Protein AF-0000000074125619 (afdb_homodimer)

InterPro domains:
  IPR003347 JmjC domain [PF08007] (121-247)
  IPR003347 JmjC domain [PS51184] (121-263)
  IPR039994 Histone lysine demethylase/ribosomal histidine hydroxylase NO66-like [PTHR13096] (16-453)

pLDDT: mean 88.33, std 11.94, range [38.78, 98.56]

Structure (mmCIF, N/CA/C/O backbone):
data_AF-0000000074125619-model_v1
#
loop_
_entity.id
_entity.type
_entity.pdbx_description
1 polymer 'Bifunctional lysine-specific demethylase and histidyl-hydroxylase'
#
loop_
_atom_site.group_PDB
_atom_site.id
_atom_site.type_symbol
_atom_site.label_atom_id
_atom_site.label_alt_id
_atom_site.label_comp_id
_atom_site.label_asym_id
_atom_site.label_entity_id
_atom_site.label_seq_id
_atom_site.pdbx_PDB_ins_code
_atom_site.Cartn_x
_atom_site.Cartn_y
_atom_site.Cartn_z
_atom_site.occupancy
_atom_site.B_iso_or_equiv
_atom_site.auth_seq_id
_atom_site.auth_comp_id
_atom_site.auth_asym_id
_atom_site.auth_atom_id
_atom_site.pdbx_PDB_model_num
ATOM 1 N N . LYS A 1 1 ? 6.465 41.531 -5.75 1 38.78 1 LYS A N 1
ATOM 2 C CA . LYS A 1 1 ? 7.02 42.25 -4.609 1 38.78 1 LYS A CA 1
ATOM 3 C C . LYS A 1 1 ? 6.109 42.125 -3.389 1 38.78 1 LYS A C 1
ATOM 5 O O . LYS A 1 1 ? 4.895 42.312 -3.494 1 38.78 1 LYS A O 1
ATOM 10 N N . SER A 1 2 ? 6.645 41.562 -2.287 1 47.62 2 SER A N 1
ATOM 11 C CA . SER A 1 2 ? 5.855 41.375 -1.07 1 47.62 2 SER A CA 1
ATOM 12 C C . SER A 1 2 ? 5.23 42.688 -0.621 1 47.62 2 SER A C 1
ATOM 14 O O . SER A 1 2 ? 5.922 43.688 -0.479 1 47.62 2 SER A O 1
ATOM 16 N N . LEU A 1 3 ? 4.086 42.906 -0.831 1 45.97 3 LEU A N 1
ATOM 17 C CA . LEU A 1 3 ? 3.387 44.188 -0.619 1 45.97 3 LEU A CA 1
ATOM 18 C C . LEU A 1 3 ? 3.383 44.562 0.859 1 45.97 3 LEU A C 1
ATOM 20 O O . LEU A 1 3 ? 3.094 45.688 1.211 1 45.97 3 LEU A O 1
ATOM 24 N N . LEU A 1 4 ? 3.523 43.562 1.755 1 52 4 LEU A N 1
ATOM 25 C CA . LEU A 1 4 ? 3.279 43.969 3.141 1 52 4 LEU A CA 1
ATOM 26 C C . LEU A 1 4 ? 4.594 44.156 3.885 1 52 4 LEU A C 1
ATOM 28 O O . LEU A 1 4 ? 5.523 43.375 3.752 1 52 4 LEU A O 1
ATOM 32 N N . LYS A 1 5 ? 4.848 45.375 4.324 1 59.44 5 LYS A N 1
ATOM 33 C CA . LYS A 1 5 ? 6.023 45.875 5.027 1 59.44 5 LYS A CA 1
ATOM 34 C C . LYS A 1 5 ? 6.496 44.875 6.086 1 59.44 5 LYS A C 1
ATOM 36 O O . LYS A 1 5 ? 5.684 44.312 6.82 1 59.44 5 LYS A O 1
ATOM 41 N N . THR A 1 6 ? 7.68 44.469 5.98 1 68.25 6 THR A N 1
ATOM 42 C CA . THR A 1 6 ? 8.328 43.625 6.969 1 68.25 6 THR A CA 1
ATOM 43 C C . THR A 1 6 ? 8.383 44.312 8.328 1 68.25 6 THR A C 1
ATOM 45 O O . THR A 1 6 ? 8.523 45.531 8.406 1 68.25 6 THR A O 1
ATOM 48 N N . ILE A 1 7 ? 8.094 43.625 9.406 1 72.31 7 ILE A N 1
ATOM 49 C CA . ILE A 1 7 ? 8.164 44.156 10.766 1 72.31 7 ILE A CA 1
ATOM 50 C C . ILE A 1 7 ? 9.625 44.375 11.156 1 72.31 7 ILE A C 1
ATOM 52 O O . ILE A 1 7 ? 10.469 43.5 11 1 72.31 7 ILE A O 1
ATOM 56 N N . PRO A 1 8 ? 9.914 45.594 11.594 1 67.38 8 PRO A N 1
ATOM 57 C CA . PRO A 1 8 ? 11.281 45.875 12.031 1 67.38 8 PRO A CA 1
ATOM 58 C C . PRO A 1 8 ? 11.766 44.875 13.102 1 67.38 8 PRO A C 1
ATOM 60 O O . PRO A 1 8 ? 10.984 44.438 13.953 1 67.38 8 PRO A O 1
ATOM 63 N N . MET A 1 9 ? 13.008 44.531 13.102 1 67.94 9 MET A N 1
ATOM 64 C CA . MET A 1 9 ? 13.609 43.5 13.945 1 67.94 9 MET A CA 1
ATOM 65 C C . MET A 1 9 ? 13.422 43.812 15.422 1 67.94 9 MET A C 1
ATOM 67 O O . MET A 1 9 ? 13.266 42.938 16.234 1 67.94 9 MET A O 1
ATOM 71 N N . ASP A 1 10 ? 13.438 45.031 15.734 1 66.5 10 ASP A N 1
ATOM 72 C CA . ASP A 1 10 ? 13.344 45.438 17.141 1 66.5 10 ASP A CA 1
ATOM 73 C C . ASP A 1 10 ? 11.914 45.25 17.656 1 66.5 10 ASP A C 1
ATOM 75 O O . ASP A 1 10 ? 11.688 45.281 18.859 1 66.5 10 ASP A O 1
ATOM 79 N N . GLU A 1 11 ? 11.109 44.938 16.828 1 71.88 11 GLU A N 1
ATOM 80 C CA . GLU A 1 11 ? 9.711 44.781 17.219 1 71.88 11 GLU A CA 1
ATOM 81 C C . GLU A 1 11 ? 9.289 43.312 17.172 1 71.88 11 GLU A C 1
ATOM 83 O O . GLU A 1 11 ? 8.148 43 17.516 1 71.88 11 GLU A O 1
ATOM 88 N N . VAL A 1 12 ? 10.258 42.562 16.781 1 74.69 12 VAL A N 1
ATOM 89 C CA . VAL A 1 12 ? 9.945 41.156 16.656 1 74.69 12 VAL A CA 1
ATOM 90 C C . VAL A 1 12 ? 10.008 40.469 18.031 1 74.69 12 VAL A C 1
ATOM 92 O O . VAL A 1 12 ? 10.977 40.656 18.766 1 74.69 12 VAL A O 1
ATOM 95 N N . ALA A 1 13 ? 8.922 39.812 18.312 1 84.81 13 ALA A N 1
ATOM 96 C CA . ALA A 1 13 ? 8.852 39.125 19.609 1 84.81 13 ALA A CA 1
ATOM 97 C C . ALA A 1 13 ? 9.258 37.688 19.484 1 84.81 13 ALA A C 1
ATOM 99 O O . ALA A 1 13 ? 9.57 37.031 20.484 1 84.81 13 ALA A O 1
ATOM 100 N N . LEU A 1 14 ? 9.266 37.219 18.281 1 89.56 14 LEU A N 1
ATOM 101 C CA . LEU A 1 14 ? 9.695 35.844 18.031 1 89.56 14 LEU A CA 1
ATOM 102 C C . LEU A 1 14 ? 11.133 35.812 17.516 1 89.56 14 LEU A C 1
ATOM 104 O O . LEU A 1 14 ? 11.523 36.656 16.703 1 89.56 14 LEU A O 1
ATOM 108 N N . ASP A 1 15 ? 11.906 34.875 18.031 1 90.88 15 ASP A N 1
ATOM 109 C CA . ASP A 1 15 ? 13.305 34.75 17.625 1 90.88 15 ASP A CA 1
ATOM 110 C C . ASP A 1 15 ? 13.414 33.906 16.344 1 90.88 15 ASP A C 1
ATOM 112 O O . ASP A 1 15 ? 13.359 32.656 16.406 1 90.88 15 ASP A O 1
ATOM 116 N N . LEU A 1 16 ? 13.672 34.531 15.258 1 90.62 16 LEU A N 1
ATOM 117 C CA . LEU A 1 16 ? 13.672 33.844 13.969 1 90.62 16 LEU A CA 1
ATOM 118 C C . LEU A 1 16 ? 15.086 33.406 13.57 1 90.62 16 LEU A C 1
ATOM 120 O O . LEU A 1 16 ? 15.344 33.125 12.406 1 90.62 16 LEU A O 1
ATOM 124 N N . SER A 1 17 ? 16.031 33.375 14.5 1 90.62 17 SER A N 1
ATOM 125 C CA . SER A 1 17 ? 17.422 33.062 14.203 1 90.62 17 SER A CA 1
ATOM 126 C C . SER A 1 17 ? 17.578 31.594 13.82 1 90.62 17 SER A C 1
ATOM 128 O O . SER A 1 17 ? 18.438 31.25 13.008 1 90.62 17 SER A O 1
ATOM 130 N N . SER A 1 18 ? 16.781 30.719 14.43 1 92.44 18 SER A N 1
ATOM 131 C CA . SER A 1 18 ? 16.781 29.297 14.117 1 92.44 18 SER A CA 1
ATOM 132 C C . SER A 1 18 ? 15.406 28.688 14.359 1 92.44 18 SER A C 1
ATOM 134 O O . SER A 1 18 ? 14.57 29.266 15.055 1 92.44 18 SER A O 1
ATOM 136 N N . PRO A 1 19 ? 15.188 27.578 13.781 1 94.62 19 PRO A N 1
ATOM 137 C CA . PRO A 1 19 ? 13.914 26.906 14.039 1 94.62 19 PRO A CA 1
ATOM 138 C C . PRO A 1 19 ? 13.672 26.656 15.531 1 94.62 19 PRO A C 1
ATOM 140 O O . PRO A 1 19 ? 12.578 26.906 16.031 1 94.62 19 PRO A O 1
ATOM 143 N N . ASP A 1 20 ? 14.703 26.25 16.25 1 95.12 20 ASP A N 1
ATOM 144 C CA . ASP A 1 20 ? 14.57 25.969 17.688 1 95.12 20 ASP A CA 1
ATOM 145 C C . ASP A 1 20 ? 14.305 27.25 18.469 1 95.12 20 ASP A C 1
ATOM 147 O O . ASP A 1 20 ? 13.484 27.266 19.391 1 95.12 20 ASP A O 1
ATOM 151 N N . SER A 1 21 ? 15.016 28.281 18.078 1 94.69 21 SER A N 1
ATOM 152 C CA . SER A 1 21 ? 14.836 29.562 18.766 1 94.69 21 SER A CA 1
ATOM 153 C C . SER A 1 21 ? 13.438 3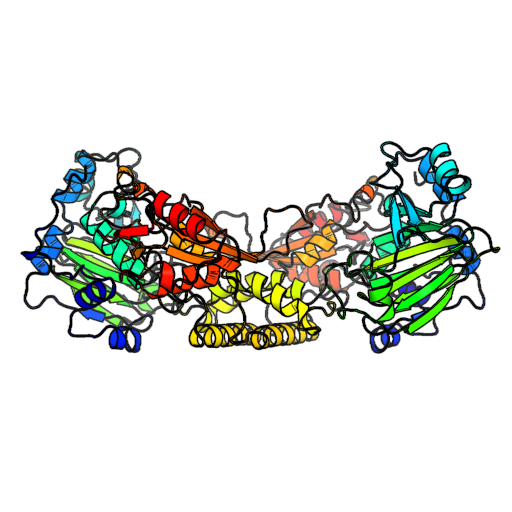0.125 18.547 1 94.69 21 SER A C 1
ATOM 155 O O . SER A 1 21 ? 12.852 30.719 19.453 1 94.69 21 SER A O 1
ATOM 157 N N . LEU A 1 22 ? 12.984 29.953 17.375 1 95.31 22 LEU A N 1
ATOM 158 C CA . LEU A 1 22 ? 11.633 30.422 17.094 1 95.31 22 LEU A CA 1
ATOM 159 C C . LEU A 1 22 ? 10.609 29.688 17.969 1 95.31 22 LEU A C 1
ATOM 161 O O . LEU A 1 22 ? 9.781 30.312 18.625 1 95.31 22 LEU A O 1
ATOM 165 N N . PHE A 1 23 ? 10.711 28.375 18 1 96.81 23 PHE A N 1
ATOM 166 C CA . PHE A 1 23 ? 9.742 27.609 18.766 1 96.81 23 PHE A CA 1
ATOM 167 C C . PHE A 1 23 ? 9.859 27.922 20.25 1 96.81 23 PHE A C 1
ATOM 169 O O . PHE A 1 23 ? 8.852 28.094 20.938 1 96.81 23 PHE A O 1
ATOM 176 N N . GLN A 1 24 ? 11.102 28.031 20.703 1 94.94 24 GLN A N 1
ATOM 177 C CA . GLN A 1 24 ? 11.328 28.375 22.094 1 94.94 24 GLN A CA 1
ATOM 178 C C . GLN A 1 24 ? 10.688 29.719 22.438 1 94.94 24 GLN A C 1
ATOM 180 O O . GLN A 1 24 ? 10.086 29.875 23.5 1 94.94 24 GLN A O 1
ATOM 185 N N . SER A 1 25 ? 10.836 30.672 21.516 1 92.56 25 SER A N 1
ATOM 186 C CA . SER A 1 25 ? 10.25 32 21.766 1 92.56 25 SER A CA 1
ATOM 187 C C . SER A 1 25 ? 8.727 31.938 21.734 1 92.56 25 SER A C 1
ATOM 189 O O . SER A 1 25 ? 8.055 32.719 22.406 1 92.56 25 SER A O 1
ATOM 191 N N . LEU A 1 26 ? 8.18 31.047 20.938 1 93.56 26 LEU A N 1
ATOM 192 C CA . LEU A 1 26 ? 6.73 30.875 20.844 1 93.56 26 LEU A CA 1
ATOM 193 C C . LEU A 1 26 ? 6.148 30.359 22.156 1 93.56 26 LEU A C 1
ATOM 195 O O . LEU A 1 26 ? 5.113 30.859 22.609 1 93.56 26 LEU A O 1
ATOM 199 N N . ILE A 1 27 ? 6.855 29.391 22.781 1 92.06 27 ILE A N 1
ATOM 200 C CA . ILE A 1 27 ? 6.324 28.812 24.016 1 92.06 27 ILE A CA 1
ATOM 201 C C . ILE A 1 27 ? 6.945 29.5 25.219 1 92.06 27 ILE A C 1
ATOM 203 O O . ILE A 1 27 ? 6.781 29.047 26.359 1 92.06 27 ILE A O 1
ATOM 207 N N . GLN A 1 28 ? 7.477 30.562 24.953 1 80.56 28 GLN A N 1
ATOM 208 C CA . GLN A 1 28 ? 8.102 31.438 25.953 1 80.56 28 GLN A CA 1
ATOM 209 C C . GLN A 1 28 ? 9.094 30.656 26.812 1 80.56 28 GLN A C 1
ATOM 211 O O . GLN A 1 28 ? 9.031 29.438 26.891 1 80.56 28 GLN A O 1
ATOM 216 N N . HIS A 1 29 ? 9.781 31.438 27.422 1 66.38 29 HIS A N 1
ATOM 217 C CA . HIS A 1 29 ? 10.953 30.906 28.109 1 66.38 29 HIS A CA 1
ATOM 218 C C . HIS A 1 29 ? 10.57 30.203 29.406 1 66.38 29 HIS A C 1
ATOM 220 O O . HIS A 1 29 ? 11.398 29.531 30.016 1 66.38 29 HIS A O 1
ATOM 226 N N . SER A 1 30 ? 9.328 30.219 29.672 1 69.69 30 SER A N 1
ATOM 227 C CA . SER A 1 30 ? 8.945 29.578 30.922 1 69.69 30 SER A CA 1
ATOM 228 C C . SER A 1 30 ? 8.867 28.062 30.75 1 69.69 30 SER A C 1
ATOM 230 O O . SER A 1 30 ? 8.891 27.328 31.734 1 69.69 30 SER A O 1
ATOM 232 N N . CYS A 1 31 ? 8.805 27.594 29.641 1 85.94 31 CYS A N 1
ATOM 233 C CA . CYS A 1 31 ? 8.805 26.156 29.344 1 85.94 31 CYS A CA 1
ATOM 234 C C . CYS A 1 31 ? 9.844 25.828 28.281 1 85.94 31 CYS A C 1
ATOM 236 O O . CYS A 1 31 ? 9.781 26.344 27.172 1 85.94 31 CYS A O 1
ATOM 238 N N . SER A 1 32 ? 10.797 25.078 28.625 1 92.44 32 SER A N 1
ATOM 239 C CA . SER A 1 32 ? 11.773 24.672 27.625 1 92.44 32 SER A CA 1
ATOM 240 C C . SER A 1 32 ? 11.148 23.734 26.594 1 92.44 32 SER A C 1
ATOM 242 O O . SER A 1 32 ? 10.086 23.156 26.844 1 92.44 32 SER A O 1
ATOM 244 N N . ILE A 1 33 ? 11.773 23.625 25.484 1 95.56 33 ILE A N 1
ATOM 245 C CA . ILE A 1 33 ? 11.312 22.719 24.438 1 95.56 33 ILE A CA 1
ATOM 246 C C . ILE A 1 33 ? 11.219 21.297 24.969 1 95.56 33 ILE A C 1
ATOM 248 O O . ILE A 1 33 ? 10.234 20.594 24.734 1 95.56 33 ILE A O 1
ATOM 252 N N . GLU A 1 34 ? 12.211 20.859 25.703 1 94.31 34 GLU A N 1
ATOM 253 C CA . GLU A 1 34 ? 12.234 19.531 26.281 1 94.31 34 GLU A CA 1
ATOM 254 C C . GLU A 1 34 ? 11.047 19.312 27.203 1 94.31 34 GLU A C 1
ATOM 256 O O . GLU A 1 34 ? 10.391 18.266 27.156 1 94.31 34 GLU A O 1
ATOM 261 N N . ARG A 1 35 ? 10.805 20.234 28.016 1 94.62 35 ARG A N 1
ATOM 262 C CA . ARG A 1 35 ? 9.688 20.156 28.953 1 94.62 35 ARG A CA 1
ATOM 263 C C . ARG A 1 35 ? 8.359 20.141 28.203 1 94.62 35 ARG A C 1
ATOM 265 O O . ARG A 1 35 ? 7.43 19.422 28.594 1 94.62 35 ARG A O 1
ATOM 272 N N . PHE A 1 36 ? 8.312 20.984 27.25 1 96.88 36 PHE A N 1
ATOM 273 C CA . PHE A 1 36 ? 7.094 21.031 26.438 1 96.88 36 PHE A CA 1
ATOM 274 C C . PHE A 1 36 ? 6.766 19.656 25.875 1 96.88 36 PHE A C 1
ATOM 276 O O . PHE A 1 36 ? 5.629 19.188 25.984 1 96.88 36 PHE A O 1
ATOM 283 N N . TYR A 1 37 ? 7.715 18.938 25.312 1 95.69 37 TYR A N 1
ATOM 284 C CA . TYR A 1 37 ? 7.492 17.625 24.703 1 95.69 37 TYR A CA 1
ATOM 285 C C . TYR A 1 37 ? 7.262 16.562 25.766 1 95.69 37 TYR A C 1
ATOM 287 O O . TYR A 1 37 ? 6.574 15.57 25.516 1 95.69 37 TYR A O 1
ATOM 295 N N . GLU A 1 38 ? 7.773 16.766 26.891 1 94.56 38 GLU A N 1
ATOM 296 C CA . GLU A 1 38 ? 7.617 15.789 27.969 1 94.56 38 GLU A CA 1
ATOM 297 C C . GLU A 1 38 ? 6.234 15.891 28.609 1 94.56 38 GLU A C 1
ATOM 299 O O . GLU A 1 38 ? 5.613 14.875 28.922 1 94.56 38 GLU A O 1
ATOM 304 N N . TYR A 1 39 ? 5.68 17.188 28.656 1 95.19 39 TYR A N 1
ATOM 305 C CA . TYR A 1 39 ? 4.523 17.344 29.531 1 95.19 39 TYR A CA 1
ATOM 306 C C . TYR A 1 39 ? 3.305 17.797 28.734 1 95.19 39 TYR A C 1
ATOM 308 O O . TYR A 1 39 ? 2.174 17.703 29.219 1 95.19 39 TYR A O 1
ATOM 316 N N . TYR A 1 40 ? 3.496 18.328 27.547 1 96.69 40 TYR A N 1
ATOM 317 C CA . TYR A 1 40 ? 2.355 18.969 26.891 1 96.69 40 TYR A CA 1
ATOM 318 C C . TYR A 1 40 ? 2.098 18.375 25.516 1 96.69 40 TYR A C 1
ATOM 320 O O . TYR A 1 40 ? 0.958 18.031 25.188 1 96.69 40 TYR A O 1
ATOM 328 N N . TRP A 1 41 ? 3.137 18.172 24.734 1 97.62 41 TRP A N 1
ATOM 329 C CA . TRP A 1 41 ? 2.984 17.719 23.359 1 97.62 41 TRP A CA 1
ATOM 330 C C . TRP A 1 41 ? 2.154 16.438 23.297 1 97.62 41 TRP A C 1
ATOM 332 O O . TRP A 1 41 ? 2.553 15.398 23.844 1 97.62 41 TRP A O 1
ATOM 342 N N . GLU A 1 42 ? 0.969 16.469 22.703 1 97.56 42 GLU A N 1
ATOM 343 C CA . GLU A 1 42 ? 0.031 15.383 22.469 1 97.56 42 GLU A CA 1
ATOM 344 C C . GLU A 1 42 ? -0.551 14.867 23.781 1 97.56 42 GLU A C 1
ATOM 346 O O . GLU A 1 42 ? -1.038 13.734 23.844 1 97.56 42 GLU A O 1
ATOM 351 N N . GLN A 1 43 ? -0.453 15.609 24.859 1 96.31 43 GLN A N 1
ATOM 352 C CA . GLN A 1 43 ? -0.911 15.133 26.156 1 96.31 43 GLN A CA 1
ATOM 353 C C . GLN A 1 43 ? -1.915 16.109 26.781 1 96.31 43 GLN A C 1
ATOM 355 O O . GLN A 1 43 ? -3.035 15.711 27.109 1 96.31 43 GLN A O 1
ATOM 360 N N . ARG A 1 44 ? -1.498 17.344 26.859 1 96.62 44 ARG A N 1
ATOM 361 C CA . ARG A 1 44 ? -2.391 18.328 27.484 1 96.62 44 ARG A CA 1
ATOM 362 C C . ARG A 1 44 ? -2.15 19.719 26.906 1 96.62 44 ARG A C 1
ATOM 364 O O . ARG A 1 44 ? -1.128 19.969 26.266 1 96.62 44 ARG A O 1
ATOM 371 N N . HIS A 1 45 ? -3.143 20.609 27.156 1 97.62 45 HIS A N 1
ATOM 372 C CA . HIS A 1 45 ? -3.059 21.969 26.641 1 97.62 45 HIS A CA 1
ATOM 373 C C . HIS A 1 45 ? -2.104 22.828 27.469 1 97.62 45 HIS A C 1
ATOM 375 O O . HIS A 1 45 ? -1.801 22.484 28.609 1 97.62 45 HIS A O 1
ATOM 381 N N . LEU A 1 46 ? -1.56 23.844 26.875 1 96.94 46 LEU A N 1
ATOM 382 C CA . LEU A 1 46 ? -0.687 24.828 27.516 1 96.94 46 LEU A CA 1
ATOM 383 C C . LEU A 1 46 ? -1.114 26.234 27.141 1 96.94 46 LEU A C 1
ATOM 385 O O . LEU A 1 46 ? -1.154 26.594 25.969 1 96.94 46 LEU A O 1
ATOM 389 N N . TYR A 1 47 ? -1.529 27.016 28.125 1 96.56 47 TYR A N 1
ATOM 390 C CA . TYR A 1 47 ? -1.862 28.438 27.953 1 96.56 47 TYR A CA 1
ATOM 391 C C . TYR A 1 47 ? -0.717 29.328 28.422 1 96.56 47 TYR A C 1
ATOM 393 O O . TYR A 1 47 ? -0.23 29.188 29.547 1 96.56 47 TYR A O 1
ATOM 401 N N . ILE A 1 48 ? -0.26 30.219 27.531 1 94.44 48 ILE A N 1
ATOM 402 C CA . ILE A 1 48 ? 0.838 31.125 27.828 1 94.44 48 ILE A CA 1
ATOM 403 C C . ILE A 1 48 ? 0.351 32.562 27.703 1 94.44 48 ILE A C 1
ATOM 405 O O . ILE A 1 48 ? 0.319 33.125 26.609 1 94.44 48 ILE A O 1
ATOM 409 N N . PRO A 1 49 ? 0.078 33.219 28.766 1 92.62 49 PRO A N 1
ATOM 410 C CA . PRO A 1 49 ? -0.36 34.625 28.703 1 92.62 49 PRO A CA 1
ATOM 411 C C . PRO A 1 49 ? 0.779 35.594 28.391 1 92.62 49 PRO A C 1
ATOM 413 O O . PRO A 1 49 ? 1.942 35.281 28.688 1 92.62 49 PRO A O 1
ATOM 416 N N . CYS A 1 50 ? 0.379 36.656 27.734 1 88.88 50 CYS A N 1
ATOM 417 C CA . CYS A 1 50 ? 1.33 37.719 27.516 1 88.88 50 CYS A CA 1
ATOM 418 C C . CYS A 1 50 ? 1.356 38.688 28.703 1 88.88 50 CYS A C 1
ATOM 420 O O . CYS A 1 50 ? 0.425 39.469 28.891 1 88.88 50 CYS A O 1
ATOM 422 N N . LEU A 1 51 ? 2.197 38.594 29.641 1 74.19 51 LEU A N 1
ATOM 423 C CA . LEU A 1 51 ? 2.211 39.438 30.844 1 74.19 51 LEU A CA 1
ATOM 424 C C . LEU A 1 51 ? 2.979 40.75 30.594 1 74.19 51 LEU A C 1
ATOM 426 O O . LEU A 1 51 ? 2.539 41.812 31 1 74.19 51 LEU A O 1
ATOM 430 N N . LYS A 1 52 ? 4.184 40.719 30.062 1 68.19 52 LYS A N 1
ATOM 431 C CA . LYS A 1 52 ? 5.016 41.875 29.766 1 68.19 52 LYS A CA 1
ATOM 432 C C . LYS A 1 52 ? 5.727 41.719 28.422 1 68.19 52 LYS A C 1
ATOM 434 O O . LYS A 1 52 ? 5.828 40.594 27.906 1 68.19 52 LYS A O 1
ATOM 439 N N . GLY A 1 53 ? 5.793 42.875 27.734 1 72.38 53 GLY A N 1
ATOM 440 C CA . GLY A 1 53 ? 6.672 42.781 26.578 1 72.38 53 GLY A CA 1
ATOM 441 C C . GLY A 1 53 ? 6.012 43.25 25.297 1 72.38 53 GLY A C 1
ATOM 442 O O . GLY A 1 53 ? 5.004 43.969 25.328 1 72.38 53 GLY A O 1
ATOM 443 N N . THR A 1 54 ? 6.66 42.906 24.172 1 83.25 54 THR A N 1
ATOM 444 C CA . THR A 1 54 ? 6.32 43.438 22.844 1 83.25 54 THR A CA 1
ATOM 445 C C . THR A 1 54 ? 5.477 42.438 22.062 1 83.25 54 THR A C 1
ATOM 447 O O . THR A 1 54 ? 5.129 42.688 20.906 1 83.25 54 THR A O 1
ATOM 450 N N . ARG A 1 55 ? 5.051 41.375 22.766 1 89.44 55 ARG A N 1
ATOM 451 C CA . ARG A 1 55 ? 4.375 40.312 22.016 1 89.44 55 ARG A CA 1
ATOM 452 C C . ARG A 1 55 ? 3 40.781 21.547 1 89.44 55 ARG A C 1
ATOM 454 O O . ARG A 1 55 ? 2.584 40.438 20.422 1 89.44 55 ARG A O 1
ATOM 461 N N . SER A 1 56 ? 2.342 41.469 22.406 1 91.12 56 SER A N 1
ATOM 462 C CA . SER A 1 56 ? 1.019 41.938 22.031 1 91.12 56 SER A CA 1
ATOM 463 C C . SER A 1 56 ? 1.087 42.844 20.797 1 91.12 56 SER A C 1
ATOM 465 O O . SER A 1 56 ? 0.341 42.625 19.828 1 91.12 56 SER A O 1
ATOM 467 N N . SER A 1 57 ? 2.035 43.781 20.828 1 91.56 57 SER A N 1
ATOM 468 C CA . SER A 1 57 ? 2.193 44.656 19.688 1 91.56 57 SER A CA 1
ATOM 469 C C . SER A 1 57 ? 2.674 43.906 18.453 1 91.56 57 SER A C 1
ATOM 471 O O . SER A 1 57 ? 2.23 44.188 17.344 1 91.56 57 SER A O 1
ATOM 473 N N . TYR A 1 58 ? 3.561 43.031 18.672 1 92.88 58 TYR A N 1
ATOM 474 C CA . TYR A 1 58 ? 4.078 42.25 17.562 1 92.88 58 TYR A CA 1
ATOM 475 C C . TYR A 1 58 ? 2.973 41.406 16.922 1 92.88 58 TYR A C 1
ATOM 477 O O . TYR A 1 58 ? 2.84 41.375 15.695 1 92.88 58 TYR A O 1
ATOM 485 N N . PHE A 1 59 ? 2.176 40.75 17.734 1 94.88 59 PHE A N 1
ATOM 486 C CA . PHE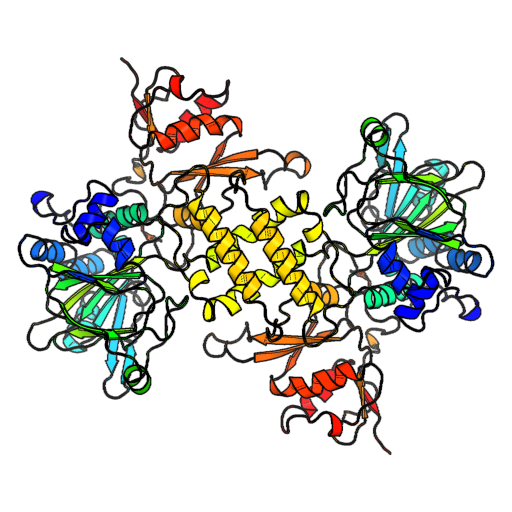 A 1 59 ? 1.107 39.906 17.234 1 94.88 59 PHE A CA 1
ATOM 487 C C . PHE A 1 59 ? 0.093 40.719 16.438 1 94.88 59 PHE A C 1
ATOM 489 O O . PHE A 1 59 ? -0.415 40.281 15.414 1 94.88 59 PHE A O 1
ATOM 496 N N . ASN A 1 60 ? -0.169 41.875 16.891 1 92.25 60 ASN A N 1
ATOM 497 C CA . ASN A 1 60 ? -1.069 42.75 16.156 1 92.25 60 ASN A CA 1
ATOM 498 C C . ASN A 1 60 ? -0.521 43.094 14.773 1 92.25 60 ASN A C 1
ATOM 500 O O . ASN A 1 60 ? -1.284 43.219 13.82 1 92.25 60 ASN A O 1
ATOM 504 N N . LYS A 1 61 ? 0.776 43.219 14.727 1 91.56 61 LYS A N 1
ATOM 505 C CA . LYS A 1 61 ? 1.427 43.562 13.469 1 91.56 61 LYS A CA 1
ATOM 506 C C . LYS A 1 61 ? 1.555 42.344 12.562 1 91.56 61 LYS A C 1
ATOM 508 O O . LYS A 1 61 ? 1.772 42.469 11.359 1 91.56 61 LYS A O 1
ATOM 513 N N . LEU A 1 62 ? 1.489 41.219 13.18 1 93.75 62 LEU A N 1
ATOM 514 C CA . LEU A 1 62 ? 1.595 40 12.414 1 93.75 62 LEU A CA 1
ATOM 515 C C . LEU A 1 62 ? 0.431 39.844 11.438 1 93.75 62 LEU A C 1
ATOM 517 O O . LEU A 1 62 ? 0.631 39.5 10.273 1 93.75 62 LEU A O 1
ATOM 521 N N . PHE A 1 63 ? -0.783 40.125 11.898 1 94.75 63 PHE A N 1
ATOM 522 C CA . PHE A 1 63 ? -1.955 40.125 11.031 1 94.75 63 PHE A CA 1
ATOM 523 C C . PHE A 1 63 ? -3.117 40.844 11.695 1 94.75 63 PHE A C 1
ATOM 525 O O . PHE A 1 63 ? -3.355 40.688 12.891 1 94.75 63 PHE A O 1
ATOM 532 N N . ASN A 1 64 ? -3.752 41.625 10.969 1 94.12 64 ASN A N 1
ATOM 533 C CA . ASN A 1 64 ? -4.91 42.375 11.43 1 94.12 64 ASN A CA 1
ATOM 534 C C . ASN A 1 64 ? -5.852 42.75 10.281 1 94.12 64 ASN A C 1
ATOM 536 O O . ASN A 1 64 ? -5.645 42.281 9.148 1 94.12 64 ASN A O 1
ATOM 540 N N . HIS A 1 65 ? -6.883 43.5 10.578 1 91.56 65 HIS A N 1
ATOM 541 C CA . HIS A 1 65 ? -7.914 43.812 9.594 1 91.56 65 HIS A CA 1
ATOM 542 C C . HIS A 1 65 ? -7.34 44.594 8.43 1 91.56 65 HIS A C 1
ATOM 544 O O . HIS A 1 65 ? -7.754 44.406 7.281 1 91.56 65 HIS A O 1
ATOM 550 N N . GLU A 1 66 ? -6.449 45.469 8.727 1 91.94 66 GLU A N 1
ATOM 551 C CA . GLU A 1 66 ? -5.844 46.281 7.684 1 91.94 66 GLU A CA 1
ATOM 552 C C . GLU A 1 66 ? -5.039 45.438 6.707 1 91.94 66 GLU A C 1
ATOM 554 O O . GLU A 1 66 ? -5.062 45.656 5.496 1 91.94 66 GLU A O 1
ATOM 559 N N . ILE A 1 67 ? -4.348 44.531 7.246 1 93.69 67 ILE A N 1
ATOM 560 C CA . ILE A 1 67 ? -3.557 43.625 6.418 1 93.69 67 ILE A CA 1
ATOM 561 C C . ILE A 1 67 ? -4.477 42.812 5.52 1 93.69 67 ILE A C 1
ATOM 563 O O . ILE A 1 67 ? -4.203 42.625 4.332 1 93.69 67 ILE A O 1
ATOM 567 N N . LEU A 1 68 ? -5.586 42.281 6.07 1 94.25 68 LEU A N 1
ATOM 568 C CA . LEU A 1 68 ? -6.531 41.531 5.25 1 94.25 68 LEU A CA 1
ATOM 569 C C . LEU A 1 68 ? -7.043 42.406 4.094 1 94.25 68 LEU A C 1
ATOM 571 O O . LEU A 1 68 ? -7.113 41.938 2.955 1 94.25 68 LEU A O 1
ATOM 575 N N . LYS A 1 69 ? -7.406 43.562 4.438 1 91.94 69 LYS A N 1
ATOM 576 C CA . LYS A 1 69 ? -7.898 44.469 3.408 1 91.94 69 LYS A CA 1
ATOM 577 C C . LYS A 1 69 ? -6.871 44.656 2.297 1 91.94 69 LYS A C 1
ATOM 579 O O . LYS A 1 69 ? -7.215 44.625 1.114 1 91.94 69 LYS A O 1
ATOM 584 N N . GLU A 1 70 ? -5.676 44.875 2.701 1 93 70 GLU A N 1
ATOM 585 C CA . GLU A 1 70 ? -4.602 45.062 1.731 1 93 70 GLU A CA 1
ATOM 586 C C . GLU A 1 70 ? -4.434 43.844 0.85 1 93 70 GLU A C 1
ATOM 588 O O . GLU A 1 70 ? -4.23 43.969 -0.361 1 93 70 GLU A O 1
ATOM 593 N N . VAL A 1 71 ? -4.477 42.656 1.459 1 94 71 VAL A N 1
ATOM 594 C CA . VAL A 1 71 ? -4.312 41.406 0.72 1 94 71 VAL A CA 1
ATOM 595 C C . VAL A 1 71 ? -5.465 41.25 -0.271 1 94 71 VAL A C 1
ATOM 597 O O . VAL A 1 71 ? -5.246 40.875 -1.426 1 94 71 VAL A O 1
ATOM 600 N N . VAL A 1 72 ? -6.648 41.531 0.158 1 94 72 VAL A N 1
ATOM 601 C CA . VAL A 1 72 ? -7.828 41.375 -0.687 1 94 72 VAL A CA 1
ATOM 602 C C . VAL A 1 72 ? -7.719 42.312 -1.892 1 94 72 VAL A C 1
ATOM 604 O O . VAL A 1 72 ? -8.078 41.938 -3.01 1 94 72 VAL A O 1
ATOM 607 N N . LEU A 1 73 ? -7.207 43.469 -1.675 1 92.44 73 LEU A N 1
ATOM 608 C CA . LEU A 1 73 ? -7.113 44.469 -2.727 1 92.44 73 LEU A CA 1
ATOM 609 C C . LEU A 1 73 ? -5.977 44.156 -3.689 1 92.44 73 LEU A C 1
ATOM 611 O O . LEU A 1 73 ? -6.051 44.469 -4.875 1 92.44 73 LEU A O 1
ATOM 615 N N . SER A 1 74 ? -4.957 43.531 -3.189 1 92.38 74 SER A N 1
ATOM 616 C CA . SER A 1 74 ? -3.746 43.375 -3.98 1 92.38 74 SER A CA 1
ATOM 617 C C . SER A 1 74 ? -3.715 42 -4.652 1 92.38 74 SER A C 1
ATOM 619 O O . SER A 1 74 ? -3.002 41.812 -5.637 1 92.38 74 SER A O 1
ATOM 621 N N . LYS A 1 75 ? -4.441 41.094 -4.066 1 91.56 75 LYS A N 1
ATOM 622 C CA . LYS A 1 75 ? -4.391 39.719 -4.57 1 91.56 75 LYS A CA 1
ATOM 623 C C . LYS A 1 75 ? -5.762 39.281 -5.055 1 91.56 75 LYS A C 1
ATOM 625 O O . LYS A 1 75 ? -6.789 39.781 -4.613 1 91.56 75 LYS A O 1
ATOM 630 N N . LYS A 1 76 ? -5.809 38.375 -5.934 1 90.56 76 LYS A N 1
ATOM 631 C CA . LYS A 1 76 ? -7.055 37.844 -6.457 1 90.56 76 LYS A CA 1
ATOM 632 C C . LYS A 1 76 ? -7.512 36.625 -5.629 1 90.56 76 LYS A C 1
ATOM 634 O O . LYS A 1 76 ? -7.371 35.5 -6.055 1 90.56 76 LYS A O 1
ATOM 639 N N . LEU A 1 77 ? -8.156 36.938 -4.539 1 95.75 77 LEU A N 1
ATOM 640 C CA . LEU A 1 77 ? -8.641 35.875 -3.652 1 95.75 77 LEU A CA 1
ATOM 641 C C . LEU A 1 77 ? -10.008 35.406 -4.098 1 95.75 77 LEU A C 1
ATOM 643 O O . LEU A 1 77 ? -10.734 36.094 -4.809 1 95.75 77 LEU A O 1
ATOM 647 N N . LYS A 1 78 ? -10.312 34.219 -3.766 1 96.38 78 LYS A N 1
ATOM 648 C CA . LYS A 1 78 ? -11.609 33.656 -4.062 1 96.38 78 LYS A CA 1
ATOM 649 C C . LYS A 1 78 ? -12.266 33.094 -2.795 1 96.38 78 LYS A C 1
ATOM 651 O O . LYS A 1 78 ? -11.594 32.562 -1.919 1 96.38 78 LYS A O 1
ATOM 656 N N . TYR A 1 79 ? -13.578 33.219 -2.742 1 95.56 79 TYR A N 1
ATOM 657 C CA . TYR A 1 79 ? -14.312 32.562 -1.658 1 95.56 79 TYR A CA 1
ATOM 658 C C . TYR A 1 79 ? -14.242 31.047 -1.771 1 95.56 79 TYR A C 1
ATOM 660 O O . TYR A 1 79 ? -14.062 30.5 -2.865 1 95.56 79 TYR A O 1
ATOM 668 N N . ASP A 1 80 ? -14.336 30.344 -0.722 1 91.62 80 ASP A N 1
ATOM 669 C CA . ASP A 1 80 ? -14.305 28.891 -0.597 1 91.62 80 ASP A CA 1
ATOM 670 C C . ASP A 1 80 ? -12.875 28.359 -0.71 1 91.62 80 ASP A C 1
ATOM 672 O O . ASP A 1 80 ? -12.523 27.359 -0.076 1 91.62 80 ASP A O 1
ATOM 676 N N . LYS A 1 81 ? -12.141 29.094 -1.483 1 94.19 81 LYS A N 1
ATOM 677 C CA . LYS A 1 81 ? -10.75 28.688 -1.651 1 94.19 81 LYS A CA 1
ATOM 678 C C . LYS A 1 81 ? -9.844 29.391 -0.65 1 94.19 81 LYS A C 1
ATOM 680 O O . LYS A 1 81 ? -9.039 28.75 0.033 1 94.19 81 LYS A O 1
ATOM 685 N N . ASP A 1 82 ? -10.031 30.703 -0.569 1 96.31 82 ASP A N 1
ATOM 686 C CA . ASP A 1 82 ? -9.117 31.5 0.232 1 96.31 82 ASP A CA 1
ATOM 687 C C . ASP A 1 82 ? -9.812 32.062 1.476 1 96.31 82 ASP A C 1
ATOM 689 O O . ASP A 1 82 ? -9.195 32.188 2.533 1 96.31 82 ASP A O 1
ATOM 693 N N . ILE A 1 83 ? -11.07 32.406 1.338 1 96.56 83 ILE A N 1
ATOM 694 C CA . ILE A 1 83 ? -11.812 32.969 2.461 1 96.56 83 ILE A CA 1
ATOM 695 C C . ILE A 1 83 ? -13.172 32.312 2.57 1 96.56 83 ILE A C 1
ATOM 697 O O . ILE A 1 83 ? -13.836 32.062 1.559 1 96.56 83 ILE A O 1
ATOM 701 N N . CYS A 1 84 ? -13.516 32.031 3.758 1 96.12 84 CYS A N 1
ATOM 702 C CA . CYS A 1 84 ? -14.867 31.562 4.086 1 96.12 84 CYS A CA 1
ATOM 703 C C . CYS A 1 84 ? -15.484 32.438 5.176 1 96.12 84 CYS A C 1
ATOM 705 O O . CYS A 1 84 ? -14.773 33.031 5.965 1 96.12 84 CYS A O 1
ATOM 707 N N . ALA A 1 85 ? -16.781 32.531 5.148 1 96.25 85 ALA A N 1
ATOM 708 C CA . ALA A 1 85 ? -17.531 33.25 6.18 1 96.25 85 ALA A CA 1
ATOM 709 C C . ALA A 1 85 ? -18.578 32.344 6.824 1 96.25 85 ALA A C 1
ATOM 711 O O . ALA A 1 85 ? -19.312 31.656 6.129 1 96.25 85 ALA A O 1
ATOM 712 N N . CYS A 1 86 ? -18.516 32.344 8.094 1 95.12 86 CYS A N 1
ATOM 713 C CA . CYS A 1 86 ? -19.453 31.453 8.789 1 95.12 86 CYS A CA 1
ATOM 714 C C . CYS A 1 86 ? -19.859 32.031 10.133 1 95.12 86 CYS A C 1
ATOM 716 O O . CYS A 1 86 ? -19.25 33 10.609 1 95.12 86 CYS A O 1
ATOM 718 N N . ARG A 1 87 ? -20.969 31.547 10.688 1 93.62 87 ARG A N 1
ATOM 719 C CA . ARG A 1 87 ? -21.422 31.891 12.023 1 93.62 87 ARG A CA 1
ATOM 720 C C . ARG A 1 87 ? -22.125 30.719 12.688 1 93.62 87 ARG A C 1
ATOM 722 O O . ARG A 1 87 ? -22.672 29.844 12 1 93.62 87 ARG A O 1
ATOM 729 N N . PHE A 1 88 ? -22 30.734 13.961 1 91.44 88 PHE A N 1
ATOM 730 C CA . PHE A 1 88 ? -22.734 29.734 14.734 1 91.44 88 PHE A CA 1
ATOM 731 C C . PHE A 1 88 ? -24.172 30.172 14.953 1 91.44 88 PHE A C 1
ATOM 733 O O . PHE A 1 88 ? -24.438 31.266 15.445 1 91.44 88 PHE A O 1
ATOM 740 N N . ASP A 1 89 ? -25.078 29.312 14.516 1 87.62 89 ASP A N 1
ATOM 741 C CA . ASP A 1 89 ? -26.5 29.562 14.742 1 87.62 89 ASP A CA 1
ATOM 742 C C . ASP A 1 89 ? -26.953 29.016 16.094 1 87.62 89 ASP A C 1
ATOM 744 O O . ASP A 1 89 ? -27.062 27.797 16.266 1 87.62 89 ASP A O 1
ATOM 748 N N . ASP A 1 90 ? -27.312 29.844 16.938 1 82.94 90 ASP A N 1
ATOM 749 C CA . ASP A 1 90 ? -27.672 29.438 18.297 1 82.94 90 ASP A CA 1
ATOM 750 C C . ASP A 1 90 ? -28.969 28.625 18.328 1 82.94 90 ASP A C 1
ATOM 752 O O . ASP A 1 90 ? -29.172 27.812 19.219 1 82.94 90 ASP A O 1
ATOM 756 N N . GLU A 1 91 ? -29.766 28.844 17.406 1 83.25 91 GLU A N 1
ATOM 757 C CA . GLU A 1 91 ? -31.031 28.125 17.328 1 83.25 91 GLU A CA 1
ATOM 758 C C . GLU A 1 91 ? -30.828 26.719 16.75 1 83.25 91 GLU A C 1
ATOM 760 O O . GLU A 1 91 ? -31.312 25.734 17.312 1 83.25 91 GLU A O 1
ATOM 765 N N . LYS A 1 92 ? -30.078 26.656 15.75 1 81.62 92 LYS A N 1
ATOM 766 C CA . LYS A 1 92 ? -29.859 25.375 15.07 1 81.62 92 LYS A CA 1
ATOM 767 C C . LYS A 1 92 ? -28.688 24.625 15.695 1 81.62 92 LYS A C 1
ATOM 769 O O . LYS A 1 92 ? -28.516 23.438 15.445 1 81.62 92 LYS A O 1
ATOM 774 N N . LYS A 1 93 ? -28.016 25.391 16.438 1 81.38 93 LYS A N 1
ATOM 775 C CA . LYS A 1 93 ? -26.859 24.844 17.141 1 81.38 93 LYS A CA 1
ATOM 776 C C . LYS A 1 93 ? -25.844 24.234 16.172 1 81.38 93 LYS A C 1
ATOM 778 O O . LYS A 1 93 ? -25.344 23.141 16.391 1 81.38 93 LYS A O 1
ATOM 783 N N . CYS A 1 94 ? -25.703 24.906 15.07 1 84.31 94 CYS A N 1
ATOM 784 C CA . CYS A 1 94 ? -24.734 24.453 14.062 1 84.31 94 CYS A CA 1
ATOM 785 C C . CYS A 1 94 ? -24.125 25.641 13.336 1 84.31 94 CYS A C 1
ATOM 787 O O . CYS A 1 94 ? -24.578 26.781 13.492 1 84.31 94 CYS A O 1
ATOM 789 N N . ARG A 1 95 ? -23.109 25.344 12.617 1 87.38 95 ARG A N 1
ATOM 790 C CA . ARG A 1 95 ? -22.438 26.344 11.797 1 87.38 95 ARG A CA 1
ATOM 791 C C . ARG A 1 95 ? -23.234 26.641 10.531 1 87.38 95 ARG A C 1
ATOM 793 O O . ARG A 1 95 ? -23.797 25.734 9.914 1 87.38 95 ARG A O 1
ATOM 800 N N . VAL A 1 96 ? -23.344 27.891 10.211 1 90.38 96 VAL A N 1
ATOM 801 C CA . VAL A 1 96 ? -23.953 28.328 8.953 1 90.38 96 VAL A CA 1
ATOM 802 C C . VAL A 1 96 ? -22.906 29.062 8.117 1 90.38 96 VAL A C 1
ATOM 804 O O . VAL A 1 96 ? -22.234 29.984 8.609 1 90.38 96 VAL A O 1
ATOM 807 N N . ASN A 1 97 ? -22.797 28.672 6.914 1 91.94 97 ASN A N 1
ATOM 808 C CA . ASN A 1 97 ? -21.844 29.297 6.004 1 91.94 97 ASN A CA 1
ATOM 809 C C . ASN A 1 97 ? -22.516 30.297 5.078 1 91.94 97 ASN A C 1
ATOM 811 O O . ASN A 1 97 ? -23.672 30.109 4.68 1 91.94 97 ASN A O 1
ATOM 815 N N . ALA A 1 98 ? -21.781 31.312 4.828 1 92.25 98 ALA A N 1
ATOM 816 C CA . ALA A 1 98 ? -22.266 32.281 3.84 1 92.25 98 ALA A CA 1
ATOM 817 C C . ALA A 1 98 ? -22.297 31.641 2.445 1 92.25 98 ALA A C 1
ATOM 819 O O . ALA A 1 98 ? -21.391 30.891 2.082 1 92.25 98 ALA A O 1
ATOM 820 N N . GLU A 1 99 ? -23.312 31.969 1.673 1 91.31 99 GLU A N 1
ATOM 821 C CA . GLU A 1 99 ? -23.406 31.5 0.292 1 91.31 99 GLU A CA 1
ATOM 822 C C . GLU A 1 99 ? -22.75 32.5 -0.668 1 91.31 99 GLU A C 1
ATOM 824 O O . GLU A 1 99 ? -23.438 33.156 -1.446 1 91.31 99 GLU A O 1
ATOM 829 N N . VAL A 1 100 ? -21.531 32.594 -0.583 1 90.38 100 VAL A N 1
ATOM 830 C CA . VAL A 1 100 ? -20.766 33.5 -1.439 1 90.38 100 VAL A CA 1
ATOM 831 C C . VAL A 1 100 ? -19.781 32.688 -2.291 1 90.38 100 VAL A C 1
ATOM 833 O O . VAL A 1 100 ? -19.234 31.688 -1.835 1 90.38 100 VAL A O 1
ATOM 836 N N . HIS A 1 101 ? -19.641 33.156 -3.566 1 91.5 101 HIS A N 1
ATOM 837 C CA . HIS A 1 101 ? -18.734 32.5 -4.508 1 91.5 101 HIS A CA 1
ATOM 838 C C . HIS A 1 101 ? -17.984 33.5 -5.359 1 91.5 101 HIS A C 1
ATOM 840 O O . HIS A 1 101 ? -18.375 34.688 -5.426 1 91.5 101 HIS A O 1
ATOM 846 N N . GLY A 1 102 ? -16.938 33.094 -5.949 1 92.81 102 GLY A N 1
ATOM 847 C CA . GLY A 1 102 ? -16.219 33.938 -6.883 1 92.81 102 GLY A CA 1
ATOM 848 C C . GLY A 1 102 ? -15.172 34.812 -6.207 1 92.81 102 GLY A C 1
ATOM 849 O O . GLY A 1 102 ? -14.656 34.469 -5.145 1 92.81 102 GLY A O 1
ATOM 850 N N . PRO A 1 103 ? -14.828 35.906 -6.836 1 95.5 103 PRO A N 1
ATOM 851 C CA . PRO A 1 103 ? -13.766 36.781 -6.324 1 95.5 103 PRO A CA 1
ATOM 852 C C . PRO A 1 103 ? -14.148 37.5 -5.035 1 95.5 103 PRO A C 1
ATOM 854 O O . PRO A 1 103 ? -15.297 37.906 -4.875 1 95.5 103 PRO A O 1
ATOM 857 N N . VAL A 1 104 ? -13.203 37.656 -4.219 1 96.31 104 VAL A N 1
ATOM 858 C CA . VAL A 1 104 ? -13.398 38.344 -2.955 1 96.31 104 VAL A CA 1
ATOM 859 C C . VAL A 1 104 ? -13.234 39.875 -3.168 1 96.31 104 VAL A C 1
ATOM 861 O O . VAL A 1 104 ? -12.266 40.312 -3.791 1 96.31 104 VAL A O 1
ATOM 864 N N . THR A 1 105 ? -14.172 40.594 -2.689 1 94.75 105 THR A N 1
ATOM 865 C CA . THR A 1 105 ? -14.078 42.031 -2.736 1 94.75 105 THR A CA 1
ATOM 866 C C . THR A 1 105 ? -14.086 42.625 -1.329 1 94.75 105 THR A C 1
ATOM 868 O O . THR A 1 105 ? -14.672 42.031 -0.411 1 94.75 105 THR A O 1
ATOM 871 N N . ALA A 1 106 ? -13.43 43.781 -1.201 1 92.81 106 ALA A N 1
ATOM 872 C CA . ALA A 1 106 ? -13.359 44.438 0.099 1 92.81 106 ALA A CA 1
ATOM 873 C C . ALA A 1 106 ? -14.75 44.781 0.61 1 92.81 106 ALA A C 1
ATOM 875 O O . ALA A 1 106 ? -15.016 44.719 1.812 1 92.81 106 ALA A O 1
ATOM 876 N N . GLU A 1 107 ? -15.578 45.188 -0.251 1 94.38 107 GLU A N 1
ATOM 877 C CA . GLU A 1 107 ? -16.938 45.594 0.109 1 94.38 107 GLU A CA 1
ATOM 878 C C . GLU A 1 107 ? -17.719 44.406 0.68 1 94.38 107 GLU A C 1
ATOM 880 O O . GLU A 1 107 ? -18.406 44.531 1.69 1 94.38 107 GLU A O 1
ATOM 885 N N . LYS A 1 108 ? -17.641 43.375 -0.004 1 95.25 108 LYS A N 1
ATOM 886 C CA . LYS A 1 108 ? -18.391 42.188 0.441 1 95.25 108 LYS A CA 1
ATOM 887 C C . LYS A 1 108 ? -17.844 41.688 1.771 1 95.25 108 LYS A C 1
ATOM 889 O O . LYS A 1 108 ? -18.609 41.25 2.629 1 95.25 108 LYS A O 1
ATOM 894 N N . VAL A 1 109 ? -16.531 41.656 1.894 1 95.44 109 VAL A N 1
ATOM 895 C CA . VAL A 1 109 ? -15.906 41.25 3.15 1 95.44 109 VAL A CA 1
ATOM 896 C C . VAL A 1 109 ? -16.422 42.125 4.285 1 95.44 109 VAL A C 1
ATOM 898 O O . VAL A 1 109 ? -16.766 41.625 5.359 1 95.44 109 VAL A O 1
ATOM 901 N N . HIS A 1 110 ? -16.469 43.406 4.012 1 94.19 110 HIS A N 1
ATOM 902 C CA . HIS A 1 110 ? -16.969 44.344 5 1 94.19 110 HIS A CA 1
ATOM 903 C C . HIS A 1 110 ? -18.406 44.062 5.379 1 94.19 110 HIS A C 1
ATOM 905 O O . HIS A 1 110 ? -18.766 44.062 6.562 1 94.19 110 HIS A O 1
ATOM 911 N N . SER A 1 111 ? -19.203 43.812 4.449 1 96 111 SER A N 1
ATOM 912 C CA . SER A 1 111 ? -20.625 43.562 4.672 1 96 111 SER A CA 1
ATOM 913 C C . SER A 1 111 ? -20.812 42.281 5.473 1 96 111 SER A C 1
ATOM 915 O O . SER A 1 111 ? -21.609 42.219 6.418 1 96 111 SER A O 1
ATOM 917 N N . LEU A 1 112 ? -20.141 41.25 5.113 1 95.69 112 LEU A N 1
ATOM 918 C CA . LEU A 1 112 ? -20.25 39.969 5.809 1 95.69 112 LEU A CA 1
ATOM 919 C C . LEU A 1 112 ? -19.859 40.125 7.277 1 95.69 112 LEU A C 1
ATOM 921 O O . LEU A 1 112 ? -20.531 39.562 8.156 1 95.69 112 LEU A O 1
ATOM 925 N N . PHE A 1 113 ? -18.844 40.875 7.469 1 96.12 113 PHE A N 1
ATOM 926 C CA . PHE A 1 113 ? -18.297 41 8.812 1 96.12 113 PHE A CA 1
ATOM 927 C C . PHE A 1 113 ? -19.141 41.938 9.656 1 96.12 113 PHE A C 1
ATOM 929 O O . PHE A 1 113 ? -19.5 41.625 10.789 1 96.12 113 PHE A O 1
ATOM 936 N N . HIS A 1 114 ? -19.5 43.094 9.164 1 94 114 HIS A N 1
ATOM 937 C CA . HIS A 1 114 ? -20.125 44.125 9.969 1 94 114 HIS A CA 1
ATOM 938 C C . HIS A 1 114 ? -21.641 44.031 9.922 1 94 114 HIS A C 1
ATOM 940 O O . HIS A 1 114 ? -22.312 44.281 10.93 1 94 114 HIS A O 1
ATOM 946 N N . ASP A 1 115 ? -22.141 43.719 8.789 1 94.62 115 ASP A N 1
ATOM 947 C CA . ASP A 1 115 ? -23.594 43.656 8.648 1 94.62 115 ASP A CA 1
ATOM 948 C C . ASP A 1 115 ? -24.141 42.281 9.039 1 94.62 115 ASP A C 1
ATOM 950 O O . ASP A 1 115 ? -25.094 42.188 9.805 1 94.62 115 ASP A O 1
ATOM 954 N N . ASP A 1 116 ? -23.562 41.281 8.562 1 93.69 116 ASP A N 1
ATOM 955 C CA . ASP A 1 116 ? -24.062 39.938 8.781 1 93.69 116 ASP A CA 1
ATOM 956 C C . ASP A 1 116 ? -23.453 39.312 10.031 1 93.69 116 ASP A C 1
ATOM 958 O O . ASP A 1 116 ? -23.875 38.219 10.461 1 93.69 116 ASP A O 1
ATOM 962 N N . LYS A 1 117 ? -22.438 39.875 10.633 1 93.62 117 LYS A N 1
ATOM 963 C CA . LYS A 1 117 ? -21.766 39.469 11.859 1 93.62 117 LYS A CA 1
ATOM 964 C C . LYS A 1 117 ? -21.203 38.031 11.719 1 93.62 117 LYS A C 1
ATOM 966 O O . LYS A 1 117 ? -21.391 37.219 12.602 1 93.62 117 LYS A O 1
ATOM 971 N N . MET A 1 118 ? -20.594 37.812 10.594 1 96 118 MET A N 1
ATOM 972 C CA . MET A 1 118 ? -20 36.5 10.32 1 96 118 MET A CA 1
ATOM 973 C C . MET A 1 118 ? -18.5 36.5 10.625 1 96 118 MET A C 1
ATOM 975 O O . MET A 1 118 ? -17.828 37.531 10.453 1 96 118 MET A O 1
ATOM 979 N N . THR A 1 119 ? -18.078 35.375 11.086 1 97.06 119 THR A N 1
ATOM 980 C CA . THR A 1 119 ? -16.641 35.188 11.242 1 97.06 119 THR A CA 1
ATOM 981 C C . THR A 1 119 ? -15.977 34.938 9.891 1 97.06 119 THR A C 1
ATOM 983 O O . THR A 1 119 ? -16.453 34.094 9.117 1 97.06 119 THR A O 1
ATOM 986 N N . LEU A 1 120 ? -14.945 35.656 9.633 1 97.12 120 LEU A N 1
ATOM 987 C CA . LEU A 1 120 ? -14.164 35.438 8.422 1 97.12 120 LEU A CA 1
ATOM 988 C C . LEU A 1 120 ? -12.992 34.5 8.695 1 97.12 120 LEU A C 1
ATOM 990 O O . LEU A 1 120 ? -12.234 34.719 9.641 1 97.12 120 LEU A O 1
ATOM 994 N N . GLN A 1 121 ? -12.93 33.5 7.914 1 96.94 121 GLN A N 1
ATOM 995 C CA . GLN A 1 121 ? -11.797 32.562 7.945 1 96.94 121 GLN A CA 1
ATOM 996 C C . GLN A 1 121 ? -10.898 32.75 6.727 1 96.94 121 GLN A C 1
ATOM 998 O O . GLN A 1 121 ? -11.32 32.5 5.594 1 96.94 121 GLN A O 1
ATOM 1003 N N . PHE A 1 122 ? -9.719 33.25 6.965 1 97.56 122 PHE A N 1
ATOM 1004 C CA . PHE A 1 122 ? -8.734 33.406 5.898 1 97.56 122 PHE A CA 1
ATOM 1005 C C . PHE A 1 122 ? -7.785 32.188 5.875 1 97.56 122 PHE A C 1
ATOM 1007 O O . PHE A 1 122 ? -6.93 32.062 6.754 1 97.56 122 PHE A O 1
ATOM 1014 N N . HIS A 1 123 ? -7.895 31.406 4.797 1 96.88 123 HIS A N 1
ATOM 1015 C CA . HIS A 1 123 ? -7.164 30.156 4.711 1 96.88 123 HIS A CA 1
ATOM 1016 C C . HIS A 1 123 ? -5.746 30.375 4.203 1 96.88 123 HIS A C 1
ATOM 1018 O O . HIS A 1 123 ? -5.535 31.094 3.223 1 96.88 123 HIS A O 1
ATOM 1024 N N . GLN A 1 124 ? -4.793 29.797 4.859 1 97.06 124 GLN A N 1
ATOM 1025 C CA . GLN A 1 124 ? -3.395 29.719 4.457 1 97.06 124 GLN A CA 1
ATOM 1026 C C . GLN A 1 124 ? -2.85 31.094 4.109 1 97.06 124 GLN A C 1
ATOM 1028 O O . GLN A 1 124 ? -2.303 31.297 3.023 1 97.06 124 GLN A O 1
ATOM 1033 N N . PRO A 1 125 ? -2.855 31.969 5.008 1 96.75 125 PRO A N 1
ATOM 1034 C CA . PRO A 1 125 ? -2.396 33.344 4.75 1 96.75 125 PRO A CA 1
ATOM 1035 C C . PRO A 1 125 ? -0.923 33.406 4.359 1 96.75 125 PRO A C 1
ATOM 1037 O O . PRO A 1 125 ? -0.482 34.375 3.756 1 96.75 125 PRO A O 1
ATOM 1040 N N . GLN A 1 126 ? -0.137 32.375 4.68 1 95.5 126 GLN A N 1
ATOM 1041 C CA . GLN A 1 126 ? 1.288 32.375 4.367 1 95.5 126 GLN A CA 1
ATOM 1042 C C . GLN A 1 126 ? 1.521 32.438 2.857 1 95.5 126 GLN A C 1
ATOM 1044 O O . GLN A 1 126 ? 2.619 32.75 2.404 1 95.5 126 GLN A O 1
ATOM 1049 N N . ARG A 1 127 ? 0.499 32.062 2.094 1 95.25 127 ARG A N 1
ATOM 1050 C CA . ARG A 1 127 ? 0.61 32.125 0.641 1 95.25 127 ARG A CA 1
ATOM 1051 C C . ARG A 1 127 ? 0.748 33.562 0.176 1 95.25 127 ARG A C 1
ATOM 1053 O O . ARG A 1 127 ? 1.27 33.844 -0.91 1 95.25 127 ARG A O 1
ATOM 1060 N N . PHE A 1 128 ? 0.308 34.531 1.057 1 93.81 128 PHE A N 1
ATOM 1061 C CA . PHE A 1 128 ? 0.184 35.906 0.594 1 93.81 128 PHE A CA 1
ATOM 1062 C C . PHE A 1 128 ? 0.906 36.875 1.537 1 93.81 128 PHE A C 1
ATOM 1064 O O . PHE A 1 128 ? 1.071 38.062 1.227 1 93.81 128 PHE A O 1
ATOM 1071 N N . HIS A 1 129 ? 1.261 36.375 2.676 1 93.56 129 HIS A N 1
ATOM 1072 C CA . HIS A 1 129 ? 1.803 37.219 3.725 1 93.56 129 HIS A CA 1
ATOM 1073 C C . HIS A 1 129 ? 3.195 36.781 4.145 1 93.56 129 HIS A C 1
ATOM 1075 O O . HIS A 1 129 ? 3.35 35.688 4.715 1 93.56 129 HIS A O 1
ATOM 1081 N N . ASP A 1 130 ? 4.207 37.594 4.074 1 91.69 130 ASP A N 1
ATOM 1082 C CA . ASP A 1 130 ? 5.617 37.25 4.207 1 91.69 130 ASP A CA 1
ATOM 1083 C C . ASP A 1 130 ? 5.949 36.844 5.648 1 91.69 130 ASP A C 1
ATOM 1085 O O . ASP A 1 130 ? 6.695 35.906 5.883 1 91.69 130 ASP A O 1
ATOM 1089 N N . GLU A 1 131 ? 5.434 37.594 6.594 1 92.44 131 GLU A N 1
ATOM 1090 C CA . GLU A 1 131 ? 5.785 37.312 7.98 1 92.44 131 GLU A CA 1
ATOM 1091 C C . GLU A 1 131 ? 5.316 35.906 8.391 1 92.44 131 GLU A C 1
ATOM 1093 O O . GLU A 1 131 ? 6.016 35.219 9.125 1 92.44 131 GLU A O 1
ATOM 1098 N N . LEU A 1 132 ? 4.188 35.562 7.902 1 95.12 132 LEU A N 1
ATOM 1099 C CA . LEU A 1 132 ? 3.678 34.25 8.227 1 95.12 132 LEU A CA 1
ATOM 1100 C C . LEU A 1 132 ? 4.43 33.156 7.449 1 95.12 132 LEU A C 1
ATOM 1102 O O . LEU A 1 132 ? 4.621 32.062 7.949 1 95.12 132 LEU A O 1
ATOM 1106 N N . TRP A 1 133 ? 4.863 33.469 6.238 1 95.12 133 TRP A N 1
ATOM 1107 C CA . TRP A 1 133 ? 5.762 32.594 5.496 1 95.12 133 TRP A CA 1
ATOM 1108 C C . TRP A 1 133 ? 7.031 32.312 6.297 1 95.12 133 TRP A C 1
ATOM 1110 O O . TRP A 1 133 ? 7.398 31.156 6.5 1 95.12 133 TRP A O 1
ATOM 1120 N N . LYS A 1 134 ? 7.641 33.344 6.828 1 93.94 134 LYS A N 1
ATOM 1121 C CA . LYS A 1 134 ? 8.867 33.219 7.609 1 93.94 134 LYS A CA 1
ATOM 1122 C C . LYS A 1 134 ? 8.664 32.312 8.82 1 93.94 134 LYS A C 1
ATOM 1124 O O . LYS A 1 134 ? 9.469 31.406 9.062 1 93.94 134 LYS A O 1
ATOM 1129 N N . ILE A 1 135 ? 7.66 32.562 9.477 1 95.88 135 ILE A N 1
ATOM 1130 C CA . ILE A 1 135 ? 7.387 31.859 10.719 1 95.88 135 ILE A CA 1
ATOM 1131 C C . ILE A 1 135 ? 7.094 30.391 10.414 1 95.88 135 ILE A C 1
ATOM 1133 O O . ILE A 1 135 ? 7.672 29.484 11.031 1 95.88 135 ILE A O 1
ATOM 1137 N N . GLN A 1 136 ? 6.242 30.141 9.453 1 97.44 136 GLN A N 1
ATOM 1138 C CA . GLN A 1 136 ? 5.809 28.781 9.172 1 97.44 136 GLN A CA 1
ATOM 1139 C C . GLN A 1 136 ? 6.941 27.953 8.555 1 97.44 136 GLN A C 1
ATOM 1141 O O . GLN A 1 136 ? 7.055 26.766 8.805 1 97.44 136 GLN A O 1
ATOM 1146 N N . GLU A 1 137 ? 7.711 28.578 7.672 1 97.12 137 GLU A N 1
ATOM 1147 C CA . GLU A 1 137 ? 8.867 27.891 7.113 1 97.12 137 GLU A CA 1
ATOM 1148 C C . GLU A 1 137 ? 9.797 27.391 8.219 1 97.12 137 GLU A C 1
ATOM 1150 O O . GLU A 1 137 ? 10.266 26.25 8.172 1 97.12 137 GLU A O 1
ATOM 1155 N N . LYS A 1 138 ? 10.047 28.188 9.195 1 96.44 138 LYS A N 1
ATOM 1156 C CA . LYS A 1 138 ? 10.922 27.812 10.297 1 96.44 138 LYS A CA 1
ATOM 1157 C C . LYS A 1 138 ? 10.273 26.75 11.188 1 96.44 138 LYS A C 1
ATOM 1159 O O . LYS A 1 138 ? 10.945 25.859 11.68 1 96.44 138 LYS A O 1
ATOM 1164 N N . LEU A 1 139 ? 9.031 26.906 11.383 1 98.06 139 LEU A N 1
ATOM 1165 C CA . LEU A 1 139 ? 8.336 25.906 12.188 1 98.06 139 LEU A CA 1
ATOM 1166 C C . LEU A 1 139 ? 8.336 24.547 11.477 1 98.06 139 LEU A C 1
ATOM 1168 O O . LEU A 1 139 ? 8.438 23.5 12.125 1 98.06 139 LEU A O 1
ATOM 1172 N N . GLU A 1 140 ? 8.148 24.578 10.148 1 97.75 140 GLU A N 1
ATOM 1173 C CA . GLU A 1 140 ? 8.266 23.328 9.391 1 97.75 140 GLU A CA 1
ATOM 1174 C C . GLU A 1 140 ? 9.648 22.703 9.578 1 97.75 140 GLU A C 1
ATOM 1176 O O . GLU A 1 140 ? 9.773 21.469 9.672 1 97.75 140 GLU A O 1
ATOM 1181 N N . SER A 1 141 ? 10.633 23.578 9.602 1 96.31 141 SER A N 1
ATOM 1182 C CA . SER A 1 141 ? 11.984 23.094 9.836 1 96.31 141 SER A CA 1
ATOM 1183 C C . SER A 1 141 ? 12.141 22.547 11.25 1 96.31 141 SER A C 1
ATOM 1185 O O . SER A 1 141 ? 12.898 21.609 11.477 1 96.31 141 SER A O 1
ATOM 1187 N N . PHE A 1 142 ? 11.461 23.125 12.148 1 96.94 142 PHE A N 1
ATOM 1188 C CA . PHE A 1 142 ? 11.523 22.672 13.531 1 96.94 142 PHE A CA 1
ATOM 1189 C C . PHE A 1 142 ? 10.836 21.312 13.688 1 96.94 142 PHE A C 1
ATOM 1191 O O . PHE A 1 142 ? 11.414 20.375 14.234 1 96.94 142 PHE A O 1
ATOM 1198 N N . PHE A 1 143 ? 9.633 21.156 13.195 1 97.06 143 PHE A N 1
ATOM 1199 C CA . PHE A 1 143 ? 8.828 19.953 13.391 1 97.06 143 PHE A CA 1
ATOM 1200 C C . PHE A 1 143 ? 9.242 18.859 12.414 1 97.06 143 PHE A C 1
ATOM 1202 O O . PHE A 1 143 ? 9.102 17.672 12.711 1 97.06 143 PHE A O 1
ATOM 1209 N N . GLY A 1 144 ? 9.719 19.297 11.258 1 94.69 144 GLY A N 1
ATOM 1210 C CA . GLY A 1 144 ? 9.984 18.328 10.203 1 94.69 144 GLY A CA 1
ATOM 1211 C C . GLY A 1 144 ? 8.727 17.859 9.492 1 94.69 144 GLY A C 1
ATOM 1212 O O . GLY A 1 144 ? 8.672 16.719 9.008 1 94.69 144 GLY A O 1
ATOM 1213 N N . SER A 1 145 ? 7.73 18.594 9.516 1 95.62 145 SER A N 1
ATOM 1214 C CA . SER A 1 145 ? 6.445 18.328 8.883 1 95.62 145 SER A CA 1
ATOM 1215 C C . SER A 1 145 ? 5.762 19.625 8.445 1 95.62 145 SER A C 1
ATOM 1217 O O . SER A 1 145 ? 6.203 20.703 8.812 1 95.62 145 SER A O 1
ATOM 1219 N N . GLN A 1 146 ? 4.766 19.438 7.668 1 96.19 146 GLN A N 1
ATOM 1220 C CA . GLN A 1 146 ? 4.059 20.609 7.168 1 96.19 146 GLN A CA 1
ATOM 1221 C C . GLN A 1 146 ? 3.375 21.359 8.305 1 96.19 146 GLN A C 1
ATOM 1223 O O . GLN A 1 146 ? 2.869 20.75 9.25 1 96.19 146 GLN A O 1
ATOM 1228 N N . VAL A 1 147 ? 3.408 22.625 8.164 1 98.06 147 VAL A N 1
ATOM 1229 C CA . VAL A 1 147 ? 2.756 23.516 9.109 1 98.06 147 VAL A CA 1
ATOM 1230 C C . VAL A 1 147 ? 1.776 24.438 8.375 1 98.06 147 VAL A C 1
ATOM 1232 O O . VAL A 1 147 ? 2.16 25.141 7.445 1 98.06 147 VAL A O 1
ATOM 1235 N N . GLY A 1 148 ? 0.516 24.375 8.797 1 96.75 148 GLY A N 1
ATOM 1236 C CA . GLY A 1 148 ? -0.518 25.219 8.227 1 96.75 148 GLY A CA 1
ATOM 1237 C C . GLY A 1 148 ? -0.972 26.328 9.156 1 96.75 148 GLY A C 1
ATOM 1238 O O . GLY A 1 148 ? -0.582 26.359 10.328 1 96.75 148 GLY A O 1
ATOM 1239 N N . SER A 1 149 ? -1.725 27.266 8.547 1 97.69 149 SER A N 1
ATOM 1240 C CA . SER A 1 149 ? -2.268 28.328 9.375 1 97.69 149 SER A CA 1
ATOM 1241 C C . SER A 1 149 ? -3.582 28.859 8.805 1 97.69 149 SER A C 1
ATOM 1243 O O . SER A 1 149 ? -3.859 28.688 7.613 1 97.69 149 SER A O 1
ATOM 1245 N N . ASN A 1 150 ? -4.379 29.359 9.641 1 97.94 150 ASN A N 1
ATOM 1246 C CA . ASN A 1 150 ? -5.621 30.062 9.328 1 97.94 150 ASN A CA 1
ATOM 1247 C C . ASN A 1 150 ? -5.824 31.266 10.234 1 97.94 150 ASN A C 1
ATOM 1249 O O . ASN A 1 150 ? -5.461 31.234 11.414 1 97.94 150 ASN A O 1
ATOM 1253 N N . VAL A 1 151 ? -6.387 32.25 9.656 1 98.19 151 VAL A N 1
ATOM 1254 C CA . VAL A 1 151 ? -6.762 33.438 10.453 1 98.19 151 VAL A CA 1
ATOM 1255 C C . VAL A 1 151 ? -8.281 33.469 10.609 1 98.19 151 VAL A C 1
ATOM 1257 O O . VAL A 1 151 ? -9.016 33.281 9.641 1 98.19 151 VAL A O 1
ATOM 1260 N N . TYR A 1 152 ? -8.703 33.688 11.812 1 98.12 152 TYR A N 1
ATOM 1261 C CA . TYR A 1 152 ? -10.117 33.875 12.117 1 98.12 152 TYR A CA 1
ATOM 1262 C C . TYR A 1 152 ? -10.398 35.281 12.648 1 98.12 152 TYR A C 1
ATOM 1264 O O . TYR A 1 152 ? -9.828 35.688 13.664 1 98.12 152 TYR A O 1
ATOM 1272 N N . MET A 1 153 ? -11.203 35.969 11.969 1 97.56 153 MET A N 1
ATOM 1273 C CA . MET A 1 153 ? -11.68 37.281 12.406 1 97.56 153 MET A CA 1
ATOM 1274 C C . MET A 1 153 ? -13.156 37.219 12.797 1 97.56 153 MET A C 1
ATOM 1276 O O . MET A 1 153 ? -14.016 36.969 11.945 1 97.56 153 MET A O 1
ATOM 1280 N N . THR A 1 154 ? -13.406 37.5 14.016 1 97.88 154 THR A N 1
ATOM 1281 C CA . THR A 1 154 ? -14.742 37.281 14.562 1 97.88 154 THR A CA 1
ATOM 1282 C C . THR A 1 154 ? -15.305 38.594 15.125 1 97.88 154 THR A C 1
ATOM 1284 O O . THR A 1 154 ? -14.664 39.25 15.953 1 97.88 154 THR A O 1
ATOM 1287 N N . PRO A 1 155 ? -16.547 38.969 14.695 1 96.81 155 PRO A N 1
ATOM 1288 C CA . PRO A 1 155 ? -17.172 40.188 15.25 1 96.81 155 PRO A CA 1
ATOM 1289 C C . PRO A 1 155 ? -17.391 40.094 16.75 1 96.81 155 PRO A C 1
ATOM 1291 O O . PRO A 1 155 ? -17.328 39 17.328 1 96.81 155 PRO A O 1
ATOM 1294 N N . ASP A 1 156 ? -17.656 41.281 17.297 1 95.81 156 ASP A N 1
ATOM 1295 C CA . ASP A 1 156 ? -17.859 41.375 18.734 1 95.81 156 ASP A CA 1
ATOM 1296 C C . ASP A 1 156 ? -19.016 40.5 19.203 1 95.81 156 ASP A C 1
ATOM 1298 O O . ASP A 1 156 ? -20.094 40.531 18.625 1 95.81 156 ASP A O 1
ATOM 1302 N N . GLY A 1 157 ? -18.688 39.688 20.188 1 93.25 157 GLY A N 1
ATOM 1303 C CA . GLY A 1 157 ? -19.703 38.875 20.844 1 93.25 157 GLY A CA 1
ATOM 1304 C C . GLY A 1 157 ? -20.219 37.75 19.969 1 93.25 157 GLY A C 1
ATOM 1305 O O . GLY A 1 157 ? -21.297 37.188 20.219 1 93.25 157 GLY A O 1
ATOM 1306 N N . SER A 1 158 ? -19.516 37.406 18.969 1 92 158 SER A N 1
ATOM 1307 C CA . SER A 1 158 ? -19.984 36.406 18.016 1 92 158 SER A CA 1
ATOM 1308 C C . SER A 1 158 ? -19.156 35.125 18.109 1 92 158 SER A C 1
ATOM 1310 O O . SER A 1 158 ? -18.062 35.125 18.688 1 92 158 SER A O 1
ATOM 1312 N N . GLN A 1 159 ? -19.781 34.094 17.656 1 90.62 159 GLN A N 1
ATOM 1313 C CA . GLN A 1 159 ? -19.125 32.812 17.531 1 90.62 159 GLN A CA 1
ATOM 1314 C C . GLN A 1 159 ? -19.156 32.312 16.078 1 90.62 159 GLN A C 1
ATOM 1316 O O . GLN A 1 159 ? -20.188 32.438 15.406 1 90.62 159 GLN A O 1
ATOM 1321 N N . GLY A 1 160 ? -18.016 31.75 15.672 1 87.19 160 GLY A N 1
ATOM 1322 C CA . GLY A 1 160 ? -17.938 31.297 14.289 1 87.19 160 GLY A CA 1
ATOM 1323 C C . GLY A 1 160 ? -18.234 29.828 14.117 1 87.19 160 GLY A C 1
ATOM 1324 O O . GLY A 1 160 ? -19.203 29.469 13.445 1 87.19 160 GLY A O 1
ATOM 1325 N N . LEU A 1 161 ? -17.469 29 14.75 1 91 161 LEU A N 1
ATOM 1326 C CA . LEU A 1 161 ? -17.547 27.562 14.539 1 91 161 LEU A CA 1
ATOM 1327 C C . LEU A 1 161 ? -18.234 26.875 15.711 1 91 161 LEU A C 1
ATOM 1329 O O . LEU A 1 161 ? -18.188 27.375 16.844 1 91 161 LEU A O 1
ATOM 1333 N N . ALA A 1 162 ? -18.859 25.766 15.445 1 92.19 162 ALA A N 1
ATOM 1334 C CA . ALA A 1 162 ? -19.406 24.875 16.469 1 92.19 162 ALA A CA 1
ATOM 1335 C C . ALA A 1 162 ? -18.297 24.062 17.141 1 92.19 162 ALA A C 1
ATOM 1337 O O . ALA A 1 162 ? -17.172 24 16.625 1 92.19 162 ALA A O 1
ATOM 1338 N N . PRO A 1 163 ? -18.609 23.547 18.344 1 94.88 163 PRO A N 1
ATOM 1339 C CA . PRO A 1 163 ? -17.609 22.688 18.969 1 94.88 163 PRO A CA 1
ATOM 1340 C C . PRO A 1 163 ? -17.141 21.547 18.062 1 94.88 163 PRO A C 1
ATOM 1342 O O . PRO A 1 163 ? -17.969 20.938 17.344 1 94.88 163 PRO A O 1
ATOM 1345 N N . HIS A 1 164 ? -15.867 21.234 18 1 96.81 164 HIS A N 1
ATOM 1346 C CA . HIS A 1 164 ? -15.273 20.203 17.156 1 96.81 164 HIS A CA 1
ATOM 1347 C C . HIS A 1 164 ? -13.852 19.875 17.594 1 96.81 164 HIS A C 1
ATOM 1349 O O . HIS A 1 164 ? -13.328 20.5 18.516 1 96.81 164 HIS A O 1
ATOM 1355 N N . HIS A 1 165 ? -13.297 18.844 17.141 1 97.31 165 HIS A N 1
ATOM 1356 C CA . HIS A 1 165 ? -11.867 18.609 17.281 1 97.31 165 HIS A CA 1
ATOM 1357 C C . HIS A 1 165 ? -11.18 18.516 15.914 1 97.31 165 HIS A C 1
ATOM 1359 O O . HIS A 1 165 ? -11.836 18.234 14.906 1 97.31 165 HIS A O 1
ATOM 1365 N N . ASP A 1 166 ? -9.969 18.797 15.852 1 96.88 166 ASP A N 1
ATOM 1366 C CA . ASP A 1 166 ? -9.164 18.719 14.641 1 96.88 166 ASP A CA 1
ATOM 1367 C C . ASP A 1 166 ? -8.219 17.516 14.68 1 96.88 166 ASP A C 1
ATOM 1369 O O . ASP A 1 166 ? -7.969 16.953 15.75 1 96.88 166 ASP A O 1
ATOM 1373 N N . ASN A 1 167 ? -7.742 17.125 13.547 1 96.62 167 ASN A N 1
ATOM 1374 C CA . ASN A 1 167 ? -6.797 16.031 13.438 1 96.62 167 ASN A CA 1
ATOM 1375 C C . ASN A 1 167 ? -5.352 16.531 13.398 1 96.62 167 ASN A C 1
ATOM 1377 O O . ASN A 1 167 ? -4.488 15.883 12.797 1 96.62 167 ASN A O 1
ATOM 1381 N N . VAL A 1 168 ? -5.105 17.656 13.914 1 98 168 VAL A N 1
ATOM 1382 C CA . VAL A 1 168 ? -3.789 18.297 13.953 1 98 168 VAL A CA 1
ATOM 1383 C C . VAL A 1 168 ? -3.506 18.812 15.352 1 98 168 VAL A C 1
ATOM 1385 O O . VAL A 1 168 ? -4.426 18.984 16.156 1 98 168 VAL A O 1
ATOM 1388 N N . GLU A 1 169 ? -2.15 19.016 15.625 1 98.5 169 GLU A N 1
ATOM 1389 C CA . GLU A 1 169 ? -1.746 19.828 16.766 1 98.5 169 GLU A CA 1
ATOM 1390 C C . GLU A 1 169 ? -1.972 21.312 16.516 1 98.5 169 GLU A C 1
ATOM 1392 O O . GLU A 1 169 ? -1.682 21.797 15.414 1 98.5 169 GLU A O 1
ATOM 1397 N N . VAL A 1 170 ? -2.434 22 17.562 1 98.56 170 VAL A N 1
ATOM 1398 C CA . VAL A 1 170 ? -2.875 23.359 17.266 1 98.56 170 VAL A CA 1
ATOM 1399 C C . VAL A 1 170 ? -2.203 24.344 18.219 1 98.56 170 VAL A C 1
ATOM 1401 O O . VAL A 1 170 ? -2.145 24.094 19.422 1 98.56 170 VAL A O 1
ATOM 1404 N N . PHE A 1 171 ? -1.681 25.438 17.719 1 98.5 171 PHE A N 1
ATOM 1405 C CA . PHE A 1 171 ? -1.251 26.625 18.438 1 98.5 171 PHE A CA 1
ATOM 1406 C C . PHE A 1 171 ? -2.115 27.828 18.062 1 98.5 171 PHE A C 1
ATOM 1408 O O . PHE A 1 171 ? -2.23 28.172 16.891 1 98.5 171 PHE A O 1
ATOM 1415 N N . ILE A 1 172 ? -2.701 28.438 19.047 1 98.5 172 ILE A N 1
ATOM 1416 C CA . ILE A 1 172 ? -3.498 29.641 18.844 1 98.5 172 ILE A CA 1
ATOM 1417 C C . ILE A 1 172 ? -2.711 30.875 19.297 1 98.5 172 ILE A C 1
ATOM 1419 O O . ILE A 1 172 ? -2.184 30.906 20.406 1 98.5 172 ILE A O 1
ATOM 1423 N N . LEU A 1 173 ? -2.586 31.844 18.422 1 97.88 173 LEU A N 1
ATOM 1424 C CA . LEU A 1 173 ? -2.045 33.156 18.75 1 97.88 173 LEU A CA 1
ATOM 1425 C C . LEU A 1 173 ? -3.137 34.219 18.719 1 97.88 173 LEU A C 1
ATOM 1427 O O . LEU A 1 173 ? -3.738 34.469 17.672 1 97.88 173 LEU A O 1
ATOM 1431 N N . GLN A 1 174 ? -3.422 34.812 19.859 1 97.69 174 GLN A N 1
ATOM 1432 C CA . GLN A 1 174 ? -4.406 35.906 19.875 1 97.69 174 GLN A CA 1
ATOM 1433 C C . GLN A 1 174 ? -3.807 37.188 19.375 1 97.69 174 GLN A C 1
ATOM 1435 O O . GLN A 1 174 ? -2.869 37.719 19.969 1 97.69 174 GLN A O 1
ATOM 1440 N N . LEU A 1 175 ? -4.375 37.719 18.328 1 97.25 175 LEU A N 1
ATOM 1441 C CA . LEU A 1 175 ? -3.771 38.875 17.656 1 97.25 175 LEU A CA 1
ATOM 1442 C C . LEU A 1 175 ? -4.492 40.156 18.016 1 97.25 175 LEU A C 1
ATOM 1444 O O . LEU A 1 175 ? -3.852 41.188 18.297 1 97.25 175 LEU A O 1
ATOM 1448 N N . GLU A 1 176 ? -5.805 40.156 17.906 1 95.88 176 GLU A N 1
ATOM 1449 C CA . GLU A 1 176 ? -6.645 41.312 18.25 1 95.88 176 GLU A CA 1
ATOM 1450 C C . GLU A 1 176 ? -7.832 40.875 19.109 1 95.88 176 GLU A C 1
ATOM 1452 O O . GLU A 1 176 ? -8.367 39.781 18.953 1 95.88 176 GLU A O 1
ATOM 1457 N N . GLY A 1 177 ? -8.188 41.844 20.031 1 95.5 177 GLY A N 1
ATOM 1458 C CA . GLY A 1 177 ? -9.391 41.594 20.812 1 95.5 177 GLY A CA 1
ATOM 1459 C C . GLY A 1 177 ? -9.289 40.406 21.734 1 95.5 177 GLY A C 1
ATOM 1460 O O . GLY A 1 177 ? -8.211 39.812 21.875 1 95.5 177 GLY A O 1
ATOM 1461 N N . GLU A 1 178 ? -10.422 40.156 22.406 1 96.81 178 GLU A N 1
ATOM 1462 C CA . GLU A 1 178 ? -10.469 39.062 23.375 1 96.81 178 GLU A CA 1
ATOM 1463 C C . GLU A 1 178 ? -11.383 37.938 22.906 1 96.81 178 GLU A C 1
ATOM 1465 O O . GLU A 1 178 ? -12.445 38.188 22.328 1 96.81 178 GLU A O 1
ATOM 1470 N N . LYS A 1 179 ? -10.938 36.656 23.141 1 97.38 179 LYS A N 1
ATOM 1471 C CA . LYS A 1 179 ? -11.711 35.5 22.766 1 97.38 179 LYS A CA 1
ATOM 1472 C C . LYS A 1 179 ? -11.734 34.469 23.906 1 97.38 179 LYS A C 1
ATOM 1474 O O . LYS A 1 179 ? -10.703 34.188 24.516 1 97.38 179 LYS A O 1
ATOM 1479 N N . GLU A 1 180 ? -12.906 34 24.156 1 97.94 180 GLU A N 1
ATOM 1480 C CA . GLU A 1 180 ? -13.055 32.938 25.141 1 97.94 180 GLU A CA 1
ATOM 1481 C C . GLU A 1 180 ? -12.961 31.547 24.484 1 97.94 180 GLU A C 1
ATOM 1483 O O . GLU A 1 180 ? -13.672 31.266 23.516 1 97.94 180 GLU A O 1
ATOM 1488 N N . TRP A 1 181 ? -12.062 30.719 25.016 1 98.31 181 TRP A N 1
ATOM 1489 C CA . TRP A 1 181 ? -11.883 29.344 24.531 1 98.31 181 TRP A CA 1
ATOM 1490 C C . TRP A 1 181 ? -12.352 28.344 25.594 1 98.31 181 TRP A C 1
ATOM 1492 O O . TRP A 1 181 ? -12 28.469 26.766 1 98.31 181 TRP A O 1
ATOM 1502 N N . LYS A 1 182 ? -13.156 27.422 25.172 1 97.94 182 LYS A N 1
ATOM 1503 C CA . LYS A 1 182 ? -13.5 26.266 26 1 97.94 182 LYS A CA 1
ATOM 1504 C C . LYS A 1 182 ? -12.891 24.984 25.422 1 97.94 182 LYS A C 1
ATOM 1506 O O . LYS A 1 182 ? -13.094 24.672 24.25 1 97.94 182 LYS A O 1
ATOM 1511 N N . LEU A 1 183 ? -12.133 24.312 26.25 1 98.56 183 LEU A N 1
ATOM 1512 C CA . LEU A 1 183 ? -11.5 23.047 25.875 1 98.56 183 LEU A CA 1
ATOM 1513 C C . LEU A 1 183 ? -12.141 21.875 26.609 1 98.56 183 LEU A C 1
ATOM 1515 O O . LEU A 1 183 ? -12.422 21.969 27.797 1 98.56 183 LEU A O 1
ATOM 1519 N N . TYR A 1 184 ? -12.438 20.875 25.844 1 98.25 184 TYR A N 1
ATOM 1520 C CA . TYR A 1 184 ? -13.023 19.656 26.391 1 98.25 184 TYR A CA 1
ATOM 1521 C C . TYR A 1 184 ? -12.141 18.453 26.125 1 98.25 184 TYR A C 1
ATOM 1523 O O . TYR A 1 184 ? -11.258 18.5 25.25 1 98.25 184 TYR A O 1
ATOM 1531 N N . SER A 1 185 ? -12.398 17.375 26.875 1 97.44 185 SER A N 1
ATOM 1532 C CA . SER A 1 185 ? -11.688 16.109 26.656 1 97.44 185 SER A CA 1
ATOM 1533 C C . SER A 1 185 ? -11.961 15.562 25.266 1 97.44 185 SER A C 1
ATOM 1535 O O . SER A 1 185 ? -13.023 15.828 24.688 1 97.44 185 SER A O 1
ATOM 1537 N N . PRO A 1 186 ? -10.961 14.852 24.703 1 96.12 186 PRO A N 1
ATOM 1538 C CA . PRO A 1 186 ? -11.203 14.219 23.406 1 96.12 186 PRO A CA 1
ATOM 1539 C C . PRO A 1 186 ? -12.211 13.07 23.484 1 96.12 186 PRO A C 1
ATOM 1541 O O . PRO A 1 186 ? -12.32 12.422 24.531 1 96.12 186 PRO A O 1
ATOM 1544 N N . VAL A 1 187 ? -12.961 12.891 22.422 1 93.25 187 VAL A N 1
ATOM 1545 C CA . VAL A 1 187 ? -13.758 11.672 22.281 1 93.25 187 VAL A CA 1
ATOM 1546 C C . VAL A 1 187 ? -12.844 10.477 22.031 1 93.25 187 VAL A C 1
ATOM 1548 O O . VAL A 1 187 ? -13.023 9.414 22.625 1 93.25 187 VAL A O 1
ATOM 1551 N N . VAL A 1 188 ? -11.938 10.648 21.188 1 91.69 188 VAL A N 1
ATOM 1552 C CA . VAL A 1 188 ? -10.859 9.711 20.891 1 91.69 188 VAL A CA 1
ATOM 1553 C C . VAL A 1 188 ? -9.508 10.422 21 1 91.69 188 VAL A C 1
ATOM 1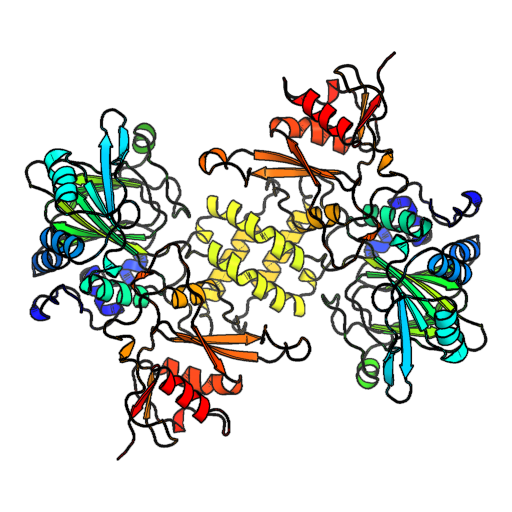555 O O . VAL A 1 188 ? -9.312 11.484 20.406 1 91.69 188 VAL A O 1
ATOM 1558 N N . ASN A 1 189 ? -8.664 9.828 21.734 1 94.06 189 ASN A N 1
ATOM 1559 C CA . ASN A 1 189 ? -7.352 10.453 21.875 1 94.06 189 ASN A CA 1
ATOM 1560 C C . ASN A 1 189 ? -6.574 10.438 20.562 1 94.06 189 ASN A C 1
ATOM 1562 O O . ASN A 1 189 ? -6.453 9.398 19.922 1 94.06 189 ASN A O 1
ATOM 1566 N N . LEU A 1 190 ? -6.09 11.578 20.156 1 96.44 190 LEU A N 1
ATOM 1567 C CA . LEU A 1 190 ? -5.234 11.766 18.984 1 96.44 190 LEU A CA 1
ATOM 1568 C C . LEU A 1 190 ? -5.887 11.188 17.734 1 96.44 190 LEU A C 1
ATOM 1570 O O . LEU A 1 190 ? -5.266 10.406 17.016 1 96.44 190 LEU A O 1
ATOM 1574 N N . PRO A 1 191 ? -7.051 11.68 17.484 1 94.38 191 PRO A N 1
ATOM 1575 C CA . PRO A 1 191 ? -7.766 11.133 16.328 1 94.38 191 PRO A CA 1
ATOM 1576 C C . PRO A 1 191 ? -7.051 11.422 15.016 1 94.38 191 PRO A C 1
ATOM 1578 O O . PRO A 1 191 ? -6.328 12.414 14.898 1 94.38 191 PRO A O 1
ATOM 1581 N N . ARG A 1 192 ? -7.285 10.586 14.016 1 91.69 192 ARG A N 1
ATOM 1582 C CA . ARG A 1 192 ? -6.664 10.719 12.703 1 91.69 192 ARG A CA 1
ATOM 1583 C C . ARG A 1 192 ? -7.484 11.641 11.797 1 91.69 192 ARG A C 1
ATOM 1585 O O . ARG A 1 192 ? -6.992 12.109 10.773 1 91.69 192 ARG A O 1
ATOM 1592 N N . ASN A 1 193 ? -8.719 11.805 12.172 1 91.44 193 ASN A N 1
ATOM 1593 C CA . ASN A 1 193 ? -9.602 12.648 11.383 1 91.44 193 ASN A CA 1
ATOM 1594 C C . ASN A 1 193 ? -10.234 13.75 12.227 1 91.44 193 ASN A C 1
ATOM 1596 O O . ASN A 1 193 ? -10.445 13.578 13.43 1 91.44 193 ASN A O 1
ATOM 1600 N N . SER A 1 194 ? -10.461 14.836 11.578 1 94.25 194 SER A N 1
ATOM 1601 C CA . SER A 1 194 ? -11.242 15.875 12.234 1 94.25 194 SER A CA 1
ATOM 1602 C C . SER A 1 194 ? -12.695 15.453 12.422 1 94.25 194 SER A C 1
ATOM 1604 O O . SER A 1 194 ? -13.18 14.57 11.711 1 94.25 194 SER A O 1
ATOM 1606 N N . SER A 1 195 ? -13.305 16.078 13.336 1 92 195 SER A N 1
ATOM 1607 C CA . SER A 1 195 ? -14.695 15.727 13.609 1 92 195 SER A CA 1
ATOM 1608 C C . SER A 1 195 ? -15.656 16.609 12.828 1 92 195 SER A C 1
ATOM 1610 O O . SER A 1 195 ? -15.289 17.703 12.391 1 92 195 SER A O 1
ATOM 1612 N N . SER A 1 196 ? -16.828 16.062 12.711 1 88.81 196 SER A N 1
ATOM 1613 C CA . SER A 1 196 ? -17.938 16.969 12.43 1 88.81 196 SER A CA 1
ATOM 1614 C C . SER A 1 196 ? -18.297 17.797 13.664 1 88.81 196 SER A C 1
ATOM 1616 O O . SER A 1 196 ? -17.672 17.656 14.719 1 88.81 196 SER A O 1
ATOM 1618 N N . ASP A 1 197 ? -19.219 18.75 13.453 1 91.12 197 ASP A N 1
ATOM 1619 C CA . ASP A 1 197 ? -19.672 19.578 14.562 1 91.12 197 ASP A CA 1
ATOM 1620 C C . ASP A 1 197 ? -20.375 18.734 15.625 1 91.12 197 ASP A C 1
ATOM 1622 O O . ASP A 1 197 ? -21.188 17.875 15.297 1 91.12 197 ASP A O 1
ATOM 1626 N N . PHE A 1 198 ? -19.984 18.953 16.812 1 91.75 198 PHE A N 1
ATOM 1627 C CA . PHE A 1 198 ? -20.641 18.25 17.906 1 91.75 198 PHE A CA 1
ATOM 1628 C C . PHE A 1 198 ? -21.906 19 18.344 1 91.75 198 PHE A C 1
ATOM 1630 O O . PHE A 1 198 ? -21.922 20.234 18.375 1 91.75 198 PHE A O 1
ATOM 1637 N N . ASP A 1 199 ? -22.844 18.219 18.719 1 87.69 199 ASP A N 1
ATOM 1638 C CA . ASP A 1 199 ? -24.031 18.844 19.297 1 87.69 199 ASP A CA 1
ATOM 1639 C C . ASP A 1 199 ? -23.891 19.047 20.797 1 87.69 199 ASP A C 1
ATOM 1641 O O . ASP A 1 199 ? -22.891 18.625 21.391 1 87.69 199 ASP A O 1
ATOM 1645 N N . ASP A 1 200 ? -24.859 19.688 21.328 1 86.94 200 ASP A N 1
ATOM 1646 C CA . ASP A 1 200 ? -24.828 20.031 22.75 1 86.94 200 ASP A CA 1
ATOM 1647 C C . ASP A 1 200 ? -24.781 18.781 23.625 1 86.94 200 ASP A C 1
ATOM 1649 O O . ASP A 1 200 ? -24.109 18.766 24.656 1 86.94 200 ASP A O 1
ATOM 1653 N N . SER A 1 201 ? -25.484 17.844 23.172 1 88.31 201 SER A N 1
ATOM 1654 C CA . SER A 1 201 ? -25.547 16.609 23.969 1 88.31 201 SER A CA 1
ATOM 1655 C C . SER A 1 201 ? -24.188 15.938 24.047 1 88.31 201 SER A C 1
ATOM 1657 O O . SER A 1 201 ? -23.797 15.445 25.109 1 88.31 201 SER A O 1
ATOM 1659 N N . THR A 1 202 ? -23.516 15.914 22.953 1 89.81 202 THR A N 1
ATOM 1660 C CA . THR A 1 202 ? -22.188 15.312 22.922 1 89.81 202 THR A CA 1
ATOM 1661 C C . THR A 1 202 ? -21.203 16.094 23.797 1 89.81 202 THR A C 1
ATOM 1663 O O . THR A 1 202 ? -20.453 15.516 24.578 1 89.81 202 THR A O 1
ATOM 1666 N N . VAL A 1 203 ? -21.281 17.359 23.719 1 92.56 203 VAL A N 1
ATOM 1667 C CA . VAL A 1 203 ? -20.359 18.219 24.453 1 92.56 203 VAL A CA 1
ATOM 1668 C C . VAL A 1 203 ? -20.609 18.094 25.953 1 92.56 203 VAL A C 1
ATOM 1670 O O . VAL A 1 203 ? -19.672 18.078 26.75 1 92.56 203 VAL A O 1
ATOM 1673 N N . LYS A 1 204 ? -21.875 17.922 26.312 1 92.12 204 LYS A N 1
ATOM 1674 C CA . LYS A 1 204 ? -22.234 17.797 27.719 1 92.12 204 LYS A CA 1
ATOM 1675 C C . LYS A 1 204 ? -21.656 16.516 28.312 1 92.12 204 LYS A C 1
ATOM 1677 O O . LYS A 1 204 ? -21.406 16.438 29.516 1 92.12 204 LYS A O 1
ATOM 1682 N N . GLY A 1 205 ? -21.453 15.586 27.469 1 94.5 205 GLY A N 1
ATOM 1683 C CA . GLY A 1 205 ? -20.922 14.312 27.922 1 94.5 205 GLY A CA 1
ATOM 1684 C C . GLY A 1 205 ? -19.406 14.328 28.062 1 94.5 205 GLY A C 1
ATOM 1685 O O . GLY A 1 205 ? -18.828 13.398 28.625 1 94.5 205 GLY A O 1
ATOM 1686 N N . LEU A 1 206 ? -18.766 15.398 27.656 1 96.75 206 LEU A N 1
ATOM 1687 C CA . LEU A 1 206 ? -17.312 15.5 27.719 1 96.75 206 LEU A CA 1
ATOM 1688 C C . LEU A 1 206 ? -16.875 16.25 28.984 1 96.75 206 LEU A C 1
ATOM 1690 O O . LEU A 1 206 ? -17.703 16.922 29.625 1 96.75 206 LEU A O 1
ATOM 1694 N N . THR A 1 207 ? -15.672 16.078 29.344 1 97.31 207 THR A N 1
ATOM 1695 C CA . THR A 1 207 ? -15.109 16.797 30.484 1 97.31 207 THR A CA 1
ATOM 1696 C C . THR A 1 207 ? -14.586 18.172 30.062 1 97.31 207 THR A C 1
ATOM 1698 O O . THR A 1 207 ? -13.789 18.266 29.125 1 97.31 207 THR A O 1
ATOM 1701 N N . LEU A 1 208 ? -15.07 19.219 30.672 1 97.94 208 LEU A N 1
ATOM 1702 C CA . LEU A 1 208 ? -14.508 20.547 30.453 1 97.94 208 LEU A CA 1
ATOM 1703 C C . LEU A 1 208 ? -13.117 20.656 31.062 1 97.94 208 LEU A C 1
ATOM 1705 O O . LEU A 1 208 ? -12.961 20.562 32.281 1 97.94 208 LEU A O 1
ATOM 1709 N N . LEU A 1 209 ? -12.18 20.828 30.281 1 98.19 209 LEU A N 1
ATOM 1710 C CA . LEU A 1 209 ? -10.797 20.859 30.734 1 98.19 209 LEU A CA 1
ATOM 1711 C C . LEU A 1 209 ? -10.406 22.25 31.219 1 98.19 209 LEU A C 1
ATOM 1713 O O . LEU A 1 209 ? -9.68 22.391 32.219 1 98.19 209 LEU A O 1
ATOM 1717 N N . ASP A 1 210 ? -10.812 23.266 30.5 1 98.25 210 ASP A N 1
ATOM 1718 C CA . ASP A 1 210 ? -10.398 24.625 30.812 1 98.25 210 ASP A CA 1
ATOM 1719 C C . ASP A 1 210 ? -11.281 25.641 30.094 1 98.25 210 ASP A C 1
ATOM 1721 O O . ASP A 1 210 ? -11.875 25.344 29.062 1 98.25 210 ASP A O 1
ATOM 1725 N N . THR A 1 211 ? -11.469 26.766 30.609 1 98.19 211 THR A N 1
ATOM 1726 C CA . THR A 1 211 ? -12.008 27.984 30 1 98.19 211 THR A CA 1
ATOM 1727 C C . THR A 1 211 ? -11.008 29.125 30.078 1 98.19 211 THR A C 1
ATOM 1729 O O . THR A 1 211 ? -10.602 29.531 31.156 1 98.19 211 THR A O 1
ATOM 1732 N N . ILE A 1 212 ? -10.648 29.625 28.922 1 98.06 212 ILE A N 1
ATOM 1733 C CA . ILE A 1 212 ? -9.555 30.578 28.859 1 98.06 212 ILE A CA 1
ATOM 1734 C C . ILE A 1 212 ? -9.992 31.812 28.078 1 98.06 212 ILE A C 1
ATOM 1736 O O . ILE A 1 212 ? -10.531 31.703 26.984 1 98.06 212 ILE A O 1
ATOM 1740 N N . ILE A 1 213 ? -9.836 32.969 28.625 1 97.75 213 ILE A N 1
ATOM 1741 C CA . ILE A 1 213 ? -9.992 34.219 27.891 1 97.75 213 ILE A CA 1
ATOM 1742 C C . ILE A 1 213 ? -8.633 34.688 27.375 1 97.75 213 ILE A C 1
ATOM 1744 O O . ILE A 1 213 ? -7.77 35.062 28.172 1 97.75 213 ILE A O 1
ATOM 1748 N N . MET A 1 214 ? -8.484 34.656 26.125 1 97.5 214 MET A N 1
ATOM 1749 C CA . MET A 1 214 ? -7.203 35.031 25.547 1 97.5 214 MET A CA 1
ATOM 1750 C C . MET A 1 214 ? -7.207 36.5 25.125 1 97.5 214 MET A C 1
ATOM 1752 O O . MET A 1 214 ? -8.203 37 24.609 1 97.5 214 MET A O 1
ATOM 1756 N N . LYS A 1 215 ? -6.074 37.125 25.359 1 95.75 215 LYS A N 1
ATOM 1757 C CA . LYS A 1 215 ? -5.828 38.531 24.969 1 95.75 215 LYS A CA 1
ATOM 1758 C C . LYS A 1 215 ? -4.656 38.625 24 1 95.75 215 LYS A C 1
ATOM 1760 O O . LYS A 1 215 ? -3.863 37.688 23.875 1 95.75 215 LYS A O 1
ATOM 1765 N N . PRO A 1 216 ? -4.57 39.781 23.297 1 95.56 216 PRO A N 1
ATOM 1766 C CA . PRO A 1 216 ? -3.49 39.875 22.312 1 95.56 216 PRO A CA 1
ATOM 1767 C C . PRO A 1 216 ? -2.119 39.562 22.906 1 95.56 216 PRO A C 1
ATOM 1769 O O . PRO A 1 216 ? -1.773 40.094 23.984 1 95.56 216 PRO A O 1
ATOM 1772 N N . GLY A 1 217 ? -1.439 38.719 22.203 1 94.75 217 GLY A N 1
ATOM 1773 C CA . GLY A 1 217 ? -0.126 38.312 22.672 1 94.75 217 GLY A CA 1
ATOM 1774 C C . GLY A 1 217 ? -0.129 36.938 23.312 1 94.75 217 GLY A C 1
ATOM 1775 O O . GLY A 1 217 ? 0.924 36.312 23.453 1 94.75 217 GLY A O 1
ATOM 1776 N N . ASP A 1 218 ? -1.271 36.469 23.734 1 95.5 218 ASP A N 1
ATOM 1777 C CA . ASP A 1 218 ? -1.376 35.156 24.375 1 95.5 218 ASP A CA 1
ATOM 1778 C C . ASP A 1 218 ? -1.19 34.031 23.359 1 95.5 218 ASP A C 1
ATOM 1780 O O . ASP A 1 218 ? -1.473 34.219 22.172 1 95.5 218 ASP A O 1
ATOM 1784 N N . VAL A 1 219 ? -0.654 32.875 23.844 1 96.56 219 VAL A N 1
ATOM 1785 C CA . VAL A 1 219 ? -0.507 31.672 23.031 1 96.56 219 VAL A CA 1
ATOM 1786 C C . VAL A 1 219 ? -1.168 30.5 23.75 1 96.56 219 VAL A C 1
ATOM 1788 O O . VAL A 1 219 ? -1.062 30.375 24.969 1 96.56 219 VAL A O 1
ATOM 1791 N N . LEU A 1 220 ? -1.906 29.688 23 1 97.94 220 LEU A N 1
ATOM 1792 C CA . LEU A 1 220 ? -2.561 28.484 23.516 1 97.94 220 LEU A CA 1
ATOM 1793 C C . LEU A 1 220 ? -2.24 27.266 22.656 1 97.94 220 LEU A C 1
ATOM 1795 O O . LEU A 1 220 ? -2.443 27.297 21.438 1 97.94 220 LEU A O 1
ATOM 1799 N N . TYR A 1 221 ? -1.637 26.25 23.281 1 98.06 221 TYR A N 1
ATOM 1800 C CA . TYR A 1 221 ? -1.451 24.969 22.625 1 98.06 221 TYR A CA 1
ATOM 1801 C C . TYR A 1 221 ? -2.453 23.938 23.156 1 98.06 221 TYR A C 1
ATOM 1803 O O . TYR A 1 221 ? -2.693 23.859 24.359 1 98.06 221 TYR A O 1
ATOM 1811 N N . PHE A 1 222 ? -3.055 23.203 22.266 1 98.5 222 PHE A N 1
ATOM 1812 C CA . PHE A 1 222 ? -3.779 22.016 22.703 1 98.5 222 PHE A CA 1
ATOM 1813 C C . PHE A 1 222 ? -3.602 20.875 21.703 1 98.5 222 PHE A C 1
ATOM 1815 O O . PHE A 1 222 ? -3.49 21.109 20.5 1 98.5 222 PHE A O 1
ATOM 1822 N N . PRO A 1 223 ? -3.562 19.656 22.188 1 98.12 223 PRO A N 1
ATOM 1823 C CA . PRO A 1 223 ? -3.246 18.484 21.359 1 98.12 223 PRO A CA 1
ATOM 1824 C C . PRO A 1 223 ? -4.367 18.141 20.375 1 98.12 223 PRO A C 1
ATOM 1826 O O . PRO A 1 223 ? -5.523 18.516 20.594 1 98.12 223 PRO A O 1
ATOM 1829 N N . ARG A 1 224 ? -3.941 17.438 19.359 1 97.75 224 ARG A N 1
ATOM 1830 C CA . ARG A 1 224 ? -4.863 16.812 18.422 1 97.75 224 ARG A CA 1
ATOM 1831 C C . ARG A 1 224 ? -5.961 16.047 19.141 1 97.75 224 ARG A C 1
ATOM 1833 O O . ARG A 1 224 ? -5.691 15.32 20.094 1 97.75 224 ARG A O 1
ATOM 1840 N N . GLY A 1 225 ? -7.23 16.312 18.734 1 96.88 225 GLY A N 1
ATOM 1841 C CA . GLY A 1 225 ? -8.359 15.602 19.312 1 96.88 225 GLY A CA 1
ATOM 1842 C C . GLY A 1 225 ? -9.07 16.406 20.391 1 96.88 225 GLY A C 1
ATOM 1843 O O . GLY A 1 225 ? -10.195 16.062 20.781 1 96.88 225 GLY A O 1
ATOM 1844 N N . THR A 1 226 ? -8.43 17.438 20.953 1 98.31 226 THR A N 1
ATOM 1845 C CA . THR A 1 226 ? -9.086 18.281 21.938 1 98.31 226 THR A CA 1
ATOM 1846 C C . THR A 1 226 ? -10.336 18.922 21.359 1 98.31 226 THR A C 1
ATOM 1848 O O . THR A 1 226 ? -10.258 19.641 20.344 1 98.31 226 THR A O 1
ATOM 1851 N N . VAL A 1 227 ? -11.422 18.641 21.969 1 98.19 227 VAL A N 1
ATOM 1852 C CA . VAL A 1 227 ? -12.641 19.328 21.547 1 98.19 227 VAL A CA 1
ATOM 1853 C C . VAL A 1 227 ? -12.617 20.781 22.016 1 98.19 227 VAL A C 1
ATOM 1855 O O . VAL A 1 227 ? -12.25 21.047 23.172 1 98.19 227 VAL A O 1
ATOM 1858 N N . HIS A 1 228 ? -12.977 21.641 21.125 1 98.25 228 HIS A N 1
ATOM 1859 C CA . HIS A 1 228 ? -12.875 23.047 21.5 1 98.25 228 HIS A CA 1
ATOM 1860 C C . HIS A 1 228 ? -13.938 23.891 20.812 1 98.25 228 HIS A C 1
ATOM 1862 O O . HIS A 1 228 ? -14.5 23.484 19.797 1 98.25 228 HIS A O 1
ATOM 1868 N N . GLN A 1 229 ? -14.234 24.953 21.391 1 95.69 229 GLN A N 1
ATOM 1869 C CA . GLN A 1 229 ? -15.062 26.031 20.844 1 95.69 229 GLN A CA 1
ATOM 1870 C C . GLN A 1 229 ? -14.602 27.391 21.344 1 95.69 229 GLN A C 1
ATOM 1872 O O . GLN A 1 229 ? -13.93 27.484 22.375 1 95.69 229 GLN A O 1
ATOM 1877 N N . ASP A 1 230 ? -14.914 28.406 20.594 1 95.94 230 ASP A N 1
ATOM 1878 C CA . ASP A 1 230 ? -14.477 29.75 20.953 1 95.94 230 ASP A CA 1
ATOM 1879 C C . ASP A 1 230 ? -15.555 30.781 20.641 1 95.94 230 ASP A C 1
ATOM 1881 O O . ASP A 1 230 ? -16.391 30.562 19.766 1 95.94 230 ASP A O 1
ATOM 1885 N N . LYS A 1 231 ? -15.531 31.828 21.359 1 95.19 231 LYS A N 1
ATOM 1886 C CA . LYS A 1 231 ? -16.453 32.938 21.203 1 95.19 231 LYS A CA 1
ATOM 1887 C C . LYS A 1 231 ? -15.758 34.281 21.547 1 95.19 231 LYS A C 1
ATOM 1889 O O . LYS A 1 231 ? -15.031 34.344 22.531 1 95.19 231 LYS A O 1
ATOM 1894 N N . SER A 1 232 ? -15.992 35.219 20.609 1 96.25 232 SER A N 1
ATOM 1895 C CA . SER A 1 232 ? -15.477 36.531 20.938 1 96.25 232 SER A CA 1
ATOM 1896 C C . SER A 1 232 ? -16.188 37.125 22.141 1 96.25 232 SER A C 1
ATOM 1898 O O . SER A 1 232 ? -17.406 37 22.281 1 96.25 232 SER A O 1
ATOM 1900 N N . THR A 1 233 ? -15.43 37.781 22.969 1 94.19 233 THR A N 1
ATOM 1901 C CA . THR A 1 233 ? -15.992 38.344 24.188 1 94.19 233 THR A CA 1
ATOM 1902 C C . THR A 1 233 ? -16.828 39.562 23.875 1 94.19 233 THR A C 1
ATOM 1904 O O . THR A 1 233 ? -16.359 40.5 23.234 1 94.19 233 THR A O 1
ATOM 1907 N N . SER A 1 234 ? -17.984 39.625 24.469 1 93.38 234 SER A N 1
ATOM 1908 C CA . SER A 1 234 ? -18.906 40.719 24.188 1 93.38 234 SER A CA 1
ATOM 1909 C C . SER A 1 234 ? -18.406 42.031 24.781 1 93.38 234 SER A C 1
ATOM 1911 O O . SER A 1 234 ? -17.953 42.062 25.938 1 93.38 234 SER A O 1
ATOM 1913 N N . GLY A 1 235 ? -18.5 43.062 23.984 1 92.56 235 GLY A N 1
ATOM 1914 C CA . GLY A 1 235 ? -18.203 44.375 24.484 1 92.56 235 GLY A CA 1
ATOM 1915 C C . GLY A 1 235 ? -16.75 44.75 24.359 1 92.56 235 GLY A C 1
ATOM 1916 O O . GLY A 1 235 ? -16.328 45.844 24.797 1 92.56 235 GLY A O 1
ATOM 1917 N N . THR A 1 236 ? -15.969 43.969 23.766 1 91.38 236 THR A N 1
ATOM 1918 C CA . THR A 1 236 ? -14.539 44.219 23.688 1 91.38 236 THR A CA 1
ATOM 1919 C C . THR A 1 236 ? -14.094 44.438 22.25 1 91.38 236 THR A C 1
ATOM 1921 O O . THR A 1 236 ? -12.898 44.562 21.969 1 91.38 236 THR A O 1
ATOM 1924 N N . GLY A 1 237 ? -15.094 44.5 21.375 1 93.5 237 GLY A N 1
ATOM 1925 C CA . GLY A 1 237 ? -14.75 44.656 19.969 1 93.5 237 GLY A CA 1
ATOM 1926 C C . GLY A 1 237 ? -14.531 43.344 19.266 1 93.5 237 GLY A C 1
ATOM 1927 O O . GLY A 1 237 ? -14.805 42.281 19.828 1 93.5 237 GLY A O 1
ATOM 1928 N N . HIS A 1 238 ? -14.07 43.438 18.016 1 95.75 238 HIS A N 1
ATOM 1929 C CA . HIS A 1 238 ? -13.836 42.219 17.25 1 95.75 238 HIS A CA 1
ATOM 1930 C C . HIS A 1 238 ? -12.594 41.469 17.75 1 95.75 238 HIS A C 1
ATOM 1932 O O . HIS A 1 238 ? -11.75 42.062 18.438 1 95.75 238 HIS A O 1
ATOM 1938 N N . SER A 1 239 ? -12.547 40.25 17.453 1 97.12 239 SER A N 1
ATOM 1939 C CA . SER A 1 239 ? -11.406 39.406 17.828 1 97.12 239 SER A CA 1
ATOM 1940 C C . SER A 1 239 ? -10.758 38.781 16.594 1 97.12 239 SER A C 1
ATOM 1942 O O . SER A 1 239 ? -11.453 38.375 15.672 1 97.12 239 SER A O 1
ATOM 1944 N N . THR A 1 240 ? -9.43 38.812 16.531 1 97.81 240 THR A N 1
ATOM 1945 C CA . THR A 1 240 ? -8.648 38.125 15.5 1 97.81 240 THR A CA 1
ATOM 1946 C C . THR A 1 240 ? -7.648 37.156 16.125 1 97.81 240 THR A C 1
ATOM 1948 O O . THR A 1 240 ? -6.938 37.531 17.062 1 97.81 240 THR A O 1
ATOM 1951 N N . HIS A 1 241 ? -7.645 35.938 15.688 1 98.25 241 HIS A N 1
ATOM 1952 C CA . HIS A 1 241 ? -6.598 35.031 16.125 1 98.25 241 HIS A CA 1
ATOM 1953 C C . HIS A 1 241 ? -6.039 34.219 14.945 1 98.25 241 HIS A C 1
ATOM 1955 O O . HIS A 1 241 ? -6.691 34.125 13.898 1 98.25 241 HIS A O 1
ATOM 1961 N N . LEU A 1 242 ? -4.793 33.781 15.117 1 98.44 242 LEU A N 1
ATOM 1962 C CA . LEU A 1 242 ? -4.074 32.938 14.18 1 98.44 242 LEU A CA 1
ATOM 1963 C C . LEU A 1 242 ? -3.965 31.5 14.711 1 98.44 242 LEU A C 1
ATOM 1965 O O . LEU A 1 242 ? -3.58 31.297 15.859 1 98.44 242 LEU A O 1
ATOM 1969 N N . THR A 1 243 ? -4.395 30.531 13.906 1 98.56 243 THR A N 1
ATOM 1970 C CA . THR A 1 243 ? -4.145 29.125 14.219 1 98.56 243 THR A CA 1
ATOM 1971 C C . THR A 1 243 ? -2.947 28.609 13.43 1 98.56 243 THR A C 1
ATOM 1973 O O . THR A 1 243 ? -2.875 28.781 12.211 1 98.56 243 THR A O 1
ATOM 1976 N N . ILE A 1 244 ? -2.025 28.062 14.094 1 98.5 244 ILE A N 1
ATOM 1977 C CA . ILE A 1 244 ? -0.916 27.312 13.508 1 98.5 244 ILE A CA 1
ATOM 1978 C C . ILE A 1 244 ? -1.06 25.828 13.844 1 98.5 244 ILE A C 1
ATOM 1980 O O . ILE A 1 244 ? -1.26 25.469 15 1 98.5 244 ILE A O 1
ATOM 1984 N N . SER A 1 245 ? -1.044 25.031 12.852 1 98.31 245 SER A N 1
ATOM 1985 C CA . SER A 1 245 ? -1.288 23.609 13.086 1 98.31 245 SER A CA 1
ATOM 1986 C C . SER A 1 245 ? -0.246 22.75 12.383 1 98.31 245 SER A C 1
ATOM 1988 O O . SER A 1 245 ? 0.384 23.188 11.414 1 98.31 245 SER A O 1
ATOM 1990 N N . THR A 1 246 ? 0.026 21.547 12.883 1 98.06 246 THR A N 1
ATOM 1991 C CA . THR A 1 246 ? 0.989 20.609 12.312 1 98.06 246 THR A CA 1
ATOM 1992 C C . THR A 1 246 ? 0.62 19.172 12.664 1 98.06 246 THR A C 1
ATOM 1994 O O . THR A 1 246 ? -0.337 18.938 13.406 1 98.06 246 THR A O 1
ATOM 1997 N N . TYR A 1 247 ? 1.252 18.219 12 1 97.06 247 TYR A N 1
ATOM 1998 C CA . TYR A 1 247 ? 1.209 16.797 12.305 1 97.06 247 TYR A CA 1
ATOM 1999 C C . TYR A 1 247 ? -0.066 16.156 11.766 1 97.06 247 TYR A C 1
ATOM 2001 O O . TYR A 1 247 ? -0.619 15.242 12.383 1 97.06 247 TYR A O 1
ATOM 2009 N N . GLU A 1 248 ? -0.562 16.75 10.703 1 94.75 248 GLU A N 1
ATOM 2010 C CA . GLU A 1 248 ? -1.596 16.016 9.977 1 94.75 248 GLU A CA 1
ATOM 2011 C C . GLU A 1 248 ? -1.032 14.75 9.336 1 94.75 248 GLU A C 1
ATOM 2013 O O . GLU A 1 248 ? -0.037 14.805 8.609 1 94.75 248 GLU A O 1
ATOM 2018 N N . THR A 1 249 ? -1.614 13.617 9.578 1 91.12 249 THR A N 1
ATOM 2019 C CA . THR A 1 249 ? -1.188 12.344 9.008 1 91.12 249 THR A CA 1
ATOM 2020 C C . THR A 1 249 ? 0.298 12.109 9.258 1 91.12 249 THR A C 1
ATOM 2022 O O . THR A 1 249 ? 1.051 11.797 8.336 1 91.12 249 THR A O 1
ATOM 2025 N N . GLN A 1 250 ? 0.761 12.328 10.461 1 93.88 250 GLN A N 1
ATOM 2026 C CA . GLN A 1 250 ? 2.15 12.203 10.891 1 93.88 250 GLN A CA 1
ATOM 2027 C C . GLN A 1 250 ? 2.277 11.266 12.078 1 93.88 250 GLN A C 1
ATOM 2029 O O . GLN A 1 250 ? 2.979 11.57 13.047 1 93.88 250 GLN A O 1
ATOM 2034 N N . CYS A 1 251 ? 1.584 10.172 12.07 1 93.81 251 CYS A N 1
ATOM 2035 C CA . CYS A 1 251 ? 1.617 9.242 13.195 1 93.81 251 CYS A CA 1
ATOM 2036 C C . CYS A 1 251 ? 2.242 7.91 12.781 1 93.81 251 CYS A C 1
ATOM 2038 O O . CYS A 1 251 ? 2.533 7.695 11.602 1 93.81 251 CYS A O 1
ATOM 2040 N N . TRP A 1 252 ? 2.439 7.062 13.711 1 92.44 252 TRP A N 1
ATOM 2041 C CA . TRP A 1 252 ? 3.102 5.785 13.477 1 92.44 252 TRP A CA 1
ATOM 2042 C C . TRP A 1 252 ? 2.273 4.91 12.539 1 92.44 252 TRP A C 1
ATOM 2044 O O . TRP A 1 252 ? 2.826 4.172 11.719 1 92.44 252 TRP A O 1
ATOM 2054 N N . GLY A 1 253 ? 0.97 4.949 12.695 1 91.5 253 GLY A N 1
ATOM 2055 C CA . GLY A 1 253 ? 0.131 4.227 11.758 1 91.5 253 GLY A CA 1
ATOM 2056 C C . GLY A 1 253 ? 0.382 4.613 10.312 1 91.5 253 GLY A C 1
ATOM 2057 O O . GLY A 1 253 ? 0.484 3.748 9.438 1 91.5 253 GLY A O 1
ATOM 2058 N N . ASP A 1 254 ? 0.481 5.887 10.07 1 91.69 254 ASP A N 1
ATOM 2059 C CA . ASP A 1 254 ? 0.786 6.387 8.734 1 91.69 254 ASP A CA 1
ATOM 2060 C C . ASP A 1 254 ? 2.166 5.922 8.281 1 91.69 254 ASP A C 1
ATOM 2062 O O . ASP A 1 254 ? 2.35 5.566 7.113 1 91.69 254 ASP A O 1
ATOM 2066 N N . TYR A 1 255 ? 3.084 5.969 9.133 1 91.25 255 TYR A N 1
ATOM 2067 C CA . TYR A 1 255 ? 4.457 5.59 8.812 1 91.25 255 TYR A CA 1
ATOM 2068 C C . TYR A 1 255 ? 4.543 4.113 8.453 1 91.25 255 TYR A C 1
ATOM 2070 O O . TYR A 1 255 ? 5.25 3.736 7.512 1 91.25 255 TYR A O 1
ATOM 2078 N N . ILE A 1 256 ? 3.859 3.336 9.172 1 90 256 ILE A N 1
ATOM 2079 C CA . ILE A 1 256 ? 3.834 1.901 8.906 1 90 256 ILE A CA 1
ATOM 2080 C C . ILE A 1 256 ? 3.314 1.646 7.492 1 90 256 ILE A C 1
ATOM 2082 O O . ILE A 1 256 ? 3.9 0.864 6.742 1 90 256 ILE A O 1
ATOM 2086 N N . LEU A 1 257 ? 2.258 2.281 7.191 1 89.75 257 LEU A N 1
ATOM 2087 C CA . LEU A 1 257 ? 1.67 2.107 5.871 1 89.75 257 LEU A CA 1
ATOM 2088 C C . LEU A 1 257 ? 2.674 2.463 4.777 1 89.75 257 LEU A C 1
ATOM 2090 O O . LEU A 1 257 ? 2.717 1.81 3.732 1 89.75 257 LEU A O 1
ATOM 2094 N N . ASP A 1 258 ? 3.447 3.391 5.043 1 87.38 258 ASP A N 1
ATOM 2095 C CA . ASP A 1 258 ? 4.422 3.869 4.066 1 87.38 258 ASP A CA 1
ATOM 2096 C C . ASP A 1 258 ? 5.652 2.969 4.035 1 87.38 258 ASP A C 1
ATOM 2098 O O . ASP A 1 258 ? 6.246 2.754 2.975 1 87.38 258 ASP A O 1
ATOM 2102 N N . PHE A 1 259 ? 6.07 2.432 5.129 1 85.88 259 PHE A N 1
ATOM 2103 C CA . PHE A 1 259 ? 7.363 1.782 5.301 1 85.88 259 PHE A CA 1
ATOM 2104 C C . PHE A 1 259 ? 7.254 0.282 5.051 1 85.88 259 PHE A C 1
ATOM 2106 O O . PHE A 1 259 ? 8.234 -0.363 4.676 1 85.88 259 PHE A O 1
ATOM 2113 N N . ILE A 1 260 ? 6.176 -0.288 5.195 1 87.38 260 ILE A N 1
ATOM 2114 C CA . ILE A 1 260 ? 6 -1.735 5.254 1 87.38 260 ILE A CA 1
ATOM 2115 C C . ILE A 1 260 ? 6.379 -2.357 3.914 1 87.38 260 ILE A C 1
ATOM 2117 O O . ILE A 1 260 ? 7.027 -3.406 3.869 1 87.38 260 ILE A O 1
ATOM 2121 N N . PRO A 1 261 ? 5.93 -1.745 2.822 1 84.94 261 PRO A N 1
ATOM 2122 C CA . PRO A 1 261 ? 6.34 -2.35 1.553 1 84.94 261 PRO A CA 1
ATOM 2123 C C . PRO A 1 261 ? 7.855 -2.5 1.435 1 84.94 261 PRO A C 1
ATOM 2125 O O . PRO A 1 261 ? 8.344 -3.545 1 1 84.94 261 PRO A O 1
ATOM 2128 N N . TYR A 1 262 ? 8.555 -1.553 1.844 1 81.81 262 TYR A N 1
ATOM 2129 C CA . TYR A 1 262 ? 10.008 -1.602 1.797 1 81.81 262 TYR A CA 1
ATOM 2130 C C . TYR A 1 262 ? 10.555 -2.633 2.779 1 81.81 262 TYR A C 1
ATOM 2132 O O . TYR A 1 262 ? 11.445 -3.414 2.438 1 81.81 262 TYR A O 1
ATOM 2140 N N . LEU A 1 263 ? 10.023 -2.588 3.943 1 84.94 263 LEU A N 1
ATOM 2141 C CA . LEU A 1 263 ? 10.477 -3.51 4.98 1 84.94 263 LEU A CA 1
ATOM 2142 C C . LEU A 1 263 ? 10.227 -4.957 4.57 1 84.94 263 LEU A C 1
ATOM 2144 O O . LEU A 1 263 ? 11.086 -5.82 4.777 1 84.94 263 LEU A O 1
ATOM 2148 N N . THR A 1 264 ? 9.062 -5.207 4.047 1 87.5 264 THR A N 1
ATOM 2149 C CA . THR A 1 264 ? 8.703 -6.562 3.637 1 87.5 264 THR A CA 1
ATOM 2150 C C . THR A 1 264 ? 9.641 -7.059 2.535 1 87.5 264 THR A C 1
ATOM 2152 O O . THR A 1 264 ? 10.07 -8.211 2.555 1 87.5 264 THR A O 1
ATOM 2155 N N . ASP A 1 265 ? 9.914 -6.238 1.598 1 82.44 265 ASP A N 1
ATOM 2156 C CA . ASP A 1 265 ? 10.828 -6.598 0.514 1 82.44 265 ASP A CA 1
ATOM 2157 C C . ASP A 1 265 ? 12.219 -6.918 1.05 1 82.44 265 ASP A C 1
ATOM 2159 O O . ASP A 1 265 ? 12.82 -7.93 0.68 1 82.44 265 ASP A O 1
ATOM 2163 N N . ALA A 1 266 ? 12.68 -6.086 1.911 1 80.25 266 ALA A N 1
ATOM 2164 C CA . ALA A 1 266 ? 14.008 -6.281 2.498 1 80.25 266 ALA A CA 1
ATOM 2165 C C . ALA A 1 266 ? 14.039 -7.535 3.365 1 80.25 266 ALA A C 1
ATOM 2167 O O . ALA A 1 266 ? 15.031 -8.273 3.363 1 80.25 266 ALA A O 1
ATOM 2168 N N . ALA A 1 267 ? 12.977 -7.785 4.098 1 83.75 267 ALA A N 1
ATOM 2169 C CA . ALA A 1 267 ? 12.914 -8.914 5.027 1 83.75 267 ALA A CA 1
ATOM 2170 C C . ALA A 1 267 ? 12.695 -10.227 4.285 1 83.75 267 ALA A C 1
ATOM 2172 O O . ALA A 1 267 ? 13.148 -11.281 4.734 1 83.75 267 ALA A O 1
ATOM 2173 N N . ALA A 1 268 ? 11.898 -10.164 3.217 1 77.5 268 ALA A N 1
ATOM 2174 C CA . ALA A 1 268 ? 11.531 -11.375 2.488 1 77.5 268 ALA A CA 1
ATOM 2175 C C . ALA A 1 268 ? 12.773 -12.109 1.99 1 77.5 268 ALA A C 1
ATOM 2177 O O . ALA A 1 268 ? 12.789 -13.344 1.909 1 77.5 268 ALA A O 1
ATOM 2178 N N . ASP A 1 269 ? 13.828 -11.422 1.744 1 76.06 269 ASP A N 1
ATOM 2179 C CA . ASP A 1 269 ? 15.07 -12.047 1.282 1 76.06 269 ASP A CA 1
ATOM 2180 C C . ASP A 1 269 ? 15.758 -12.797 2.416 1 76.06 269 ASP A C 1
ATOM 2182 O O . ASP A 1 269 ? 16.453 -13.789 2.178 1 76.06 269 ASP A O 1
ATOM 2186 N N . LYS A 1 270 ? 15.461 -12.344 3.645 1 82.06 270 LYS A N 1
ATOM 2187 C CA . LYS A 1 270 ? 16.219 -12.859 4.781 1 82.06 270 LYS A CA 1
ATOM 2188 C C . LYS A 1 270 ? 15.375 -13.797 5.633 1 82.06 270 LYS A C 1
ATOM 2190 O O . LYS A 1 270 ? 15.898 -14.672 6.316 1 82.06 270 LYS A O 1
ATOM 2195 N N . VAL A 1 271 ? 14.125 -13.617 5.59 1 88.19 271 VAL A N 1
ATOM 2196 C CA . VAL A 1 271 ? 13.242 -14.328 6.512 1 88.19 271 VAL A CA 1
ATOM 2197 C C . VAL A 1 271 ? 12.344 -15.289 5.73 1 88.19 271 VAL A C 1
ATOM 2199 O O . VAL A 1 271 ? 11.391 -14.867 5.07 1 88.19 271 VAL A O 1
ATOM 2202 N N . VAL A 1 272 ? 12.555 -16.547 5.91 1 90.88 272 VAL A N 1
ATOM 2203 C CA . VAL A 1 272 ? 11.852 -17.562 5.129 1 90.88 272 VAL A CA 1
ATOM 2204 C C . VAL A 1 272 ? 10.383 -17.609 5.555 1 90.88 272 VAL A C 1
ATOM 2206 O O . VAL A 1 272 ? 9.508 -17.906 4.742 1 90.88 272 VAL A O 1
ATOM 2209 N N . SER A 1 273 ? 10.117 -17.297 6.812 1 89.88 273 SER A N 1
ATOM 2210 C CA . SER A 1 273 ? 8.742 -17.359 7.305 1 89.88 273 SER A CA 1
ATOM 2211 C C . SER A 1 273 ? 7.832 -16.422 6.527 1 89.88 273 SER A C 1
ATOM 2213 O O . SER A 1 273 ? 6.629 -16.672 6.402 1 89.88 273 SER A O 1
ATOM 2215 N N . LEU A 1 274 ? 8.375 -15.336 5.992 1 92.44 274 LEU A N 1
ATOM 2216 C CA . LEU A 1 274 ? 7.598 -14.383 5.207 1 92.44 274 LEU A CA 1
ATOM 2217 C C . LEU A 1 274 ? 7.371 -14.898 3.791 1 92.44 274 LEU A C 1
ATOM 2219 O O . LEU A 1 274 ? 6.477 -14.422 3.088 1 92.44 274 LEU A O 1
ATOM 2223 N N . ARG A 1 275 ? 8.164 -15.883 3.352 1 94.62 275 ARG A N 1
ATOM 2224 C CA . ARG A 1 275 ? 8.062 -16.422 1.998 1 94.62 275 ARG A CA 1
ATOM 2225 C C . ARG A 1 275 ? 7.246 -17.703 1.978 1 94.62 275 ARG A C 1
ATOM 2227 O O . ARG A 1 275 ? 6.941 -18.234 0.907 1 94.62 275 ARG A O 1
ATOM 2234 N N . ARG A 1 276 ? 6.879 -18.156 3.135 1 94.56 276 ARG A N 1
ATOM 2235 C CA . ARG A 1 276 ? 6.035 -19.344 3.203 1 94.56 276 ARG A CA 1
ATOM 2236 C C . ARG A 1 276 ? 4.66 -19.078 2.6 1 94.56 276 ARG A C 1
ATOM 2238 O O . ARG A 1 276 ? 4.117 -17.984 2.75 1 94.56 276 ARG A O 1
ATOM 2245 N N . GLY A 1 277 ? 4.145 -20.062 1.942 1 95.25 277 GLY A N 1
ATOM 2246 C CA . GLY A 1 277 ? 2.857 -19.938 1.28 1 95.25 277 GLY A CA 1
ATOM 2247 C C . GLY A 1 277 ? 1.695 -19.828 2.25 1 95.25 277 GLY A C 1
ATOM 2248 O O . GLY A 1 277 ? 1.757 -20.359 3.361 1 95.25 277 GLY A O 1
ATOM 2249 N N . LEU A 1 278 ? 0.662 -19.188 1.848 1 93.38 278 LEU A N 1
ATOM 2250 C CA . LEU A 1 278 ? -0.567 -19.078 2.625 1 93.38 278 LEU A CA 1
ATOM 2251 C C . LEU A 1 278 ? -1.297 -20.406 2.695 1 93.38 278 LEU A C 1
ATOM 2253 O O . LEU A 1 278 ? -1.109 -21.266 1.831 1 93.38 278 LEU A O 1
ATOM 2257 N N . PRO A 1 279 ? -2.09 -20.578 3.715 1 91.69 279 PRO A N 1
ATOM 2258 C CA . PRO A 1 279 ? -2.9 -21.797 3.75 1 91.69 279 PRO A CA 1
ATOM 2259 C C . PRO A 1 279 ? -3.881 -21.891 2.584 1 91.69 279 PRO A C 1
ATOM 2261 O O . PRO A 1 279 ? -4.391 -20.875 2.119 1 91.69 279 PRO A O 1
ATOM 2264 N N . ARG A 1 280 ? -4.121 -23.094 2.162 1 91.75 280 ARG A N 1
ATOM 2265 C CA . ARG A 1 280 ? -5.055 -23.297 1.062 1 91.75 280 ARG A CA 1
ATOM 2266 C C . ARG A 1 280 ? -6.449 -22.812 1.432 1 91.75 280 ARG A C 1
ATOM 2268 O O . ARG A 1 280 ? -6.91 -23.016 2.557 1 91.75 280 ARG A O 1
ATOM 2275 N N . LYS A 1 281 ? -7.113 -22.109 0.6 1 88.56 281 LYS A N 1
ATOM 2276 C CA . LYS A 1 281 ? -8.5 -21.672 0.703 1 88.56 281 LYS A CA 1
ATOM 2277 C C . LYS A 1 281 ? -8.758 -20.953 2.025 1 88.56 281 LYS A C 1
ATOM 2279 O O . LYS A 1 281 ? -9.773 -21.172 2.678 1 88.56 281 LYS A O 1
ATOM 2284 N N . TYR A 1 282 ? -7.812 -20.219 2.504 1 85.06 282 TYR A N 1
ATOM 2285 C CA . TYR A 1 282 ? -7.949 -19.531 3.777 1 85.06 282 TYR A CA 1
ATOM 2286 C C . TYR A 1 282 ? -9.156 -18.594 3.764 1 85.06 282 TYR A C 1
ATOM 2288 O O . TYR A 1 282 ? -9.688 -18.234 4.82 1 85.06 282 TYR A O 1
ATOM 2296 N N . TYR A 1 283 ? -9.742 -18.312 2.566 1 80.75 283 TYR A N 1
ATOM 2297 C CA . TYR A 1 283 ? -10.812 -17.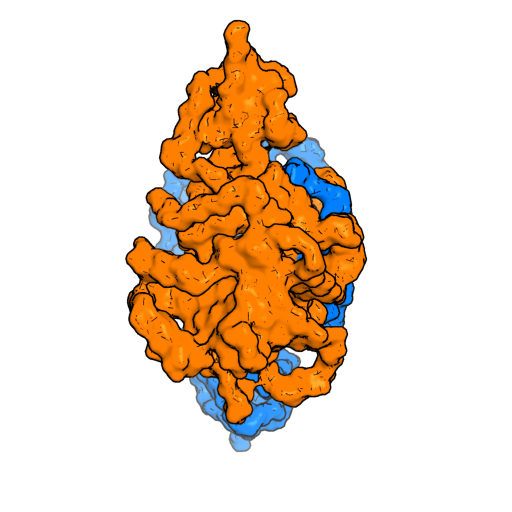344 2.396 1 80.75 283 TYR A CA 1
ATOM 2298 C C . TYR A 1 283 ? -12.18 -18.016 2.443 1 80.75 283 TYR A C 1
ATOM 2300 O O . TYR A 1 283 ? -13.211 -17.344 2.404 1 80.75 283 TYR A O 1
ATOM 2308 N N . ASN A 1 284 ? -12.172 -19.312 2.324 1 75.81 284 ASN A N 1
ATOM 2309 C CA . ASN A 1 284 ? -13.414 -20.047 2.154 1 75.81 284 ASN A CA 1
ATOM 2310 C C . ASN A 1 284 ? -14.359 -19.844 3.338 1 75.81 284 ASN A C 1
ATOM 2312 O O . ASN A 1 284 ? -15.562 -20.078 3.227 1 75.81 284 ASN A O 1
ATOM 2316 N N . GLN A 1 285 ? -13.797 -19.391 4.477 1 68.56 285 GLN A N 1
ATOM 2317 C CA . GLN A 1 285 ? -14.664 -19.094 5.613 1 68.56 285 GLN A CA 1
ATOM 2318 C C . GLN A 1 285 ? -14.984 -17.609 5.695 1 68.56 285 GLN A C 1
ATOM 2320 O O . GLN A 1 285 ? -14.227 -16.781 5.18 1 68.56 285 GLN A O 1
ATOM 2325 N N . VAL A 1 286 ? -16.25 -17.344 6.129 1 64.44 286 VAL A N 1
ATOM 2326 C CA . VAL A 1 286 ? -16.688 -15.953 6.254 1 64.44 286 VAL A CA 1
ATOM 2327 C C . VAL A 1 286 ? -15.742 -15.188 7.168 1 64.44 286 VAL A C 1
ATOM 2329 O O . VAL A 1 286 ? -15.469 -14 6.941 1 64.44 286 VAL A O 1
ATOM 2332 N N . GLU A 1 287 ? -15.156 -15.906 8.086 1 69.06 287 GLU A N 1
ATOM 2333 C CA . GLU A 1 287 ? -14.148 -15.344 8.977 1 69.06 287 GLU A CA 1
ATOM 2334 C C . GLU A 1 287 ? -12.797 -16.047 8.797 1 69.06 287 GLU A C 1
ATOM 2336 O O . GLU A 1 287 ? -12.75 -17.234 8.492 1 69.06 287 GLU A O 1
ATOM 2341 N N . LEU A 1 288 ? -11.789 -15.266 8.969 1 75.75 288 LEU A N 1
ATOM 2342 C CA . LEU A 1 288 ? -10.469 -15.875 8.883 1 75.75 288 LEU A CA 1
ATOM 2343 C C . LEU A 1 288 ? -10.289 -16.938 9.969 1 75.75 288 LEU A C 1
ATOM 2345 O O . LEU A 1 288 ? -10.641 -16.703 11.125 1 75.75 288 LEU A O 1
ATOM 2349 N N . PRO A 1 289 ? -9.812 -18 9.523 1 80.44 289 PRO A N 1
ATOM 2350 C CA . PRO A 1 289 ? -9.523 -19.031 10.523 1 80.44 289 PRO A CA 1
ATOM 2351 C C . PRO A 1 289 ? -8.5 -18.578 11.555 1 80.44 289 PRO A C 1
ATOM 2353 O O . PRO A 1 289 ? -7.625 -17.766 11.25 1 80.44 289 PRO A O 1
ATOM 2356 N N . THR A 1 290 ? -8.594 -19.047 12.734 1 83.38 290 THR A N 1
ATOM 2357 C CA . THR A 1 290 ? -7.695 -18.719 13.836 1 83.38 290 THR A CA 1
ATOM 2358 C C . THR A 1 290 ? -6.242 -19 13.461 1 83.38 290 THR A C 1
ATOM 2360 O O . THR A 1 290 ? -5.348 -18.234 13.82 1 83.38 290 THR A O 1
ATOM 2363 N N . THR A 1 291 ? -6.086 -20.062 12.727 1 85 291 THR A N 1
ATOM 2364 C CA . THR A 1 291 ? -4.738 -20.438 12.32 1 85 291 THR A CA 1
ATOM 2365 C C . THR A 1 291 ? -4.133 -19.375 11.414 1 85 291 THR A C 1
ATOM 2367 O O . THR A 1 291 ? -2.938 -19.078 11.508 1 85 291 THR A O 1
ATOM 2370 N N . VAL A 1 292 ? -4.957 -18.812 10.602 1 86.31 292 VAL A N 1
ATOM 2371 C CA . VAL A 1 292 ? -4.488 -17.781 9.688 1 86.31 292 VAL A CA 1
ATOM 2372 C C . VAL A 1 292 ? -4.133 -16.516 10.477 1 86.31 292 VAL A C 1
ATOM 2374 O O . VAL A 1 292 ? -3.096 -15.898 10.234 1 86.31 292 VAL A O 1
ATOM 2377 N N . ILE A 1 293 ? -4.945 -16.203 11.438 1 86.19 293 ILE A N 1
ATOM 2378 C CA . ILE A 1 293 ? -4.707 -15.031 12.273 1 86.19 293 ILE A CA 1
ATOM 2379 C C . ILE A 1 293 ? -3.406 -15.211 13.055 1 86.19 293 ILE A C 1
ATOM 2381 O O . ILE A 1 293 ? -2.592 -14.289 13.133 1 86.19 293 ILE A O 1
ATOM 2385 N N . GLN A 1 294 ? -3.258 -16.391 13.57 1 89.62 294 GLN A N 1
ATOM 2386 C CA . GLN A 1 294 ? -2.051 -16.688 14.344 1 89.62 294 GLN A CA 1
ATOM 2387 C C . GLN A 1 294 ? -0.807 -16.609 13.461 1 89.62 294 GLN A C 1
ATOM 2389 O O . GLN A 1 294 ? 0.221 -16.062 13.875 1 89.62 294 GLN A O 1
ATOM 2394 N N . ASN A 1 295 ? -0.917 -17.125 12.32 1 90.56 295 ASN A N 1
ATOM 2395 C CA . ASN A 1 295 ? 0.214 -17.078 11.398 1 90.56 295 ASN A CA 1
ATOM 2396 C C . ASN A 1 295 ? 0.516 -15.648 10.961 1 90.56 295 ASN A C 1
ATOM 2398 O O . ASN A 1 295 ? 1.68 -15.273 10.805 1 90.56 295 ASN A O 1
ATOM 2402 N N . LEU A 1 296 ? -0.547 -14.93 10.758 1 89.38 296 LEU A N 1
ATOM 2403 C CA . LEU A 1 296 ? -0.373 -13.523 10.398 1 89.38 296 LEU A CA 1
ATOM 2404 C C . LEU A 1 296 ? 0.318 -12.758 11.516 1 89.38 296 LEU A C 1
ATOM 2406 O O . LEU A 1 296 ? 1.213 -11.945 11.266 1 89.38 296 LEU A O 1
ATOM 2410 N N . LYS A 1 297 ? -0.091 -12.992 12.727 1 91.06 297 LYS A N 1
ATOM 2411 C CA . LYS A 1 297 ? 0.55 -12.383 13.883 1 91.06 297 LYS A CA 1
ATOM 2412 C C . LYS A 1 297 ? 2.037 -12.719 13.93 1 91.06 297 LYS A C 1
ATOM 2414 O O . LYS A 1 297 ? 2.875 -11.836 14.117 1 91.06 297 LYS A O 1
ATOM 2419 N N . LYS A 1 298 ? 2.309 -13.961 13.727 1 91.75 298 LYS A N 1
ATOM 2420 C CA . LYS A 1 298 ? 3.699 -14.406 13.734 1 91.75 298 LYS A CA 1
ATOM 2421 C C . LYS A 1 298 ? 4.5 -13.727 12.625 1 91.75 298 LYS A C 1
ATOM 2423 O O . LYS A 1 298 ? 5.652 -13.344 12.828 1 91.75 298 LYS A O 1
ATOM 2428 N N . ALA A 1 299 ? 3.924 -13.664 11.492 1 91.5 299 ALA A N 1
ATOM 2429 C CA . ALA A 1 299 ? 4.586 -13.023 10.359 1 91.5 299 ALA A CA 1
ATOM 2430 C C . ALA A 1 299 ? 4.879 -11.555 10.664 1 91.5 299 ALA A C 1
ATOM 2432 O O . ALA A 1 299 ? 5.969 -11.055 10.359 1 91.5 299 ALA A O 1
ATOM 2433 N N . LEU A 1 300 ? 3.961 -10.844 11.273 1 91.06 300 LEU A N 1
ATOM 2434 C CA . LEU A 1 300 ? 4.137 -9.438 11.617 1 91.06 300 LEU A CA 1
ATOM 2435 C C . LEU A 1 300 ? 5.23 -9.266 12.672 1 91.06 300 LEU A C 1
ATOM 2437 O O . LEU A 1 300 ? 6.035 -8.336 12.594 1 91.06 300 LEU A O 1
ATOM 2441 N N . ILE A 1 301 ? 5.215 -10.172 13.602 1 92.12 301 ILE A N 1
ATOM 2442 C CA . ILE A 1 301 ? 6.242 -10.133 14.633 1 92.12 301 ILE A CA 1
ATOM 2443 C C . ILE A 1 301 ? 7.613 -10.398 14.008 1 92.12 301 ILE A C 1
ATOM 2445 O O . ILE A 1 301 ? 8.594 -9.734 14.352 1 92.12 301 ILE A O 1
ATOM 2449 N N . SER A 1 302 ? 7.645 -11.359 13.078 1 90.25 302 SER A N 1
ATOM 2450 C CA . SER A 1 302 ? 8.891 -11.633 12.375 1 90.25 302 SER A CA 1
ATOM 2451 C C . SER A 1 302 ? 9.367 -10.406 11.602 1 90.25 302 SER A C 1
ATOM 2453 O O . SER A 1 302 ? 10.57 -10.141 11.539 1 90.25 302 SER A O 1
ATOM 2455 N N . LEU A 1 303 ? 8.469 -9.773 11.047 1 89.81 303 LEU A N 1
ATOM 2456 C CA . LEU A 1 303 ? 8.797 -8.547 10.328 1 89.81 303 LEU A CA 1
ATOM 2457 C C . LEU A 1 303 ? 9.359 -7.492 11.281 1 89.81 303 LEU A C 1
ATOM 2459 O O . LEU A 1 303 ? 10.375 -6.859 10.977 1 89.81 303 LEU A O 1
ATOM 2463 N N . ALA A 1 304 ? 8.711 -7.309 12.43 1 90.25 304 ALA A N 1
ATOM 2464 C CA . ALA A 1 304 ? 9.195 -6.363 13.43 1 90.25 304 ALA A CA 1
ATOM 2465 C C . ALA A 1 304 ? 10.609 -6.719 13.883 1 90.25 304 ALA A C 1
ATOM 2467 O O . ALA A 1 304 ? 11.469 -5.84 14.016 1 90.25 304 ALA A O 1
ATOM 2468 N N . GLU A 1 305 ? 10.828 -7.973 14.023 1 88.81 305 GLU A N 1
ATOM 2469 C CA . GLU A 1 305 ? 12.117 -8.445 14.523 1 88.81 305 GLU A CA 1
ATOM 2470 C C . GLU A 1 305 ? 13.203 -8.297 13.461 1 88.81 305 GLU A C 1
ATOM 2472 O O . GLU A 1 305 ? 14.398 -8.289 13.789 1 88.81 305 GLU A O 1
ATOM 2477 N N . SER A 1 306 ? 12.805 -8.281 12.25 1 87.19 306 SER A N 1
ATOM 2478 C CA . SER A 1 306 ? 13.781 -8.125 11.172 1 87.19 306 SER A CA 1
ATOM 2479 C C . SER A 1 306 ? 14.359 -6.715 11.148 1 87.19 306 SER A C 1
ATOM 2481 O O . SER A 1 306 ? 15.383 -6.469 10.508 1 87.19 306 SER A O 1
ATOM 2483 N N . LEU A 1 307 ? 13.68 -5.766 11.836 1 84.38 307 LEU A N 1
ATOM 2484 C CA . LEU A 1 307 ? 14.188 -4.398 11.93 1 84.38 307 LEU A CA 1
ATOM 2485 C C . LEU A 1 307 ? 15.469 -4.348 12.758 1 84.38 307 LEU A C 1
ATOM 2487 O O . LEU A 1 307 ? 15.5 -4.828 13.891 1 84.38 307 LEU A O 1
ATOM 2491 N N . THR A 1 308 ? 16.562 -4.148 12.062 1 75.5 308 THR A N 1
ATOM 2492 C CA . THR A 1 308 ? 17.844 -3.992 12.75 1 75.5 308 THR A CA 1
ATOM 2493 C C . THR A 1 308 ? 18.391 -2.578 12.562 1 75.5 308 THR A C 1
ATOM 2495 O O . THR A 1 308 ? 17.891 -1.817 11.734 1 75.5 308 THR A O 1
ATOM 2498 N N . GLU A 1 309 ? 19.312 -2.252 13.414 1 64.38 309 GLU A N 1
ATOM 2499 C CA . GLU A 1 309 ? 19.938 -0.935 13.359 1 64.38 309 GLU A CA 1
ATOM 2500 C C . GLU A 1 309 ? 20.609 -0.705 12.008 1 64.38 309 GLU A C 1
ATOM 2502 O O . GLU A 1 309 ? 20.797 0.44 11.586 1 64.38 309 GLU A O 1
ATOM 2507 N N . SER A 1 310 ? 20.938 -1.819 11.344 1 59.66 310 SER A N 1
ATOM 2508 C CA . SER A 1 310 ? 21.625 -1.676 10.07 1 59.66 310 SER A CA 1
ATOM 2509 C C . SER A 1 310 ? 20.641 -1.621 8.906 1 59.66 310 SER A C 1
ATOM 2511 O O . SER A 1 310 ? 21.047 -1.608 7.746 1 59.66 310 SER A O 1
ATOM 2513 N N . THR A 1 311 ? 19.484 -1.686 9.312 1 58.16 311 THR A N 1
ATOM 2514 C CA . THR A 1 311 ? 18.516 -1.665 8.234 1 58.16 311 THR A CA 1
ATOM 2515 C C . THR A 1 311 ? 18.547 -0.329 7.496 1 58.16 311 THR A C 1
ATOM 2517 O O . THR A 1 311 ? 18.375 0.728 8.102 1 58.16 311 THR A O 1
ATOM 2520 N N . ASP A 1 312 ? 19.391 -0.356 6.379 1 55.12 312 ASP A N 1
ATOM 2521 C CA . ASP A 1 312 ? 19.344 0.791 5.477 1 55.12 312 ASP A CA 1
ATOM 2522 C C . ASP A 1 312 ? 17.906 1.115 5.082 1 55.12 312 ASP A C 1
ATOM 2524 O O . ASP A 1 312 ? 17.25 0.328 4.391 1 55.12 312 ASP A O 1
ATOM 2528 N N . VAL A 1 313 ? 17.172 1.529 6.02 1 53.06 313 VAL A N 1
ATOM 2529 C CA . VAL A 1 313 ? 15.852 1.929 5.531 1 53.06 313 VAL A CA 1
ATOM 2530 C C . VAL A 1 313 ? 16.016 2.938 4.395 1 53.06 313 VAL A C 1
ATOM 2532 O O . VAL A 1 313 ? 16.469 4.062 4.613 1 53.06 313 VAL A O 1
ATOM 2535 N N . GLU A 1 314 ? 16.359 2.436 3.23 1 54.03 314 GLU A N 1
ATOM 2536 C CA . GLU A 1 314 ? 16.312 3.283 2.043 1 54.03 314 GLU A CA 1
ATOM 2537 C C . GLU A 1 314 ? 15.102 4.203 2.057 1 54.03 314 GLU A C 1
ATOM 2539 O O . GLU A 1 314 ? 13.984 3.764 2.352 1 54.03 314 GLU A O 1
ATOM 2544 N N . MET A 1 315 ? 15.32 5.391 2.607 1 55.25 315 MET A N 1
ATOM 2545 C CA . MET A 1 315 ? 14.266 6.383 2.777 1 55.25 315 MET A CA 1
ATOM 2546 C C . MET A 1 315 ? 13.367 6.441 1.545 1 55.25 315 MET A C 1
ATOM 2548 O O . MET A 1 315 ? 13.695 7.105 0.562 1 55.25 315 MET A O 1
ATOM 2552 N N . SER A 1 316 ? 12.852 5.34 0.986 1 56.59 316 SER A N 1
ATOM 2553 C CA . SER A 1 316 ? 11.664 5.449 0.14 1 56.59 316 SER A CA 1
ATOM 2554 C C . SER A 1 316 ? 10.492 6.035 0.912 1 56.59 316 SER A C 1
ATOM 2556 O O . SER A 1 316 ? 9.336 5.891 0.497 1 56.59 316 SER A O 1
ATOM 2558 N N . ASP A 1 317 ? 10.836 6.852 1.803 1 62.34 317 ASP A N 1
ATOM 2559 C CA . ASP A 1 317 ? 9.844 7.438 2.695 1 62.34 317 ASP A CA 1
ATOM 2560 C C . ASP A 1 317 ? 9.016 8.5 1.974 1 62.34 317 ASP A C 1
ATOM 2562 O O . ASP A 1 317 ? 9.477 9.625 1.771 1 62.34 317 ASP A O 1
ATOM 2566 N N . SER A 1 318 ? 7.895 8 1.502 1 77.38 318 SER A N 1
ATOM 2567 C CA . SER A 1 318 ? 6.988 8.883 0.781 1 77.38 318 SER A CA 1
ATOM 2568 C C . SER A 1 318 ? 6.523 10.039 1.664 1 77.38 318 SER A C 1
ATOM 2570 O O . SER A 1 318 ? 6.254 11.141 1.171 1 77.38 318 SER A O 1
ATOM 2572 N N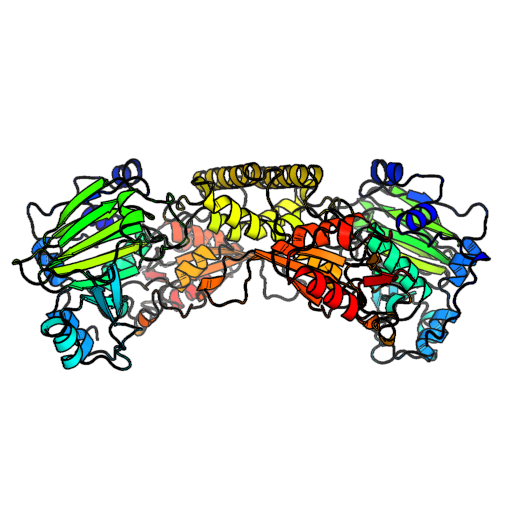 . ILE A 1 319 ? 6.559 9.852 2.951 1 86.12 319 ILE A N 1
ATOM 2573 C CA . ILE A 1 319 ? 6.086 10.891 3.857 1 86.12 319 ILE A CA 1
ATOM 2574 C C . ILE A 1 319 ? 7.059 12.07 3.848 1 86.12 319 ILE A C 1
ATOM 2576 O O . ILE A 1 319 ? 6.648 13.219 3.678 1 86.12 319 ILE A O 1
ATOM 2580 N N . VAL A 1 320 ? 8.289 11.758 3.939 1 88.81 320 VAL A N 1
ATOM 2581 C CA . VAL A 1 320 ? 9.297 12.812 3.992 1 88.81 320 VAL A CA 1
ATOM 2582 C C . VAL A 1 320 ? 9.453 13.453 2.615 1 88.81 320 VAL A C 1
ATOM 2584 O O . VAL A 1 320 ? 9.578 14.672 2.502 1 88.81 320 VAL A O 1
ATOM 2587 N N . CYS A 1 321 ? 9.445 12.648 1.593 1 88.88 321 CYS A N 1
ATOM 2588 C CA . CYS A 1 321 ? 9.555 13.18 0.24 1 88.88 321 CYS A CA 1
ATOM 2589 C C . CYS A 1 321 ? 8.398 14.125 -0.066 1 88.88 321 CYS A C 1
ATOM 2591 O O . CYS A 1 321 ? 8.594 15.18 -0.671 1 88.88 321 CYS A O 1
ATOM 2593 N N . ASN A 1 322 ? 7.258 13.719 0.352 1 90.38 322 ASN A N 1
ATOM 2594 C CA . ASN A 1 322 ? 6.094 14.57 0.154 1 90.38 322 ASN A CA 1
ATOM 2595 C C . ASN A 1 322 ? 6.211 15.875 0.94 1 90.38 322 ASN A C 1
ATOM 2597 O O . ASN A 1 322 ? 5.793 16.938 0.464 1 90.38 322 ASN A O 1
ATOM 2601 N N . PHE A 1 323 ? 6.707 15.719 2.102 1 94.38 323 PHE A N 1
ATOM 2602 C CA . PHE A 1 323 ? 6.945 16.922 2.887 1 94.38 323 PHE A CA 1
ATOM 2603 C C . PHE A 1 323 ? 7.879 17.875 2.148 1 94.38 323 PHE A C 1
ATOM 2605 O O . PHE A 1 323 ? 7.566 19.047 1.981 1 94.38 323 PHE A O 1
ATOM 2612 N N . PHE A 1 324 ? 8.945 17.375 1.632 1 94.06 324 PHE A N 1
ATOM 2613 C CA . PHE A 1 324 ? 9.93 18.219 0.958 1 94.06 324 PHE A CA 1
ATOM 2614 C C . PHE A 1 324 ? 9.367 18.766 -0.35 1 94.06 324 PHE A C 1
ATOM 2616 O O . PHE A 1 324 ? 9.734 19.859 -0.782 1 94.06 324 PHE A O 1
ATOM 2623 N N . ALA A 1 325 ? 8.508 18.062 -0.896 1 94.62 325 ALA A N 1
ATOM 2624 C CA . ALA A 1 325 ? 7.906 18.5 -2.156 1 94.62 325 ALA A CA 1
ATOM 2625 C C . ALA A 1 325 ? 6.918 19.641 -1.928 1 94.62 325 ALA A C 1
ATOM 2627 O O . ALA A 1 325 ? 6.684 20.453 -2.822 1 94.62 325 ALA A O 1
ATOM 2628 N N . ASN A 1 326 ? 6.406 19.703 -0.667 1 95.88 326 ASN A N 1
ATOM 2629 C CA . ASN A 1 326 ? 5.254 20.578 -0.503 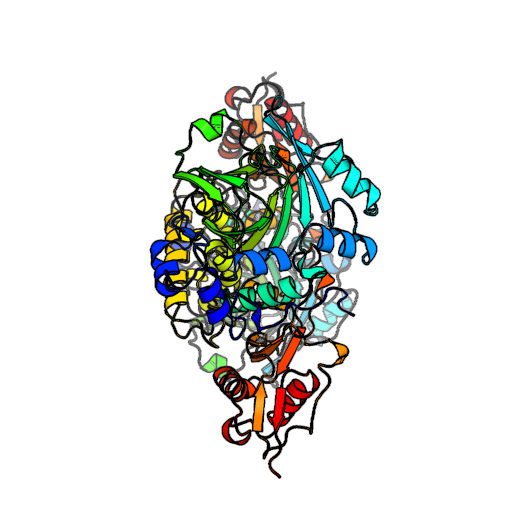1 95.88 326 ASN A CA 1
ATOM 2630 C C . ASN A 1 326 ? 5.484 21.609 0.6 1 95.88 326 ASN A C 1
ATOM 2632 O O . ASN A 1 326 ? 4.637 22.469 0.838 1 95.88 326 ASN A O 1
ATOM 2636 N N . ARG A 1 327 ? 6.605 21.531 1.262 1 96.44 327 ARG A N 1
ATOM 2637 C CA . ARG A 1 327 ? 6.875 22.5 2.314 1 96.44 327 ARG A CA 1
ATOM 2638 C C . ARG A 1 327 ? 7.168 23.875 1.726 1 96.44 327 ARG A C 1
ATOM 2640 O O . ARG A 1 327 ? 7.402 24.016 0.521 1 96.44 327 ARG A O 1
ATOM 2647 N N . LEU A 1 328 ? 7.109 24.922 2.537 1 96.5 328 LEU A N 1
ATOM 2648 C CA . LEU A 1 328 ? 7.465 26.281 2.131 1 96.5 328 LEU A CA 1
ATOM 2649 C C . LEU A 1 328 ? 8.945 26.375 1.784 1 96.5 328 LEU A C 1
ATOM 2651 O O . LEU A 1 328 ? 9.789 25.797 2.475 1 96.5 328 LEU A O 1
ATOM 2655 N N . PRO A 1 329 ? 9.273 27.031 0.69 1 95.19 329 PRO A N 1
ATOM 2656 C CA . PRO A 1 329 ? 10.688 27.297 0.429 1 95.19 329 PRO A CA 1
ATOM 2657 C C . PRO A 1 329 ? 11.305 28.266 1.436 1 95.19 329 PRO A C 1
ATOM 2659 O O . PRO A 1 329 ? 10.578 28.922 2.189 1 95.19 329 PRO A O 1
ATOM 2662 N N . PRO A 1 330 ? 12.625 28.219 1.507 1 92.44 330 PRO A N 1
ATOM 2663 C CA . PRO A 1 330 ? 13.242 29.172 2.43 1 92.44 330 PRO A CA 1
ATOM 2664 C C . PRO A 1 330 ? 12.836 30.625 2.15 1 92.44 330 PRO A C 1
ATOM 2666 O O . PRO A 1 330 ? 12.688 31.016 0.989 1 92.44 330 PRO A O 1
ATOM 2669 N N . PHE A 1 331 ? 12.562 31.344 3.266 1 86.56 331 PHE A N 1
ATOM 2670 C CA . PHE A 1 331 ? 12.18 32.75 3.092 1 86.56 331 PHE A CA 1
ATOM 2671 C C . PHE A 1 331 ? 13.305 33.531 2.443 1 86.56 331 PHE A C 1
ATOM 2673 O O . PHE A 1 331 ? 14.469 33.406 2.846 1 86.56 331 PHE A O 1
ATOM 2680 N N . GLY A 1 332 ? 13.047 34.344 1.646 1 68.12 332 GLY A N 1
ATOM 2681 C CA . GLY A 1 332 ? 14.016 35.188 0.947 1 68.12 332 GLY A CA 1
ATOM 2682 C C . GLY A 1 332 ? 14.625 34.5 -0.26 1 68.12 332 GLY A C 1
ATOM 2683 O O . GLY A 1 332 ? 15.352 35.125 -1.033 1 68.12 332 GLY A O 1
ATOM 2684 N N . SER A 1 333 ? 14.578 33.125 -0.332 1 61.53 333 SER A N 1
ATOM 2685 C CA . SER A 1 333 ? 15.109 32.406 -1.479 1 61.53 333 SER A CA 1
ATOM 2686 C C . SER A 1 333 ? 14.391 32.812 -2.766 1 61.53 333 SER A C 1
ATOM 2688 O O . SER A 1 333 ? 13.172 32.625 -2.881 1 61.53 333 SER A O 1
ATOM 2690 N N . VAL A 1 334 ? 14.305 34.031 -3.066 1 51.41 334 VAL A N 1
ATOM 2691 C CA . VAL A 1 334 ? 13.617 34.375 -4.297 1 51.41 334 VAL A CA 1
ATOM 2692 C C . VAL A 1 334 ? 14.078 33.5 -5.441 1 51.41 334 VAL A C 1
ATOM 2694 O O . VAL A 1 334 ? 15.281 33.281 -5.629 1 51.41 334 VAL A O 1
ATOM 2697 N N . GLN A 1 335 ? 13.141 32.656 -5.93 1 52.22 335 GLN A N 1
ATOM 2698 C CA . GLN A 1 335 ? 13.344 31.734 -7.043 1 52.22 335 GLN A CA 1
ATOM 2699 C C . GLN A 1 335 ? 14.398 32.25 -8.008 1 52.22 335 GLN A C 1
ATOM 2701 O O . GLN A 1 335 ? 15.242 31.5 -8.492 1 52.22 335 GLN A O 1
ATOM 2706 N N . GLU A 1 336 ? 14.227 33.469 -8.297 1 50.66 336 GLU A N 1
ATOM 2707 C CA . GLU A 1 336 ? 15.055 34.094 -9.344 1 50.66 336 GLU A CA 1
ATOM 2708 C C . GLU A 1 336 ? 16.516 34.188 -8.906 1 50.66 336 GLU A C 1
ATOM 2710 O O . GLU A 1 336 ? 17.422 34.219 -9.734 1 50.66 336 GLU A O 1
ATOM 2715 N N . GLN A 1 337 ? 16.672 34.25 -7.602 1 52.53 337 GLN A N 1
ATOM 2716 C CA . GLN A 1 337 ? 18.031 34.531 -7.172 1 52.53 337 GLN A CA 1
ATOM 2717 C C . GLN A 1 337 ? 18.766 33.25 -6.758 1 52.53 337 GLN A C 1
ATOM 2719 O O . GLN A 1 337 ? 19.922 33.312 -6.359 1 52.53 337 GLN A O 1
ATOM 2724 N N . LEU A 1 338 ? 18 32.188 -6.562 1 56.91 338 LEU A N 1
ATOM 2725 C CA . LEU A 1 338 ? 18.719 30.984 -6.195 1 56.91 338 LEU A CA 1
ATOM 2726 C C . LEU A 1 338 ? 19.719 30.594 -7.273 1 56.91 338 LEU A C 1
ATOM 2728 O O . LEU A 1 338 ? 20.172 29.453 -7.324 1 56.91 338 LEU A O 1
ATOM 2732 N N . ALA A 1 339 ? 19.953 31.672 -8.195 1 55.06 339 ALA A N 1
ATOM 2733 C CA . ALA A 1 339 ? 20.984 31.453 -9.211 1 55.06 339 ALA A CA 1
ATOM 2734 C C . ALA A 1 339 ? 22.359 31.266 -8.57 1 55.06 339 ALA A C 1
ATOM 2736 O O . ALA A 1 339 ? 22.594 31.734 -7.453 1 55.06 339 ALA A O 1
ATOM 2737 N N . CYS A 1 340 ? 23.109 30.359 -9.227 1 60.66 340 CYS A N 1
ATOM 2738 C CA . CYS A 1 340 ? 24.484 30.031 -8.922 1 60.66 340 CYS A CA 1
ATOM 2739 C C . CYS A 1 340 ? 25.281 31.266 -8.555 1 60.66 340 CYS A C 1
ATOM 2741 O O . CYS A 1 340 ? 25.281 32.25 -9.305 1 60.66 340 CYS A O 1
ATOM 2743 N N . SER A 1 341 ? 25.266 31.594 -7.172 1 60.16 341 SER A N 1
ATOM 2744 C CA . SER A 1 341 ? 26.141 32.719 -6.84 1 60.16 341 SER A CA 1
ATOM 2745 C C . SER A 1 341 ? 27.578 32.25 -6.633 1 60.16 341 SER A C 1
ATOM 2747 O O . SER A 1 341 ? 27.812 31.219 -5.984 1 60.16 341 SER A O 1
ATOM 2749 N N . GLY A 1 342 ? 28.422 32.875 -7.246 1 66.25 342 GLY A N 1
ATOM 2750 C CA . GLY A 1 342 ? 29.859 32.719 -7.062 1 66.25 342 GLY A CA 1
ATOM 2751 C C . GLY A 1 342 ? 30.5 31.844 -8.125 1 66.25 342 GLY A C 1
ATOM 2752 O O . GLY A 1 342 ? 29.922 31.625 -9.195 1 66.25 342 GLY A O 1
ATOM 2753 N N . LYS A 1 343 ? 31.703 31.391 -7.871 1 78.38 343 LYS A N 1
ATOM 2754 C CA . LYS A 1 343 ? 32.5 30.578 -8.789 1 78.38 343 LYS A CA 1
ATOM 2755 C C . LYS A 1 343 ? 32.188 29.094 -8.625 1 78.38 343 LYS A C 1
ATOM 2757 O O . LYS A 1 343 ? 31.75 28.656 -7.559 1 78.38 343 LYS A O 1
ATOM 2762 N N . ASN A 1 344 ? 32.219 28.359 -9.641 1 86.19 344 ASN A N 1
ATOM 2763 C CA . ASN A 1 344 ? 32.094 26.906 -9.641 1 86.19 344 ASN A CA 1
ATOM 2764 C C . ASN A 1 344 ? 33.031 26.266 -8.625 1 86.19 344 ASN A C 1
ATOM 2766 O O . ASN A 1 344 ? 34.188 26.703 -8.477 1 86.19 344 ASN A O 1
ATOM 2770 N N . PRO A 1 345 ? 32.438 25.344 -7.863 1 91.25 345 PRO A N 1
ATOM 2771 C CA . PRO A 1 345 ? 33.312 24.688 -6.879 1 91.25 345 PRO A CA 1
ATOM 2772 C C . PRO A 1 345 ? 34.5 23.969 -7.527 1 91.25 345 PRO A C 1
ATOM 2774 O O . PRO A 1 345 ? 34.344 23.391 -8.609 1 91.25 345 PRO A O 1
ATOM 2777 N N . THR A 1 346 ? 35.625 24.094 -6.934 1 90.19 346 THR A N 1
ATOM 2778 C CA . THR A 1 346 ? 36.844 23.359 -7.309 1 90.19 346 THR A CA 1
ATOM 2779 C C . THR A 1 346 ? 37.344 22.531 -6.141 1 90.19 346 THR A C 1
ATOM 2781 O O . THR A 1 346 ? 36.75 22.531 -5.055 1 90.19 346 THR A O 1
ATOM 2784 N N . LEU A 1 347 ? 38.406 21.844 -6.391 1 89.19 347 LEU A N 1
ATOM 2785 C CA . LEU A 1 347 ? 38.938 20.984 -5.359 1 89.19 347 LEU A CA 1
ATOM 2786 C C . LEU A 1 347 ? 39.531 21.797 -4.207 1 89.19 347 LEU A C 1
ATOM 2788 O O . LEU A 1 347 ? 39.719 21.281 -3.104 1 89.19 347 LEU A O 1
ATOM 2792 N N . SER A 1 348 ? 39.781 23.047 -4.398 1 89.31 348 SER A N 1
ATOM 2793 C CA . SER A 1 348 ? 40.375 23.891 -3.369 1 89.31 348 SER A CA 1
ATOM 2794 C C . SER A 1 348 ? 39.344 24.781 -2.697 1 89.31 348 SER A C 1
ATOM 2796 O O . SER A 1 348 ? 39.656 25.562 -1.8 1 89.31 348 SER A O 1
ATOM 2798 N N . SER A 1 349 ? 38.125 24.656 -3.074 1 92.12 349 SER A N 1
ATOM 2799 C CA . SER A 1 349 ? 37.062 25.5 -2.566 1 92.12 349 SER A CA 1
ATOM 2800 C C . SER A 1 349 ? 36.562 25.031 -1.201 1 92.12 349 SER A C 1
ATOM 2802 O O . SER A 1 349 ? 36.875 23.922 -0.779 1 92.12 349 SER A O 1
ATOM 2804 N N . MET A 1 350 ? 35.969 25.953 -0.493 1 94.5 350 MET A N 1
ATOM 2805 C CA . MET A 1 350 ? 35.125 25.641 0.656 1 94.5 350 MET A CA 1
ATOM 2806 C C . MET A 1 350 ? 33.656 25.734 0.298 1 94.5 350 MET A C 1
ATOM 2808 O O . MET A 1 350 ? 33.25 26.656 -0.416 1 94.5 350 MET A O 1
ATOM 2812 N N . VAL A 1 351 ? 32.969 24.703 0.714 1 93.25 351 VAL A N 1
ATOM 2813 C CA . VAL A 1 351 ? 31.547 24.688 0.305 1 93.25 351 VAL A CA 1
ATOM 2814 C C . VAL A 1 351 ? 30.672 24.422 1.518 1 93.25 351 VAL A C 1
ATOM 2816 O O . VAL A 1 351 ? 31.125 23.891 2.529 1 93.25 351 VAL A O 1
ATOM 2819 N N . ARG A 1 352 ? 29.453 24.844 1.503 1 93.56 352 ARG A N 1
ATOM 2820 C CA . ARG A 1 352 ? 28.422 24.516 2.475 1 93.56 352 ARG A CA 1
ATOM 2821 C C . ARG A 1 352 ? 27.047 24.5 1.82 1 93.56 352 ARG A C 1
ATOM 2823 O O . ARG A 1 352 ? 26.844 25.141 0.781 1 93.56 352 ARG A O 1
ATOM 2830 N N . LEU A 1 353 ? 26.156 23.781 2.426 1 92 353 LEU A N 1
ATOM 2831 C CA . LEU A 1 353 ? 24.781 23.828 1.959 1 92 353 LEU A CA 1
ATOM 2832 C C . LEU A 1 353 ? 24.156 25.188 2.268 1 92 353 LEU A C 1
ATOM 2834 O O . LEU A 1 353 ? 24.281 25.688 3.381 1 92 353 LEU A O 1
ATOM 2838 N N . SER A 1 354 ? 23.469 25.766 1.271 1 89.56 354 SER A N 1
ATOM 2839 C CA . SER A 1 354 ? 22.828 27.062 1.445 1 89.56 354 SER A CA 1
ATOM 2840 C C . SER A 1 354 ? 21.688 26.984 2.445 1 89.56 354 SER A C 1
ATOM 2842 O O . SER A 1 354 ? 21.5 27.891 3.266 1 89.56 354 SER A O 1
ATOM 2844 N N . TYR A 1 355 ? 20.906 25.969 2.381 1 91.44 355 TYR A N 1
ATOM 2845 C CA . TYR A 1 355 ? 19.766 25.734 3.246 1 91.44 355 TYR A CA 1
ATOM 2846 C C . TYR A 1 355 ? 19.703 24.266 3.674 1 91.44 355 TYR A C 1
ATOM 2848 O O . TYR A 1 355 ? 18.891 23.5 3.154 1 91.44 355 TYR A O 1
ATOM 2856 N N . PRO A 1 356 ? 20.453 23.922 4.684 1 91.44 356 PRO A N 1
ATOM 2857 C CA . PRO A 1 356 ? 20.562 22.516 5.078 1 91.44 356 PRO A CA 1
ATOM 2858 C C . PRO A 1 356 ? 19.203 21.906 5.41 1 91.44 356 PRO A C 1
ATOM 2860 O O . PRO A 1 356 ? 18.953 20.734 5.094 1 91.44 356 PRO A O 1
ATOM 2863 N N . ASP A 1 357 ? 18.281 22.688 6 1 92.25 357 ASP A N 1
ATOM 2864 C CA . ASP A 1 357 ? 16.969 22.156 6.395 1 92.25 357 ASP A CA 1
ATOM 2865 C C . ASP A 1 357 ? 16.109 21.844 5.172 1 92.25 357 ASP A C 1
ATOM 2867 O O . ASP A 1 357 ? 15.086 21.172 5.285 1 92.25 357 ASP A O 1
ATOM 2871 N N . HIS A 1 358 ? 16.531 22.266 4.004 1 94 358 HIS A N 1
ATOM 2872 C CA . HIS A 1 358 ? 15.727 22.125 2.791 1 94 358 HIS A CA 1
ATOM 2873 C C . HIS A 1 358 ? 16.344 21.109 1.838 1 94 358 HIS A C 1
ATOM 2875 O O . HIS A 1 358 ? 16.016 21.094 0.65 1 94 358 HIS A O 1
ATOM 2881 N N . VAL A 1 359 ? 17.281 20.344 2.391 1 92.44 359 VAL A N 1
ATOM 2882 C CA . VAL A 1 359 ? 17.938 19.281 1.612 1 92.44 359 VAL A CA 1
ATOM 2883 C C . VAL A 1 359 ? 17.766 17.938 2.312 1 92.44 359 VAL A C 1
ATOM 2885 O O . VAL A 1 359 ? 18.031 17.812 3.51 1 92.44 359 VAL A O 1
ATOM 2888 N N . LEU A 1 360 ? 17.234 17 1.635 1 91 360 LEU A N 1
ATOM 2889 C CA . LEU A 1 360 ? 17.094 15.625 2.098 1 91 360 LEU A CA 1
ATOM 2890 C C . LEU A 1 360 ? 17.953 14.68 1.271 1 91 360 LEU A C 1
ATOM 2892 O O . LEU A 1 360 ? 17.875 14.672 0.041 1 91 360 LEU A O 1
ATOM 2896 N N . ILE A 1 361 ? 18.812 14.008 1.916 1 89.12 361 ILE A N 1
ATOM 2897 C CA . ILE A 1 361 ? 19.641 13.023 1.246 1 89.12 361 ILE A CA 1
ATOM 2898 C C . ILE A 1 361 ? 19.109 11.617 1.517 1 89.12 361 ILE A C 1
ATOM 2900 O O . ILE A 1 361 ? 18.859 11.258 2.666 1 89.12 361 ILE A O 1
ATOM 2904 N N . SER A 1 362 ? 18.859 10.859 0.467 1 83.62 362 SER A N 1
ATOM 2905 C CA . SER A 1 362 ? 18.344 9.508 0.592 1 83.62 362 SER A CA 1
ATOM 2906 C C . SER A 1 362 ? 19.031 8.555 -0.38 1 83.62 362 SER A C 1
ATOM 2908 O O . SER A 1 362 ? 19.719 8.992 -1.299 1 83.62 362 SER A O 1
ATOM 2910 N N . ARG A 1 363 ? 18.922 7.297 -0.143 1 81.19 363 ARG A N 1
ATOM 2911 C CA . ARG A 1 363 ? 19.469 6.281 -1.039 1 81.19 363 ARG A CA 1
ATOM 2912 C C . ARG A 1 363 ? 18.406 5.25 -1.41 1 81.19 363 ARG A C 1
ATOM 2914 O O . ARG A 1 363 ? 17.5 4.977 -0.627 1 81.19 363 ARG A O 1
ATOM 2921 N N . GLY A 1 364 ? 18.406 4.777 -2.637 1 75.5 364 GLY A N 1
ATOM 2922 C CA . GLY A 1 364 ? 17.469 3.77 -3.1 1 75.5 364 GLY A CA 1
ATOM 2923 C C . GLY A 1 364 ? 17.875 3.141 -4.418 1 75.5 364 GLY A C 1
ATOM 2924 O O . GLY A 1 364 ? 18.844 3.578 -5.051 1 75.5 364 GLY A O 1
ATOM 2925 N N . LYS A 1 365 ? 17.078 1.997 -4.758 1 71.38 365 LYS A N 1
ATOM 2926 C CA . LYS A 1 365 ? 17.344 1.295 -6.012 1 71.38 365 LYS A CA 1
ATOM 2927 C C . LYS A 1 365 ? 16.781 2.064 -7.203 1 71.38 365 LYS A C 1
ATOM 2929 O O . LYS A 1 365 ? 15.781 2.77 -7.074 1 71.38 365 LYS A O 1
ATOM 2934 N N . ASP A 1 366 ? 17.562 2.1 -8.266 1 60.78 366 ASP A N 1
ATOM 2935 C CA . ASP A 1 366 ? 17.125 2.771 -9.484 1 60.78 366 ASP A CA 1
ATOM 2936 C C . ASP A 1 366 ? 15.836 2.15 -10.023 1 60.78 366 ASP A C 1
ATOM 2938 O O . ASP A 1 366 ? 15.805 0.97 -10.375 1 60.78 366 ASP A O 1
ATOM 2942 N N . GLU A 1 367 ? 14.664 2.795 -9.797 1 56.66 367 GLU A N 1
ATOM 2943 C CA . GLU A 1 367 ? 13.406 2.217 -10.266 1 56.66 367 GLU A CA 1
ATOM 2944 C C . GLU A 1 367 ? 13.242 2.404 -11.773 1 56.66 367 GLU A C 1
ATOM 2946 O O . GLU A 1 367 ? 12.422 1.732 -12.398 1 56.66 367 GLU A O 1
ATOM 2951 N N . GLU A 1 368 ? 13.719 3.455 -12.43 1 51.62 368 GLU A N 1
ATOM 2952 C CA . GLU A 1 368 ? 13.414 3.779 -13.82 1 51.62 368 GLU A CA 1
ATOM 2953 C C . GLU A 1 368 ? 14.273 2.967 -14.781 1 51.62 368 GLU A C 1
ATOM 2955 O O . GLU A 1 368 ? 14.055 2.986 -15.992 1 51.62 368 GLU A O 1
ATOM 2960 N N . GLY A 1 369 ? 15.359 2.469 -14.398 1 46.12 369 GLY A N 1
ATOM 2961 C CA . GLY A 1 369 ? 16.219 1.896 -15.422 1 46.12 369 GLY A CA 1
ATOM 2962 C C . GLY A 1 369 ? 15.711 0.563 -15.945 1 46.12 369 GLY A C 1
ATOM 2963 O O . GLY A 1 369 ? 14.82 -0.044 -15.352 1 46.12 369 GLY A O 1
ATOM 2964 N N . ASP A 1 370 ? 16.141 0.212 -17.156 1 44.53 370 ASP A N 1
ATOM 2965 C CA . ASP A 1 370 ? 15.883 -1.073 -17.797 1 44.53 370 ASP A CA 1
ATOM 2966 C C . ASP A 1 370 ? 16.078 -2.227 -16.828 1 44.53 370 ASP A C 1
ATOM 2968 O O . ASP A 1 370 ? 16.984 -2.191 -15.984 1 44.53 370 ASP A O 1
ATOM 2972 N N . LYS A 1 371 ? 15.18 -3.088 -16.766 1 48.56 371 LYS A N 1
ATOM 2973 C CA . LYS A 1 371 ? 15.039 -4.25 -15.898 1 48.56 371 LYS A CA 1
ATOM 2974 C C . LYS A 1 371 ? 16.406 -4.789 -15.484 1 48.56 371 LYS A C 1
ATOM 2976 O O . LYS A 1 371 ? 16.562 -5.309 -14.375 1 48.56 371 LYS A O 1
ATOM 2981 N N . GLU A 1 372 ? 17.359 -4.777 -16.281 1 48 372 GLU A N 1
ATOM 2982 C CA . GLU A 1 372 ? 18.641 -5.457 -16.062 1 48 372 GLU A CA 1
ATOM 2983 C C . GLU A 1 372 ? 19.484 -4.715 -15.039 1 48 372 GLU A C 1
ATOM 2985 O O . GLU A 1 372 ? 20.234 -5.336 -14.273 1 48 372 GLU A O 1
ATOM 2990 N N . ASP A 1 373 ? 19.328 -3.365 -14.875 1 48.91 373 ASP A N 1
ATOM 2991 C CA . ASP A 1 373 ? 20.234 -2.525 -14.102 1 48.91 373 ASP A CA 1
ATOM 2992 C C . ASP A 1 373 ? 19.609 -2.098 -12.781 1 48.91 373 ASP A C 1
ATOM 2994 O O . ASP A 1 373 ? 20.078 -1.158 -12.133 1 48.91 373 ASP A O 1
ATOM 2998 N N . SER A 1 374 ? 18.531 -2.6 -12.469 1 53.09 374 SER A N 1
ATOM 2999 C CA . SER A 1 374 ? 17.609 -2.201 -11.414 1 53.09 374 SER A CA 1
ATOM 3000 C C . SER A 1 374 ? 18.203 -2.486 -10.031 1 53.09 374 SER A C 1
ATOM 3002 O O . SER A 1 374 ? 17.641 -2.082 -9.016 1 53.09 374 SER A O 1
ATOM 3004 N N . GLU A 1 375 ? 19.438 -3.039 -10.047 1 61.44 375 GLU A N 1
ATOM 3005 C CA . GLU A 1 375 ? 19.969 -3.451 -8.75 1 61.44 375 GLU A CA 1
ATOM 3006 C C . GLU A 1 375 ? 21 -2.447 -8.234 1 61.44 375 GLU A C 1
ATOM 3008 O O . GLU A 1 375 ? 21.5 -2.59 -7.117 1 61.44 375 GLU A O 1
ATOM 3013 N N . LYS A 1 376 ? 21.219 -1.333 -9.039 1 71.88 376 LYS A N 1
ATOM 3014 C CA . LYS A 1 376 ? 22.266 -0.433 -8.57 1 71.88 376 LYS A CA 1
ATOM 3015 C C . LYS A 1 376 ? 21.703 0.608 -7.602 1 71.88 376 LYS A C 1
ATOM 3017 O O . LYS A 1 376 ? 20.656 1.201 -7.859 1 71.88 376 LYS A O 1
ATOM 3022 N N . MET A 1 377 ? 22.328 0.753 -6.457 1 80.5 377 MET A N 1
ATOM 3023 C CA . MET A 1 377 ? 22 1.752 -5.445 1 80.5 377 MET A CA 1
ATOM 3024 C C . MET A 1 377 ? 22.406 3.148 -5.91 1 80.5 377 MET A C 1
ATOM 3026 O O . MET A 1 377 ? 23.453 3.328 -6.516 1 80.5 377 MET A O 1
ATOM 3030 N N . GLU A 1 378 ? 21.516 4.074 -5.812 1 86.62 378 GLU A N 1
ATOM 3031 C CA . GLU A 1 378 ? 21.781 5.477 -6.137 1 86.62 378 GLU A CA 1
ATOM 3032 C C . GLU A 1 378 ? 21.453 6.379 -4.949 1 86.62 378 GLU A C 1
ATOM 3034 O O . GLU A 1 378 ? 20.781 5.953 -4 1 86.62 378 GLU A O 1
ATOM 3039 N N . VAL A 1 379 ? 22.078 7.57 -5.051 1 88.69 379 VAL A N 1
ATOM 3040 C CA . VAL A 1 379 ? 21.828 8.578 -4.023 1 88.69 379 VAL A CA 1
ATOM 3041 C C . VAL A 1 379 ? 20.938 9.68 -4.586 1 88.69 379 VAL A C 1
ATOM 3043 O O . VAL A 1 379 ? 21.156 10.148 -5.703 1 88.69 379 VAL A O 1
ATOM 3046 N N . TYR A 1 380 ? 19.969 9.992 -3.805 1 88.62 380 TYR A N 1
ATOM 3047 C CA . TYR A 1 380 ? 19.031 11.047 -4.203 1 88.62 380 TYR A CA 1
ATOM 3048 C C . TYR A 1 380 ? 19.125 12.242 -3.254 1 88.62 380 TYR A C 1
ATOM 3050 O O . TYR A 1 380 ? 19.219 12.062 -2.035 1 88.62 380 TYR A O 1
ATOM 3058 N N . VAL A 1 381 ? 19.141 13.422 -3.836 1 92.19 381 VAL A N 1
ATOM 3059 C CA . VAL A 1 381 ? 19.078 14.656 -3.066 1 92.19 381 VAL A CA 1
ATOM 3060 C C . VAL A 1 381 ? 17.797 15.414 -3.393 1 92.19 381 VAL A C 1
ATOM 3062 O O . VAL A 1 381 ? 17.672 15.992 -4.477 1 92.19 381 VAL A O 1
ATOM 3065 N N . TYR A 1 382 ? 16.922 15.406 -2.461 1 92.12 382 TYR A N 1
ATOM 3066 C CA . TYR A 1 382 ? 15.68 16.172 -2.619 1 92.12 382 TYR A CA 1
ATOM 3067 C C . TYR A 1 382 ? 15.797 17.547 -1.97 1 92.12 382 TYR A C 1
ATOM 3069 O O . TYR A 1 382 ? 16.5 17.703 -0.974 1 92.12 382 TYR A O 1
ATOM 3077 N N . TYR A 1 383 ? 15.164 18.531 -2.572 1 93.81 383 TYR A N 1
ATOM 3078 C CA . TYR A 1 383 ? 15.273 19.875 -2.031 1 93.81 383 TYR A CA 1
ATOM 3079 C C . TYR A 1 383 ? 13.953 20.625 -2.189 1 93.81 383 TYR A C 1
ATOM 3081 O O . TYR A 1 383 ? 13.148 20.312 -3.061 1 93.81 383 TYR A O 1
ATOM 3089 N N . SER A 1 384 ? 13.742 21.578 -1.328 1 94.81 384 SER A N 1
ATOM 3090 C CA . SER A 1 384 ? 12.492 22.328 -1.32 1 94.81 384 SER A CA 1
ATOM 3091 C C . SER A 1 384 ? 12.727 23.797 -1.657 1 94.81 384 SER A C 1
ATOM 3093 O O . SER A 1 384 ? 11.828 24.625 -1.492 1 94.81 384 SER A O 1
ATOM 3095 N N . THR A 1 385 ? 13.898 24.141 -2.123 1 93 385 THR A N 1
ATOM 3096 C CA . THR A 1 385 ? 14.258 25.547 -2.342 1 93 385 THR A CA 1
ATOM 3097 C C . THR A 1 385 ? 13.492 26.125 -3.525 1 93 385 THR A C 1
ATOM 3099 O O . THR A 1 385 ? 13.391 27.344 -3.67 1 93 385 THR A O 1
ATOM 3102 N N . ARG A 1 386 ? 12.945 25.297 -4.34 1 90.69 386 ARG A N 1
ATOM 3103 C CA . ARG A 1 386 ? 12.234 25.781 -5.527 1 90.69 386 ARG A CA 1
ATOM 3104 C C . ARG A 1 386 ? 10.742 25.5 -5.426 1 90.69 386 ARG A C 1
ATOM 3106 O O . ARG A 1 386 ? 10.031 25.5 -6.434 1 90.69 386 ARG A O 1
ATOM 3113 N N . ASN A 1 387 ? 10.297 25.141 -4.262 1 93.69 387 ASN A N 1
ATOM 3114 C CA . ASN A 1 387 ? 8.867 24.938 -4.062 1 93.69 387 ASN A CA 1
ATOM 3115 C C . ASN A 1 387 ? 8.078 26.219 -4.285 1 93.69 387 ASN A C 1
ATOM 3117 O O . ASN A 1 387 ? 8.641 27.312 -4.227 1 93.69 387 ASN A O 1
ATOM 3121 N N . ARG A 1 388 ? 6.844 26.125 -4.555 1 91.56 388 ARG A N 1
ATOM 3122 C CA . ARG A 1 388 ? 5.969 27.266 -4.789 1 91.56 388 ARG A CA 1
ATOM 3123 C C . ARG A 1 388 ? 5.156 27.609 -3.545 1 91.56 388 ARG A C 1
ATOM 3125 O O . ARG A 1 388 ? 4.387 26.766 -3.059 1 91.56 388 ARG A O 1
ATOM 3132 N N . ARG A 1 389 ? 5.277 28.75 -3.145 1 91.56 389 ARG A N 1
ATOM 3133 C CA . ARG A 1 389 ? 4.574 29.234 -1.964 1 91.56 389 ARG A CA 1
ATOM 3134 C C . ARG A 1 389 ? 3.066 29.25 -2.195 1 91.56 389 ARG A C 1
ATOM 3136 O O . ARG A 1 389 ? 2.289 28.984 -1.278 1 91.56 389 ARG A O 1
ATOM 3143 N N . ILE A 1 390 ? 2.596 29.453 -3.389 1 91.88 390 ILE A N 1
ATOM 3144 C CA . ILE A 1 390 ? 1.195 29.703 -3.713 1 91.88 390 ILE A CA 1
ATOM 3145 C C . ILE A 1 390 ? 0.399 28.406 -3.592 1 91.88 390 ILE A C 1
ATOM 3147 O O . ILE A 1 390 ? -0.819 28.438 -3.398 1 91.88 390 ILE A O 1
ATOM 3151 N N . THR A 1 391 ? 1.065 27.25 -3.641 1 93.44 391 THR A N 1
ATOM 3152 C CA . THR A 1 391 ? 0.371 25.969 -3.586 1 93.44 391 THR A CA 1
ATOM 3153 C C . THR A 1 391 ? 0.522 25.328 -2.209 1 93.44 391 THR A C 1
ATOM 3155 O O . THR A 1 391 ? 0.054 24.219 -1.984 1 93.44 391 THR A O 1
ATOM 3158 N N . HIS A 1 392 ? 1.158 26.062 -1.313 1 95.69 392 HIS A N 1
ATOM 3159 C CA . HIS A 1 392 ? 1.427 25.5 0.005 1 95.69 392 HIS A CA 1
ATOM 3160 C C . HIS A 1 392 ? 0.131 25.156 0.73 1 95.69 392 HIS A C 1
ATOM 3162 O O . HIS A 1 392 ? -0.735 26.016 0.908 1 95.69 392 HIS A O 1
ATOM 3168 N N . MET A 1 393 ? -0.032 23.828 1.176 1 94.12 393 MET A N 1
ATOM 3169 C CA . MET A 1 393 ? -1.159 23.297 1.943 1 94.12 393 MET A CA 1
ATOM 3170 C C . MET A 1 393 ? -2.445 23.359 1.127 1 94.12 393 MET A C 1
ATOM 3172 O O . MET A 1 393 ? -3.541 23.438 1.688 1 94.12 393 MET A O 1
ATOM 3176 N N . MET A 1 394 ? -2.283 23.469 -0.218 1 92.69 394 MET A N 1
ATOM 3177 C CA . MET A 1 394 ? -3.434 23.391 -1.115 1 92.69 394 MET A CA 1
ATOM 3178 C C . MET A 1 394 ? -3.607 21.969 -1.658 1 92.69 394 MET A C 1
ATOM 3180 O O . MET A 1 394 ? -2.791 21.094 -1.38 1 92.69 394 MET A O 1
ATOM 3184 N N . GLU A 1 395 ? -4.684 21.703 -2.322 1 84.5 395 GLU A N 1
ATOM 3185 C CA . GLU A 1 395 ? -5.035 20.359 -2.787 1 84.5 395 GLU A CA 1
ATOM 3186 C C . GLU A 1 395 ? -4.055 19.875 -3.844 1 84.5 395 GLU A C 1
ATOM 3188 O O . GLU A 1 395 ? -3.771 18.672 -3.924 1 84.5 395 GLU A O 1
ATOM 3193 N N . GLU A 1 396 ? -3.512 20.672 -4.566 1 79.44 396 GLU A N 1
ATOM 3194 C CA . GLU A 1 396 ? -2.572 20.297 -5.617 1 79.44 396 GLU A CA 1
ATOM 3195 C C . GLU A 1 396 ? -1.216 19.906 -5.035 1 79.44 396 GLU A C 1
ATOM 3197 O O . GLU A 1 396 ? -0.572 20.719 -4.359 1 79.44 396 GLU A O 1
ATOM 3202 N N . GLU A 1 397 ? -0.848 18.672 -5.223 1 80.25 397 GLU A N 1
ATOM 3203 C CA . GLU A 1 397 ? 0.451 18.234 -4.723 1 80.25 397 GLU A CA 1
ATOM 3204 C C . GLU A 1 397 ? 1.508 18.281 -5.824 1 80.25 397 GLU A C 1
ATOM 3206 O O . GLU A 1 397 ? 1.212 18 -6.988 1 80.25 397 GLU A O 1
ATOM 3211 N N . GLU A 1 398 ? 2.656 18.766 -5.324 1 84.81 398 GLU A N 1
ATOM 3212 C CA . GLU A 1 398 ? 3.787 18.828 -6.246 1 84.81 398 GLU A CA 1
ATOM 3213 C C . GLU A 1 398 ? 4.664 17.578 -6.137 1 84.81 398 GLU A C 1
ATOM 3215 O O . GLU A 1 398 ? 4.703 16.938 -5.09 1 84.81 398 GLU A O 1
ATOM 3220 N N . LYS A 1 399 ? 5.293 17.281 -7.23 1 88.31 399 LYS A N 1
ATOM 3221 C CA . LYS A 1 399 ? 6.266 16.203 -7.223 1 88.31 399 LYS A CA 1
ATOM 3222 C C . LYS A 1 399 ? 7.586 16.641 -6.605 1 88.31 399 LYS A C 1
ATOM 3224 O O . LYS A 1 399 ? 8 17.797 -6.77 1 88.31 399 LYS A O 1
ATOM 3229 N N . PRO A 1 400 ? 8.156 15.742 -5.934 1 90.12 400 PRO A N 1
ATOM 3230 C CA . PRO A 1 400 ? 9.445 16.094 -5.332 1 90.12 400 PRO A CA 1
ATOM 3231 C C . PRO A 1 400 ? 10.508 16.438 -6.375 1 90.12 400 PRO A C 1
ATOM 3233 O O . PRO A 1 400 ? 10.547 15.828 -7.445 1 90.12 400 PRO A O 1
ATOM 3236 N N . LYS A 1 401 ? 11.242 17.469 -6.125 1 91.75 401 LYS A N 1
ATOM 3237 C CA . LYS A 1 401 ? 12.406 17.828 -6.926 1 91.75 401 LYS A CA 1
ATOM 3238 C C . LYS A 1 401 ? 13.688 17.234 -6.34 1 91.75 401 LYS A C 1
ATOM 3240 O O . LYS A 1 401 ? 13.875 17.234 -5.121 1 91.75 401 LYS A O 1
ATOM 3245 N N . GLY A 1 402 ? 14.422 16.672 -7.266 1 92.44 402 GLY A N 1
ATOM 3246 C CA . GLY A 1 402 ? 15.617 16.047 -6.73 1 92.44 402 GLY A CA 1
ATOM 3247 C C . GLY A 1 402 ? 16.688 15.805 -7.785 1 92.44 402 GLY A C 1
ATOM 3248 O O . GLY A 1 402 ? 16.438 16 -8.977 1 92.44 402 GLY A O 1
ATOM 3249 N N . LEU A 1 403 ? 17.922 15.586 -7.301 1 93.69 403 LEU A N 1
ATOM 3250 C CA . LEU A 1 403 ? 19.078 15.18 -8.086 1 93.69 403 LEU A CA 1
ATOM 3251 C C . LEU A 1 403 ? 19.484 13.75 -7.766 1 93.69 403 LEU A C 1
ATOM 3253 O O . LEU A 1 403 ? 19.266 13.273 -6.648 1 93.69 403 LEU A O 1
ATOM 3257 N N . ARG A 1 404 ? 19.984 13.141 -8.773 1 92.62 404 ARG A N 1
ATOM 3258 C CA . ARG A 1 404 ? 20.438 11.766 -8.617 1 92.62 404 ARG A CA 1
ATOM 3259 C C . ARG A 1 404 ? 21.953 11.664 -8.828 1 92.62 404 ARG A C 1
ATOM 3261 O O . ARG A 1 404 ? 22.5 12.281 -9.742 1 92.62 404 ARG A O 1
ATOM 3268 N N . PHE A 1 405 ? 22.578 10.922 -7.945 1 92.94 405 PHE A N 1
ATOM 3269 C CA . PHE A 1 405 ? 24.016 10.727 -8.039 1 92.94 405 PHE A CA 1
ATOM 3270 C C . PHE A 1 405 ? 24.391 9.266 -7.828 1 92.94 405 PHE A C 1
ATOM 3272 O O . PHE A 1 405 ? 23.562 8.477 -7.359 1 92.94 405 PHE A O 1
ATOM 3279 N N . ALA A 1 406 ? 25.625 8.938 -8.172 1 90.62 406 ALA A N 1
ATOM 3280 C CA . ALA A 1 406 ? 26.156 7.594 -7.957 1 90.62 406 ALA A CA 1
ATOM 3281 C C . ALA A 1 406 ? 26.25 7.273 -6.469 1 90.62 406 ALA A C 1
ATOM 3283 O O . ALA A 1 406 ? 26.438 8.172 -5.645 1 90.62 406 ALA A O 1
ATOM 3284 N N . ALA A 1 407 ? 26.203 6.027 -6.164 1 88.69 407 ALA A N 1
ATOM 3285 C CA . ALA A 1 407 ? 26.219 5.551 -4.785 1 88.69 407 ALA A CA 1
ATOM 3286 C C . ALA A 1 407 ? 27.484 6 -4.07 1 88.69 407 ALA A C 1
ATOM 3288 O O . ALA A 1 407 ? 27.469 6.242 -2.859 1 88.69 407 ALA A O 1
ATOM 3289 N N . GLU A 1 408 ? 28.516 6.176 -4.836 1 91.38 408 GLU A N 1
ATOM 3290 C CA . GLU A 1 408 ? 29.812 6.527 -4.262 1 91.38 408 GLU A CA 1
ATOM 3291 C C . GLU A 1 408 ? 29.797 7.945 -3.695 1 91.38 408 GLU A C 1
ATOM 3293 O O . GLU A 1 408 ? 30.672 8.312 -2.9 1 91.38 408 GLU A O 1
ATOM 3298 N N . CYS A 1 409 ? 28.844 8.734 -4.023 1 92.5 409 CYS A N 1
ATOM 3299 C CA . CYS A 1 409 ? 28.75 10.117 -3.562 1 92.5 409 CYS A CA 1
ATOM 3300 C C . CYS A 1 409 ? 28.156 10.188 -2.162 1 92.5 409 CYS A C 1
ATOM 3302 O O . CYS A 1 409 ? 28.156 11.25 -1.538 1 92.5 409 CYS A O 1
ATOM 3304 N N . TRP A 1 410 ? 27.703 9.109 -1.683 1 89.44 410 TRP A N 1
ATOM 3305 C CA . TRP A 1 410 ? 27 9.039 -0.406 1 89.44 410 TRP A CA 1
ATOM 3306 C C . TRP A 1 410 ? 27.844 9.641 0.713 1 89.44 410 TRP A C 1
ATOM 3308 O O . TRP A 1 410 ? 27.375 10.484 1.474 1 89.44 410 TRP A O 1
ATOM 3318 N N . GLY A 1 411 ? 29.031 9.203 0.814 1 88.81 411 GLY A N 1
ATOM 3319 C CA . GLY A 1 411 ? 29.891 9.656 1.89 1 88.81 411 GLY A CA 1
ATOM 3320 C C . GLY A 1 411 ? 30.094 11.164 1.9 1 88.81 411 GLY A C 1
ATOM 3321 O O . GLY A 1 411 ? 29.969 11.805 2.945 1 88.81 411 GLY A O 1
ATOM 3322 N N . GLY A 1 412 ? 30.438 11.734 0.761 1 91.69 412 GLY A N 1
ATOM 3323 C CA . GLY A 1 412 ? 30.625 13.172 0.647 1 91.69 412 GLY A CA 1
ATOM 3324 C C . GLY A 1 412 ? 29.391 13.977 0.984 1 91.69 412 GLY A C 1
ATOM 3325 O O . GLY A 1 412 ? 29.469 14.992 1.672 1 91.69 412 GLY A O 1
ATOM 3326 N N . LEU A 1 413 ? 28.281 13.492 0.528 1 91.25 413 LEU A N 1
ATOM 3327 C CA . LEU A 1 413 ? 27 14.172 0.777 1 91.25 413 LEU A CA 1
ATOM 3328 C C . LEU A 1 413 ? 26.641 14.125 2.258 1 91.25 413 LEU A C 1
ATOM 3330 O O . LEU A 1 413 ? 26.141 15.102 2.811 1 91.25 413 LEU A O 1
ATOM 3334 N N . THR A 1 414 ? 26.891 12.992 2.846 1 88.81 414 THR A N 1
ATOM 3335 C CA . THR A 1 414 ? 26.609 12.828 4.266 1 88.81 414 THR A CA 1
ATOM 3336 C C . THR A 1 414 ? 27.438 13.797 5.102 1 88.81 414 THR A C 1
ATOM 3338 O O . THR A 1 414 ? 26.938 14.414 6.039 1 88.81 414 THR A O 1
ATOM 3341 N N . THR A 1 415 ? 28.703 13.906 4.742 1 91.25 415 THR A N 1
ATOM 3342 C CA . THR A 1 415 ? 29.594 14.828 5.434 1 91.25 415 THR A CA 1
ATOM 3343 C C . THR A 1 415 ? 29.125 16.266 5.258 1 91.25 415 THR A C 1
ATOM 3345 O O . THR A 1 415 ? 29.125 17.047 6.211 1 91.25 415 THR A O 1
ATOM 3348 N N . LEU A 1 416 ? 28.766 16.578 4.09 1 91.75 416 LEU A N 1
ATOM 3349 C CA . LEU A 1 416 ? 28.266 17.906 3.795 1 91.75 416 LEU A CA 1
ATOM 3350 C C . LEU A 1 416 ? 27.016 18.219 4.609 1 91.75 416 LEU A C 1
ATOM 3352 O O . LEU A 1 416 ? 26.891 19.297 5.195 1 91.75 416 LEU A O 1
ATOM 3356 N N . LYS A 1 417 ? 26.062 17.281 4.676 1 90.38 417 LYS A N 1
ATOM 3357 C CA . LYS A 1 417 ? 24.828 17.469 5.418 1 90.38 417 LYS A CA 1
ATOM 3358 C C . LYS A 1 417 ? 25.094 17.609 6.914 1 90.38 417 LYS A C 1
ATOM 3360 O O . LYS A 1 417 ? 24.469 18.438 7.586 1 90.38 417 LYS A O 1
ATOM 3365 N N . LYS A 1 418 ? 26.016 16.891 7.434 1 87.81 418 LYS A N 1
ATOM 3366 C CA . LYS A 1 418 ? 26.344 16.906 8.859 1 87.81 418 LYS A CA 1
ATOM 3367 C C . LYS A 1 418 ? 27.016 18.219 9.258 1 87.81 418 LYS A C 1
ATOM 3369 O O . LYS A 1 418 ? 26.969 18.609 10.422 1 87.81 418 LYS A O 1
ATOM 3374 N N . SER A 1 419 ? 27.578 18.891 8.273 1 90.06 419 SER A N 1
ATOM 3375 C CA . SER A 1 419 ? 28.25 20.156 8.555 1 90.06 419 SER A CA 1
ATOM 3376 C C . SER A 1 419 ? 27.25 21.297 8.727 1 90.06 419 SER A C 1
ATOM 3378 O O . SER A 1 419 ? 27.625 22.406 9.141 1 90.06 419 SER A O 1
ATOM 3380 N N . GLU A 1 420 ? 25.984 21.016 8.461 1 86.25 420 GLU A N 1
ATOM 3381 C CA . GLU A 1 420 ? 24.906 21.984 8.586 1 86.25 420 GLU A CA 1
ATOM 3382 C C . GLU A 1 420 ? 25.219 23.266 7.812 1 86.25 420 GLU A C 1
ATOM 3384 O O . GLU A 1 420 ? 25.469 23.219 6.609 1 86.25 420 GLU A O 1
ATOM 3389 N N . SER A 1 421 ? 25.547 24.406 8.539 1 84.75 421 SER A N 1
ATOM 3390 C CA . SER A 1 421 ? 25.766 25.672 7.844 1 84.75 421 SER A CA 1
ATOM 3391 C C . SER A 1 421 ? 27.234 26.094 7.863 1 84.75 421 SER A C 1
ATOM 3393 O O . SER A 1 421 ? 27.578 27.203 7.453 1 84.75 421 SER A O 1
ATOM 3395 N N . ASP A 1 422 ? 28.078 25.125 8.211 1 92.25 422 ASP A N 1
ATOM 3396 C CA . ASP A 1 422 ? 29.5 25.438 8.258 1 92.25 422 ASP A CA 1
ATOM 3397 C C . ASP A 1 422 ? 30.172 25.109 6.922 1 92.25 422 ASP A C 1
ATOM 3399 O O . ASP A 1 422 ? 29.828 24.141 6.262 1 92.25 422 ASP A O 1
ATOM 3403 N N . PHE A 1 423 ? 31.125 25.922 6.621 1 94.38 423 PHE A N 1
ATOM 3404 C CA . PHE A 1 423 ? 31.891 25.656 5.41 1 94.38 423 PHE A CA 1
ATOM 3405 C C . PHE A 1 423 ? 32.844 24.484 5.629 1 94.38 423 PHE A C 1
ATOM 3407 O O . PHE A 1 423 ? 33.469 24.375 6.691 1 94.38 423 PHE A O 1
ATOM 3414 N N . VAL A 1 424 ? 32.969 23.672 4.645 1 94.94 424 VAL A N 1
ATOM 3415 C CA . VAL A 1 424 ? 33.875 22.531 4.664 1 94.94 424 VAL A CA 1
ATOM 3416 C C . VAL A 1 424 ? 34.781 22.562 3.42 1 94.94 424 VAL A C 1
ATOM 3418 O O . VAL A 1 424 ? 34.312 22.953 2.342 1 94.94 424 VAL A O 1
ATOM 3421 N N . LYS A 1 425 ? 35.938 22.125 3.676 1 94.44 425 LYS A N 1
ATOM 3422 C CA . LYS A 1 425 ? 36.844 22 2.523 1 94.44 425 LYS A CA 1
ATOM 3423 C C . LYS A 1 425 ? 36.406 20.844 1.62 1 94.44 425 LYS A C 1
ATOM 3425 O O . LYS A 1 425 ? 36.094 19.75 2.104 1 94.44 425 LYS A O 1
ATOM 3430 N N . VAL A 1 426 ? 36.438 21.125 0.353 1 93.62 426 VAL A N 1
ATOM 3431 C CA . VAL A 1 426 ? 36.062 20.078 -0.6 1 93.62 426 VAL A CA 1
ATOM 3432 C C . VAL A 1 426 ? 36.969 18.859 -0.414 1 93.62 426 VAL A C 1
ATOM 3434 O O . VAL A 1 426 ? 36.5 17.719 -0.556 1 93.62 426 VAL A O 1
ATOM 3437 N N . SER A 1 427 ? 38.219 19.062 -0.106 1 90.44 427 SER A N 1
ATOM 3438 C CA . SER A 1 427 ? 39.156 17.969 0.103 1 90.44 427 SER A CA 1
ATOM 3439 C C . SER A 1 427 ? 38.719 17.078 1.26 1 90.44 427 SER A C 1
ATOM 3441 O O . SER A 1 427 ? 39 15.875 1.27 1 90.44 427 SER A O 1
ATOM 3443 N N . ASP A 1 428 ? 38 17.672 2.213 1 92.12 428 ASP A N 1
ATOM 3444 C CA . ASP A 1 428 ? 37.594 16.938 3.4 1 92.12 428 ASP A CA 1
ATOM 3445 C C . ASP A 1 428 ? 36.375 16.078 3.107 1 92.12 428 ASP A C 1
ATOM 3447 O O . ASP A 1 428 ? 35.969 15.242 3.926 1 92.12 428 ASP A O 1
ATOM 3451 N N . LEU A 1 429 ? 35.75 16.219 1.988 1 93.19 429 LEU A N 1
ATOM 3452 C CA . LEU A 1 429 ? 34.531 15.477 1.642 1 93.19 429 LEU A CA 1
ATOM 3453 C C . LEU A 1 429 ? 34.875 14.109 1.065 1 93.19 429 LEU A C 1
ATOM 3455 O O . LEU A 1 429 ? 34.031 13.234 0.949 1 93.19 429 LEU A O 1
ATOM 3459 N N . ASN A 1 430 ? 36.125 13.844 0.767 1 88.94 430 ASN A N 1
ATOM 3460 C CA . ASN A 1 430 ? 36.594 12.578 0.21 1 88.94 430 ASN A CA 1
ATOM 3461 C C . ASN A 1 430 ? 35.719 12.133 -0.958 1 88.94 430 ASN A C 1
ATOM 3463 O O . ASN A 1 430 ? 35.219 11 -0.973 1 88.94 430 ASN A O 1
ATOM 3467 N N . LEU A 1 431 ? 35.688 12.961 -1.946 1 88.38 431 LEU A N 1
ATOM 3468 C CA . LEU A 1 431 ? 34.812 12.727 -3.09 1 88.38 431 LEU A CA 1
ATOM 3469 C C . LEU A 1 431 ? 35.406 11.68 -4.027 1 88.38 431 LEU A C 1
ATOM 3471 O O . LEU A 1 431 ? 36.625 11.617 -4.184 1 88.38 431 LEU A O 1
ATOM 3475 N N . PRO A 1 432 ? 34.562 10.938 -4.566 1 88.69 432 PRO A N 1
ATOM 3476 C CA . PRO A 1 432 ? 35.094 10.031 -5.594 1 88.69 432 PRO A CA 1
ATOM 3477 C C . PRO A 1 432 ? 35.656 10.766 -6.801 1 88.69 432 PRO A C 1
ATOM 3479 O O . PRO A 1 432 ? 35.156 11.812 -7.195 1 88.69 432 PRO A O 1
ATOM 3482 N N . MET A 1 433 ? 36.844 10.328 -7.414 1 77.38 433 MET A N 1
ATOM 3483 C CA . MET A 1 433 ? 37.688 10.992 -8.406 1 77.38 433 MET A CA 1
ATOM 3484 C C . MET A 1 433 ? 36.844 11.414 -9.617 1 77.38 433 MET A C 1
ATOM 3486 O O . MET A 1 433 ? 37 12.523 -10.133 1 77.38 433 MET A O 1
ATOM 3490 N N . HIS A 1 434 ? 35.812 10.766 -10.062 1 76.88 434 HIS A N 1
ATOM 3491 C CA . HIS A 1 434 ? 35.188 11.078 -11.344 1 76.88 434 HIS A CA 1
ATOM 3492 C C . HIS A 1 434 ? 33.812 11.664 -11.141 1 76.88 434 HIS A C 1
ATOM 3494 O O . HIS A 1 434 ? 33.375 12.516 -11.922 1 76.88 434 HIS A O 1
ATOM 3500 N N . VAL A 1 435 ? 33.281 11.523 -10.109 1 83.56 435 VAL A N 1
ATOM 3501 C CA . VAL A 1 435 ? 31.875 11.914 -10.055 1 83.56 435 VAL A CA 1
ATOM 3502 C C . VAL A 1 435 ? 31.641 12.867 -8.891 1 83.56 435 VAL A C 1
ATOM 3504 O O . VAL A 1 435 ? 30.641 13.586 -8.852 1 83.56 435 VAL A O 1
ATOM 3507 N N . GLY A 1 436 ? 32.625 13.055 -8.109 1 87.81 436 GLY A N 1
ATOM 3508 C CA . GLY A 1 436 ? 32.469 13.836 -6.895 1 87.81 436 GLY A CA 1
ATOM 3509 C C . GLY A 1 436 ? 32.312 15.32 -7.156 1 87.81 436 GLY A C 1
ATOM 3510 O O . GLY A 1 436 ? 31.422 15.969 -6.625 1 87.81 436 GLY A O 1
ATOM 3511 N N . LEU A 1 437 ? 33.25 15.836 -7.922 1 90.19 437 LEU A N 1
ATOM 3512 C CA . LEU A 1 437 ? 33.188 17.266 -8.227 1 90.19 437 LEU A CA 1
ATOM 3513 C C . LEU A 1 437 ? 31.953 17.609 -9.039 1 90.19 437 LEU A C 1
ATOM 3515 O O . LEU A 1 437 ? 31.375 18.672 -8.859 1 90.19 437 LEU A O 1
ATOM 3519 N N . ASP A 1 438 ? 31.578 16.734 -9.883 1 92.5 438 ASP A N 1
ATOM 3520 C CA . ASP A 1 438 ? 30.359 16.922 -10.672 1 92.5 438 ASP A CA 1
ATOM 3521 C C . ASP A 1 438 ? 29.141 17.047 -9.773 1 92.5 438 ASP A C 1
ATOM 3523 O O . ASP A 1 438 ? 28.219 17.828 -10.062 1 92.5 438 ASP A O 1
ATOM 3527 N N . MET A 1 439 ? 29.125 16.281 -8.742 1 94.75 439 MET A N 1
ATOM 3528 C CA . MET A 1 439 ? 28.031 16.344 -7.773 1 94.75 439 MET A CA 1
ATOM 3529 C C . MET A 1 439 ? 27.953 17.719 -7.141 1 94.75 439 MET A C 1
ATOM 3531 O O . MET A 1 439 ? 26.875 18.312 -7.059 1 94.75 439 MET A O 1
ATOM 3535 N N . LEU A 1 440 ? 29.078 18.25 -6.797 1 93.56 440 LEU A N 1
ATOM 3536 C CA . LEU A 1 440 ? 29.125 19.562 -6.164 1 93.56 440 LEU A CA 1
ATOM 3537 C C . LEU A 1 440 ? 28.688 20.641 -7.141 1 93.56 440 LEU A C 1
ATOM 3539 O O . LEU A 1 440 ? 27.969 21.578 -6.766 1 93.56 440 LEU A O 1
ATOM 3543 N N . VAL A 1 441 ? 29.141 20.469 -8.344 1 92.69 441 VAL A N 1
ATOM 3544 C CA . VAL A 1 441 ? 28.766 21.438 -9.367 1 92.69 441 VAL A CA 1
ATOM 3545 C C . VAL A 1 441 ? 27.266 21.375 -9.609 1 92.69 441 VAL A C 1
ATOM 3547 O O . VAL A 1 441 ? 26.625 22.422 -9.781 1 92.69 441 VAL A O 1
ATOM 3550 N N . ALA A 1 442 ? 26.766 20.203 -9.633 1 93.38 442 ALA A N 1
ATOM 3551 C CA . ALA A 1 442 ? 25.328 20.047 -9.828 1 93.38 442 ALA A CA 1
ATOM 3552 C C . ALA A 1 442 ? 24.547 20.703 -8.688 1 93.38 442 ALA A C 1
ATOM 3554 O O . ALA A 1 442 ? 23.562 21.391 -8.922 1 93.38 442 ALA A O 1
ATOM 3555 N N . LEU A 1 443 ? 24.969 20.469 -7.48 1 93.62 443 LEU A N 1
ATOM 3556 C CA . LEU A 1 443 ? 24.328 21.078 -6.32 1 93.62 443 LEU A CA 1
ATOM 3557 C C . LEU A 1 443 ? 24.438 22.594 -6.379 1 93.62 443 LEU A C 1
ATOM 3559 O O . LEU A 1 443 ? 23.453 23.297 -6.086 1 93.62 443 LEU A O 1
ATOM 3563 N N . TRP A 1 444 ? 25.594 23.031 -6.785 1 92.19 444 TRP A N 1
ATOM 3564 C CA . TRP A 1 444 ? 25.828 24.469 -6.91 1 92.19 444 TRP A CA 1
ATOM 3565 C C . TRP A 1 444 ? 24.938 25.078 -7.992 1 92.19 444 TRP A C 1
ATOM 3567 O O . TRP A 1 444 ? 24.344 26.141 -7.793 1 92.19 444 TRP A O 1
ATOM 3577 N N . ALA A 1 445 ? 24.828 24.375 -9.062 1 89.75 445 ALA A N 1
ATOM 3578 C CA . ALA A 1 445 ? 24.031 24.844 -10.18 1 89.75 445 ALA A CA 1
ATOM 3579 C C . ALA A 1 445 ? 22.562 24.969 -9.797 1 89.75 445 ALA A C 1
ATOM 3581 O O . ALA A 1 445 ? 21.844 25.828 -10.328 1 89.75 445 ALA A O 1
ATOM 3582 N N . GLU A 1 446 ? 22.125 24.203 -8.859 1 90.25 446 GLU A N 1
ATOM 3583 C CA . GLU A 1 446 ? 20.734 24.219 -8.414 1 90.25 446 GLU A CA 1
ATOM 3584 C C . GLU A 1 446 ? 20.547 25.203 -7.262 1 90.25 446 GLU A C 1
ATOM 3586 O O . GLU A 1 446 ? 19.453 25.328 -6.719 1 90.25 446 GLU A O 1
ATOM 3591 N N . GLY A 1 447 ? 21.625 25.859 -6.855 1 87.88 447 GLY A N 1
ATOM 3592 C CA . GLY A 1 447 ? 21.547 26.844 -5.789 1 87.88 447 GLY A CA 1
ATOM 3593 C C . GLY A 1 447 ? 21.531 26.219 -4.406 1 87.88 447 GLY A C 1
ATOM 3594 O O . GLY A 1 447 ? 21.141 26.859 -3.432 1 87.88 447 GLY A O 1
ATOM 3595 N N . LEU A 1 448 ? 21.953 24.969 -4.297 1 91.69 448 LEU A N 1
ATOM 3596 C CA . LEU A 1 448 ? 21.906 24.266 -3.021 1 91.69 448 LEU A CA 1
ATOM 3597 C C . LEU A 1 448 ? 23.234 24.391 -2.277 1 91.69 448 LEU A C 1
ATOM 3599 O O . LEU A 1 448 ? 23.328 24.047 -1.098 1 91.69 448 LEU A O 1
ATOM 3603 N N . LEU A 1 449 ? 24.172 24.891 -3.006 1 91.62 449 LEU A N 1
ATOM 3604 C CA . LEU A 1 449 ? 25.531 24.953 -2.459 1 91.62 449 LEU A CA 1
ATOM 3605 C C . LEU A 1 449 ? 26.125 26.344 -2.598 1 91.62 449 LEU A C 1
ATOM 3607 O O . LEU A 1 449 ? 25.969 26.984 -3.641 1 91.62 449 LEU A O 1
ATOM 3611 N N . GLU A 1 450 ? 26.703 26.797 -1.511 1 90.06 450 GLU A N 1
ATOM 3612 C CA . GLU A 1 450 ? 27.516 28.016 -1.538 1 90.06 450 GLU A CA 1
ATOM 3613 C C . GLU A 1 450 ? 29.016 27.688 -1.576 1 90.06 450 GLU A C 1
ATOM 3615 O O . GLU A 1 450 ? 29.453 26.734 -0.93 1 90.06 450 GLU A O 1
ATOM 3620 N N . CYS A 1 451 ? 29.688 28.391 -2.336 1 90.81 451 CYS A N 1
ATOM 3621 C CA . CYS A 1 451 ? 31.109 28.125 -2.539 1 90.81 451 CYS A CA 1
ATOM 3622 C C . CYS A 1 451 ? 31.953 29.375 -2.232 1 90.81 451 CYS A C 1
ATOM 3624 O O . CYS A 1 451 ? 31.578 30.484 -2.623 1 90.81 451 CYS A O 1
ATOM 3626 N N . LYS A 1 452 ? 32.969 29.172 -1.343 1 87.44 452 LYS A N 1
ATOM 3627 C CA . LYS A 1 452 ? 34 30.188 -1.11 1 87.44 452 LYS A CA 1
ATOM 3628 C C . LYS A 1 452 ? 35.344 29.734 -1.675 1 87.44 452 LYS A C 1
ATOM 3630 O O . LYS A 1 452 ? 35.781 28.609 -1.403 1 87.44 452 LYS A O 1
ATOM 3635 N N . ASN A 1 453 ? 35.844 30.484 -2.633 1 77.44 453 ASN A N 1
ATOM 3636 C CA . ASN A 1 453 ? 37.156 30.125 -3.205 1 77.44 453 ASN A CA 1
ATOM 3637 C C . ASN A 1 453 ? 38.312 30.781 -2.443 1 77.44 453 ASN A C 1
ATOM 3639 O O . ASN A 1 453 ? 38.156 31.891 -1.925 1 77.44 453 ASN A O 1
ATOM 3643 N N . ASP A 1 454 ? 39.219 30.062 -1.962 1 62.19 454 ASP A N 1
ATOM 3644 C CA . ASP A 1 454 ? 40.438 30.656 -1.392 1 62.19 454 ASP A CA 1
ATOM 3645 C C . ASP A 1 454 ? 41.125 31.594 -2.393 1 62.19 454 ASP A C 1
ATOM 3647 O O . ASP A 1 454 ? 41.188 31.281 -3.586 1 62.19 454 ASP A O 1
ATOM 3651 N N . ASN A 1 455 ? 41.219 32.938 -2.1 1 47.06 455 ASN A N 1
ATOM 3652 C CA . ASN A 1 455 ? 42.219 33.75 -2.768 1 47.06 455 ASN A CA 1
ATOM 3653 C C . ASN A 1 455 ? 43.625 33.188 -2.611 1 47.06 455 ASN A C 1
ATOM 3655 O O . ASN A 1 455 ? 43.969 32.656 -1.555 1 47.06 455 ASN A O 1
ATOM 3659 N N . LYS B 1 1 ? -16.984 -24.375 -30.344 1 39 1 LYS B N 1
ATOM 3660 C CA . LYS B 1 1 ? -17.047 -25.766 -29.922 1 39 1 LYS B CA 1
ATOM 3661 C C . LYS B 1 1 ? -15.641 -26.344 -29.75 1 39 1 LYS B C 1
ATOM 3663 O O . LYS B 1 1 ? -14.781 -26.172 -30.609 1 39 1 LYS B O 1
ATOM 3668 N N . SER B 1 2 ? -15.328 -26.766 -28.484 1 48.66 2 SER B N 1
ATOM 3669 C CA . SER B 1 2 ? -14 -27.328 -28.234 1 48.66 2 SER B CA 1
ATOM 3670 C C . SER B 1 2 ? -13.688 -28.469 -29.203 1 48.66 2 SER B C 1
ATOM 3672 O O . SER B 1 2 ? -14.477 -29.406 -29.328 1 48.66 2 SER B O 1
ATOM 3674 N N . LEU B 1 3 ? -12.961 -28.266 -30.156 1 47.19 3 LEU B N 1
ATOM 3675 C CA . LEU B 1 3 ? -12.656 -29.203 -31.234 1 47.19 3 LEU B CA 1
ATOM 3676 C C . LEU B 1 3 ? -12 -30.469 -30.688 1 47.19 3 LEU B C 1
ATOM 3678 O O . LEU B 1 3 ? -11.883 -31.469 -31.391 1 47.19 3 LEU B O 1
ATOM 3682 N N . LEU B 1 4 ? -11.477 -30.406 -29.484 1 53.41 4 LEU B N 1
ATOM 3683 C CA . LEU B 1 4 ? -10.703 -31.562 -29.078 1 53.41 4 LEU B CA 1
ATOM 3684 C C . LEU B 1 4 ? -11.555 -32.5 -28.234 1 53.41 4 LEU B C 1
ATOM 3686 O O . LEU B 1 4 ? -12.281 -32.062 -27.344 1 53.41 4 LEU B O 1
ATOM 3690 N N . LYS B 1 5 ? -11.812 -33.688 -28.734 1 60.75 5 LYS B N 1
ATOM 3691 C CA . LYS B 1 5 ? -12.633 -34.75 -28.172 1 60.75 5 LYS B CA 1
ATOM 3692 C C . LYS B 1 5 ? -12.32 -34.969 -26.703 1 60.75 5 LYS B C 1
ATOM 3694 O O . LYS B 1 5 ? -11.156 -34.969 -26.297 1 60.75 5 LYS B O 1
ATOM 3699 N N . THR B 1 6 ? -13.305 -34.875 -25.922 1 69.62 6 THR B N 1
ATOM 3700 C CA . THR B 1 6 ? -13.195 -35.156 -24.484 1 69.62 6 THR B CA 1
ATOM 3701 C C . THR B 1 6 ? -12.781 -36.625 -24.266 1 69.62 6 THR B C 1
ATOM 3703 O O . THR B 1 6 ? -13.156 -37.5 -25.031 1 69.62 6 THR B O 1
ATOM 3706 N N . ILE B 1 7 ? -11.883 -36.906 -23.359 1 73.44 7 ILE B N 1
ATOM 3707 C CA . ILE B 1 7 ? -11.43 -38.25 -22.984 1 73.44 7 ILE B CA 1
ATOM 3708 C C . ILE B 1 7 ? -12.562 -39 -22.281 1 73.44 7 ILE B C 1
ATOM 3710 O O . ILE B 1 7 ? -13.148 -38.5 -21.328 1 73.44 7 ILE B O 1
ATOM 3714 N N . PRO B 1 8 ? -12.875 -40.156 -22.797 1 68.25 8 PRO B N 1
ATOM 3715 C CA . PRO B 1 8 ? -13.914 -40.938 -22.141 1 68.25 8 PRO B CA 1
ATOM 3716 C C . PRO B 1 8 ? -13.617 -41.188 -20.656 1 68.25 8 PRO B C 1
ATOM 3718 O O . PRO B 1 8 ? -12.453 -41.375 -20.281 1 68.25 8 PRO B O 1
ATOM 3721 N N . MET B 1 9 ? -14.602 -41.25 -19.828 1 69.12 9 MET B N 1
ATOM 3722 C CA . MET B 1 9 ? -14.492 -41.312 -18.375 1 69.12 9 MET B CA 1
ATOM 3723 C C . MET B 1 9 ? -13.727 -42.562 -17.938 1 69.12 9 MET B C 1
ATOM 3725 O O . MET B 1 9 ? -13 -42.531 -16.953 1 69.12 9 MET B O 1
ATOM 3729 N N . ASP B 1 10 ? -13.875 -43.594 -18.656 1 68.06 10 ASP B N 1
ATOM 3730 C CA . ASP B 1 10 ? -13.242 -44.844 -18.266 1 68.06 10 ASP B CA 1
ATOM 3731 C C . ASP B 1 10 ? -11.734 -44.812 -18.531 1 68.06 10 ASP B C 1
ATOM 3733 O O . ASP B 1 10 ? -10.992 -45.656 -18.047 1 68.06 10 ASP B O 1
ATOM 3737 N N . GLU B 1 11 ? -11.352 -43.812 -19.125 1 73.75 11 GLU B N 1
ATOM 3738 C CA . GLU B 1 11 ? -9.93 -43.688 -19.469 1 73.75 11 GLU B CA 1
ATOM 3739 C C . GLU B 1 11 ? -9.25 -42.625 -18.609 1 73.75 11 GLU B C 1
ATOM 3741 O O . GLU B 1 11 ? -8.047 -42.406 -18.719 1 73.75 11 GLU B O 1
ATOM 3746 N N . VAL B 1 12 ? -10.109 -42.031 -17.812 1 75.12 12 VAL B N 1
ATOM 3747 C CA . VAL B 1 12 ? -9.562 -40.969 -17 1 75.12 12 VAL B CA 1
ATOM 3748 C C . VAL B 1 12 ? -8.844 -41.531 -15.781 1 75.12 12 VAL B C 1
ATOM 3750 O O . VAL B 1 12 ? -9.383 -42.406 -15.094 1 75.12 12 VAL B O 1
ATOM 3753 N N . ALA B 1 13 ? -7.613 -41.094 -15.656 1 85.25 13 ALA B N 1
ATOM 3754 C CA . ALA B 1 13 ? -6.812 -41.594 -14.547 1 85.25 13 ALA B CA 1
ATOM 3755 C C . ALA B 1 13 ? -6.891 -40.656 -13.344 1 85.25 13 ALA B C 1
ATOM 3757 O O . ALA B 1 13 ? -6.555 -41.062 -12.227 1 85.25 13 ALA B O 1
ATOM 3758 N N . LEU B 1 14 ? -7.34 -39.5 -13.617 1 89.69 14 LEU B N 1
ATOM 3759 C CA . LEU B 1 14 ? -7.516 -38.531 -12.539 1 89.69 14 LEU B CA 1
ATOM 3760 C C . LEU B 1 14 ? -8.984 -38.438 -12.117 1 89.69 14 LEU B C 1
ATOM 3762 O O . LEU B 1 14 ? -9.875 -38.469 -12.961 1 89.69 14 LEU B O 1
ATOM 3766 N N . ASP B 1 15 ? -9.195 -38.375 -10.812 1 90.94 15 ASP B N 1
ATOM 3767 C CA . ASP B 1 15 ? -10.547 -38.281 -10.266 1 90.94 15 ASP B CA 1
ATOM 3768 C C . ASP B 1 15 ? -11.039 -36.844 -10.25 1 90.94 15 ASP B C 1
ATOM 3770 O O . ASP B 1 15 ? -10.688 -36.094 -9.352 1 90.94 15 ASP B O 1
ATOM 3774 N N . LEU B 1 16 ? -11.906 -36.531 -11.141 1 90.5 16 LEU B N 1
ATOM 3775 C CA . LEU B 1 16 ? -12.352 -35.125 -11.312 1 90.5 16 LEU B CA 1
ATOM 3776 C C . LEU B 1 16 ? -13.648 -34.875 -10.555 1 90.5 16 LEU B C 1
ATOM 3778 O O . LEU B 1 16 ? -14.336 -33.906 -10.812 1 90.5 16 LEU B O 1
ATOM 3782 N N . SER B 1 17 ? -14.016 -35.75 -9.625 1 90.5 17 SER B N 1
ATOM 3783 C CA . SER B 1 17 ? -15.281 -35.625 -8.906 1 90.5 17 SER B CA 1
ATOM 3784 C C . SER B 1 17 ? -15.273 -34.438 -7.961 1 90.5 17 SER B C 1
ATOM 3786 O O . SER B 1 17 ? -16.312 -33.812 -7.734 1 90.5 17 SER B O 1
ATOM 3788 N N . SER B 1 18 ? -14.133 -34.125 -7.383 1 92.44 18 SER B N 1
ATOM 3789 C CA . SER B 1 18 ? -13.953 -32.969 -6.504 1 92.44 18 SER B CA 1
ATOM 3790 C C . SER B 1 18 ? -12.523 -32.438 -6.57 1 92.44 18 SER B C 1
ATOM 3792 O O . SER B 1 18 ? -11.617 -33.156 -7.027 1 92.44 18 SER B O 1
ATOM 3794 N N . PRO B 1 19 ? -12.352 -31.266 -6.164 1 94.62 19 PRO B N 1
ATOM 3795 C CA . PRO B 1 19 ? -10.984 -30.734 -6.129 1 94.62 19 PRO B CA 1
ATOM 3796 C C . PRO B 1 19 ? -10.039 -31.609 -5.301 1 94.62 19 PRO B C 1
ATOM 3798 O O . PRO B 1 19 ? -8.914 -31.891 -5.734 1 94.62 19 PRO B O 1
ATOM 3801 N N . ASP B 1 20 ? -10.492 -32.094 -4.156 1 95.12 20 ASP B N 1
ATOM 3802 C CA . ASP B 1 20 ? -9.664 -32.906 -3.287 1 95.12 20 ASP B CA 1
ATOM 3803 C C . ASP B 1 20 ? -9.359 -34.25 -3.941 1 95.12 20 ASP B C 1
ATOM 3805 O O . ASP B 1 20 ? -8.234 -34.75 -3.863 1 95.12 20 ASP B O 1
ATOM 3809 N N . SER B 1 21 ? -10.375 -34.812 -4.57 1 94.75 21 SER B N 1
ATOM 3810 C CA . SER B 1 21 ? -10.188 -36.094 -5.223 1 94.75 21 SER B CA 1
ATOM 3811 C C . SER B 1 21 ? -9.203 -36 -6.387 1 94.75 21 SER B C 1
ATOM 3813 O O . SER B 1 21 ? -8.414 -36.906 -6.625 1 94.75 21 SER B O 1
ATOM 3815 N N . LEU B 1 22 ? -9.32 -34.938 -7.062 1 95.31 22 LEU B N 1
ATOM 3816 C CA . LEU B 1 22 ? -8.391 -34.75 -8.164 1 95.31 22 LEU B CA 1
ATOM 3817 C C . LEU B 1 22 ? -6.957 -34.656 -7.66 1 95.31 22 LEU B C 1
ATOM 3819 O O . LEU B 1 22 ? -6.078 -35.375 -8.164 1 95.31 22 LEU B O 1
ATOM 3823 N N . PHE B 1 23 ? -6.738 -33.875 -6.66 1 96.75 23 PHE B N 1
ATOM 3824 C CA . PHE B 1 23 ? -5.375 -33.719 -6.156 1 96.75 23 PHE B CA 1
ATOM 3825 C C . PHE B 1 23 ? -4.867 -35.031 -5.574 1 96.75 23 PHE B C 1
ATOM 3827 O O . PHE B 1 23 ? -3.723 -35.406 -5.812 1 96.75 23 PHE B O 1
ATOM 3834 N N . GLN B 1 24 ? -5.754 -35.688 -4.852 1 95 24 GLN B N 1
ATOM 3835 C CA . GLN B 1 24 ? -5.383 -36.969 -4.289 1 95 24 GLN B CA 1
ATOM 3836 C C . GLN B 1 24 ? -4.969 -37.969 -5.383 1 95 24 GLN B C 1
ATOM 3838 O O . GLN B 1 24 ? -3.996 -38.688 -5.223 1 95 24 GLN B O 1
ATOM 3843 N N . SER B 1 25 ? -5.734 -37.938 -6.477 1 92.62 25 SER B N 1
ATOM 3844 C CA . SER B 1 25 ? -5.414 -38.844 -7.582 1 92.62 25 SER B CA 1
ATOM 3845 C C . SER B 1 25 ? -4.105 -38.438 -8.258 1 92.62 25 SER B C 1
ATOM 3847 O O . SER B 1 25 ? -3.387 -39.312 -8.781 1 92.62 25 SER B O 1
ATOM 3849 N N . LEU B 1 26 ? -3.801 -37.156 -8.266 1 93.5 26 LEU B N 1
ATOM 3850 C CA . LEU B 1 26 ? -2.568 -36.656 -8.859 1 93.5 26 LEU B CA 1
ATOM 3851 C C . LEU B 1 26 ? -1.349 -37.156 -8.094 1 93.5 26 LEU B C 1
ATOM 3853 O O . LEU B 1 26 ? -0.363 -37.594 -8.695 1 93.5 26 LEU B O 1
ATOM 3857 N N . ILE B 1 27 ? -1.445 -37.125 -6.734 1 92 27 ILE B N 1
ATOM 3858 C CA . ILE B 1 27 ? -0.294 -37.531 -5.934 1 92 27 ILE B CA 1
ATOM 3859 C C . ILE B 1 27 ? -0.428 -39 -5.539 1 92 27 ILE B C 1
ATOM 3861 O O . ILE B 1 27 ? 0.338 -39.5 -4.711 1 92 27 ILE B O 1
ATOM 3865 N N . GLN B 1 28 ? -1.229 -39.625 -6.211 1 80.38 28 GLN B N 1
ATOM 3866 C CA . GLN B 1 28 ? -1.499 -41.062 -6.051 1 80.38 28 GLN B CA 1
ATOM 3867 C C . GLN B 1 28 ? -1.775 -41.406 -4.594 1 80.38 28 GLN B C 1
ATOM 3869 O O . GLN B 1 28 ? -1.414 -40.656 -3.688 1 80.38 28 GLN B O 1
ATOM 3874 N N . HIS B 1 29 ? -2.283 -42.5 -4.512 1 66.06 29 HIS B N 1
ATOM 3875 C CA . HIS B 1 29 ? -2.852 -42.906 -3.236 1 66.06 29 HIS B CA 1
ATOM 3876 C C . HIS B 1 29 ? -1.76 -43.312 -2.248 1 66.06 29 HIS B C 1
ATOM 3878 O O . HIS B 1 29 ? -2.033 -43.531 -1.064 1 66.06 29 HIS B O 1
ATOM 3884 N N . SER B 1 30 ? -0.556 -43.219 -2.719 1 69.44 30 SER B N 1
ATOM 3885 C CA . SER B 1 30 ? 0.496 -43.625 -1.79 1 69.44 30 SER B CA 1
ATOM 3886 C C . SER B 1 30 ? 0.815 -42.5 -0.801 1 69.44 30 SER B C 1
ATOM 3888 O O . SER B 1 30 ? 1.411 -42.75 0.25 1 69.44 30 SER B O 1
ATOM 3890 N N . CYS B 1 31 ? 0.444 -41.375 -1.045 1 85.69 31 CYS B N 1
ATOM 3891 C CA . CYS B 1 31 ? 0.62 -40.25 -0.151 1 85.69 31 CYS B CA 1
ATOM 3892 C C . CYS B 1 31 ? -0.69 -39.5 0.035 1 85.69 31 CYS B C 1
ATOM 3894 O O . CYS B 1 31 ? -1.268 -39 -0.933 1 85.69 31 CYS B O 1
ATOM 3896 N N . SER B 1 32 ? -1.18 -39.469 1.198 1 92.38 32 SER B N 1
ATOM 3897 C CA . SER B 1 32 ? -2.389 -38.688 1.442 1 92.38 32 SER B CA 1
ATOM 3898 C C . SER B 1 32 ? -2.117 -37.188 1.315 1 92.38 32 SER B C 1
ATOM 3900 O O . SER B 1 32 ? -0.964 -36.781 1.367 1 92.38 32 SER B O 1
ATOM 3902 N N . ILE B 1 33 ? -3.148 -36.469 1.109 1 95.5 33 ILE B N 1
ATOM 3903 C CA . ILE B 1 33 ? -3.033 -35 1.014 1 95.5 33 ILE B CA 1
ATOM 3904 C C . ILE B 1 33 ? -2.385 -34.469 2.281 1 95.5 33 ILE B C 1
ATOM 3906 O O . ILE B 1 33 ? -1.499 -33.594 2.213 1 95.5 33 ILE B O 1
ATOM 3910 N N . GLU B 1 34 ? -2.812 -34.906 3.426 1 94.38 34 GLU B N 1
ATOM 3911 C CA . GLU B 1 34 ? -2.262 -34.469 4.703 1 94.38 34 GLU B CA 1
ATOM 3912 C C . GLU B 1 34 ? -0.764 -34.75 4.785 1 94.38 34 GLU B C 1
ATOM 3914 O O . GLU B 1 34 ? 0.008 -33.906 5.215 1 94.38 34 GLU B O 1
ATOM 3919 N N . ARG B 1 35 ? -0.389 -35.906 4.41 1 94.56 35 ARG B N 1
ATOM 3920 C CA . ARG B 1 35 ? 1.021 -36.281 4.426 1 94.56 35 ARG B CA 1
ATOM 3921 C C . ARG B 1 35 ? 1.823 -35.438 3.443 1 94.56 35 ARG B C 1
ATOM 3923 O O . ARG B 1 35 ? 2.959 -35.031 3.73 1 94.56 35 ARG B O 1
ATOM 3930 N N . PHE B 1 36 ? 1.233 -35.25 2.326 1 96.81 36 PHE B N 1
ATOM 3931 C CA . PHE B 1 36 ? 1.896 -34.438 1.324 1 96.81 36 PHE B CA 1
ATOM 3932 C C . PHE B 1 36 ? 2.223 -33.031 1.889 1 96.81 36 PHE B C 1
ATOM 3934 O O . PHE B 1 36 ? 3.35 -32.562 1.753 1 96.81 36 PHE B O 1
ATOM 3941 N N . TYR B 1 37 ? 1.309 -32.375 2.559 1 95.62 37 TYR B N 1
ATOM 3942 C CA . TYR B 1 37 ? 1.509 -31.047 3.098 1 95.62 37 TYR B CA 1
ATOM 3943 C C . TYR B 1 37 ? 2.432 -31.078 4.309 1 95.62 37 TYR B C 1
ATOM 3945 O O . TYR B 1 37 ? 3.133 -30.094 4.586 1 95.62 37 TYR B O 1
ATOM 3953 N N . GLU B 1 38 ? 2.467 -32.125 4.973 1 94.56 38 GLU B N 1
ATOM 3954 C CA . GLU B 1 38 ? 3.316 -32.25 6.152 1 94.56 38 GLU B CA 1
ATOM 3955 C C . GLU B 1 38 ? 4.773 -32.469 5.762 1 94.56 38 GLU B C 1
ATOM 3957 O O . GLU B 1 38 ? 5.68 -31.906 6.375 1 94.56 38 GLU B O 1
ATOM 3962 N N . TYR B 1 39 ? 4.988 -33.219 4.586 1 95.19 39 TYR B N 1
ATOM 3963 C CA . TYR B 1 39 ? 6.352 -33.719 4.379 1 95.19 39 TYR B CA 1
ATOM 3964 C C . TYR B 1 39 ? 6.93 -33.156 3.08 1 95.19 39 TYR B C 1
ATOM 3966 O O . TYR B 1 39 ? 8.148 -33.188 2.873 1 95.19 39 TYR B O 1
ATOM 3974 N N . TYR B 1 40 ? 6.098 -32.688 2.178 1 96.62 40 TYR B N 1
ATOM 3975 C CA . TYR B 1 40 ? 6.637 -32.375 0.859 1 96.62 40 TYR B CA 1
ATOM 3976 C C . TYR B 1 40 ? 6.355 -30.922 0.478 1 96.62 40 TYR B C 1
ATOM 3978 O O . TYR B 1 40 ? 7.254 -30.203 0.028 1 96.62 40 TYR B O 1
ATOM 3986 N N . TRP B 1 41 ? 5.148 -30.453 0.715 1 97.56 41 TRP B N 1
ATOM 3987 C CA . TRP B 1 41 ? 4.746 -29.125 0.277 1 97.56 41 TRP B CA 1
ATOM 3988 C C . TRP B 1 41 ? 5.715 -28.062 0.791 1 97.56 41 TRP B C 1
ATOM 3990 O O . TRP B 1 41 ? 5.852 -27.875 2.002 1 97.56 41 TRP B O 1
ATOM 4000 N N . GLU B 1 42 ? 6.449 -27.391 -0.097 1 97.5 42 GLU B N 1
ATOM 4001 C CA . GLU B 1 42 ? 7.391 -26.297 0.149 1 97.5 42 GLU B CA 1
ATOM 4002 C C . GLU B 1 42 ? 8.609 -26.797 0.92 1 97.5 42 GLU B C 1
ATOM 4004 O O . GLU B 1 42 ? 9.312 -26 1.552 1 97.5 42 GLU B O 1
ATOM 4009 N N . GLN B 1 43 ? 8.852 -28.078 0.971 1 96.31 43 GLN B N 1
ATOM 4010 C CA . GLN B 1 43 ? 9.953 -28.609 1.766 1 96.31 43 GLN B CA 1
ATOM 4011 C C . GLN B 1 43 ? 10.883 -29.469 0.911 1 96.31 43 GLN B C 1
ATOM 4013 O O . GLN B 1 43 ? 12.086 -29.203 0.842 1 96.31 43 GLN B O 1
ATOM 4018 N N . ARG B 1 44 ? 10.297 -30.453 0.251 1 96.62 44 ARG B N 1
ATOM 4019 C CA . ARG B 1 44 ? 11.125 -31.328 -0.561 1 96.62 44 ARG B CA 1
ATOM 4020 C C . ARG B 1 44 ? 10.344 -31.875 -1.752 1 96.62 44 ARG B C 1
ATOM 4022 O O . ARG B 1 44 ? 9.117 -31.781 -1.789 1 96.62 44 ARG B O 1
ATOM 4029 N N . HIS B 1 45 ? 11.117 -32.406 -2.734 1 97.62 45 HIS B N 1
ATOM 4030 C CA . HIS B 1 45 ? 10.5 -32.938 -3.949 1 97.62 45 HIS B CA 1
ATOM 4031 C C . HIS B 1 45 ? 9.867 -34.281 -3.711 1 97.62 45 HIS B C 1
ATOM 4033 O O . HIS B 1 45 ? 10.211 -34.969 -2.744 1 97.62 45 HIS B O 1
ATOM 4039 N N . LEU B 1 46 ? 8.906 -34.656 -4.492 1 96.88 46 LEU B N 1
ATOM 4040 C CA . LEU B 1 46 ? 8.219 -35.938 -4.484 1 96.88 46 LEU B CA 1
ATOM 4041 C C . LEU B 1 46 ? 8.109 -36.5 -5.898 1 96.88 46 LEU B C 1
ATOM 4043 O O . LEU B 1 46 ? 7.523 -35.875 -6.777 1 96.88 46 LEU B O 1
ATOM 4047 N N . TYR B 1 47 ? 8.734 -37.625 -6.16 1 96.5 47 TYR B N 1
ATOM 4048 C CA . TYR B 1 47 ? 8.625 -38.344 -7.426 1 96.5 47 TYR B CA 1
ATOM 4049 C C . TYR B 1 47 ? 7.656 -39.531 -7.312 1 96.5 47 TYR B C 1
ATOM 4051 O O . TYR B 1 47 ? 7.785 -40.375 -6.418 1 96.5 47 TYR B O 1
ATOM 4059 N N . ILE B 1 48 ? 6.664 -39.562 -8.203 1 94.31 48 ILE B N 1
ATOM 4060 C CA . ILE B 1 48 ? 5.641 -40.625 -8.219 1 94.31 48 ILE B CA 1
ATOM 4061 C C . ILE B 1 48 ? 5.684 -41.344 -9.555 1 94.31 48 ILE B C 1
ATOM 4063 O O . ILE B 1 48 ? 5.086 -40.906 -10.539 1 94.31 48 ILE B O 1
ATOM 4067 N N . PRO B 1 49 ? 6.254 -42.5 -9.609 1 92.62 49 PRO B N 1
ATOM 4068 C CA . PRO B 1 49 ? 6.293 -43.25 -10.852 1 92.62 49 PRO B CA 1
ATOM 4069 C C . PRO B 1 49 ? 4.953 -43.906 -11.188 1 92.62 49 PRO B C 1
ATOM 4071 O O . PRO B 1 49 ? 4.156 -44.188 -10.289 1 92.62 49 PRO B O 1
ATOM 4074 N N . CYS B 1 50 ? 4.758 -44.031 -12.484 1 88.81 50 CYS B N 1
ATOM 4075 C CA . CYS B 1 50 ? 3.596 -44.781 -12.945 1 88.81 50 CYS B CA 1
ATOM 4076 C C . CYS B 1 50 ? 3.902 -46.25 -13.023 1 88.81 50 CYS B C 1
ATOM 4078 O O . CYS B 1 50 ? 4.617 -46.719 -13.922 1 88.81 50 CYS B O 1
ATOM 4080 N N . LEU B 1 51 ? 3.643 -47.094 -12.094 1 74.06 51 LEU B N 1
ATOM 4081 C CA . LEU B 1 51 ? 3.996 -48.5 -12.086 1 74.06 51 LEU B CA 1
ATOM 4082 C C . LEU B 1 51 ? 2.938 -49.344 -12.805 1 74.06 51 LEU B C 1
ATOM 4084 O O . LEU B 1 51 ? 3.268 -50.219 -13.586 1 74.06 51 LEU B O 1
ATOM 4088 N N . LYS B 1 52 ? 1.653 -49.219 -12.484 1 68.25 52 LYS B N 1
ATOM 4089 C CA . LYS B 1 52 ? 0.546 -49.938 -13.102 1 68.25 52 LYS B CA 1
ATOM 4090 C C . LYS B 1 52 ? -0.646 -49.031 -13.344 1 68.25 52 LYS B C 1
ATOM 4092 O O . LYS B 1 52 ? -0.734 -47.938 -12.75 1 68.25 52 LYS B O 1
ATOM 4097 N N . GLY B 1 53 ? -1.288 -49.281 -14.516 1 72.25 53 GLY B N 1
ATOM 4098 C CA . GLY B 1 53 ? -2.559 -48.562 -14.648 1 72.25 53 GLY B CA 1
ATOM 4099 C C . GLY B 1 53 ? -2.68 -47.781 -15.938 1 72.25 53 GLY B C 1
ATOM 4100 O O . GLY B 1 53 ? -1.944 -48.031 -16.891 1 72.25 53 GLY B O 1
ATOM 4101 N N . THR B 1 54 ? -3.688 -46.875 -15.977 1 83.19 54 THR B N 1
ATOM 4102 C CA . THR B 1 54 ? -4.117 -46.188 -17.188 1 83.19 54 THR B CA 1
ATOM 4103 C C . THR B 1 54 ? -3.531 -44.781 -17.234 1 83.19 54 THR B C 1
ATOM 4105 O O . THR B 1 54 ? -3.824 -44.031 -18.156 1 83.19 54 THR B O 1
ATOM 4108 N N . ARG B 1 55 ? -2.613 -44.531 -16.297 1 89.5 55 ARG B N 1
ATOM 4109 C CA . ARG B 1 55 ? -2.145 -43.125 -16.219 1 89.5 55 ARG B CA 1
ATOM 4110 C C . ARG B 1 55 ? -1.28 -42.781 -17.422 1 89.5 55 ARG B C 1
ATOM 4112 O O . ARG B 1 55 ? -1.366 -41.688 -17.953 1 89.5 55 ARG B O 1
ATOM 4119 N N . SER B 1 56 ? -0.458 -43.719 -17.781 1 91.19 56 SER B N 1
ATOM 4120 C CA . SER B 1 56 ? 0.4 -43.469 -18.938 1 91.19 56 SER B CA 1
ATOM 4121 C C . SER B 1 56 ? -0.423 -43.156 -20.188 1 91.19 56 SER B C 1
ATOM 4123 O O . SER B 1 56 ? -0.184 -42.156 -20.859 1 91.19 56 SER B O 1
ATOM 4125 N N . SER B 1 57 ? -1.434 -43.969 -20.406 1 91.75 57 SER B N 1
ATOM 4126 C CA . SER B 1 57 ? -2.291 -43.781 -21.578 1 91.75 57 SER B CA 1
ATOM 4127 C C . SER B 1 57 ? -3.105 -42.5 -21.438 1 91.75 57 SER B C 1
ATOM 4129 O O . SER B 1 57 ? -3.295 -41.75 -22.406 1 91.75 57 SER B O 1
ATOM 4131 N N . TYR B 1 58 ? -3.568 -42.281 -20.281 1 93 58 TYR B N 1
ATOM 4132 C CA . TYR B 1 58 ? -4.348 -41.062 -20.031 1 93 58 TYR B CA 1
ATOM 4133 C C . TYR B 1 58 ? -3.504 -39.812 -20.266 1 93 58 TYR B C 1
ATOM 4135 O O . TYR B 1 58 ? -3.941 -38.875 -20.922 1 93 58 TYR B O 1
ATOM 4143 N N . PHE B 1 59 ? -2.295 -39.812 -19.719 1 94.88 59 PHE B N 1
ATOM 4144 C CA . PHE B 1 59 ? -1.425 -38.656 -19.859 1 94.88 59 PHE B CA 1
ATOM 4145 C C . PHE B 1 59 ? -1.098 -38.375 -21.312 1 94.88 59 PHE B C 1
ATOM 4147 O O . PHE B 1 59 ? -1.03 -37.219 -21.75 1 94.88 59 PHE B O 1
ATOM 4154 N N . ASN B 1 60 ? -0.926 -39.375 -22.031 1 92.38 60 ASN B N 1
ATOM 4155 C CA . ASN B 1 60 ? -0.686 -39.219 -23.469 1 92.38 60 ASN B CA 1
ATOM 4156 C C . ASN B 1 60 ? -1.867 -38.562 -24.156 1 92.38 60 ASN B C 1
ATOM 4158 O O . ASN B 1 60 ? -1.681 -37.75 -25.094 1 92.38 60 ASN B O 1
ATOM 4162 N N . LYS B 1 61 ? -3.035 -38.906 -23.688 1 91.69 61 LYS B N 1
ATOM 4163 C CA . LYS B 1 61 ? -4.25 -38.344 -24.281 1 91.69 61 LYS B CA 1
ATOM 4164 C C . LYS B 1 61 ? -4.5 -36.938 -23.797 1 91.69 61 LYS B C 1
ATOM 4166 O O . LYS B 1 61 ? -5.273 -36.188 -24.391 1 91.69 61 LYS B O 1
ATOM 4171 N N . LEU B 1 62 ? -3.908 -36.625 -22.703 1 93.75 62 LEU B N 1
ATOM 4172 C CA . LEU B 1 62 ? -4.074 -35.312 -22.141 1 93.75 62 LEU B CA 1
ATOM 4173 C C . LEU B 1 62 ? -3.49 -34.25 -23.078 1 93.75 62 LEU B C 1
ATOM 4175 O O . LEU B 1 62 ? -4.117 -33.219 -23.312 1 93.75 62 LEU B O 1
ATOM 4179 N N . PHE B 1 63 ? -2.293 -34.5 -23.609 1 94.81 63 PHE B N 1
ATOM 4180 C CA . PHE B 1 63 ? -1.685 -33.594 -24.578 1 94.81 63 PHE B CA 1
ATOM 4181 C C . PHE B 1 63 ? -0.543 -34.312 -25.312 1 94.81 63 PHE B C 1
ATOM 4183 O O . PHE B 1 63 ? 0.258 -35 -24.703 1 94.81 63 PHE B O 1
ATOM 4190 N N . ASN B 1 64 ? -0.517 -34.156 -26.547 1 94.06 64 ASN B N 1
ATOM 4191 C CA . ASN B 1 64 ? 0.527 -34.719 -27.391 1 94.06 64 ASN B CA 1
ATOM 4192 C C . ASN B 1 64 ? 0.729 -33.906 -28.656 1 94.06 64 ASN B C 1
ATOM 4194 O O . ASN B 1 64 ? 0.119 -32.844 -28.828 1 94.06 64 ASN B O 1
ATOM 4198 N N . HIS B 1 65 ? 1.585 -34.375 -29.531 1 91.5 65 HIS B N 1
ATOM 4199 C CA . HIS B 1 65 ? 1.95 -33.625 -30.734 1 91.5 65 HIS B CA 1
ATOM 4200 C C . HIS B 1 65 ? 0.743 -33.438 -31.641 1 91.5 65 HIS B C 1
ATOM 4202 O O . HIS B 1 65 ? 0.612 -32.375 -32.281 1 91.5 65 HIS B O 1
ATOM 4208 N N . GLU B 1 66 ? -0.073 -34.406 -31.688 1 91.88 66 GLU B N 1
ATOM 4209 C CA . GLU B 1 66 ? -1.257 -34.312 -32.531 1 91.88 66 GLU B CA 1
ATOM 4210 C C . GLU B 1 66 ? -2.205 -33.219 -32.062 1 91.88 66 GLU B C 1
ATOM 4212 O O . GLU B 1 66 ? -2.793 -32.469 -32.844 1 91.88 66 GLU B O 1
ATOM 4217 N N . ILE B 1 67 ? -2.354 -33.188 -30.797 1 93.69 67 ILE B N 1
ATOM 4218 C CA . ILE B 1 67 ? -3.213 -32.156 -30.203 1 93.69 67 ILE B CA 1
ATOM 4219 C C . ILE B 1 67 ? -2.652 -30.766 -30.484 1 93.69 67 ILE B C 1
ATOM 4221 O O . ILE B 1 67 ? -3.396 -29.859 -30.828 1 93.69 67 ILE B O 1
ATOM 4225 N N . LEU B 1 68 ? -1.327 -30.594 -30.344 1 94.19 68 LEU B N 1
ATOM 4226 C CA . LEU B 1 68 ? -0.723 -29.297 -30.656 1 94.19 68 LEU B CA 1
ATOM 4227 C C . LEU B 1 68 ? -1.007 -28.891 -32.094 1 94.19 68 LEU B C 1
ATOM 4229 O O . LEU B 1 68 ? -1.377 -27.75 -32.375 1 94.19 68 LEU B O 1
ATOM 4233 N N . LYS B 1 69 ? -0.804 -29.828 -32.938 1 91.94 69 LYS B N 1
ATOM 4234 C CA . LYS B 1 69 ? -1.056 -29.562 -34.344 1 91.94 69 LYS B CA 1
ATOM 4235 C C . LYS B 1 69 ? -2.492 -29.109 -34.562 1 91.94 69 LYS B C 1
ATOM 4237 O O . LYS B 1 69 ? -2.734 -28.141 -35.312 1 91.94 69 LYS B O 1
ATOM 4242 N N . GLU B 1 70 ? -3.383 -29.812 -33.969 1 93.19 70 GLU B N 1
ATOM 4243 C CA . GLU B 1 70 ? -4.793 -29.469 -34.125 1 93.19 70 GLU B CA 1
ATOM 4244 C C . GLU B 1 70 ? -5.07 -28.062 -33.594 1 93.19 70 GLU B C 1
ATOM 4246 O O . GLU B 1 70 ? -5.82 -27.297 -34.188 1 93.19 70 GLU B O 1
ATOM 4251 N N . VAL B 1 71 ? -4.488 -27.734 -32.438 1 94 71 VAL B N 1
ATOM 4252 C CA . VAL B 1 71 ? -4.691 -26.422 -31.844 1 94 71 VAL B CA 1
ATOM 4253 C C . VAL B 1 71 ? -4.121 -25.328 -32.75 1 94 71 VAL B C 1
ATOM 4255 O O . VAL B 1 71 ? -4.758 -24.297 -32.969 1 94 71 VAL B O 1
ATOM 4258 N N . VAL B 1 72 ? -2.961 -25.562 -33.281 1 94.06 72 VAL B N 1
ATOM 4259 C CA . VAL B 1 72 ? -2.303 -24.594 -34.156 1 94.06 72 VAL B CA 1
ATOM 4260 C C . VAL B 1 72 ? -3.16 -24.344 -35.375 1 94.06 72 VAL B C 1
ATOM 4262 O O . VAL B 1 72 ? -3.285 -23.203 -35.844 1 94.06 72 VAL B O 1
ATOM 4265 N N . LEU B 1 73 ? -3.766 -25.359 -35.875 1 92.5 73 LEU B N 1
ATOM 4266 C CA . LEU B 1 73 ? -4.555 -25.281 -37.094 1 92.5 73 LEU B CA 1
ATOM 4267 C C . LEU B 1 73 ? -5.902 -24.609 -36.844 1 92.5 73 LEU B C 1
ATOM 4269 O O . LEU B 1 73 ? -6.457 -23.953 -37.719 1 92.5 73 LEU B O 1
ATOM 4273 N N . SER B 1 74 ? -6.41 -24.812 -35.688 1 92.5 74 SER B N 1
ATOM 4274 C CA . SER B 1 74 ? -7.781 -24.391 -35.375 1 92.5 74 SER B CA 1
ATOM 4275 C C . SER B 1 74 ? -7.812 -23.016 -34.719 1 92.5 74 SER B C 1
ATOM 4277 O O . SER B 1 74 ? -8.836 -22.328 -34.75 1 92.5 74 SER B O 1
ATOM 4279 N N . LYS B 1 75 ? -6.711 -22.703 -34.094 1 91.75 75 LYS B N 1
ATOM 4280 C CA . LYS B 1 75 ? -6.684 -21.453 -33.344 1 91.75 75 LYS B CA 1
ATOM 4281 C C . LYS B 1 75 ? -5.625 -20.5 -33.875 1 91.75 75 LYS B C 1
ATOM 4283 O O . LYS B 1 75 ? -4.656 -20.938 -34.5 1 91.75 75 LYS B O 1
ATOM 4288 N N . LYS B 1 76 ? -5.793 -19.266 -33.688 1 90.5 76 LYS B N 1
ATOM 4289 C CA . LYS B 1 76 ? -4.84 -18.25 -34.125 1 90.5 76 LYS B CA 1
ATOM 4290 C C . LYS B 1 76 ? -3.795 -17.984 -33.062 1 90.5 76 LYS B C 1
ATOM 4292 O O . LYS B 1 76 ? -3.869 -16.969 -32.344 1 90.5 76 LYS B O 1
ATOM 4297 N N . LEU B 1 77 ? -2.801 -18.844 -33.031 1 95.81 77 LEU B N 1
ATOM 4298 C CA . LEU B 1 77 ? -1.741 -18.688 -32.031 1 95.81 77 LEU B CA 1
ATOM 4299 C C . LEU B 1 77 ? -0.655 -17.75 -32.531 1 95.81 77 LEU B C 1
ATOM 4301 O O . LEU B 1 77 ? -0.521 -17.531 -33.75 1 95.81 77 LEU B O 1
ATOM 4305 N N . LYS B 1 78 ? 0.015 -17.172 -31.672 1 96.44 78 LYS B N 1
ATOM 4306 C CA . LYS B 1 78 ? 1.13 -16.281 -31.984 1 96.44 78 LYS B CA 1
ATOM 4307 C C . LYS B 1 78 ? 2.398 -16.703 -31.25 1 96.44 78 LYS B C 1
ATOM 4309 O O . LYS B 1 78 ? 2.34 -17.141 -30.094 1 96.44 78 LYS B O 1
ATOM 4314 N N . TYR B 1 79 ? 3.525 -16.531 -31.906 1 95.56 79 TYR B N 1
ATOM 4315 C CA . TYR B 1 79 ? 4.801 -16.734 -31.219 1 95.56 79 TYR B CA 1
ATOM 4316 C C . TYR B 1 79 ? 5.031 -15.688 -30.141 1 95.56 79 TYR B C 1
ATOM 4318 O O . TYR B 1 79 ? 4.492 -14.586 -30.219 1 95.56 79 TYR B O 1
ATOM 4326 N N . ASP B 1 80 ? 5.742 -15.984 -29.141 1 91.69 80 ASP B N 1
ATOM 4327 C CA . ASP B 1 80 ? 6.098 -15.141 -28 1 91.69 80 ASP B CA 1
ATOM 4328 C C . ASP B 1 80 ? 4.938 -15.031 -27.016 1 91.69 80 ASP B C 1
ATOM 4330 O O . ASP B 1 80 ? 5.148 -14.93 -25.812 1 91.69 80 ASP B O 1
ATOM 4334 N N . LYS B 1 81 ? 3.791 -15.102 -27.609 1 94.19 81 LYS B N 1
ATOM 4335 C CA . LYS B 1 81 ? 2.609 -15.023 -26.75 1 94.19 81 LYS B CA 1
ATOM 4336 C C . LYS B 1 81 ? 2.131 -16.406 -26.344 1 94.19 81 LYS B C 1
ATOM 4338 O O . LYS B 1 81 ? 1.91 -16.672 -25.156 1 94.19 81 LYS B O 1
ATOM 4343 N N . ASP B 1 82 ? 2.047 -17.266 -27.344 1 96.38 82 ASP B N 1
ATOM 4344 C CA . ASP B 1 82 ? 1.446 -18.578 -27.094 1 96.38 82 ASP B CA 1
ATOM 4345 C C . ASP B 1 82 ? 2.492 -19.688 -27.188 1 96.38 82 ASP B C 1
ATOM 4347 O O . ASP B 1 82 ? 2.422 -20.672 -26.453 1 96.38 82 ASP B O 1
ATOM 4351 N N . ILE B 1 83 ? 3.422 -19.531 -28.094 1 96.56 83 ILE B N 1
ATOM 4352 C CA . ILE B 1 83 ? 4.449 -20.562 -28.281 1 96.56 83 ILE B CA 1
ATOM 4353 C C . ILE B 1 83 ? 5.824 -19.906 -28.359 1 96.56 83 ILE B C 1
ATOM 4355 O O . ILE B 1 83 ? 5.98 -18.859 -29 1 96.56 83 ILE B O 1
ATOM 4359 N N . CYS B 1 84 ? 6.73 -20.5 -27.719 1 96.06 84 CYS B N 1
ATOM 4360 C CA . CYS B 1 84 ? 8.141 -20.156 -27.844 1 96.06 84 CYS B CA 1
ATOM 4361 C C . CYS B 1 84 ? 8.984 -21.375 -28.203 1 96.06 84 CYS B C 1
ATOM 4363 O O . CYS B 1 84 ? 8.594 -22.5 -27.922 1 96.06 84 CYS B O 1
ATOM 4365 N N . ALA B 1 85 ? 10.047 -21.141 -28.891 1 96.25 85 ALA B N 1
ATOM 4366 C CA . ALA B 1 85 ? 11.008 -22.188 -29.234 1 96.25 85 ALA B CA 1
ATOM 4367 C C . ALA B 1 85 ? 12.406 -21.844 -28.719 1 96.25 85 ALA B C 1
ATOM 4369 O O . ALA B 1 85 ? 12.883 -20.719 -28.922 1 96.25 85 ALA B O 1
ATOM 4370 N N . CYS B 1 86 ? 12.945 -22.766 -28.047 1 95.12 86 CYS B N 1
ATOM 4371 C CA . CYS B 1 86 ? 14.266 -22.5 -27.484 1 95.12 86 CYS B CA 1
ATOM 4372 C C . CYS B 1 86 ? 15.109 -23.766 -27.422 1 95.12 86 CYS B C 1
ATOM 4374 O O . CYS B 1 86 ? 14.586 -24.875 -27.594 1 95.12 86 CYS B O 1
ATOM 4376 N N . ARG B 1 87 ? 16.422 -23.609 -27.297 1 93.56 87 ARG B N 1
ATOM 4377 C CA . ARG B 1 87 ? 17.344 -24.703 -27.078 1 93.56 87 ARG B CA 1
ATOM 4378 C C . ARG B 1 87 ? 18.516 -24.266 -26.219 1 93.56 87 ARG B C 1
ATOM 4380 O O . ARG B 1 87 ? 18.859 -23.078 -26.172 1 93.56 87 ARG B O 1
ATOM 4387 N N . PHE B 1 88 ? 19 -25.234 -25.531 1 91.31 88 PHE B N 1
ATOM 4388 C CA . PHE B 1 88 ? 20.203 -24.984 -24.734 1 91.31 88 PHE B CA 1
ATOM 4389 C C . PHE B 1 88 ? 21.453 -25.094 -25.609 1 91.31 88 PHE B C 1
ATOM 4391 O O . PHE B 1 88 ? 21.656 -26.109 -26.281 1 91.31 88 PHE B O 1
ATOM 4398 N N . ASP B 1 89 ? 22.219 -24.031 -25.625 1 87.62 89 ASP B N 1
ATOM 4399 C CA . ASP B 1 89 ? 23.484 -24.031 -26.344 1 87.62 89 ASP B CA 1
ATOM 4400 C C . ASP B 1 89 ? 24.609 -24.562 -25.469 1 87.62 89 ASP B C 1
ATOM 4402 O O . ASP B 1 89 ? 25.062 -23.875 -24.547 1 87.62 89 ASP B O 1
ATOM 4406 N N . ASP B 1 90 ? 25.141 -25.641 -25.812 1 82.94 90 ASP B N 1
ATOM 4407 C CA . ASP B 1 90 ? 26.156 -26.297 -25 1 82.94 90 ASP B CA 1
ATOM 4408 C C . ASP B 1 90 ? 27.453 -25.5 -25 1 82.94 90 ASP B C 1
ATOM 4410 O O . ASP B 1 90 ? 28.234 -25.578 -24.047 1 82.94 90 ASP B O 1
ATOM 4414 N N . GLU B 1 91 ? 27.672 -24.781 -26 1 83.25 91 GLU B N 1
ATOM 4415 C CA . GLU B 1 91 ? 28.875 -23.969 -26.094 1 83.25 91 GLU B CA 1
ATOM 4416 C C . GLU B 1 91 ? 28.75 -22.703 -25.266 1 83.25 91 GLU B C 1
ATOM 4418 O O . GLU B 1 91 ? 29.656 -22.359 -24.484 1 83.25 91 GLU B O 1
ATOM 4423 N N . LYS B 1 92 ? 27.672 -22.094 -25.375 1 81.81 92 LYS B N 1
ATOM 4424 C CA . LYS B 1 92 ? 27.453 -20.828 -24.688 1 81.81 92 LYS B CA 1
ATOM 4425 C C . LYS B 1 92 ? 26.891 -21.047 -23.281 1 81.81 92 LYS B C 1
ATOM 4427 O O . LYS B 1 92 ? 26.891 -20.141 -22.453 1 81.81 92 LYS B O 1
ATOM 4432 N N . LYS B 1 93 ? 26.469 -22.234 -23.156 1 81.38 93 LYS B N 1
ATOM 4433 C CA . LYS B 1 93 ? 25.922 -22.656 -21.859 1 81.38 93 LYS B CA 1
ATOM 4434 C C . LYS B 1 93 ? 24.75 -21.766 -21.453 1 81.38 93 LYS B C 1
ATOM 4436 O O . LYS B 1 93 ? 24.656 -21.344 -20.312 1 81.38 93 LYS B O 1
ATOM 4441 N N . CYS B 1 94 ? 23.984 -21.422 -22.422 1 84.25 94 CYS B N 1
ATOM 4442 C CA . CYS B 1 94 ? 22.797 -20.625 -22.172 1 84.25 94 CYS B CA 1
ATOM 4443 C C . CYS B 1 94 ? 21.656 -21 -23.109 1 84.25 94 CYS B C 1
ATOM 4445 O O . CYS B 1 94 ? 21.875 -21.75 -24.062 1 84.25 94 CYS B O 1
ATOM 4447 N N . ARG B 1 95 ? 20.531 -20.5 -22.797 1 87.31 95 ARG B N 1
ATOM 4448 C CA . ARG B 1 95 ? 19.344 -20.703 -23.625 1 87.31 95 ARG B CA 1
ATOM 4449 C C . ARG B 1 95 ? 19.375 -19.797 -24.859 1 87.31 95 ARG B C 1
ATOM 4451 O O . ARG B 1 95 ? 19.766 -18.641 -24.766 1 87.31 95 ARG B O 1
ATOM 4458 N N . VAL B 1 96 ? 19.062 -20.359 -25.984 1 90.19 96 VAL B N 1
ATOM 4459 C CA . VAL B 1 96 ? 18.891 -19.609 -27.219 1 90.19 96 VAL B CA 1
ATOM 4460 C C . VAL B 1 96 ? 17.453 -19.703 -27.703 1 90.19 96 VAL B C 1
ATOM 4462 O O . VAL B 1 96 ? 16.891 -20.812 -27.797 1 90.19 96 VAL B O 1
ATOM 4465 N N . ASN B 1 97 ? 16.906 -18.594 -27.969 1 91.94 97 ASN B N 1
ATOM 4466 C CA . ASN B 1 97 ? 15.523 -18.547 -28.438 1 91.94 97 ASN B CA 1
ATOM 4467 C C . ASN B 1 97 ? 15.453 -18.375 -29.953 1 91.94 97 ASN B C 1
ATOM 4469 O O . ASN B 1 97 ? 16.297 -17.703 -30.547 1 91.94 97 ASN B O 1
ATOM 4473 N N . ALA B 1 98 ? 14.469 -19.016 -30.469 1 92.25 98 ALA B N 1
ATOM 4474 C CA . ALA B 1 98 ? 14.227 -18.812 -31.906 1 92.25 98 ALA B CA 1
ATOM 4475 C C . ALA B 1 98 ? 13.742 -17.391 -32.156 1 92.25 98 ALA B C 1
ATOM 4477 O O . ALA B 1 98 ? 12.969 -16.828 -31.391 1 92.25 98 ALA B O 1
ATOM 4478 N N . GLU B 1 99 ? 14.188 -16.797 -33.25 1 91.12 99 GLU B N 1
ATOM 4479 C CA . GLU B 1 99 ? 13.734 -15.469 -33.656 1 91.12 99 GLU B CA 1
ATOM 4480 C C . GLU B 1 99 ? 12.508 -15.562 -34.562 1 91.12 99 GLU B C 1
ATOM 4482 O O . GLU B 1 99 ? 12.594 -15.289 -35.781 1 91.12 99 GLU B O 1
ATOM 4487 N N . VAL B 1 100 ? 11.484 -15.953 -34.031 1 90.38 100 VAL B N 1
ATOM 4488 C CA . VAL B 1 100 ? 10.227 -16.078 -34.75 1 90.38 100 VAL B CA 1
ATOM 4489 C C . VAL B 1 100 ? 9.18 -15.156 -34.156 1 90.38 100 VAL B C 1
ATOM 4491 O O . VAL B 1 100 ? 9.141 -14.953 -32.938 1 90.38 100 VAL B O 1
ATOM 4494 N N . HIS B 1 101 ? 8.359 -14.562 -35.094 1 91.44 101 HIS B N 1
ATOM 4495 C CA . HIS B 1 101 ? 7.305 -13.648 -34.656 1 91.44 101 HIS B CA 1
ATOM 4496 C C . HIS B 1 101 ? 6.035 -13.844 -35.469 1 91.44 101 HIS B C 1
ATOM 4498 O O . HIS B 1 101 ? 6.074 -14.469 -36.531 1 91.44 101 HIS B O 1
ATOM 4504 N N . GLY B 1 102 ? 4.953 -13.375 -35 1 92.81 102 GLY B N 1
ATOM 4505 C CA . GLY B 1 102 ? 3.711 -13.406 -35.75 1 92.81 102 GLY B CA 1
ATOM 4506 C C . GLY B 1 102 ? 2.932 -14.695 -35.562 1 92.81 102 GLY B C 1
ATOM 4507 O O . GLY B 1 102 ? 3.055 -15.359 -34.531 1 92.81 102 GLY B O 1
ATOM 4508 N N . PRO B 1 103 ? 2.107 -15.023 -36.531 1 95.44 103 PRO B N 1
ATOM 4509 C CA . PRO B 1 103 ? 1.229 -16.188 -36.406 1 95.44 103 PRO B CA 1
ATOM 4510 C C . PRO B 1 103 ? 1.991 -17.516 -36.469 1 95.44 103 PRO B C 1
ATOM 4512 O O . PRO B 1 103 ? 2.967 -17.641 -37.188 1 95.44 103 PRO B O 1
ATOM 4515 N N . VAL B 1 104 ? 1.521 -18.422 -35.719 1 96.31 104 VAL B N 1
ATOM 4516 C CA . VAL B 1 104 ? 2.111 -19.75 -35.688 1 96.31 104 VAL B CA 1
ATOM 4517 C C . VAL B 1 104 ? 1.536 -20.609 -36.812 1 96.31 104 VAL B C 1
ATOM 4519 O O . VAL B 1 104 ? 0.32 -20.641 -37 1 96.31 104 VAL B O 1
ATOM 4522 N N . THR B 1 105 ? 2.408 -21.219 -37.531 1 94.75 105 THR B N 1
ATOM 4523 C CA . THR B 1 105 ? 1.977 -22.156 -38.562 1 94.75 105 THR B CA 1
ATOM 4524 C C . THR B 1 105 ? 2.498 -23.562 -38.281 1 94.75 105 THR B C 1
ATOM 4526 O O . THR B 1 105 ? 3.547 -23.719 -37.656 1 94.75 105 THR B O 1
ATOM 4529 N N . ALA B 1 106 ? 1.728 -24.547 -38.75 1 92.81 106 ALA B N 1
ATOM 4530 C CA . ALA B 1 106 ? 2.115 -25.938 -38.531 1 92.81 106 ALA B CA 1
ATOM 4531 C C . ALA B 1 106 ? 3.471 -26.234 -39.156 1 92.81 106 ALA B C 1
ATOM 4533 O O . ALA B 1 106 ? 4.27 -27 -38.625 1 92.81 106 ALA B O 1
ATOM 4534 N N . GLU B 1 107 ? 3.705 -25.688 -40.281 1 94.44 107 GLU B N 1
ATOM 4535 C CA . GLU B 1 107 ? 4.953 -25.906 -41 1 94.44 107 GLU B CA 1
ATOM 4536 C C . GLU B 1 107 ? 6.148 -25.375 -40.219 1 94.44 107 GLU B C 1
ATOM 4538 O O . GLU B 1 107 ? 7.18 -26.047 -40.125 1 94.44 107 GLU B O 1
ATOM 4543 N N . LYS B 1 108 ? 5.984 -24.234 -39.781 1 95.25 108 LYS B N 1
ATOM 4544 C CA . LYS B 1 108 ? 7.086 -23.625 -39.031 1 95.25 108 LYS B CA 1
ATOM 4545 C C . LYS B 1 108 ? 7.352 -24.375 -37.75 1 95.25 108 LYS B C 1
ATOM 4547 O O . LYS B 1 108 ? 8.5 -24.562 -37.344 1 95.25 108 LYS B O 1
ATOM 4552 N N . VAL B 1 109 ? 6.297 -24.734 -37.062 1 95.44 109 VAL B N 1
ATOM 4553 C CA . VAL B 1 109 ? 6.426 -25.531 -35.844 1 95.44 109 VAL B CA 1
ATOM 4554 C C . VAL B 1 109 ? 7.195 -26.812 -36.125 1 95.44 109 VAL B C 1
ATOM 4556 O O . VAL B 1 109 ? 8.102 -27.188 -35.375 1 95.44 109 VAL B O 1
ATOM 4559 N N . HIS B 1 110 ? 6.832 -27.422 -37.219 1 94.19 110 HIS B N 1
ATOM 4560 C CA . HIS B 1 110 ? 7.492 -28.656 -37.625 1 94.19 110 HIS B CA 1
ATOM 4561 C C . HIS B 1 110 ? 8.977 -28.422 -37.906 1 94.19 110 HIS B C 1
ATOM 4563 O O . HIS B 1 110 ? 9.82 -29.219 -37.469 1 94.19 110 HIS B O 1
ATOM 4569 N N . SER B 1 111 ? 9.281 -27.422 -38.562 1 95.94 111 SER B N 1
ATOM 4570 C CA . SER B 1 111 ? 10.664 -27.094 -38.906 1 95.94 111 SER B CA 1
ATOM 4571 C C . SER B 1 111 ? 11.484 -26.797 -37.656 1 95.94 111 SER B C 1
ATOM 4573 O O . SER B 1 111 ? 12.602 -27.297 -37.5 1 95.94 111 SER B O 1
ATOM 4575 N N . LEU B 1 112 ? 10.961 -26.031 -36.781 1 95.69 112 LEU B N 1
ATOM 4576 C CA . LEU B 1 112 ? 11.656 -25.688 -35.562 1 95.69 112 LEU B CA 1
ATOM 4577 C C . LEU B 1 112 ? 11.961 -26.938 -34.719 1 95.69 112 LEU B C 1
ATOM 4579 O O . LEU B 1 112 ? 13.07 -27.078 -34.188 1 95.69 112 LEU B O 1
ATOM 4583 N N . PHE B 1 113 ? 11.016 -27.797 -34.719 1 96.12 113 PHE B N 1
ATOM 4584 C CA . PHE B 1 113 ? 11.133 -28.984 -33.875 1 96.12 113 PHE B CA 1
ATOM 4585 C C . PHE B 1 113 ? 12.039 -30.016 -34.531 1 96.12 113 PHE B C 1
ATOM 4587 O O . PHE B 1 113 ? 12.945 -30.547 -33.875 1 96.12 113 PHE B O 1
ATOM 4594 N N . HIS B 1 114 ? 11.867 -30.312 -35.781 1 93.88 114 HIS B N 1
ATOM 4595 C CA . HIS B 1 114 ? 12.539 -31.438 -36.406 1 93.88 114 HIS B CA 1
ATOM 4596 C C . HIS B 1 114 ? 13.852 -31.016 -37.062 1 93.88 114 HIS B C 1
ATOM 4598 O O . HIS B 1 114 ? 14.836 -31.75 -37.031 1 93.88 114 HIS B O 1
ATOM 4604 N N . ASP B 1 115 ? 13.82 -29.875 -37.625 1 94.69 115 ASP B N 1
ATOM 4605 C CA . ASP B 1 115 ? 15.016 -29.422 -38.312 1 94.69 115 ASP B CA 1
ATOM 4606 C C . ASP B 1 115 ? 15.977 -28.688 -37.375 1 94.69 115 ASP B C 1
ATOM 4608 O O . ASP B 1 115 ? 17.172 -28.984 -37.375 1 94.69 115 ASP B O 1
ATOM 4612 N N . ASP B 1 116 ? 15.484 -27.812 -36.625 1 93.69 116 ASP B N 1
ATOM 4613 C CA . ASP B 1 116 ? 16.328 -26.984 -35.781 1 93.69 116 ASP B CA 1
ATOM 4614 C C . ASP B 1 116 ? 16.531 -27.625 -34.406 1 93.69 116 ASP B C 1
ATOM 4616 O O . ASP B 1 116 ? 17.312 -27.141 -33.594 1 93.69 116 ASP B O 1
ATOM 4620 N N . LYS B 1 117 ? 15.781 -28.656 -34.062 1 93.62 117 LYS B N 1
ATOM 4621 C CA . LYS B 1 117 ? 15.867 -29.422 -32.812 1 93.62 117 LYS B CA 1
ATOM 4622 C C . LYS B 1 117 ? 15.641 -28.531 -31.594 1 93.62 117 LYS B C 1
ATOM 4624 O O . LYS B 1 117 ? 16.375 -28.594 -30.609 1 93.62 117 LYS B O 1
ATOM 4629 N N . MET B 1 118 ? 14.648 -27.688 -31.703 1 96 118 MET B N 1
ATOM 4630 C CA . MET B 1 118 ? 14.312 -26.781 -30.625 1 96 118 MET B CA 1
ATOM 4631 C C . MET B 1 118 ? 13.164 -27.328 -29.781 1 96 118 MET B C 1
ATOM 4633 O O . MET B 1 118 ? 12.273 -28 -30.297 1 96 118 MET B O 1
ATOM 4637 N N . THR B 1 119 ? 13.258 -27.031 -28.547 1 97.06 119 THR B N 1
ATOM 4638 C CA . THR B 1 119 ? 12.141 -27.328 -27.656 1 97.06 119 THR B CA 1
ATOM 4639 C C . THR B 1 119 ? 11.016 -26.312 -27.844 1 97.06 119 THR B C 1
ATOM 4641 O O . THR B 1 119 ? 11.25 -25.109 -27.859 1 97.06 119 THR B O 1
ATOM 4644 N N . LEU B 1 120 ? 9.836 -26.828 -28.047 1 97.06 120 LEU B N 1
ATOM 4645 C CA . LEU B 1 120 ? 8.656 -25.984 -28.141 1 97.06 120 LEU B CA 1
ATOM 4646 C C . LEU B 1 120 ? 7.984 -25.828 -26.766 1 97.06 120 LEU B C 1
ATOM 4648 O O . LEU B 1 120 ? 7.723 -26.828 -26.094 1 97.06 120 LEU B O 1
ATOM 4652 N N . GLN B 1 121 ? 7.805 -24.625 -26.406 1 96.94 121 GLN B N 1
ATOM 4653 C CA . GLN B 1 121 ? 7.051 -24.297 -25.203 1 96.94 121 GLN B CA 1
ATOM 4654 C C . GLN B 1 121 ? 5.676 -23.734 -25.547 1 96.94 121 GLN B C 1
ATOM 4656 O O . GLN B 1 121 ? 5.574 -22.656 -26.141 1 96.94 121 GLN B O 1
ATOM 4661 N N . PHE B 1 122 ? 4.66 -24.484 -25.234 1 97.5 122 PHE B N 1
ATOM 4662 C CA . PHE B 1 122 ? 3.293 -24.016 -25.422 1 97.5 122 PHE B CA 1
ATOM 4663 C C . PHE B 1 122 ? 2.732 -23.438 -24.125 1 97.5 122 PHE B C 1
ATOM 4665 O O . PHE B 1 122 ? 2.428 -24.172 -23.188 1 97.5 122 PHE B O 1
ATOM 4672 N N . HIS B 1 123 ? 2.508 -22.125 -24.156 1 96.88 123 HIS B N 1
ATOM 4673 C CA . HIS B 1 123 ? 2.121 -21.406 -22.938 1 96.88 123 HIS B CA 1
ATOM 4674 C C . HIS B 1 123 ? 0.616 -21.484 -22.703 1 96.88 123 HIS B C 1
ATOM 4676 O O . HIS B 1 123 ? -0.174 -21.281 -23.625 1 96.88 123 HIS B O 1
ATOM 4682 N N . GLN B 1 124 ? 0.232 -21.797 -21.516 1 97.06 124 GLN B N 1
ATOM 4683 C CA . GLN B 1 124 ? -1.142 -21.766 -21.016 1 97.06 124 GLN B CA 1
ATOM 4684 C C . GLN B 1 124 ? -2.076 -22.531 -21.953 1 97.06 124 GLN B C 1
ATOM 4686 O O . GLN B 1 124 ? -3.092 -22 -22.406 1 97.06 124 GLN B O 1
ATOM 4691 N N . PRO B 1 125 ? -1.853 -23.75 -22.125 1 96.75 125 PRO B N 1
ATOM 4692 C CA . PRO B 1 125 ? -2.67 -24.547 -23.047 1 96.75 125 PRO B CA 1
ATOM 4693 C C . PRO B 1 125 ? -4.133 -24.625 -22.609 1 96.75 125 PRO B C 1
ATOM 4695 O O . PRO B 1 125 ? -5.008 -24.922 -23.422 1 96.75 125 PRO B O 1
ATOM 4698 N N . GLN B 1 126 ? -4.434 -24.375 -21.344 1 95.5 126 GLN B N 1
ATOM 4699 C CA . GLN B 1 126 ? -5.805 -24.453 -20.844 1 95.5 126 GLN B CA 1
ATOM 4700 C C . GLN B 1 126 ? -6.707 -23.438 -21.547 1 95.5 126 GLN B C 1
ATOM 4702 O O . GLN B 1 126 ? -7.93 -23.562 -21.5 1 95.5 126 GLN B O 1
ATOM 4707 N N . ARG B 1 127 ? -6.086 -22.422 -22.125 1 95.31 127 ARG B N 1
ATOM 4708 C CA . ARG B 1 127 ? -6.863 -21.438 -22.859 1 95.31 127 ARG B CA 1
ATOM 4709 C C . ARG B 1 127 ? -7.523 -22.062 -24.094 1 95.31 127 ARG B C 1
ATOM 4711 O O . ARG B 1 127 ? -8.531 -21.547 -24.594 1 95.31 127 ARG B O 1
ATOM 4718 N N . PHE B 1 128 ? -6.965 -23.219 -24.547 1 93.81 128 PHE B N 1
ATOM 4719 C CA . PHE B 1 128 ? -7.383 -23.75 -25.828 1 93.81 128 PHE B CA 1
ATOM 4720 C C . PHE B 1 128 ? -7.785 -25.219 -25.719 1 93.81 128 PHE B C 1
ATOM 4722 O O . PHE B 1 128 ? -8.328 -25.797 -26.656 1 93.81 128 PHE B O 1
ATOM 4729 N N . HIS B 1 129 ? -7.453 -25.797 -24.625 1 93.62 129 HIS B N 1
ATOM 4730 C CA . HIS B 1 129 ? -7.629 -27.234 -24.469 1 93.62 129 HIS B CA 1
ATOM 4731 C C . HIS B 1 129 ? -8.523 -27.562 -23.266 1 93.62 129 HIS B C 1
ATOM 4733 O O . HIS B 1 129 ? -8.148 -27.312 -22.125 1 93.62 129 HIS B O 1
ATOM 4739 N N . ASP B 1 130 ? -9.617 -28.266 -23.438 1 91.62 130 ASP B N 1
ATOM 4740 C CA . ASP B 1 130 ? -10.68 -28.438 -22.469 1 91.62 130 ASP B CA 1
ATOM 4741 C C . ASP B 1 130 ? -10.227 -29.312 -21.297 1 91.62 130 ASP B C 1
ATOM 4743 O O . ASP B 1 130 ? -10.539 -29.031 -20.141 1 91.62 130 ASP B O 1
ATOM 4747 N N . GLU B 1 131 ? -9.516 -30.375 -21.578 1 92.38 131 GLU B N 1
ATOM 4748 C CA . GLU B 1 131 ? -9.117 -31.266 -20.516 1 92.38 131 GLU B CA 1
ATOM 4749 C C . GLU B 1 131 ? -8.211 -30.562 -19.5 1 92.38 131 GLU B C 1
ATOM 4751 O O . GLU B 1 131 ? -8.32 -30.781 -18.297 1 92.38 131 GLU B O 1
ATOM 4756 N N . LEU B 1 132 ? -7.383 -29.734 -20.031 1 95.19 132 LEU B N 1
ATOM 4757 C CA . LEU B 1 132 ? -6.496 -29 -19.141 1 95.19 132 LEU B CA 1
ATOM 4758 C C . LEU B 1 132 ? -7.254 -27.906 -18.406 1 95.19 132 LEU B C 1
ATOM 4760 O O . LEU B 1 132 ? -6.941 -27.578 -17.25 1 95.19 132 LEU B O 1
ATOM 4764 N N . TRP B 1 133 ? -8.258 -27.312 -19.047 1 95.12 133 TRP B N 1
ATOM 4765 C CA . TRP B 1 133 ? -9.172 -26.406 -18.375 1 95.12 133 TRP B CA 1
ATOM 4766 C C . TRP B 1 133 ? -9.828 -27.078 -17.172 1 95.12 133 TRP B C 1
ATOM 4768 O O . TRP B 1 133 ? -9.789 -26.562 -16.062 1 95.12 133 TRP B O 1
ATOM 4778 N N . LYS B 1 134 ? -10.344 -28.266 -17.375 1 93.75 134 LYS B N 1
ATOM 4779 C CA . LYS B 1 134 ? -11.023 -29.031 -16.328 1 93.75 134 LYS B CA 1
ATOM 4780 C C . LYS B 1 134 ? -10.094 -29.281 -15.148 1 93.75 134 LYS B C 1
ATOM 4782 O O . LYS B 1 134 ? -10.461 -29.031 -14 1 93.75 134 LYS B O 1
ATOM 4787 N N . ILE B 1 135 ? -8.984 -29.703 -15.453 1 95.88 135 ILE B N 1
ATOM 4788 C CA . ILE B 1 135 ? -8.023 -30.078 -14.43 1 95.88 135 ILE B CA 1
ATOM 4789 C C . ILE B 1 135 ? -7.582 -28.844 -13.648 1 95.88 135 ILE B C 1
ATOM 4791 O O . ILE B 1 135 ? -7.59 -28.844 -12.414 1 95.88 135 ILE B O 1
ATOM 4795 N N . GLN B 1 136 ? -7.23 -27.797 -14.359 1 97.5 136 GLN B N 1
ATOM 4796 C CA . GLN B 1 136 ? -6.684 -26.609 -13.703 1 97.5 136 GLN B CA 1
ATOM 4797 C C . GLN B 1 136 ? -7.758 -25.891 -12.898 1 97.5 136 GLN B C 1
ATOM 4799 O O . GLN B 1 136 ? -7.469 -25.312 -11.844 1 97.5 136 GLN B O 1
ATOM 4804 N N . GLU B 1 137 ? -8.961 -25.812 -13.445 1 97.12 137 GLU B N 1
ATOM 4805 C CA . GLU B 1 137 ? -10.055 -25.219 -12.695 1 97.12 137 GLU B CA 1
ATOM 4806 C C . GLU B 1 137 ? -10.234 -25.906 -11.344 1 97.12 137 GLU B C 1
ATOM 4808 O O . GLU B 1 137 ? -10.414 -25.234 -10.32 1 97.12 137 GLU B O 1
ATOM 4813 N N . LYS B 1 138 ? -10.188 -27.188 -11.312 1 96.38 138 LYS B N 1
ATOM 4814 C CA . LYS B 1 138 ? -10.344 -27.938 -10.078 1 96.38 138 LYS B CA 1
ATOM 4815 C C . LYS B 1 138 ? -9.148 -27.75 -9.156 1 96.38 138 LYS B C 1
ATOM 4817 O O . LYS B 1 138 ? -9.297 -27.641 -7.934 1 96.38 138 LYS B O 1
ATOM 4822 N N . LEU B 1 139 ? -8.023 -27.719 -9.727 1 98.06 139 LEU B N 1
ATOM 4823 C CA . LEU B 1 139 ? -6.836 -27.5 -8.906 1 98.06 139 LEU B CA 1
ATOM 4824 C C . LEU B 1 139 ? -6.855 -26.109 -8.289 1 98.06 139 LEU B C 1
ATOM 4826 O O . LEU B 1 139 ? -6.414 -25.922 -7.148 1 98.06 139 LEU B O 1
ATOM 4830 N N . GLU B 1 140 ? -7.305 -25.109 -9.062 1 97.75 140 GLU B N 1
ATOM 4831 C CA . GLU B 1 140 ? -7.477 -23.781 -8.492 1 97.75 140 GLU B CA 1
ATOM 4832 C C . GLU B 1 140 ? -8.438 -23.797 -7.309 1 97.75 140 GLU B C 1
ATOM 4834 O O . GLU B 1 140 ? -8.227 -23.109 -6.316 1 97.75 140 GLU B O 1
ATOM 4839 N N . SER B 1 141 ? -9.453 -24.609 -7.48 1 96.25 141 SER B N 1
ATOM 4840 C CA . SER B 1 141 ? -10.398 -24.766 -6.383 1 96.25 141 SER B CA 1
ATOM 4841 C C . SER B 1 141 ? -9.766 -25.484 -5.195 1 96.25 141 SER B C 1
ATOM 4843 O O . SER B 1 141 ? -10.102 -25.203 -4.043 1 96.25 141 SER B O 1
ATOM 4845 N N . PHE B 1 142 ? -8.914 -26.359 -5.477 1 96.88 142 PHE B N 1
ATOM 4846 C CA . PHE B 1 142 ? -8.227 -27.078 -4.41 1 96.88 142 PHE B CA 1
ATOM 4847 C C . PHE B 1 142 ? -7.266 -26.172 -3.664 1 96.88 142 PHE B C 1
ATOM 4849 O O . PHE B 1 142 ? -7.301 -26.094 -2.436 1 96.88 142 PHE B O 1
ATOM 4856 N N . PHE B 1 143 ? -6.426 -25.438 -4.348 1 97 143 PHE B N 1
ATOM 4857 C CA . PHE B 1 143 ? -5.375 -24.609 -3.75 1 97 143 PHE B CA 1
ATOM 4858 C C . PHE B 1 143 ? -5.938 -23.281 -3.262 1 97 143 PHE B C 1
ATOM 4860 O O . PHE B 1 143 ? -5.422 -22.703 -2.311 1 97 143 PHE B O 1
ATOM 4867 N N . GLY B 1 144 ? -6.969 -22.828 -3.949 1 94.62 144 GLY B N 1
ATOM 4868 C CA . GLY B 1 144 ? -7.473 -21.5 -3.662 1 94.62 144 GLY B CA 1
ATOM 4869 C C . GLY B 1 144 ? -6.613 -20.391 -4.258 1 94.62 144 GLY B C 1
ATOM 4870 O O . GLY B 1 144 ? -6.539 -19.297 -3.703 1 94.62 144 GLY B O 1
ATOM 4871 N N . SER B 1 145 ? -5.902 -20.672 -5.234 1 95.56 145 SER B N 1
ATOM 4872 C CA . SER B 1 145 ? -5.027 -19.75 -5.957 1 95.56 145 SER B CA 1
ATOM 4873 C C . SER B 1 145 ? -4.922 -20.125 -7.43 1 95.56 145 SER B C 1
ATOM 4875 O O . SER B 1 145 ? -5.379 -21.203 -7.836 1 95.56 145 SER B O 1
ATOM 4877 N N . GLN B 1 146 ? -4.383 -19.219 -8.148 1 96.19 146 GLN B N 1
ATOM 4878 C CA . GLN B 1 146 ? -4.266 -19.469 -9.586 1 96.19 146 GLN B CA 1
ATOM 4879 C C . GLN B 1 146 ? -3.328 -20.625 -9.867 1 96.19 146 GLN B C 1
ATOM 4881 O O . GLN B 1 146 ? -2.322 -20.812 -9.18 1 96.19 146 GLN B O 1
ATOM 4886 N N . VAL B 1 147 ? -3.703 -21.344 -10.852 1 98 147 VAL B N 1
ATOM 4887 C CA . VAL B 1 147 ? -2.906 -22.469 -11.32 1 98 147 VAL B CA 1
ATOM 4888 C C . VAL B 1 147 ? -2.605 -22.312 -12.805 1 98 147 VAL B C 1
ATOM 4890 O O . VAL B 1 147 ? -3.521 -22.156 -13.617 1 98 147 VAL B O 1
ATOM 4893 N N . GLY B 1 148 ? -1.314 -22.312 -13.133 1 96.62 148 GLY B N 1
ATOM 4894 C CA . GLY B 1 148 ? -0.881 -22.203 -14.516 1 96.62 148 GLY B CA 1
ATOM 4895 C C . GLY B 1 148 ? -0.311 -23.5 -15.055 1 96.62 148 GLY B C 1
ATOM 4896 O O . GLY B 1 148 ? -0.1 -24.453 -14.305 1 96.62 148 GLY B O 1
ATOM 4897 N N . SER B 1 149 ? -0.161 -23.516 -16.406 1 97.69 149 SER B N 1
ATOM 4898 C CA . SER B 1 149 ? 0.443 -24.688 -17.016 1 97.69 149 SER B CA 1
ATOM 4899 C C . SER B 1 149 ? 1.195 -24.328 -18.297 1 97.69 149 SER B C 1
ATOM 4901 O O . SER B 1 149 ? 0.921 -23.297 -18.906 1 97.69 149 SER B O 1
ATOM 4903 N N . ASN B 1 150 ? 2.154 -25.062 -18.578 1 97.88 150 ASN B N 1
ATOM 4904 C CA . ASN B 1 150 ? 2.922 -25.031 -19.828 1 97.88 150 ASN B CA 1
ATOM 4905 C C . ASN B 1 150 ? 3.252 -26.422 -20.328 1 97.88 150 ASN B C 1
ATOM 4907 O O . ASN B 1 150 ? 3.496 -27.328 -19.531 1 97.88 150 ASN B O 1
ATOM 4911 N N . VAL B 1 151 ? 3.256 -26.531 -21.609 1 98.19 151 VAL B N 1
ATOM 4912 C CA . VAL B 1 151 ? 3.689 -27.781 -22.219 1 98.19 151 VAL B CA 1
ATOM 4913 C C . VAL B 1 151 ? 5.055 -27.594 -22.875 1 98.19 151 VAL B C 1
ATOM 4915 O O . VAL B 1 151 ? 5.285 -26.594 -23.562 1 98.19 151 VAL B O 1
ATOM 4918 N N . TYR B 1 152 ? 5.902 -28.516 -22.625 1 98.12 152 TYR B N 1
ATOM 4919 C CA . TYR B 1 152 ? 7.223 -28.547 -23.25 1 98.12 152 TYR B CA 1
ATOM 4920 C C . TYR B 1 152 ? 7.395 -29.781 -24.125 1 98.12 152 TYR B C 1
ATOM 4922 O O . TYR B 1 152 ? 7.273 -30.906 -23.656 1 98.12 152 TYR B O 1
ATOM 4930 N N . MET B 1 153 ? 7.625 -29.562 -25.359 1 97.5 153 MET B N 1
ATOM 4931 C CA . MET B 1 153 ? 7.949 -30.625 -26.312 1 97.5 153 MET B CA 1
ATOM 4932 C C . MET B 1 153 ? 9.406 -30.547 -26.75 1 97.5 153 MET B C 1
ATOM 4934 O O . MET B 1 153 ? 9.812 -29.562 -27.375 1 97.5 153 MET B O 1
ATOM 4938 N N . THR B 1 154 ? 10.109 -31.547 -26.422 1 97.88 154 THR B N 1
ATOM 4939 C CA . THR B 1 154 ? 11.555 -31.516 -26.609 1 97.88 154 THR B CA 1
ATOM 4940 C C . THR B 1 154 ? 12.008 -32.656 -27.531 1 97.88 154 THR B C 1
ATOM 4942 O O . THR B 1 154 ? 11.688 -33.812 -27.297 1 97.88 154 THR B O 1
ATOM 4945 N N . PRO B 1 155 ? 12.789 -32.312 -28.609 1 96.75 155 PRO B N 1
ATOM 4946 C CA . PRO B 1 155 ? 13.312 -33.375 -29.484 1 96.75 155 PRO B CA 1
ATOM 4947 C C . PRO B 1 155 ? 14.211 -34.375 -28.766 1 96.75 155 PRO B C 1
ATOM 4949 O O . PRO B 1 155 ? 14.672 -34.094 -27.656 1 96.75 155 PRO B O 1
ATOM 4952 N N . ASP B 1 156 ? 14.422 -35.469 -29.469 1 95.81 156 ASP B N 1
ATOM 4953 C CA . ASP B 1 156 ? 15.242 -36.531 -28.922 1 95.81 156 ASP B CA 1
ATOM 4954 C C . ASP B 1 156 ? 16.641 -36.031 -28.562 1 95.81 156 ASP B C 1
ATOM 4956 O O . ASP B 1 156 ? 17.297 -35.406 -29.375 1 95.81 156 ASP B O 1
ATOM 4960 N N . GLY B 1 157 ? 17 -36.312 -27.312 1 93.25 157 GLY B N 1
ATOM 4961 C CA . GLY B 1 157 ? 18.359 -36.031 -26.859 1 93.25 157 GLY B CA 1
ATOM 4962 C C . GLY B 1 157 ? 18.656 -34.531 -26.719 1 93.25 157 GLY B C 1
ATOM 4963 O O . GLY B 1 157 ? 19.812 -34.156 -26.688 1 93.25 157 GLY B O 1
ATOM 4964 N N . SER B 1 158 ? 17.672 -33.75 -26.672 1 91.94 158 SER B N 1
ATOM 4965 C CA . SER B 1 158 ? 17.859 -32.312 -26.641 1 91.94 158 SER B CA 1
ATOM 4966 C C . SER B 1 158 ? 17.469 -31.719 -25.281 1 91.94 158 SER B C 1
ATOM 4968 O O . SER B 1 158 ? 16.812 -32.406 -24.484 1 91.94 158 SER B O 1
ATOM 4970 N N . GLN B 1 159 ? 18.016 -30.594 -25.062 1 90.5 159 GLN B N 1
ATOM 4971 C CA . GLN B 1 159 ? 17.688 -29.797 -23.875 1 90.5 159 GLN B CA 1
ATOM 4972 C C . GLN B 1 159 ? 17.172 -28.422 -24.266 1 90.5 159 GLN B C 1
ATOM 4974 O O . GLN B 1 159 ? 17.719 -27.766 -25.156 1 90.5 159 GLN B O 1
ATOM 4979 N N . GLY B 1 160 ? 16.141 -28.016 -23.547 1 86.75 160 GLY B N 1
ATOM 4980 C CA . GLY B 1 160 ? 15.523 -26.734 -23.891 1 86.75 160 GLY B CA 1
ATOM 4981 C C . GLY B 1 160 ? 16.047 -25.578 -23.047 1 86.75 160 GLY B C 1
ATOM 4982 O O . GLY B 1 160 ? 16.625 -24.641 -23.562 1 86.75 160 GLY B O 1
ATOM 4983 N N . LEU B 1 161 ? 15.859 -25.672 -21.766 1 90.75 161 LEU B N 1
ATOM 4984 C CA . LEU B 1 161 ? 16.141 -24.578 -20.859 1 90.75 161 LEU B CA 1
ATOM 4985 C C . LEU B 1 161 ? 17.422 -24.828 -20.078 1 90.75 161 LEU B C 1
ATOM 4987 O O . LEU B 1 161 ? 17.812 -25.984 -19.859 1 90.75 161 LEU B O 1
ATOM 4991 N N . ALA B 1 162 ? 18.094 -23.766 -19.688 1 92.12 162 ALA B N 1
ATOM 4992 C CA . ALA B 1 162 ? 19.234 -23.812 -18.781 1 92.12 162 ALA B CA 1
ATOM 4993 C C . ALA B 1 162 ? 18.766 -24.016 -17.344 1 92.12 162 ALA B C 1
ATOM 4995 O O . ALA B 1 162 ? 17.578 -23.844 -17.031 1 92.12 162 ALA B O 1
ATOM 4996 N N . PRO B 1 163 ? 19.703 -24.469 -16.484 1 94.81 163 PRO B N 1
ATOM 4997 C CA . PRO B 1 163 ? 19.312 -24.594 -15.078 1 94.81 16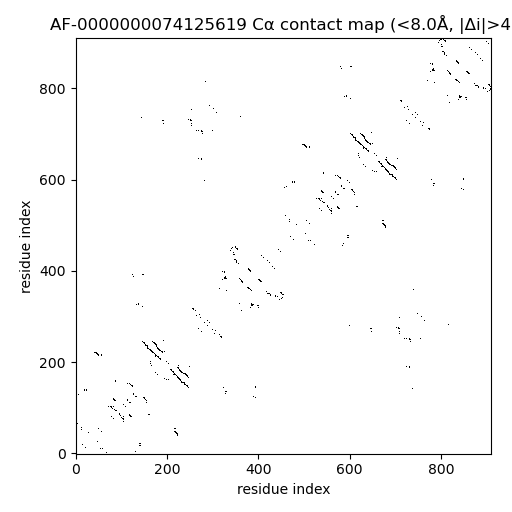3 PRO B CA 1
ATOM 4998 C C . PRO B 1 163 ? 18.766 -23.297 -14.5 1 94.81 163 PRO B C 1
ATOM 5000 O O . PRO B 1 163 ? 19.266 -22.219 -14.797 1 94.81 163 PRO B O 1
ATOM 5003 N N . HIS B 1 164 ? 17.688 -23.328 -13.711 1 96.75 164 HIS B N 1
ATOM 5004 C CA . HIS B 1 164 ? 17.031 -22.172 -13.117 1 96.75 164 HIS B CA 1
ATOM 5005 C C . HIS B 1 164 ? 16.078 -22.609 -12 1 96.75 164 HIS B C 1
ATOM 5007 O O . HIS B 1 164 ? 15.906 -23.797 -11.75 1 96.75 164 HIS B O 1
ATOM 5013 N N . HIS B 1 165 ? 15.625 -21.734 -11.242 1 97.25 165 HIS B N 1
ATOM 5014 C CA . HIS B 1 165 ? 14.508 -22 -10.328 1 97.25 165 HIS B CA 1
ATOM 5015 C C . HIS B 1 165 ? 13.32 -21.094 -10.641 1 97.25 165 HIS B C 1
ATOM 5017 O O . HIS B 1 165 ? 13.484 -20.031 -11.258 1 97.25 165 HIS B O 1
ATOM 5023 N N . ASP B 1 166 ? 12.18 -21.5 -10.32 1 96.81 166 ASP B N 1
ATOM 5024 C CA . ASP B 1 166 ? 10.945 -20.734 -10.508 1 96.81 166 ASP B CA 1
ATOM 5025 C C . ASP B 1 166 ? 10.422 -20.203 -9.18 1 96.81 166 ASP B C 1
ATOM 5027 O O . ASP B 1 166 ? 10.828 -20.672 -8.117 1 96.81 166 ASP B O 1
ATOM 5031 N N . ASN B 1 167 ? 9.578 -19.234 -9.258 1 96.69 167 ASN B N 1
ATOM 5032 C CA . ASN B 1 167 ? 8.961 -18.641 -8.07 1 96.69 167 ASN B CA 1
ATOM 5033 C C . ASN B 1 167 ? 7.59 -19.25 -7.793 1 96.69 167 ASN B C 1
ATOM 5035 O O . ASN B 1 167 ? 6.715 -18.594 -7.227 1 96.69 167 ASN B O 1
ATOM 5039 N N . VAL B 1 168 ? 7.367 -20.438 -8.25 1 98 168 VAL B N 1
ATOM 5040 C CA . VAL B 1 168 ? 6.109 -21.156 -8.086 1 98 168 VAL B CA 1
ATOM 5041 C C . VAL B 1 168 ? 6.395 -22.578 -7.617 1 98 168 VAL B C 1
ATOM 5043 O O . VAL B 1 168 ? 7.52 -23.078 -7.746 1 98 168 VAL B O 1
ATOM 5046 N N . GLU B 1 169 ? 5.309 -23.203 -6.992 1 98.5 169 GLU B N 1
ATOM 5047 C CA . GLU B 1 169 ? 5.312 -24.656 -6.809 1 98.5 169 GLU B CA 1
ATOM 5048 C C . GLU B 1 169 ? 5.051 -25.375 -8.125 1 98.5 169 GLU B C 1
ATOM 5050 O O . GLU B 1 169 ? 4.18 -24.984 -8.898 1 98.5 169 GLU B O 1
ATOM 5055 N N . VAL B 1 170 ? 5.781 -26.5 -8.305 1 98.56 170 VAL B N 1
ATOM 5056 C CA . VAL B 1 170 ? 5.719 -27.062 -9.648 1 98.56 170 VAL B CA 1
ATOM 5057 C C . VAL B 1 170 ? 5.363 -28.547 -9.57 1 98.56 170 VAL B C 1
ATOM 5059 O O . VAL B 1 170 ? 5.918 -29.281 -8.75 1 98.56 170 VAL B O 1
ATOM 5062 N N . PHE B 1 171 ? 4.438 -29 -10.383 1 98.5 171 PHE B N 1
ATOM 5063 C CA . PHE B 1 171 ? 4.129 -30.391 -10.688 1 98.5 171 PHE B CA 1
ATOM 5064 C C . PHE B 1 171 ? 4.43 -30.703 -12.141 1 98.5 171 PHE B C 1
ATOM 5066 O O . PHE B 1 171 ? 3.902 -30.062 -13.047 1 98.5 171 PHE B O 1
ATOM 5073 N N . ILE B 1 172 ? 5.258 -31.688 -12.344 1 98.44 172 ILE B N 1
ATOM 5074 C CA . ILE B 1 172 ? 5.574 -32.156 -13.695 1 98.44 172 ILE B CA 1
ATOM 5075 C C . ILE B 1 172 ? 4.832 -33.438 -13.992 1 98.44 172 ILE B C 1
ATOM 5077 O O . ILE B 1 172 ? 4.887 -34.406 -13.211 1 98.44 172 ILE B O 1
ATOM 5081 N N . LEU B 1 173 ? 4.109 -33.469 -15.094 1 97.81 173 LEU B N 1
ATOM 5082 C CA . LEU B 1 173 ? 3.508 -34.688 -15.625 1 97.81 173 LEU B CA 1
ATOM 5083 C C . LEU B 1 173 ? 4.191 -35.094 -16.922 1 97.81 173 LEU B C 1
ATOM 5085 O O . LEU B 1 173 ? 4.172 -34.375 -17.906 1 97.81 173 LEU B O 1
ATOM 5089 N N . GLN B 1 174 ? 4.824 -36.25 -16.906 1 97.69 174 GLN B N 1
ATOM 5090 C CA . GLN B 1 174 ? 5.441 -36.781 -18.125 1 97.69 174 GLN B CA 1
ATOM 5091 C C . GLN B 1 174 ? 4.398 -37.375 -19.062 1 97.69 174 GLN B C 1
ATOM 5093 O O . GLN B 1 174 ? 3.744 -38.375 -18.703 1 97.69 174 GLN B O 1
ATOM 5098 N N . LEU B 1 175 ? 4.297 -36.844 -20.25 1 97.25 175 LEU B N 1
ATOM 5099 C CA . LEU B 1 175 ? 3.211 -37.219 -21.141 1 97.25 175 LEU B CA 1
ATOM 5100 C C . LEU B 1 175 ? 3.715 -38.156 -22.219 1 97.25 175 LEU B C 1
ATOM 5102 O O . LEU B 1 175 ? 3.061 -39.156 -22.531 1 97.25 175 LEU B O 1
ATOM 5106 N N . GLU B 1 176 ? 4.801 -37.781 -22.875 1 95.81 176 GLU B N 1
ATOM 5107 C CA . GLU B 1 176 ? 5.418 -38.594 -23.922 1 95.81 176 GLU B CA 1
ATOM 5108 C C . GLU B 1 176 ? 6.93 -38.688 -23.734 1 95.81 176 GLU B C 1
ATOM 5110 O O . GLU B 1 176 ? 7.559 -37.75 -23.266 1 95.81 176 GLU B O 1
ATOM 5115 N N . GLY B 1 177 ? 7.438 -39.906 -24.125 1 95.44 177 GLY B N 1
ATOM 5116 C CA . GLY B 1 177 ? 8.883 -40.062 -24.109 1 95.44 177 GLY B CA 1
ATOM 5117 C C . GLY B 1 177 ? 9.484 -39.969 -22.734 1 95.44 177 GLY B C 1
ATOM 5118 O O . GLY B 1 177 ? 8.766 -39.906 -21.734 1 95.44 177 GLY B O 1
ATOM 5119 N N . GLU B 1 178 ? 10.82 -40.031 -22.719 1 96.75 178 GLU B N 1
ATOM 5120 C CA . GLU B 1 178 ? 11.555 -40.031 -21.453 1 96.75 178 GLU B CA 1
ATOM 5121 C C . GLU B 1 178 ? 12.375 -38.75 -21.297 1 96.75 178 GLU B C 1
ATOM 5123 O O . GLU B 1 178 ? 12.953 -38.281 -22.266 1 96.75 178 GLU B O 1
ATOM 5128 N N . LYS B 1 179 ? 12.375 -38.219 -20.062 1 97.31 179 LYS B N 1
ATOM 5129 C CA . LYS B 1 179 ? 13.133 -37 -19.75 1 97.31 179 LYS B CA 1
ATOM 5130 C C . LYS B 1 179 ? 13.906 -37.156 -18.438 1 97.31 179 LYS B C 1
ATOM 5132 O O . LYS B 1 179 ? 13.367 -37.656 -17.453 1 97.31 179 LYS B O 1
ATOM 5137 N N . GLU B 1 180 ? 15.133 -36.781 -18.5 1 97.88 180 GLU B N 1
ATOM 5138 C CA . GLU B 1 180 ? 15.953 -36.75 -17.281 1 97.88 180 GLU B CA 1
ATOM 5139 C C . GLU B 1 180 ? 15.883 -35.406 -16.578 1 97.88 180 GLU B C 1
ATOM 5141 O O . GLU B 1 180 ? 16.109 -34.375 -17.188 1 97.88 180 GLU B O 1
ATOM 5146 N N . TRP B 1 181 ? 15.523 -35.438 -15.305 1 98.31 181 TRP B N 1
ATOM 5147 C CA . TRP B 1 181 ? 15.461 -34.25 -14.469 1 98.31 181 TRP B CA 1
ATOM 5148 C C . TRP B 1 181 ? 16.578 -34.281 -13.422 1 98.31 181 TRP B C 1
ATOM 5150 O O . TRP B 1 181 ? 16.781 -35.281 -12.742 1 98.31 181 TRP B O 1
ATOM 5160 N N . LYS B 1 182 ? 17.281 -33.188 -13.328 1 97.94 182 LYS B N 1
ATOM 5161 C CA . LYS B 1 182 ? 18.219 -32.938 -12.227 1 97.94 182 LYS B CA 1
ATOM 5162 C C . LYS B 1 182 ? 17.719 -31.844 -11.312 1 97.94 182 LYS B C 1
ATOM 5164 O O . LYS B 1 182 ? 17.422 -30.734 -11.766 1 97.94 182 LYS B O 1
ATOM 5169 N N . LEU B 1 183 ? 17.594 -32.188 -10.039 1 98.56 183 LEU B N 1
ATOM 5170 C CA . LEU B 1 183 ? 17.141 -31.219 -9.023 1 98.56 183 LEU B CA 1
ATOM 5171 C C . LEU B 1 183 ? 18.297 -30.844 -8.094 1 98.56 183 LEU B C 1
ATOM 5173 O O . LEU B 1 183 ? 19.062 -31.719 -7.676 1 98.56 183 LEU B O 1
ATOM 5177 N N . TYR B 1 184 ? 18.438 -29.562 -7.891 1 98.19 184 TYR B N 1
ATOM 5178 C CA . TYR B 1 184 ? 19.469 -29.047 -6.996 1 98.19 184 TYR B CA 1
ATOM 5179 C C . TYR B 1 184 ? 18.844 -28.25 -5.848 1 98.19 184 TYR B C 1
ATOM 5181 O O . TYR B 1 184 ? 17.688 -27.844 -5.926 1 98.19 184 TYR B O 1
ATOM 5189 N N . SER B 1 185 ? 19.656 -28.062 -4.797 1 97.38 185 SER B N 1
ATOM 5190 C CA . SER B 1 185 ? 19.219 -27.234 -3.67 1 97.38 185 SER B CA 1
ATOM 5191 C C . SER B 1 185 ? 18.938 -25.797 -4.105 1 97.38 185 SER B C 1
ATOM 5193 O O . SER B 1 185 ? 19.516 -25.312 -5.074 1 97.38 185 SER B O 1
ATOM 5195 N N . PRO B 1 186 ? 17.984 -25.156 -3.412 1 96.12 186 PRO B N 1
ATOM 5196 C CA . PRO B 1 186 ? 17.734 -23.734 -3.725 1 96.12 186 PRO B CA 1
ATOM 5197 C C . PRO B 1 186 ? 18.891 -22.828 -3.309 1 96.12 186 PRO B C 1
ATOM 5199 O O . PRO B 1 186 ? 19.609 -23.141 -2.359 1 96.12 186 PRO B O 1
ATOM 5202 N N . VAL B 1 187 ? 19.078 -21.766 -4.059 1 93.25 187 VAL B N 1
ATOM 5203 C CA . VAL B 1 187 ? 19.969 -20.688 -3.623 1 93.25 187 VAL B CA 1
ATOM 5204 C C . VAL B 1 187 ? 19.344 -19.922 -2.463 1 93.25 187 VAL B C 1
ATOM 5206 O O . VAL B 1 187 ? 20 -19.625 -1.468 1 93.25 187 VAL B O 1
ATOM 5209 N N . VAL B 1 188 ? 18.125 -19.625 -2.598 1 91.69 188 VAL B N 1
ATOM 5210 C CA . VAL B 1 188 ? 17.266 -19.047 -1.569 1 91.69 188 VAL B CA 1
ATOM 5211 C C . VAL B 1 188 ? 16 -19.891 -1.407 1 91.69 188 VAL B C 1
ATOM 5213 O O . VAL B 1 188 ? 15.328 -20.188 -2.391 1 91.69 188 VAL B O 1
ATOM 5216 N N . ASN B 1 189 ? 15.758 -20.219 -0.211 1 94.06 189 ASN B N 1
ATOM 5217 C CA . ASN B 1 189 ? 14.555 -21.031 0.019 1 94.06 189 ASN B CA 1
ATOM 5218 C C . ASN B 1 189 ? 13.289 -20.234 -0.281 1 94.06 189 ASN B C 1
ATOM 5220 O O . ASN B 1 189 ? 13.117 -19.109 0.204 1 94.06 189 ASN B O 1
ATOM 5224 N N . LEU B 1 190 ? 12.43 -20.797 -1.096 1 96.5 190 LEU B N 1
ATOM 5225 C CA . LEU B 1 190 ? 11.117 -20.25 -1.43 1 96.5 190 LEU B CA 1
ATOM 5226 C C . LEU B 1 190 ? 11.234 -18.828 -1.95 1 96.5 190 LEU B C 1
ATOM 5228 O O . LEU B 1 190 ? 10.539 -17.922 -1.468 1 96.5 190 LEU B O 1
ATOM 5232 N N . PRO B 1 191 ? 12 -18.719 -2.971 1 94.5 191 PRO B N 1
ATOM 5233 C CA . PRO B 1 191 ? 12.203 -17.359 -3.496 1 94.5 191 PRO B CA 1
ATOM 5234 C C . PRO B 1 191 ? 10.922 -16.734 -4.047 1 94.5 191 PRO B C 1
ATOM 5236 O O . PRO B 1 191 ? 10.031 -17.469 -4.496 1 94.5 191 PRO B O 1
ATOM 5239 N N . ARG B 1 192 ? 10.859 -15.422 -4.055 1 91.75 192 ARG B N 1
ATOM 5240 C CA . ARG B 1 192 ? 9.688 -14.695 -4.535 1 91.75 192 ARG B CA 1
ATOM 5241 C C . ARG B 1 192 ? 9.773 -14.453 -6.039 1 91.75 192 ARG B C 1
ATOM 5243 O O . ARG B 1 192 ? 8.773 -14.125 -6.68 1 91.75 192 ARG B O 1
ATOM 5250 N N . ASN B 1 193 ? 10.961 -14.547 -6.531 1 91.5 193 ASN B N 1
ATOM 5251 C CA . ASN B 1 193 ? 11.172 -14.328 -7.957 1 91.5 193 ASN B CA 1
ATOM 5252 C C . ASN B 1 193 ? 11.859 -15.516 -8.617 1 91.5 193 ASN B C 1
ATOM 5254 O O . ASN B 1 193 ? 12.641 -16.219 -7.973 1 91.5 193 ASN B O 1
ATOM 5258 N N . SER B 1 194 ? 11.523 -15.703 -9.852 1 94.31 194 SER B N 1
ATOM 5259 C CA . SER B 1 194 ? 12.266 -16.688 -10.633 1 94.31 194 SER B CA 1
ATOM 5260 C C . SER B 1 194 ? 13.688 -16.219 -10.898 1 94.31 194 SER B C 1
ATOM 5262 O O . SER B 1 194 ? 13.977 -15.023 -10.852 1 94.31 194 SER B O 1
ATOM 5264 N N . SER B 1 195 ? 14.5 -17.156 -11.164 1 92 195 SER B N 1
ATOM 5265 C CA . SER B 1 195 ? 15.898 -16.812 -11.406 1 92 195 SER B CA 1
ATOM 5266 C C . SER B 1 195 ? 16.172 -16.609 -12.891 1 92 195 SER B C 1
ATOM 5268 O O . SER B 1 195 ? 15.398 -17.078 -13.734 1 92 195 SER B O 1
ATOM 5270 N N . SER B 1 196 ? 17.25 -15.914 -13.094 1 88.75 196 SER B N 1
ATOM 5271 C CA . SER B 1 196 ? 17.875 -16.047 -14.406 1 88.75 196 SER B CA 1
ATOM 5272 C C . SER B 1 196 ? 18.547 -17.406 -14.555 1 88.75 196 SER B C 1
ATOM 5274 O O . SER B 1 196 ? 18.531 -18.219 -13.625 1 88.75 196 SER B O 1
ATOM 5276 N N . ASP B 1 197 ? 19.031 -17.688 -15.781 1 91.12 197 ASP B N 1
ATOM 5277 C CA . ASP B 1 197 ? 19.75 -18.922 -16.031 1 91.12 197 ASP B CA 1
ATOM 5278 C C . ASP B 1 197 ? 21.031 -19 -15.211 1 91.12 197 ASP B C 1
ATOM 5280 O O . ASP B 1 197 ? 21.781 -18.016 -15.117 1 91.12 197 ASP B O 1
ATOM 5284 N N . PHE B 1 198 ? 21.203 -20.078 -14.57 1 91.69 198 PHE B N 1
ATOM 5285 C CA . PHE B 1 198 ? 22.438 -20.281 -13.812 1 91.69 198 PHE B CA 1
ATOM 5286 C C . PHE B 1 198 ? 23.547 -20.797 -14.719 1 91.69 198 PHE B C 1
ATOM 5288 O O . PHE B 1 198 ? 23.297 -21.609 -15.609 1 91.69 198 PHE B O 1
ATOM 5295 N N . ASP B 1 199 ? 24.688 -20.359 -14.398 1 87.5 199 ASP B N 1
ATOM 5296 C CA . ASP B 1 199 ? 25.844 -20.922 -15.109 1 87.5 199 ASP B CA 1
ATOM 5297 C C . ASP B 1 199 ? 26.344 -22.188 -14.422 1 87.5 199 ASP B C 1
ATOM 5299 O O . ASP B 1 199 ? 25.859 -22.547 -13.352 1 87.5 199 ASP B O 1
ATOM 5303 N N . ASP B 1 200 ? 27.281 -22.781 -15.062 1 86.69 200 ASP B N 1
ATOM 5304 C CA . ASP B 1 200 ? 27.828 -24.047 -14.586 1 86.69 200 ASP B CA 1
ATOM 5305 C C . ASP B 1 200 ? 28.484 -23.875 -13.211 1 86.69 200 ASP B C 1
ATOM 5307 O O . ASP B 1 200 ? 28.359 -24.766 -12.352 1 86.69 200 ASP B O 1
ATOM 5311 N N . SER B 1 201 ? 29.094 -22.781 -13.07 1 88.12 201 SER B N 1
ATOM 5312 C CA . SER B 1 201 ? 29.781 -22.547 -11.812 1 88.12 201 SER B CA 1
ATOM 5313 C C . SER B 1 201 ? 28.812 -22.453 -10.648 1 88.12 201 SER B C 1
ATOM 5315 O O . SER B 1 201 ? 29.062 -23 -9.57 1 88.12 201 SER B O 1
ATOM 5317 N N . THR B 1 202 ? 27.719 -21.812 -10.875 1 89.62 202 THR B N 1
ATOM 5318 C CA . THR B 1 202 ? 26.703 -21.688 -9.844 1 89.62 202 THR B CA 1
ATOM 5319 C C . THR B 1 202 ? 26.094 -23.047 -9.516 1 89.62 202 THR B C 1
ATOM 5321 O O . THR B 1 202 ? 25.938 -23.391 -8.344 1 89.62 202 THR B O 1
ATOM 5324 N N . VAL B 1 203 ? 25.844 -23.797 -10.492 1 92.44 203 VAL B N 1
ATOM 5325 C CA . VAL B 1 203 ? 25.188 -25.078 -10.32 1 92.44 203 VAL B CA 1
ATOM 5326 C C . VAL B 1 203 ? 26.125 -26.047 -9.578 1 92.44 203 VAL B C 1
ATOM 5328 O O . VAL B 1 203 ? 25.688 -26.812 -8.727 1 92.44 203 VAL B O 1
ATOM 5331 N N . LYS B 1 204 ? 27.406 -25.906 -9.867 1 92 204 LYS B N 1
ATOM 5332 C CA . LYS B 1 204 ? 28.391 -26.766 -9.219 1 92 204 LYS B CA 1
ATOM 5333 C C . LYS B 1 204 ? 28.453 -26.5 -7.719 1 92 204 LYS B C 1
ATOM 5335 O O . LYS B 1 204 ? 28.797 -27.375 -6.934 1 92 204 LYS B O 1
ATOM 5340 N N . GLY B 1 205 ? 28.094 -25.328 -7.379 1 94.38 205 GLY B N 1
ATOM 5341 C CA . GLY B 1 205 ? 28.125 -24.953 -5.973 1 94.38 205 GLY B CA 1
ATOM 5342 C C . GLY B 1 205 ? 26.891 -25.406 -5.211 1 94.38 205 GLY B C 1
ATOM 5343 O O . GLY B 1 205 ? 26.844 -25.328 -3.982 1 94.38 205 GLY B O 1
ATOM 5344 N N . LEU B 1 206 ? 25.922 -25.938 -5.902 1 96.75 206 LEU B N 1
ATOM 5345 C CA . LEU B 1 206 ? 24.672 -26.375 -5.273 1 96.75 206 LEU B CA 1
ATOM 5346 C C . LEU B 1 206 ? 24.719 -27.875 -4.98 1 96.75 206 LEU B C 1
ATOM 5348 O O . LEU B 1 206 ? 25.562 -28.594 -5.516 1 96.75 206 LEU B O 1
ATOM 5352 N N . THR B 1 207 ? 23.875 -28.281 -4.105 1 97.31 207 THR B N 1
ATOM 5353 C CA . THR B 1 207 ? 23.766 -29.703 -3.787 1 97.31 207 THR B CA 1
ATOM 5354 C C . THR B 1 207 ? 22.812 -30.391 -4.762 1 97.31 207 THR B C 1
ATOM 5356 O O . THR B 1 207 ? 21.672 -29.969 -4.945 1 97.31 207 THR B O 1
ATOM 5359 N N . LEU B 1 208 ? 23.281 -31.438 -5.434 1 97.88 208 LEU B N 1
ATOM 5360 C CA . LEU B 1 208 ? 22.406 -32.25 -6.254 1 97.88 208 LEU B CA 1
ATOM 5361 C C . LEU B 1 208 ? 21.469 -33.094 -5.379 1 97.88 208 LEU B C 1
ATOM 5363 O O . LEU B 1 208 ? 21.906 -33.938 -4.613 1 97.88 208 LEU B O 1
ATOM 5367 N N . LEU B 1 209 ? 20.266 -32.812 -5.473 1 98.19 209 LEU B N 1
ATOM 5368 C CA . LEU B 1 209 ? 19.266 -33.469 -4.625 1 98.19 209 LEU B CA 1
ATOM 5369 C C . LEU B 1 209 ? 18.844 -34.812 -5.215 1 98.19 209 LEU B C 1
ATOM 5371 O O . LEU B 1 209 ? 18.656 -35.781 -4.48 1 98.19 209 LEU B O 1
ATOM 5375 N N . ASP B 1 210 ? 18.641 -34.844 -6.504 1 98.19 210 ASP B N 1
ATOM 5376 C CA . ASP B 1 210 ? 18.125 -36.062 -7.141 1 98.19 210 ASP B CA 1
ATOM 5377 C C . ASP B 1 210 ? 18.328 -36 -8.656 1 98.19 210 ASP B C 1
ATOM 5379 O O . ASP B 1 210 ? 18.422 -34.938 -9.234 1 98.19 210 ASP B O 1
ATOM 5383 N N . THR B 1 211 ? 18.469 -37.094 -9.297 1 98.19 211 THR B N 1
ATOM 5384 C CA . THR B 1 211 ? 18.391 -37.312 -10.742 1 98.19 211 THR B CA 1
ATOM 5385 C C . THR B 1 211 ? 17.297 -38.312 -11.07 1 98.19 211 THR B C 1
ATOM 5387 O O . THR B 1 211 ? 17.359 -39.469 -10.633 1 98.19 211 THR B O 1
ATOM 5390 N N . ILE B 1 212 ? 16.344 -37.906 -11.859 1 98.06 212 ILE B N 1
ATOM 5391 C CA . ILE B 1 212 ? 15.164 -38.719 -12.078 1 98.06 212 ILE B CA 1
ATOM 5392 C C . ILE B 1 212 ? 14.906 -38.844 -13.578 1 98.06 212 ILE B C 1
ATOM 5394 O O . ILE B 1 212 ? 14.891 -37.875 -14.312 1 98.06 212 ILE B O 1
ATOM 5398 N N . ILE B 1 213 ? 14.773 -40.031 -14.055 1 97.75 213 ILE B N 1
ATOM 5399 C CA . ILE B 1 213 ? 14.289 -40.25 -15.406 1 97.75 213 ILE B CA 1
ATOM 5400 C C . ILE B 1 213 ? 12.781 -40.5 -15.383 1 97.75 213 ILE B C 1
ATOM 5402 O O . ILE B 1 213 ? 12.312 -41.531 -14.859 1 97.75 213 ILE B O 1
ATOM 5406 N N . MET B 1 214 ? 12.094 -39.625 -15.953 1 97.44 214 MET B N 1
ATOM 5407 C CA . MET B 1 214 ? 10.633 -39.719 -15.938 1 97.44 214 MET B CA 1
ATOM 5408 C C . MET B 1 214 ? 10.117 -40.375 -17.219 1 97.44 214 MET B C 1
ATOM 5410 O O . MET B 1 214 ? 10.625 -40.094 -18.297 1 97.44 214 MET B O 1
ATOM 5414 N N . LYS B 1 215 ? 9.102 -41.188 -17.016 1 95.75 215 LYS B N 1
ATOM 5415 C CA . LYS B 1 215 ? 8.406 -41.875 -18.109 1 95.75 215 LYS B CA 1
ATOM 5416 C C . LYS B 1 215 ? 6.926 -41.469 -18.141 1 95.75 215 LYS B C 1
ATOM 5418 O O . LYS B 1 215 ? 6.398 -40.969 -17.156 1 95.75 215 LYS B O 1
ATOM 5423 N N . PRO B 1 216 ? 6.281 -41.75 -19.297 1 95.56 216 PRO B N 1
ATOM 5424 C CA . PRO B 1 216 ? 4.875 -41.344 -19.375 1 95.56 216 PRO B CA 1
ATOM 5425 C C . PRO B 1 216 ? 4.039 -41.875 -18.219 1 95.56 216 PRO B C 1
ATOM 5427 O O . PRO B 1 216 ? 4.125 -43.062 -17.875 1 95.56 216 PRO B O 1
ATOM 5430 N N . GLY B 1 217 ? 3.314 -40.938 -17.641 1 94.81 217 GLY B N 1
ATOM 5431 C CA . GLY B 1 217 ? 2.494 -41.281 -16.5 1 94.81 217 GLY B CA 1
ATOM 5432 C C . GLY B 1 217 ? 3.098 -40.875 -15.172 1 94.81 217 GLY B C 1
ATOM 5433 O O . GLY B 1 217 ? 2.402 -40.812 -14.156 1 94.81 217 GLY B O 1
ATOM 5434 N N . ASP B 1 218 ? 4.383 -40.625 -15.148 1 95.44 218 ASP B N 1
ATOM 5435 C CA . ASP B 1 218 ? 5.059 -40.219 -13.922 1 95.44 218 ASP B CA 1
ATOM 5436 C C . ASP B 1 218 ? 4.684 -38.812 -13.539 1 95.44 218 ASP B C 1
ATOM 5438 O O . ASP B 1 218 ? 4.344 -38 -14.406 1 95.44 218 ASP B O 1
ATOM 5442 N N . VAL B 1 219 ? 4.703 -38.531 -12.203 1 96.5 219 VAL B N 1
ATOM 5443 C CA . VAL B 1 219 ? 4.477 -37.188 -11.672 1 96.5 219 VAL B CA 1
ATOM 5444 C C . VAL B 1 219 ? 5.637 -36.781 -10.75 1 96.5 219 VAL B C 1
ATOM 5446 O O . VAL B 1 219 ? 6.133 -37.625 -9.984 1 96.5 219 VAL B O 1
ATOM 5449 N N . LEU B 1 220 ? 6.113 -35.562 -10.875 1 97.94 220 LEU B N 1
ATOM 5450 C CA . LEU B 1 220 ? 7.18 -35 -10.047 1 97.94 220 LEU B CA 1
ATOM 5451 C C . LEU B 1 220 ? 6.777 -33.656 -9.453 1 97.94 220 LEU B C 1
ATOM 5453 O O . LEU B 1 220 ? 6.387 -32.75 -10.188 1 97.94 220 LEU B O 1
ATOM 5457 N N . TYR B 1 221 ? 6.773 -33.594 -8.117 1 98 221 TYR B N 1
ATOM 5458 C CA . TYR B 1 221 ? 6.602 -32.312 -7.422 1 98 221 TYR B CA 1
ATOM 5459 C C . TYR B 1 221 ? 7.934 -31.812 -6.875 1 98 221 TYR B C 1
ATOM 5461 O O . TYR B 1 221 ? 8.711 -32.594 -6.309 1 98 221 TYR B O 1
ATOM 5469 N N . PHE B 1 222 ? 8.211 -30.562 -7.07 1 98.5 222 PHE B N 1
ATOM 5470 C CA . PHE B 1 222 ? 9.297 -29.938 -6.316 1 98.5 222 PHE B CA 1
ATOM 5471 C C . PHE B 1 222 ? 8.938 -28.516 -5.918 1 98.5 222 PHE B C 1
ATOM 5473 O O . PHE B 1 222 ? 8.234 -27.812 -6.656 1 98.5 222 PHE B O 1
ATOM 5480 N N . PRO B 1 223 ? 9.391 -28.078 -4.762 1 98.06 223 PRO B N 1
ATOM 5481 C CA . PRO B 1 223 ? 9 -26.781 -4.195 1 98.06 223 PRO B CA 1
ATOM 5482 C C . PRO B 1 223 ? 9.594 -25.609 -4.957 1 98.06 223 PRO B C 1
ATOM 5484 O O . PRO B 1 223 ? 10.602 -25.75 -5.645 1 98.06 223 PRO B O 1
ATOM 5487 N N . ARG B 1 224 ? 8.922 -24.5 -4.762 1 97.69 224 ARG B N 1
ATOM 5488 C CA . ARG B 1 224 ? 9.414 -23.203 -5.219 1 97.69 224 ARG B CA 1
ATOM 5489 C C . ARG B 1 224 ? 10.859 -22.984 -4.797 1 97.69 224 ARG B C 1
ATOM 5491 O O . ARG B 1 224 ? 11.227 -23.266 -3.652 1 97.69 224 ARG B O 1
ATOM 5498 N N . GLY B 1 225 ? 11.703 -22.578 -5.789 1 96.88 225 GLY B N 1
ATOM 5499 C CA . GLY B 1 225 ? 13.102 -22.297 -5.492 1 96.88 225 GLY B CA 1
ATOM 5500 C C . GLY B 1 225 ? 14.031 -23.438 -5.848 1 96.88 225 GLY B C 1
ATOM 5501 O O . GLY B 1 225 ? 15.25 -23.266 -5.926 1 96.88 225 GLY B O 1
ATOM 5502 N N . THR B 1 226 ? 13.508 -24.656 -6.02 1 98.25 226 THR B N 1
ATOM 5503 C CA . THR B 1 226 ? 14.344 -25.781 -6.43 1 98.25 226 THR B CA 1
ATOM 5504 C C . THR B 1 226 ? 14.992 -25.516 -7.781 1 98.25 226 THR B C 1
ATOM 5506 O O . THR B 1 226 ? 14.305 -25.266 -8.773 1 98.25 226 THR B O 1
ATOM 5509 N N . VAL B 1 227 ? 16.266 -25.531 -7.762 1 98.19 227 VAL B N 1
ATOM 5510 C CA . VAL B 1 227 ? 16.969 -25.391 -9.039 1 98.19 227 VAL B CA 1
ATOM 5511 C C . VAL B 1 227 ? 16.844 -26.688 -9.836 1 98.19 227 VAL B C 1
ATOM 5513 O O . VAL B 1 227 ? 17 -27.781 -9.289 1 98.19 227 VAL B O 1
ATOM 5516 N N . HIS B 1 228 ? 16.547 -26.516 -11.102 1 98.19 228 HIS B N 1
ATOM 5517 C CA . HIS B 1 228 ? 16.312 -27.734 -11.883 1 98.19 228 HIS B CA 1
ATOM 5518 C C . HIS B 1 228 ? 16.734 -27.531 -13.336 1 98.19 228 HIS B C 1
ATOM 5520 O O . HIS B 1 228 ? 16.844 -26.406 -13.812 1 9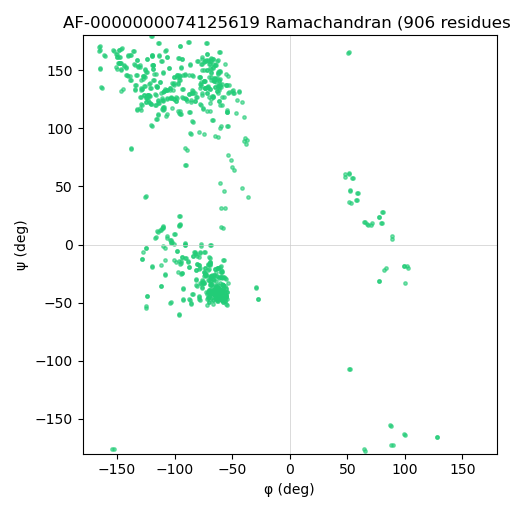8.19 228 HIS B O 1
ATOM 5526 N N . GLN B 1 229 ? 17.016 -28.594 -13.953 1 95.62 229 GLN B N 1
ATOM 5527 C CA . GLN B 1 229 ? 17.234 -28.703 -15.391 1 95.62 229 GLN B CA 1
ATOM 5528 C C . GLN B 1 229 ? 16.766 -30.062 -15.914 1 95.62 229 GLN B C 1
ATOM 5530 O O . GLN B 1 229 ? 16.656 -31.016 -15.148 1 95.62 229 GLN B O 1
ATOM 5535 N N . ASP B 1 230 ? 16.453 -30.109 -17.188 1 95.81 230 ASP B N 1
ATOM 5536 C CA . ASP B 1 230 ? 15.953 -31.344 -17.766 1 95.81 230 ASP B CA 1
ATOM 5537 C C . ASP B 1 230 ? 16.5 -31.547 -19.188 1 95.81 230 ASP B C 1
ATOM 5539 O O . ASP B 1 230 ? 16.875 -30.578 -19.859 1 95.81 230 ASP B O 1
ATOM 5543 N N . LYS B 1 231 ? 16.594 -32.75 -19.547 1 95.12 231 LYS B N 1
ATOM 5544 C CA . LYS B 1 231 ? 17.047 -33.156 -20.875 1 95.12 231 LYS B CA 1
ATOM 5545 C C . LYS B 1 231 ? 16.312 -34.406 -21.344 1 95.12 231 LYS B C 1
ATOM 5547 O O . LYS B 1 231 ? 16.141 -35.375 -20.578 1 95.12 231 LYS B O 1
ATOM 5552 N N . SER B 1 232 ? 15.875 -34.281 -22.609 1 96.25 232 SER B N 1
ATOM 5553 C CA . SER B 1 232 ? 15.281 -35.5 -23.172 1 96.25 232 SER B CA 1
ATOM 5554 C C . SER B 1 232 ? 16.312 -36.594 -23.312 1 96.25 232 SER B C 1
ATOM 5556 O O . SER B 1 232 ? 17.453 -36.344 -23.719 1 96.25 232 SER B O 1
ATOM 5558 N N . THR B 1 233 ? 15.906 -37.812 -23.016 1 94.19 233 THR B N 1
ATOM 5559 C CA . THR B 1 233 ? 16.828 -38.938 -23.062 1 94.19 233 THR B CA 1
ATOM 5560 C C . THR B 1 233 ? 17.125 -39.312 -24.516 1 94.19 233 THR B C 1
ATOM 5562 O O . THR B 1 233 ? 16.219 -39.531 -25.312 1 94.19 233 THR B O 1
ATOM 5565 N N . SER B 1 234 ? 18.375 -39.531 -24.797 1 93.44 234 SER B N 1
ATOM 5566 C CA . SER B 1 234 ? 18.797 -39.844 -26.156 1 93.44 234 SER B CA 1
ATOM 5567 C C . SER B 1 234 ? 18.344 -41.25 -26.578 1 93.44 234 SER B C 1
ATOM 5569 O O . SER B 1 234 ? 18.453 -42.188 -25.797 1 93.44 234 SER B O 1
ATOM 5571 N N . GLY B 1 235 ? 17.828 -41.312 -27.75 1 92.56 235 GLY B N 1
ATOM 5572 C CA . GLY B 1 235 ? 17.5 -42.594 -28.328 1 92.56 235 GLY B CA 1
ATOM 5573 C C . GLY B 1 235 ? 16.109 -43.062 -27.984 1 92.56 235 GLY B C 1
ATOM 5574 O O . GLY B 1 235 ? 15.711 -44.188 -28.359 1 92.56 235 GLY B O 1
ATOM 5575 N N . THR B 1 236 ? 15.344 -42.281 -27.375 1 91.38 236 THR B N 1
ATOM 5576 C CA . THR B 1 236 ? 14.023 -42.719 -26.922 1 91.38 236 THR B CA 1
ATOM 5577 C C . THR B 1 236 ? 12.93 -41.906 -27.625 1 91.38 236 THR B C 1
ATOM 5579 O O . THR B 1 236 ? 11.742 -42.031 -27.297 1 91.38 236 THR B O 1
ATOM 5582 N N . GLY B 1 237 ? 13.352 -41.094 -28.547 1 93.5 237 GLY B N 1
ATOM 5583 C CA . GLY B 1 237 ? 12.375 -40.25 -29.219 1 93.5 237 GLY B CA 1
ATOM 5584 C C . GLY B 1 237 ? 12.164 -38.906 -28.516 1 93.5 237 GLY B C 1
ATOM 5585 O O . GLY B 1 237 ? 12.898 -38.562 -27.578 1 93.5 237 GLY B O 1
ATOM 5586 N N . HIS B 1 238 ? 11.18 -38.188 -29.016 1 95.75 238 HIS B N 1
ATOM 5587 C CA . HIS B 1 238 ? 10.898 -36.875 -28.406 1 95.75 238 HIS B CA 1
ATOM 5588 C C . HIS B 1 238 ? 10.227 -37.031 -27.047 1 95.75 238 HIS B C 1
ATOM 5590 O O . HIS B 1 238 ? 9.68 -38.094 -26.734 1 95.75 238 HIS B O 1
ATOM 5596 N N . SER B 1 239 ? 10.344 -36.031 -26.281 1 97.12 239 SER B N 1
ATOM 5597 C CA . SER B 1 239 ? 9.727 -36 -24.953 1 97.12 239 SER B CA 1
ATOM 5598 C C . SER B 1 239 ? 8.75 -34.844 -24.828 1 97.12 239 SER B C 1
ATOM 5600 O O . SER B 1 239 ? 9.008 -33.75 -25.328 1 97.12 239 SER B O 1
ATOM 5602 N N . THR B 1 240 ? 7.562 -35.125 -24.266 1 97.75 240 THR B N 1
ATOM 5603 C CA . THR B 1 240 ? 6.574 -34.094 -23.938 1 97.75 240 THR B CA 1
ATOM 5604 C C . THR B 1 240 ? 6.211 -34.156 -22.453 1 97.75 240 THR B C 1
ATOM 5606 O O . THR B 1 240 ? 5.953 -35.219 -21.922 1 97.75 240 THR B O 1
ATOM 5609 N N . HIS B 1 241 ? 6.281 -33.031 -21.797 1 98.25 241 HIS B N 1
ATOM 5610 C CA . HIS B 1 241 ? 5.785 -32.969 -20.422 1 98.25 241 HIS B CA 1
ATOM 5611 C C . HIS B 1 241 ? 4.941 -31.734 -20.188 1 98.25 241 HIS B C 1
ATOM 5613 O O . HIS B 1 241 ? 5.043 -30.766 -20.938 1 98.25 241 HIS B O 1
ATOM 5619 N N . LEU B 1 242 ? 4.043 -31.844 -19.203 1 98.44 242 LEU B N 1
ATOM 5620 C CA . LEU B 1 242 ? 3.182 -30.766 -18.734 1 98.44 242 LEU B CA 1
ATOM 5621 C C . LEU B 1 242 ? 3.643 -30.25 -17.375 1 98.44 242 LEU B C 1
ATOM 5623 O O . LEU B 1 242 ? 3.883 -31.031 -16.453 1 98.44 242 LEU B O 1
ATOM 5627 N N . THR B 1 243 ? 3.877 -28.953 -17.266 1 98.5 243 THR B N 1
ATOM 5628 C CA . THR B 1 243 ? 4.117 -28.312 -15.977 1 98.5 243 THR B CA 1
ATOM 5629 C C . THR B 1 243 ? 2.842 -27.672 -15.445 1 98.5 243 THR B C 1
ATOM 5631 O O . THR B 1 243 ? 2.178 -26.906 -16.156 1 98.5 243 THR B O 1
ATOM 5634 N N . ILE B 1 244 ? 2.475 -28 -14.289 1 98.5 244 ILE B N 1
ATOM 5635 C CA . ILE B 1 244 ? 1.417 -27.344 -13.531 1 98.5 244 ILE B CA 1
ATOM 5636 C C . ILE B 1 244 ? 2.023 -26.578 -12.352 1 98.5 244 ILE B C 1
ATOM 5638 O O . ILE B 1 244 ? 2.807 -27.156 -11.578 1 98.5 244 ILE B O 1
ATOM 5642 N N . SER B 1 245 ? 1.748 -25.344 -12.266 1 98.31 245 SER B N 1
ATOM 5643 C CA . SER B 1 245 ? 2.381 -24.531 -11.227 1 98.31 245 SER B CA 1
ATOM 5644 C C . SER B 1 245 ? 1.354 -23.688 -10.477 1 98.31 245 SER B C 1
ATOM 5646 O O . SER B 1 245 ? 0.269 -23.422 -10.992 1 98.31 245 SER B O 1
ATOM 5648 N N . THR B 1 246 ? 1.616 -23.344 -9.211 1 98 246 THR B N 1
ATOM 5649 C CA . THR B 1 246 ? 0.733 -22.531 -8.383 1 98 246 THR B CA 1
ATOM 5650 C C . THR B 1 246 ? 1.531 -21.766 -7.324 1 98 246 THR B C 1
ATOM 5652 O O . THR B 1 246 ? 2.746 -21.938 -7.215 1 98 246 THR B O 1
ATOM 5655 N N . TYR B 1 247 ? 0.892 -20.797 -6.688 1 97 247 TYR B N 1
ATOM 5656 C CA . TYR B 1 247 ? 1.384 -20.094 -5.516 1 97 247 TYR B CA 1
ATOM 5657 C C . TYR B 1 247 ? 2.375 -19 -5.918 1 97 247 TYR B C 1
ATOM 5659 O O . TYR B 1 247 ? 3.336 -18.734 -5.191 1 97 247 TYR B O 1
ATOM 5667 N N . GLU B 1 248 ? 2.184 -18.5 -7.117 1 94.75 248 GLU B N 1
ATOM 5668 C CA . GLU B 1 248 ? 2.9 -17.266 -7.434 1 94.75 248 GLU B CA 1
ATOM 5669 C C . GLU B 1 248 ? 2.402 -16.094 -6.582 1 94.75 248 GLU B C 1
ATOM 5671 O O . GLU B 1 248 ? 1.2 -15.828 -6.531 1 94.75 248 GLU B O 1
ATOM 5676 N N . THR B 1 249 ? 3.266 -15.398 -5.906 1 91.25 249 THR B N 1
ATOM 5677 C CA . THR B 1 249 ? 2.916 -14.258 -5.074 1 91.25 249 THR B CA 1
ATOM 5678 C C . THR B 1 249 ? 1.806 -14.617 -4.094 1 91.25 249 THR B C 1
ATOM 5680 O O . THR B 1 249 ? 0.799 -13.906 -4 1 91.25 249 THR B O 1
ATOM 5683 N N . GLN B 1 250 ? 1.921 -15.719 -3.422 1 93.88 250 GLN B N 1
ATOM 5684 C CA . GLN B 1 250 ? 0.947 -16.266 -2.479 1 93.88 250 GLN B CA 1
ATOM 5685 C C . GLN B 1 250 ? 1.591 -16.547 -1.125 1 93.88 250 GLN B C 1
ATOM 5687 O O . GLN B 1 250 ? 1.356 -17.609 -0.53 1 93.88 250 GLN B O 1
ATOM 5692 N N . CYS B 1 251 ? 2.439 -15.688 -0.66 1 93.88 251 CYS B N 1
ATOM 5693 C CA . CYS B 1 251 ? 3.131 -15.906 0.604 1 93.88 251 CYS B CA 1
ATOM 5694 C C . CYS B 1 251 ? 2.697 -14.891 1.65 1 93.88 251 CYS B C 1
ATOM 5696 O O . CYS B 1 251 ? 1.957 -13.953 1.342 1 93.88 251 CYS B O 1
ATOM 5698 N N . TRP B 1 252 ? 3.145 -15.07 2.838 1 92.5 252 TRP B N 1
ATOM 5699 C CA . TRP B 1 252 ? 2.746 -14.211 3.949 1 92.5 252 TRP B CA 1
ATOM 5700 C C . TRP B 1 252 ? 3.225 -12.781 3.732 1 92.5 252 TRP B C 1
ATOM 5702 O O . TRP B 1 252 ? 2.539 -11.828 4.109 1 92.5 252 TRP B O 1
ATOM 5712 N N . GLY B 1 253 ? 4.406 -12.633 3.178 1 91.56 253 GLY B N 1
ATOM 5713 C CA . GLY B 1 253 ? 4.855 -11.297 2.84 1 91.56 253 GLY B CA 1
ATOM 5714 C C . GLY B 1 253 ? 3.891 -10.547 1.938 1 91.56 253 GLY B C 1
ATOM 5715 O O . GLY B 1 253 ? 3.596 -9.375 2.17 1 91.56 253 GLY B O 1
ATOM 5716 N N . ASP B 1 254 ? 3.408 -11.227 0.938 1 91.75 254 ASP B N 1
ATOM 5717 C CA . ASP B 1 254 ? 2.42 -10.648 0.033 1 91.75 254 ASP B CA 1
ATOM 5718 C C . ASP B 1 254 ? 1.126 -10.312 0.772 1 91.75 254 ASP B C 1
ATOM 5720 O O . ASP B 1 254 ? 0.513 -9.273 0.524 1 91.75 254 ASP B O 1
ATOM 5724 N N . TYR B 1 255 ? 0.73 -11.172 1.603 1 91.19 255 TYR B N 1
ATOM 5725 C CA . TYR B 1 255 ? -0.512 -10.992 2.346 1 91.19 255 TYR B CA 1
ATOM 5726 C C . TYR B 1 255 ? -0.423 -9.789 3.277 1 91.19 255 TYR B C 1
ATOM 5728 O O . TYR B 1 255 ? -1.379 -9.023 3.402 1 91.19 255 TYR B O 1
ATOM 5736 N N . ILE B 1 256 ? 0.664 -9.656 3.891 1 90 256 ILE B N 1
ATOM 5737 C CA . ILE B 1 256 ? 0.886 -8.523 4.785 1 90 256 ILE B CA 1
ATOM 5738 C C . ILE B 1 256 ? 0.737 -7.215 4.012 1 90 256 ILE B C 1
ATOM 5740 O O . ILE B 1 256 ? 0.065 -6.289 4.469 1 90 256 ILE B O 1
ATOM 5744 N N . LEU B 1 257 ? 1.368 -7.18 2.908 1 89.75 257 LEU B N 1
ATOM 5745 C CA . LEU B 1 257 ? 1.304 -5.973 2.09 1 89.75 257 LEU B CA 1
ATOM 5746 C C . LEU B 1 257 ? -0.14 -5.633 1.737 1 89.75 257 LEU B C 1
ATOM 5748 O O . LEU B 1 257 ? -0.512 -4.457 1.699 1 89.75 257 LEU B O 1
ATOM 5752 N N . ASP B 1 258 ? -0.887 -6.59 1.556 1 87.31 258 ASP B N 1
ATOM 5753 C CA . ASP B 1 258 ? -2.279 -6.402 1.159 1 87.31 258 ASP B CA 1
ATOM 5754 C C . ASP B 1 258 ? -3.154 -6.07 2.367 1 87.31 258 ASP B C 1
ATOM 5756 O O . ASP B 1 258 ? -4.102 -5.289 2.26 1 87.31 258 ASP B O 1
ATOM 5760 N N . PHE B 1 259 ? -2.889 -6.609 3.508 1 85.69 259 PHE B N 1
ATOM 5761 C CA . PHE B 1 259 ? -3.779 -6.602 4.664 1 85.69 259 PHE B CA 1
ATOM 5762 C C . PHE B 1 259 ? -3.465 -5.426 5.578 1 85.69 259 PHE B C 1
ATOM 5764 O O . PHE B 1 259 ? -4.34 -4.945 6.305 1 85.69 259 PHE B O 1
ATOM 5771 N N . ILE B 1 260 ? -2.35 -4.926 5.566 1 87.31 260 ILE B N 1
ATOM 5772 C CA . ILE B 1 260 ? -1.846 -3.99 6.57 1 87.31 260 ILE B CA 1
ATOM 5773 C C . ILE B 1 260 ? -2.646 -2.693 6.512 1 87.31 260 ILE B C 1
ATOM 5775 O O . ILE B 1 260 ? -2.988 -2.121 7.551 1 87.31 260 ILE B O 1
ATOM 5779 N N . PRO B 1 261 ? -2.895 -2.191 5.301 1 84.88 261 PRO B N 1
ATOM 5780 C CA . PRO B 1 261 ? -3.697 -0.966 5.281 1 84.88 261 PRO B CA 1
ATOM 5781 C C . PRO B 1 261 ? -5.02 -1.116 6.027 1 84.88 261 PRO B C 1
ATOM 5783 O O . PRO B 1 261 ? -5.406 -0.226 6.789 1 84.88 261 PRO B O 1
ATOM 5786 N N . TYR B 1 262 ? -5.648 -2.188 5.875 1 81.69 262 TYR B N 1
ATOM 5787 C CA . TYR B 1 262 ? -6.914 -2.441 6.559 1 81.69 262 TYR B CA 1
ATOM 5788 C C . TYR B 1 262 ? -6.699 -2.607 8.055 1 81.69 262 TYR B C 1
ATOM 5790 O O . TYR B 1 262 ? -7.449 -2.051 8.859 1 81.69 262 TYR B O 1
ATOM 5798 N N . LEU B 1 263 ? -5.715 -3.367 8.375 1 84.69 263 LEU B N 1
ATOM 5799 C CA . LEU B 1 263 ? -5.426 -3.627 9.781 1 84.69 263 LEU B CA 1
ATOM 5800 C C . LEU B 1 263 ? -5.078 -2.334 10.508 1 84.69 263 LEU B C 1
ATOM 5802 O O . LEU B 1 263 ? -5.52 -2.115 11.641 1 84.69 263 LEU B O 1
ATOM 5806 N N . THR B 1 264 ? -4.262 -1.531 9.875 1 87.44 264 THR B N 1
ATOM 5807 C CA . THR B 1 264 ? -3.838 -0.276 10.492 1 87.44 264 THR B CA 1
ATOM 5808 C C . THR B 1 264 ? -5.035 0.644 10.719 1 87.44 264 THR B C 1
ATOM 5810 O O . THR B 1 264 ? -5.141 1.28 11.766 1 87.44 264 THR B O 1
ATOM 5813 N N . ASP B 1 265 ? -5.891 0.736 9.789 1 82.5 265 ASP B N 1
ATOM 5814 C CA . ASP B 1 265 ? -7.09 1.56 9.922 1 82.5 265 ASP B CA 1
ATOM 5815 C C . ASP B 1 265 ? -7.969 1.068 11.07 1 82.5 265 ASP B C 1
ATOM 5817 O O . ASP B 1 265 ? -8.43 1.864 11.891 1 82.5 265 ASP B O 1
ATOM 5821 N N . ALA B 1 266 ? -8.156 -0.204 11.109 1 80.19 266 ALA B N 1
ATOM 5822 C CA . ALA B 1 266 ? -8.984 -0.796 12.164 1 80.19 266 ALA B CA 1
ATOM 5823 C C . ALA B 1 266 ? -8.336 -0.623 13.531 1 80.19 266 ALA B C 1
ATOM 5825 O O . ALA B 1 266 ? -9.023 -0.36 14.523 1 80.19 266 ALA B O 1
ATOM 5826 N N . ALA B 1 267 ? -7.027 -0.76 13.594 1 83.5 267 ALA B N 1
ATOM 5827 C CA . ALA B 1 267 ? -6.297 -0.693 14.852 1 83.5 267 ALA B CA 1
ATOM 5828 C C . ALA B 1 267 ? -6.156 0.75 15.328 1 83.5 267 ALA B C 1
ATOM 5830 O O . ALA B 1 267 ? -6.105 1.01 16.531 1 83.5 267 ALA B O 1
ATOM 5831 N N . ALA B 1 268 ? -5.957 1.661 14.359 1 77.44 268 ALA B N 1
ATOM 5832 C CA . ALA B 1 268 ? -5.707 3.059 14.711 1 77.44 268 ALA B CA 1
ATOM 5833 C C . ALA B 1 268 ? -6.844 3.625 15.555 1 77.44 268 ALA B C 1
ATOM 5835 O O . ALA B 1 268 ? -6.621 4.48 16.406 1 77.44 268 ALA B O 1
ATOM 5836 N N . ASP B 1 269 ? -8.023 3.119 15.406 1 75.81 269 ASP B N 1
ATOM 5837 C CA . ASP B 1 269 ? -9.164 3.594 16.188 1 75.81 269 ASP B CA 1
ATOM 5838 C C . ASP B 1 269 ? -9.078 3.104 17.625 1 75.81 269 ASP B C 1
ATOM 5840 O O . ASP B 1 269 ? -9.562 3.77 18.547 1 75.81 269 ASP B O 1
ATOM 5844 N N . LYS B 1 270 ? -8.367 1.975 17.797 1 81.94 270 LYS B N 1
ATOM 5845 C CA . LYS B 1 270 ? -8.398 1.313 19.109 1 81.94 270 LYS B CA 1
ATOM 5846 C C . LYS B 1 270 ? -7.066 1.486 19.828 1 81.94 270 LYS B C 1
ATOM 5848 O O . LYS B 1 270 ? -7.02 1.445 21.062 1 81.94 270 LYS B O 1
ATOM 5853 N N . VAL B 1 271 ? -6.051 1.679 19.109 1 88.19 271 VAL B N 1
ATOM 5854 C CA . VAL B 1 271 ? -4.711 1.668 19.703 1 88.19 271 VAL B CA 1
ATOM 5855 C C . VAL B 1 271 ? -4.09 3.059 19.594 1 88.19 271 VAL B C 1
ATOM 5857 O O . VAL B 1 271 ? -3.67 3.475 18.5 1 88.19 271 VAL B O 1
ATOM 5860 N N . VAL B 1 272 ? -3.916 3.693 20.688 1 90.81 272 VAL B N 1
ATOM 5861 C CA . VAL B 1 272 ? -3.445 5.074 20.703 1 90.81 272 VAL B CA 1
ATOM 5862 C C . VAL B 1 272 ? -1.979 5.125 20.281 1 90.81 272 VAL B C 1
ATOM 5864 O O . VAL B 1 272 ? -1.533 6.102 19.672 1 90.81 272 VAL B O 1
ATOM 5867 N N . SER B 1 273 ? -1.23 4.066 20.578 1 89.94 273 SER B N 1
ATOM 5868 C CA . SER B 1 273 ? 0.191 4.055 20.234 1 89.94 273 SER B CA 1
ATOM 5869 C C . SER B 1 273 ? 0.408 4.215 18.734 1 89.94 273 SER B C 1
ATOM 5871 O O . SER B 1 273 ? 1.438 4.738 18.312 1 89.94 273 SER B O 1
ATOM 5873 N N . LEU B 1 274 ? -0.547 3.783 17.922 1 92.44 274 LEU B N 1
ATOM 5874 C CA . LEU B 1 274 ? -0.447 3.906 16.484 1 92.44 274 LEU B CA 1
ATOM 5875 C C . LEU B 1 274 ? -0.788 5.324 16.031 1 92.44 274 LEU B C 1
ATOM 5877 O O . LEU B 1 274 ? -0.447 5.723 14.914 1 92.44 274 LEU B O 1
ATOM 5881 N N . ARG B 1 275 ? -1.456 6.109 16.891 1 94.56 275 ARG B N 1
ATOM 5882 C CA . ARG B 1 275 ? -1.874 7.465 16.547 1 94.56 275 ARG B CA 1
ATOM 5883 C C . ARG B 1 275 ? -0.896 8.5 17.094 1 94.56 275 ARG B C 1
ATOM 5885 O O . ARG B 1 275 ? -1.01 9.688 16.797 1 94.56 275 ARG B O 1
ATOM 5892 N N . ARG B 1 276 ? 0.053 8.031 17.859 1 94.56 276 ARG B N 1
ATOM 5893 C CA . ARG B 1 276 ? 1.073 8.938 18.359 1 94.56 276 ARG B CA 1
ATOM 5894 C C . ARG B 1 276 ? 1.919 9.508 17.234 1 94.56 276 ARG B C 1
ATOM 5896 O O . ARG B 1 276 ? 2.217 8.805 16.266 1 94.56 276 ARG B O 1
ATOM 5903 N N . GLY B 1 277 ? 2.273 10.742 17.375 1 95.25 277 GLY B N 1
ATOM 5904 C CA . GLY B 1 277 ? 3.051 11.43 16.359 1 95.25 277 GLY B CA 1
ATOM 5905 C C . GLY B 1 277 ? 4.469 10.906 16.234 1 95.25 277 GLY B C 1
ATOM 5906 O O . GLY B 1 277 ? 5.047 10.43 17.219 1 95.25 277 GLY B O 1
ATOM 5907 N N . LEU B 1 278 ? 5.035 11 15.086 1 93.5 278 LEU B N 1
ATOM 5908 C CA . LEU B 1 278 ? 6.422 10.633 14.828 1 93.5 278 LEU B CA 1
ATOM 5909 C C . LEU B 1 278 ? 7.379 11.617 15.5 1 93.5 278 LEU B C 1
ATOM 5911 O O . LEU B 1 278 ? 7.008 12.766 15.773 1 93.5 278 LEU B O 1
ATOM 5915 N N . PRO B 1 279 ? 8.57 11.172 15.781 1 91.88 279 PRO B N 1
ATOM 5916 C CA . PRO B 1 279 ? 9.555 12.117 16.312 1 91.88 279 PRO B CA 1
ATOM 5917 C C . PRO B 1 279 ? 9.883 13.242 15.328 1 91.88 279 PRO B C 1
ATOM 5919 O O . PRO B 1 279 ? 9.891 13.023 14.117 1 91.88 279 PRO B O 1
ATOM 5922 N N . ARG B 1 280 ? 10.148 14.383 15.875 1 92 280 ARG B N 1
ATOM 5923 C CA . ARG B 1 280 ? 10.5 15.523 15.031 1 92 280 ARG B CA 1
ATOM 5924 C C . ARG B 1 280 ? 11.75 15.234 14.211 1 92 280 ARG B C 1
ATOM 5926 O O . ARG B 1 280 ? 12.711 14.648 14.719 1 92 280 ARG B O 1
ATOM 5933 N N . LYS B 1 281 ? 11.781 15.547 12.969 1 88.81 281 LYS B N 1
ATOM 5934 C CA . LYS B 1 281 ? 12.922 15.484 12.062 1 88.81 281 LYS B CA 1
ATOM 5935 C C . LYS B 1 281 ? 13.586 14.109 12.109 1 88.81 281 LYS B C 1
ATOM 5937 O O . LYS B 1 281 ? 14.812 14.016 12.148 1 88.81 281 LYS B O 1
ATOM 5942 N N . TYR B 1 282 ? 12.82 13.078 12.25 1 85.62 282 TYR B N 1
ATOM 5943 C CA . TYR B 1 282 ? 13.367 11.727 12.336 1 85.62 282 TYR B CA 1
ATOM 5944 C C . TYR B 1 282 ? 14.203 11.398 11.102 1 85.62 282 TYR B C 1
ATOM 5946 O O . TYR B 1 282 ? 15.047 10.5 11.133 1 85.62 282 TYR B O 1
ATOM 5954 N N . TYR B 1 283 ? 14.109 12.219 10.023 1 81.44 283 TYR B N 1
ATOM 5955 C CA . TYR B 1 283 ? 14.742 11.938 8.734 1 81.44 283 TYR B CA 1
ATOM 5956 C C . TYR B 1 283 ? 16.078 12.648 8.625 1 81.44 283 TYR B C 1
ATOM 5958 O O . TYR B 1 283 ? 16.812 12.477 7.645 1 81.44 283 TYR B O 1
ATOM 5966 N N . ASN B 1 284 ? 16.297 13.578 9.508 1 76.06 284 ASN B N 1
ATOM 5967 C CA . ASN B 1 284 ? 17.438 14.469 9.391 1 76.06 284 ASN B CA 1
ATOM 5968 C C . ASN B 1 284 ? 18.766 13.695 9.398 1 76.06 284 ASN B C 1
ATOM 5970 O O . ASN B 1 284 ? 19.781 14.188 8.914 1 76.06 284 ASN B O 1
ATOM 5974 N N . GLN B 1 285 ? 18.719 12.477 9.945 1 68.75 285 GLN B N 1
ATOM 5975 C CA . GLN B 1 285 ? 19.922 11.664 9.898 1 68.75 285 GLN B CA 1
ATOM 5976 C C . GLN B 1 285 ? 19.906 10.703 8.719 1 68.75 285 GLN B C 1
ATOM 5978 O O . GLN B 1 285 ? 18.828 10.359 8.211 1 68.75 285 GLN B O 1
ATOM 5983 N N . VAL B 1 286 ? 21.109 10.5 8.141 1 64.62 286 VAL B N 1
ATOM 5984 C CA . VAL B 1 286 ? 21.234 9.617 6.992 1 64.62 286 VAL B CA 1
ATOM 5985 C C . VAL B 1 286 ? 20.672 8.234 7.336 1 64.62 286 VAL B C 1
ATOM 5987 O O . VAL B 1 286 ? 20.062 7.582 6.488 1 64.62 286 VAL B O 1
ATOM 5990 N N . GLU B 1 287 ? 20.766 7.883 8.586 1 69.5 287 GLU B N 1
ATOM 5991 C CA . GLU B 1 287 ? 20.188 6.645 9.094 1 69.5 287 GLU B CA 1
ATOM 5992 C C . GLU B 1 287 ? 19.094 6.922 10.125 1 69.5 287 GLU B C 1
ATOM 5994 O O . GLU B 1 287 ? 19.172 7.906 10.867 1 69.5 287 GLU B O 1
ATOM 5999 N N . LEU B 1 288 ? 18.141 6.047 10.102 1 76.12 288 LEU B N 1
ATOM 6000 C CA . LEU B 1 288 ? 17.094 6.211 11.109 1 76.12 288 LEU B CA 1
ATOM 6001 C C . LEU B 1 288 ? 17.672 6.059 12.516 1 76.12 288 LEU B C 1
ATOM 6003 O O . LEU B 1 288 ? 18.453 5.145 12.773 1 76.12 288 LEU B O 1
ATOM 6007 N N . PRO B 1 289 ? 17.297 6.977 13.281 1 80.56 289 PRO B N 1
ATOM 6008 C CA . PRO B 1 289 ? 17.75 6.852 14.672 1 80.56 289 PRO B CA 1
ATOM 6009 C C . PRO B 1 289 ? 17.25 5.574 15.336 1 80.56 289 PRO B C 1
ATOM 6011 O O . PRO B 1 289 ? 16.172 5.074 15 1 80.56 289 PRO B O 1
ATOM 6014 N N . THR B 1 290 ? 17.984 5.043 16.25 1 83.44 290 THR B N 1
ATOM 6015 C CA . THR B 1 290 ? 17.656 3.828 16.984 1 83.44 290 THR B CA 1
ATOM 6016 C C . THR B 1 290 ? 16.281 3.959 17.656 1 83.44 290 THR B C 1
ATOM 6018 O O . THR B 1 290 ? 15.516 3 17.703 1 83.44 290 THR B O 1
ATOM 6021 N N . THR B 1 291 ? 16.062 5.16 18.141 1 85.19 291 THR B N 1
ATOM 6022 C CA . THR B 1 291 ? 14.789 5.398 18.828 1 85.19 291 THR B CA 1
ATOM 6023 C C . THR B 1 291 ? 13.617 5.227 17.875 1 85.19 291 THR B C 1
ATOM 6025 O O . THR B 1 291 ? 12.562 4.703 18.266 1 85.19 291 THR B O 1
ATOM 6028 N N . VAL B 1 292 ? 13.82 5.645 16.688 1 86.38 292 VAL B N 1
ATOM 6029 C CA . VAL B 1 292 ? 12.773 5.527 15.68 1 86.38 292 VAL B CA 1
ATOM 6030 C C . VAL B 1 292 ? 12.547 4.059 15.328 1 86.38 292 VAL B C 1
ATOM 6032 O O . VAL B 1 292 ? 11.406 3.604 15.227 1 86.38 292 VAL B O 1
ATOM 6035 N N . ILE B 1 293 ? 13.617 3.336 15.203 1 86.31 293 ILE B N 1
ATOM 6036 C CA . ILE B 1 293 ? 13.539 1.914 14.891 1 86.31 293 ILE B CA 1
ATOM 6037 C C . ILE B 1 293 ? 12.82 1.173 16.016 1 86.31 293 ILE B C 1
ATOM 6039 O O . ILE B 1 293 ? 11.945 0.34 15.75 1 86.31 293 ILE B O 1
ATOM 6043 N N . GLN B 1 294 ? 13.195 1.518 17.203 1 89.75 294 GLN B N 1
ATOM 6044 C CA . GLN B 1 294 ? 12.57 0.873 18.359 1 89.75 294 GLN B CA 1
ATOM 6045 C C . GLN B 1 294 ? 11.078 1.188 18.438 1 89.75 294 GLN B C 1
ATOM 6047 O O . GLN B 1 294 ? 10.266 0.308 18.719 1 89.75 294 GLN B O 1
ATOM 6052 N N . ASN B 1 295 ? 10.766 2.389 18.188 1 90.56 295 ASN B N 1
ATOM 6053 C CA . ASN B 1 295 ? 9.359 2.773 18.188 1 90.56 295 ASN B CA 1
ATOM 6054 C C . ASN B 1 295 ? 8.578 2.096 17.062 1 90.56 295 ASN B C 1
ATOM 6056 O O . ASN B 1 295 ? 7.422 1.712 17.25 1 90.56 295 ASN B O 1
ATOM 6060 N N . LEU B 1 296 ? 9.234 2.021 15.961 1 89.44 296 LEU B N 1
ATOM 6061 C CA . LEU B 1 296 ? 8.609 1.335 14.836 1 89.44 296 LEU B CA 1
ATOM 6062 C C . LEU B 1 296 ? 8.359 -0.133 15.164 1 89.44 296 LEU B C 1
ATOM 6064 O O . LEU B 1 296 ? 7.293 -0.671 14.859 1 89.44 296 LEU B O 1
ATOM 6068 N N . LYS B 1 297 ? 9.328 -0.769 15.758 1 91.06 297 LYS B N 1
ATOM 6069 C CA . LYS B 1 297 ? 9.172 -2.152 16.188 1 91.06 297 LYS B CA 1
ATOM 6070 C C . LYS B 1 297 ? 7.992 -2.301 17.141 1 91.06 297 LYS B C 1
ATOM 6072 O O . LYS B 1 297 ? 7.156 -3.193 16.969 1 91.06 297 LYS B O 1
ATOM 6077 N N . LYS B 1 298 ? 7.934 -1.402 18.078 1 91.75 298 LYS B N 1
ATOM 6078 C CA . LYS B 1 298 ? 6.84 -1.428 19.031 1 91.75 298 LYS B CA 1
ATOM 6079 C C . LYS B 1 298 ? 5.492 -1.237 18.344 1 91.75 298 LYS B C 1
ATOM 6081 O O . LYS B 1 298 ? 4.512 -1.894 18.703 1 91.75 298 LYS B O 1
ATOM 6086 N N . ALA B 1 299 ? 5.449 -0.325 17.469 1 91.44 299 ALA B N 1
ATOM 6087 C CA . ALA B 1 299 ? 4.219 -0.067 16.719 1 91.44 299 ALA B CA 1
ATOM 6088 C C . ALA B 1 299 ? 3.779 -1.303 15.945 1 91.44 299 ALA B C 1
ATOM 6090 O O . ALA B 1 299 ? 2.594 -1.646 15.93 1 91.44 299 ALA B O 1
ATOM 6091 N N . LEU B 1 300 ? 4.691 -2.002 15.312 1 91 300 LEU B N 1
ATOM 6092 C CA . LEU B 1 300 ? 4.387 -3.203 14.547 1 91 300 LEU B CA 1
ATOM 6093 C C . LEU B 1 300 ? 3.895 -4.32 15.461 1 91 300 LEU B C 1
ATOM 6095 O O . LEU B 1 300 ? 2.959 -5.047 15.109 1 91 300 LEU B O 1
ATOM 6099 N N . ILE B 1 301 ? 4.539 -4.414 16.594 1 92.06 301 ILE B N 1
ATOM 6100 C CA . ILE B 1 301 ? 4.121 -5.418 17.562 1 92.06 301 ILE B CA 1
ATOM 6101 C C . ILE B 1 301 ? 2.715 -5.098 18.062 1 92.06 301 ILE B C 1
ATOM 6103 O O . ILE B 1 301 ? 1.881 -5.996 18.203 1 92.06 301 ILE B O 1
ATOM 6107 N N . SER B 1 302 ? 2.473 -3.811 18.312 1 90.12 302 SER B N 1
ATOM 6108 C CA . SER B 1 302 ? 1.136 -3.396 18.719 1 90.12 302 SER B CA 1
ATOM 6109 C C . SER B 1 302 ? 0.099 -3.732 17.656 1 90.12 302 SER B C 1
ATOM 6111 O O . SER B 1 302 ? -1.022 -4.129 17.969 1 90.12 302 SER B O 1
ATOM 6113 N N . LEU B 1 303 ? 0.471 -3.537 16.5 1 89.81 303 LEU B N 1
ATOM 6114 C CA . LEU B 1 303 ? -0.413 -3.879 15.391 1 89.81 303 LEU B CA 1
ATOM 6115 C C . LEU B 1 303 ? -0.699 -5.379 15.367 1 89.81 303 LEU B C 1
ATOM 6117 O O . LEU B 1 303 ? -1.851 -5.789 15.211 1 89.81 303 LEU B O 1
ATOM 6121 N N . ALA B 1 304 ? 0.351 -6.191 15.516 1 90.25 304 ALA B N 1
ATOM 6122 C CA . ALA B 1 304 ? 0.185 -7.641 15.555 1 90.25 304 ALA B CA 1
ATOM 6123 C C . ALA B 1 304 ? -0.743 -8.055 16.688 1 90.25 304 ALA B C 1
ATOM 6125 O O . ALA B 1 304 ? -1.612 -8.914 16.516 1 90.25 304 ALA B O 1
ATOM 6126 N N . GLU B 1 305 ? -0.585 -7.395 17.781 1 88.81 305 GLU B N 1
ATOM 6127 C CA . GLU B 1 305 ? -1.357 -7.734 18.969 1 88.81 305 GLU B CA 1
ATOM 6128 C C . GLU B 1 305 ? -2.814 -7.305 18.828 1 88.81 305 GLU B C 1
ATOM 6130 O O . GLU B 1 305 ? -3.689 -7.812 19.531 1 88.81 305 GLU B O 1
ATOM 6135 N N . SER B 1 306 ? -3.051 -6.336 18.031 1 87.06 306 SER B N 1
ATOM 6136 C CA . SER B 1 306 ? -4.418 -5.867 17.812 1 87.06 306 SER B CA 1
ATOM 6137 C C . SER B 1 306 ? -5.238 -6.887 17.047 1 87.06 306 SER B C 1
ATOM 6139 O O . SER B 1 306 ? -6.469 -6.809 17 1 87.06 306 SER B O 1
ATOM 6141 N N . LEU B 1 307 ? -4.551 -7.848 16.391 1 84.31 307 LEU B N 1
ATOM 6142 C CA . LEU B 1 307 ? -5.242 -8.906 15.672 1 84.31 307 LEU B CA 1
ATOM 6143 C C . LEU B 1 307 ? -5.992 -9.828 16.625 1 84.31 307 LEU B C 1
ATOM 6145 O O . LEU B 1 307 ? -5.402 -10.352 17.578 1 84.31 307 LEU B O 1
ATOM 6149 N N . THR B 1 308 ? -7.289 -9.703 16.609 1 75.31 308 THR B N 1
ATOM 6150 C CA . THR B 1 308 ? -8.109 -10.586 17.422 1 75.31 308 THR B CA 1
ATOM 6151 C C . THR B 1 308 ? -8.961 -11.5 16.547 1 75.31 308 THR B C 1
ATOM 6153 O O . THR B 1 308 ? -9.055 -11.281 15.336 1 75.31 308 THR B O 1
ATOM 6156 N N . GLU B 1 309 ? -9.438 -12.531 17.172 1 63.91 309 GLU B N 1
ATOM 6157 C CA . GLU B 1 309 ? -10.281 -13.492 16.469 1 63.91 309 GLU B CA 1
ATOM 6158 C C . GLU B 1 309 ? -11.523 -12.82 15.898 1 63.91 309 GLU B C 1
ATOM 6160 O O . GLU B 1 309 ? -12.117 -13.305 14.93 1 63.91 309 GLU B O 1
ATOM 6165 N N . SER B 1 310 ? -11.875 -11.68 16.516 1 59.41 310 SER B N 1
ATOM 6166 C CA . SER B 1 310 ? -13.086 -11.008 16.062 1 59.41 310 SER B CA 1
ATOM 6167 C C . SER B 1 310 ? -12.773 -9.992 14.969 1 59.41 310 SER B C 1
ATOM 6169 O O . SER B 1 310 ? -13.656 -9.258 14.523 1 59.41 310 SER B O 1
ATOM 6171 N N . THR B 1 311 ? -11.578 -9.969 14.727 1 57.88 311 THR B N 1
ATOM 6172 C CA . THR B 1 311 ? -11.234 -8.992 13.703 1 57.88 311 THR B CA 1
ATOM 6173 C C . THR B 1 311 ? -11.906 -9.336 12.375 1 57.88 311 THR B C 1
ATOM 6175 O O . THR B 1 311 ? -11.719 -10.43 11.844 1 57.88 311 THR B O 1
ATOM 6178 N N . ASP B 1 312 ? -13.156 -8.695 12.234 1 54.84 312 ASP B N 1
ATOM 6179 C CA . ASP B 1 312 ? -13.797 -8.773 10.93 1 54.84 312 ASP B CA 1
ATOM 6180 C C . ASP B 1 312 ? -12.82 -8.406 9.812 1 54.84 312 ASP B C 1
ATOM 6182 O O . ASP B 1 312 ? -12.391 -7.258 9.711 1 54.84 312 ASP B O 1
ATOM 6186 N N . VAL B 1 313 ? -11.836 -9.195 9.68 1 52.44 313 VAL B N 1
ATOM 6187 C CA . VAL B 1 313 ? -11 -8.836 8.539 1 52.44 313 VAL B CA 1
ATOM 6188 C C . VAL B 1 313 ? -11.875 -8.664 7.293 1 52.44 313 VAL B C 1
ATOM 6190 O O . VAL B 1 313 ? -12.414 -9.641 6.77 1 52.44 313 VAL B O 1
ATOM 6193 N N . GLU B 1 314 ? -12.641 -7.574 7.25 1 53.44 314 GLU B N 1
ATOM 6194 C CA . GLU B 1 314 ? -13.336 -7.207 6.02 1 53.44 314 GLU B CA 1
ATOM 6195 C C . GLU B 1 314 ? -12.477 -7.52 4.793 1 53.44 314 GLU B C 1
ATOM 6197 O O . GLU B 1 314 ? -11.281 -7.227 4.773 1 53.44 314 GLU B O 1
ATOM 6202 N N . MET B 1 315 ? -12.648 -8.734 4.281 1 54.41 315 MET B N 1
ATOM 6203 C CA . MET B 1 315 ? -11.93 -9.289 3.135 1 54.41 315 MET B CA 1
ATOM 6204 C C . MET B 1 315 ? -11.664 -8.211 2.092 1 54.41 315 MET B C 1
ATOM 6206 O O . MET B 1 315 ? -12.508 -7.945 1.233 1 54.41 315 MET B O 1
ATOM 6210 N N . SER B 1 316 ? -11.297 -6.984 2.441 1 55.28 316 SER B N 1
ATOM 6211 C CA . SER B 1 316 ? -10.664 -6.148 1.429 1 55.28 316 SER B CA 1
ATOM 6212 C C . SER B 1 316 ? -9.43 -6.828 0.847 1 55.28 316 SER B C 1
ATOM 6214 O O . SER B 1 316 ? -8.594 -6.172 0.222 1 55.28 316 SER B O 1
ATOM 6216 N N . ASP B 1 317 ? -9.508 -8.102 0.807 1 61.44 317 ASP B N 1
ATOM 6217 C CA . ASP B 1 317 ? -8.359 -8.883 0.374 1 61.44 317 ASP B CA 1
ATOM 6218 C C . ASP B 1 317 ? -8.227 -8.867 -1.147 1 61.44 317 ASP B C 1
ATOM 6220 O O . ASP B 1 317 ? -8.961 -9.562 -1.847 1 61.44 317 ASP B O 1
ATOM 6224 N N . SER B 1 318 ? -7.363 -7.957 -1.548 1 77 318 SER B N 1
ATOM 6225 C CA . SER B 1 318 ? -7.105 -7.809 -2.977 1 77 318 SER B CA 1
ATOM 6226 C C . SER B 1 318 ? -6.562 -9.102 -3.578 1 77 318 SER B C 1
ATOM 6228 O O . SER B 1 318 ? -6.805 -9.398 -4.75 1 77 318 SER B O 1
ATOM 6230 N N . ILE B 1 319 ? -5.973 -9.945 -2.777 1 86.06 319 ILE B N 1
ATOM 6231 C CA . ILE B 1 319 ? -5.375 -11.18 -3.295 1 86.06 319 ILE B CA 1
ATOM 6232 C C . ILE B 1 319 ? -6.477 -12.148 -3.705 1 86.06 319 ILE B C 1
ATOM 6234 O O . ILE B 1 319 ? -6.461 -12.68 -4.82 1 86.06 319 ILE B O 1
ATOM 6238 N N . VAL B 1 320 ? -7.426 -12.305 -2.859 1 88.69 320 VAL B N 1
ATOM 6239 C CA . VAL B 1 320 ? -8.5 -13.25 -3.133 1 88.69 320 VAL B CA 1
ATOM 6240 C C . VAL B 1 320 ? -9.406 -12.703 -4.23 1 88.69 320 VAL B C 1
ATOM 6242 O O . VAL B 1 320 ? -9.836 -13.438 -5.121 1 88.69 320 VAL B O 1
ATOM 6245 N N . CYS B 1 321 ? -9.711 -11.438 -4.156 1 88.69 321 CYS B N 1
ATOM 6246 C CA . CYS B 1 321 ? -10.547 -10.82 -5.184 1 88.69 321 CYS B CA 1
ATOM 6247 C C . CYS B 1 321 ? -9.898 -10.953 -6.559 1 88.69 321 CYS B C 1
ATOM 6249 O O . CYS B 1 321 ? -10.578 -11.242 -7.543 1 88.69 321 CYS B O 1
ATOM 6251 N N . ASN B 1 322 ? -8.641 -10.734 -6.574 1 90.38 322 ASN B N 1
ATOM 6252 C CA . ASN B 1 322 ? -7.918 -10.883 -7.836 1 90.38 322 ASN B CA 1
ATOM 6253 C C . ASN B 1 322 ? -7.945 -12.328 -8.328 1 90.38 322 ASN B C 1
ATOM 6255 O O . ASN B 1 322 ? -8.047 -12.57 -9.531 1 90.38 322 ASN B O 1
ATOM 6259 N N . PHE B 1 323 ? -7.797 -13.18 -7.395 1 94.31 323 PHE B N 1
ATOM 6260 C CA . PHE B 1 323 ? -7.906 -14.586 -7.766 1 94.31 323 PHE B CA 1
ATOM 6261 C C . PHE B 1 323 ? -9.258 -14.875 -8.398 1 94.31 323 PHE B C 1
ATOM 6263 O O . PHE B 1 323 ? -9.336 -15.445 -9.492 1 94.31 323 PHE B O 1
ATOM 6270 N N . PHE B 1 324 ? -10.305 -14.422 -7.816 1 93.88 324 PHE B N 1
ATOM 6271 C CA . PHE B 1 324 ? -11.648 -14.695 -8.32 1 93.88 324 PHE B CA 1
ATOM 6272 C C . PHE B 1 324 ? -11.891 -13.977 -9.641 1 93.88 324 PHE B C 1
ATOM 6274 O O . PHE B 1 324 ? -12.648 -14.453 -10.484 1 93.88 324 PHE B O 1
ATOM 6281 N N . ALA B 1 325 ? -11.25 -12.938 -9.805 1 94.62 325 ALA B N 1
ATOM 6282 C CA . ALA B 1 325 ? -11.414 -12.172 -11.039 1 94.62 325 ALA B CA 1
ATOM 6283 C C . ALA B 1 325 ? -10.711 -12.859 -12.203 1 94.62 325 ALA B C 1
ATOM 6285 O O . ALA B 1 325 ? -11.102 -12.688 -13.367 1 94.62 325 ALA B O 1
ATOM 6286 N N . ASN B 1 326 ? -9.695 -13.695 -11.844 1 95.88 326 ASN B N 1
ATOM 6287 C CA . ASN B 1 326 ? -8.82 -14.133 -12.93 1 95.88 326 ASN B CA 1
ATOM 6288 C C . ASN B 1 326 ? -8.742 -15.656 -13.008 1 95.88 326 ASN B C 1
ATOM 6290 O O . ASN B 1 326 ? -8.094 -16.203 -13.898 1 95.88 326 ASN B O 1
ATOM 6294 N N . ARG B 1 327 ? -9.391 -16.328 -12.094 1 96.38 327 ARG B N 1
ATOM 6295 C CA . ARG B 1 327 ? -9.352 -17.781 -12.141 1 96.38 327 ARG B CA 1
ATOM 6296 C C . ARG B 1 327 ? -10.188 -18.312 -13.312 1 96.38 327 ARG B C 1
ATOM 6298 O O . ARG B 1 327 ? -10.969 -17.578 -13.906 1 96.38 327 ARG B O 1
ATOM 6305 N N . LEU B 1 328 ? -9.984 -19.578 -13.68 1 96.5 328 LEU B N 1
ATOM 6306 C CA . LEU B 1 328 ? -10.781 -20.234 -14.703 1 96.5 328 LEU B CA 1
ATOM 6307 C C . LEU B 1 328 ? -12.234 -20.375 -14.266 1 96.5 328 LEU B C 1
ATOM 6309 O O . LEU B 1 328 ? -12.508 -20.688 -13.102 1 96.5 328 LEU B O 1
ATOM 6313 N N . PRO B 1 329 ? -13.172 -20.078 -15.156 1 95.12 329 PRO B N 1
ATOM 6314 C CA . PRO B 1 329 ? -14.562 -20.375 -14.828 1 95.12 329 PRO B CA 1
ATOM 6315 C C . PRO B 1 329 ? -14.844 -21.875 -14.734 1 95.12 329 PRO B C 1
ATOM 6317 O O . PRO B 1 329 ? -14.023 -22.688 -15.164 1 95.12 329 PRO B O 1
ATOM 6320 N N . PRO B 1 330 ? -15.93 -22.188 -14.047 1 92.44 330 PRO B N 1
ATOM 6321 C CA . PRO B 1 330 ? -16.25 -23.625 -13.984 1 92.44 330 PRO B CA 1
ATOM 6322 C C . PRO B 1 330 ? -16.359 -24.266 -15.367 1 92.44 330 PRO B C 1
ATOM 6324 O O . PRO B 1 330 ? -16.844 -23.641 -16.312 1 92.44 330 PRO B O 1
ATOM 6327 N N . PHE B 1 331 ? -15.766 -25.469 -15.445 1 86.38 331 PHE B N 1
ATOM 6328 C CA . PHE B 1 331 ? -15.836 -26.172 -16.719 1 86.38 331 PHE B CA 1
ATOM 6329 C C . PHE B 1 331 ? -17.281 -26.469 -17.094 1 86.38 331 PHE B C 1
ATOM 6331 O O . PHE B 1 331 ? -18.062 -26.938 -16.266 1 86.38 331 PHE B O 1
ATOM 6338 N N . GLY B 1 332 ? -17.641 -26.375 -18.234 1 67.56 332 GLY B N 1
ATOM 6339 C CA . GLY B 1 332 ? -18.984 -26.609 -18.734 1 67.56 332 GLY B CA 1
ATOM 6340 C C . GLY B 1 332 ? -19.906 -25.422 -18.562 1 67.56 332 GLY B C 1
ATOM 6341 O O . GLY B 1 332 ? -21.031 -25.422 -19.078 1 67.56 332 GLY B O 1
ATOM 6342 N N . SER B 1 333 ? -19.609 -24.484 -17.609 1 61.22 333 SER B N 1
ATOM 6343 C CA . SER B 1 333 ? -20.438 -23.281 -17.438 1 61.22 333 SER B CA 1
ATOM 6344 C C . SER B 1 333 ? -20.516 -22.484 -18.734 1 61.22 333 SER B C 1
ATOM 6346 O O . SER B 1 333 ? -19.5 -21.953 -19.203 1 61.22 333 SER B O 1
ATOM 6348 N N . VAL B 1 334 ? -20.734 -23.062 -19.797 1 50.91 334 VAL B N 1
ATOM 6349 C CA . VAL B 1 334 ? -20.812 -22.297 -21.031 1 50.91 334 VAL B CA 1
ATOM 6350 C C . VAL B 1 334 ? -21.547 -20.984 -20.781 1 50.91 334 VAL B C 1
ATOM 6352 O O . VAL B 1 334 ? -22.641 -20.984 -20.203 1 50.91 334 VAL B O 1
ATOM 6355 N N . GLN B 1 335 ? -20.828 -19.875 -20.828 1 51.59 335 GLN B N 1
ATOM 6356 C CA . GLN B 1 335 ? -21.297 -18.5 -20.656 1 51.59 335 GLN B CA 1
ATOM 6357 C C . GLN B 1 335 ? -22.766 -18.375 -21.078 1 51.59 335 GLN B C 1
ATOM 6359 O O . GLN B 1 335 ? -23.547 -17.688 -20.406 1 51.59 335 GLN B O 1
ATOM 6364 N N . GLU B 1 336 ? -23.031 -18.922 -22.188 1 50.03 336 GLU B N 1
ATOM 6365 C CA . GLU B 1 336 ? -24.344 -18.719 -22.781 1 50.03 336 GLU B CA 1
ATOM 6366 C C . GLU B 1 336 ? -25.438 -19.391 -21.953 1 50.03 336 GLU B C 1
ATOM 6368 O O . GLU B 1 336 ? -26.594 -18.953 -21.969 1 50.03 336 GLU B O 1
ATOM 6373 N N . GLN B 1 337 ? -25.016 -20.422 -21.25 1 52.09 337 GLN B N 1
ATOM 6374 C CA . GLN B 1 337 ? -26.094 -21.188 -20.625 1 52.09 337 GLN B CA 1
ATOM 6375 C C . GLN B 1 337 ? -26.234 -20.828 -19.156 1 52.09 337 GLN B C 1
ATOM 6377 O O . GLN B 1 337 ? -27.062 -21.406 -18.438 1 52.09 337 GLN B O 1
ATOM 6382 N N . LEU B 1 338 ? -25.266 -20.156 -18.625 1 56.41 338 LEU B N 1
ATOM 6383 C CA . LEU B 1 338 ? -25.438 -19.797 -17.219 1 56.41 338 LEU B CA 1
ATOM 6384 C C . LEU B 1 338 ? -26.703 -18.969 -17.016 1 56.41 338 LEU B C 1
ATOM 6386 O O . LEU B 1 338 ? -26.828 -18.25 -16.031 1 56.41 338 LEU B O 1
ATOM 6390 N N . ALA B 1 339 ? -27.578 -19.016 -18.172 1 54.84 339 ALA B N 1
ATOM 6391 C CA . ALA B 1 339 ? -28.875 -18.375 -18.047 1 54.84 339 ALA B CA 1
ATOM 6392 C C . ALA B 1 339 ? -29.703 -19.016 -16.938 1 54.84 339 ALA B C 1
ATOM 6394 O O . ALA B 1 339 ? -29.484 -20.172 -16.594 1 54.84 339 ALA B O 1
ATOM 6395 N N . CYS B 1 340 ? -30.406 -18.109 -16.281 1 60.5 340 CYS B N 1
ATOM 6396 C CA . CYS B 1 340 ? -31.391 -18.406 -15.25 1 60.5 340 CYS B CA 1
ATOM 6397 C C . CYS B 1 340 ? -32.188 -19.656 -15.594 1 60.5 340 CYS B C 1
ATOM 6399 O O . CYS B 1 340 ? -32.75 -19.766 -16.688 1 60.5 340 CYS B O 1
ATOM 6401 N N . SER B 1 341 ? -31.562 -20.875 -15.156 1 59.91 341 SER B N 1
ATOM 6402 C CA . SER B 1 341 ? -32.406 -22.031 -15.398 1 59.91 341 SER B CA 1
ATOM 6403 C C . SER B 1 341 ? -33.438 -22.203 -14.281 1 59.91 341 SER B C 1
ATOM 6405 O O . SER B 1 341 ? -33.094 -22.062 -13.102 1 59.91 341 SER B O 1
ATOM 6407 N N . GLY B 1 342 ? -34.594 -22.359 -14.656 1 66.31 342 GLY B N 1
ATOM 6408 C CA . GLY B 1 342 ? -35.688 -22.703 -13.781 1 66.31 342 GLY B CA 1
ATOM 6409 C C . GLY B 1 342 ? -36.531 -21.516 -13.383 1 66.31 342 GLY B C 1
ATOM 6410 O O . GLY B 1 342 ? -36.5 -20.484 -14.047 1 66.31 342 GLY B O 1
ATOM 6411 N N . LYS B 1 343 ? -37.281 -21.703 -12.359 1 78.38 343 LYS B N 1
ATOM 6412 C CA . LYS B 1 343 ? -38.219 -20.688 -11.875 1 78.38 343 LYS B CA 1
ATOM 6413 C C . LYS B 1 343 ? -37.562 -19.781 -10.844 1 78.38 343 LYS B C 1
ATOM 6415 O O . LYS B 1 343 ? -36.625 -20.172 -10.18 1 78.38 343 LYS B O 1
ATOM 6420 N N . ASN B 1 344 ? -37.938 -18.594 -10.82 1 86.19 344 ASN B N 1
ATOM 6421 C CA . ASN B 1 344 ? -37.531 -17.609 -9.82 1 86.19 344 ASN B CA 1
ATOM 6422 C C . ASN B 1 344 ? -37.719 -18.141 -8.398 1 86.19 344 ASN B C 1
ATOM 6424 O O . ASN B 1 344 ? -38.75 -18.781 -8.109 1 86.19 344 ASN B O 1
ATOM 6428 N N . PRO B 1 345 ? -36.656 -17.953 -7.625 1 91.19 345 PRO B N 1
ATOM 6429 C CA . PRO B 1 345 ? -36.812 -18.438 -6.25 1 91.19 345 PRO B CA 1
ATOM 6430 C C . PRO B 1 345 ? -37.938 -17.75 -5.508 1 91.19 345 PRO B C 1
ATOM 6432 O O . PRO B 1 345 ? -38.188 -16.562 -5.711 1 91.19 345 PRO B O 1
ATOM 6435 N N . THR B 1 346 ? -38.688 -18.516 -4.773 1 90.19 346 THR B N 1
ATOM 6436 C CA . THR B 1 346 ? -39.719 -18.047 -3.881 1 90.19 346 THR B CA 1
ATOM 6437 C C . THR B 1 346 ? -39.438 -18.453 -2.439 1 90.19 346 THR B C 1
ATOM 6439 O O . THR B 1 346 ? -38.438 -19.125 -2.166 1 90.19 346 THR B O 1
ATOM 6442 N N . LEU B 1 347 ? -40.312 -18.062 -1.597 1 89.19 347 LEU B N 1
ATOM 6443 C CA . LEU B 1 347 ? -40.125 -18.359 -0.182 1 89.19 347 LEU B CA 1
ATOM 6444 C C . LEU B 1 347 ? -40.281 -19.859 0.079 1 89.19 347 LEU B C 1
ATOM 6446 O O . LEU B 1 347 ? -39.812 -20.359 1.104 1 89.19 347 LEU B O 1
ATOM 6450 N N . SER B 1 348 ? -40.875 -20.594 -0.81 1 89.31 348 SER B N 1
ATOM 6451 C CA . SER B 1 348 ? -41.094 -22.031 -0.619 1 89.31 348 SER B CA 1
ATOM 6452 C C . SER B 1 348 ? -40.062 -22.859 -1.393 1 89.31 348 SER B C 1
ATOM 6454 O O . SER B 1 348 ? -40.094 -24.094 -1.349 1 89.31 348 SER B O 1
ATOM 6456 N N . SER B 1 349 ? -39.188 -22.234 -2.055 1 92.06 349 SER B N 1
ATOM 6457 C CA . SER B 1 349 ? -38.219 -22.906 -2.904 1 92.06 349 SER B CA 1
ATOM 6458 C C . SER B 1 349 ? -37.062 -23.484 -2.08 1 92.06 349 SER B C 1
ATOM 6460 O O . SER B 1 349 ? -36.906 -23.125 -0.91 1 92.06 349 SER B O 1
ATOM 6462 N N . MET B 1 350 ? -36.406 -24.469 -2.678 1 94.5 350 MET B N 1
ATOM 6463 C CA . MET B 1 350 ? -35.094 -24.906 -2.236 1 94.5 350 MET B CA 1
ATOM 6464 C C . MET B 1 350 ? -34 -24.391 -3.176 1 94.5 350 MET B C 1
ATOM 6466 O O . MET B 1 350 ? -34.188 -24.391 -4.395 1 94.5 350 MET B O 1
ATOM 6470 N N . VAL B 1 351 ? -33 -23.859 -2.535 1 93.19 351 VAL B N 1
ATOM 6471 C CA . VAL B 1 351 ? -31.984 -23.234 -3.377 1 93.19 351 VAL B CA 1
ATOM 6472 C C . VAL B 1 351 ? -30.609 -23.734 -2.967 1 93.19 351 VAL B C 1
ATOM 6474 O O . VAL B 1 351 ? -30.422 -24.234 -1.85 1 93.19 351 VAL B O 1
ATOM 6477 N N . ARG B 1 352 ? -29.672 -23.75 -3.846 1 93.56 352 ARG B N 1
ATOM 6478 C CA . ARG B 1 352 ? -28.25 -24 -3.586 1 93.56 352 ARG B CA 1
ATOM 6479 C C . ARG B 1 352 ? -27.375 -23.219 -4.543 1 93.56 352 ARG B C 1
ATOM 6481 O O . ARG B 1 352 ? -27.812 -22.828 -5.625 1 93.56 352 ARG B O 1
ATOM 6488 N N . LEU B 1 353 ? -26.172 -22.984 -4.117 1 91.94 353 LEU B N 1
ATOM 6489 C CA . LEU B 1 353 ? -25.219 -22.375 -5.027 1 91.94 353 LEU B CA 1
ATOM 6490 C C . LEU B 1 353 ? -24.828 -23.328 -6.141 1 91.94 353 LEU B C 1
ATOM 6492 O O . LEU B 1 353 ? -24.547 -24.5 -5.883 1 91.94 353 LEU B O 1
ATOM 6496 N N . SER B 1 354 ? -24.828 -22.844 -7.387 1 89.44 354 SER B N 1
ATOM 6497 C CA . SER B 1 354 ? -24.484 -23.672 -8.539 1 89.44 354 SER B CA 1
ATOM 6498 C C . SER B 1 354 ? -23.016 -24.094 -8.5 1 89.44 354 SER B C 1
ATOM 6500 O O . SER B 1 354 ? -22.688 -25.234 -8.812 1 89.44 354 SER B O 1
ATOM 6502 N N . TYR B 1 355 ? -22.156 -23.203 -8.148 1 91.38 355 TYR B N 1
ATOM 6503 C CA . TYR B 1 355 ? -20.719 -23.422 -8.062 1 91.38 355 TYR B CA 1
ATOM 6504 C C . TYR B 1 355 ? -20.141 -22.766 -6.812 1 91.38 355 TYR B C 1
ATOM 6506 O O . TYR B 1 355 ? -19.516 -21.703 -6.895 1 91.38 355 TYR B O 1
ATOM 6514 N N . PRO B 1 356 ? -20.25 -23.438 -5.703 1 91.31 356 PRO B N 1
ATOM 6515 C CA . PRO B 1 356 ? -19.844 -22.844 -4.438 1 91.31 356 PRO B CA 1
ATOM 6516 C C . PRO B 1 356 ? -18.391 -22.375 -4.445 1 91.31 356 PRO B C 1
ATOM 6518 O O . PRO B 1 356 ? -18.062 -21.328 -3.873 1 91.31 356 PRO B O 1
ATOM 6521 N N . ASP B 1 357 ? -17.484 -23.109 -5.137 1 92.19 357 ASP B N 1
ATOM 6522 C CA . ASP B 1 357 ? -16.078 -22.766 -5.16 1 92.19 357 ASP B CA 1
ATOM 6523 C C . ASP B 1 357 ? -15.828 -21.484 -5.949 1 92.19 357 ASP B C 1
ATOM 6525 O O . ASP B 1 357 ? -14.742 -20.906 -5.883 1 92.19 357 ASP B O 1
ATOM 6529 N N . HIS B 1 358 ? -16.828 -21.016 -6.664 1 93.94 358 HIS B N 1
ATOM 6530 C CA . HIS B 1 358 ? -16.656 -19.859 -7.547 1 93.94 358 HIS B CA 1
ATOM 6531 C C . HIS B 1 358 ? -17.406 -18.641 -7.008 1 93.94 358 HIS B C 1
ATOM 6533 O O . HIS B 1 358 ? -17.672 -17.688 -7.75 1 93.94 358 HIS B O 1
ATOM 6539 N N . VAL B 1 359 ? -17.781 -18.734 -5.73 1 92.25 359 VAL B N 1
ATOM 6540 C CA . VAL B 1 359 ? -18.453 -17.625 -5.066 1 92.25 359 VAL B CA 1
ATOM 6541 C C . VAL B 1 359 ? -17.688 -17.219 -3.811 1 92.25 359 VAL B C 1
ATOM 6543 O O . VAL B 1 359 ? -17.344 -18.078 -2.984 1 92.25 359 VAL B O 1
ATOM 6546 N N . LEU B 1 360 ? -17.359 -16.016 -3.717 1 90.88 360 LEU B N 1
ATOM 6547 C CA . LEU B 1 360 ? -16.719 -15.422 -2.549 1 90.88 360 LEU B CA 1
ATOM 6548 C C . LEU B 1 360 ? -17.625 -14.398 -1.883 1 90.88 360 LEU B C 1
ATOM 6550 O O . LEU B 1 360 ? -18.125 -13.484 -2.543 1 90.88 360 LEU B O 1
ATOM 6554 N N . ILE B 1 361 ? -17.906 -14.602 -0.676 1 88.94 361 ILE B N 1
ATOM 6555 C CA . ILE B 1 361 ? -18.719 -13.664 0.086 1 88.94 361 ILE B CA 1
ATOM 6556 C C . ILE B 1 361 ? -17.828 -12.828 1.001 1 88.94 361 ILE B C 1
ATOM 6558 O O . ILE B 1 361 ? -16.984 -13.367 1.726 1 88.94 361 ILE B O 1
ATOM 6562 N N . SER B 1 362 ? -17.938 -11.531 0.908 1 83.5 362 SER B N 1
ATOM 6563 C CA . SER B 1 362 ? -17.125 -10.617 1.718 1 83.5 362 SER B CA 1
ATOM 6564 C C . SER B 1 362 ? -17.953 -9.453 2.23 1 83.5 362 SER B C 1
ATOM 6566 O O . SER B 1 362 ? -19.078 -9.227 1.763 1 83.5 362 SER B O 1
ATOM 6568 N N . ARG B 1 363 ? -17.469 -8.773 3.203 1 81.12 363 ARG B N 1
ATOM 6569 C CA . ARG B 1 363 ? -18.141 -7.586 3.738 1 81.12 363 ARG B CA 1
ATOM 6570 C C . ARG B 1 363 ? -17.172 -6.41 3.809 1 81.12 363 ARG B C 1
ATOM 6572 O O . ARG B 1 363 ? -15.961 -6.598 3.99 1 81.12 363 ARG B O 1
ATOM 6579 N N . GLY B 1 364 ? -17.625 -5.227 3.516 1 75.44 364 GLY B N 1
ATOM 6580 C CA . GLY B 1 364 ? -16.812 -4.023 3.582 1 75.44 364 GLY B CA 1
ATOM 6581 C C . GLY B 1 364 ? -17.641 -2.748 3.555 1 75.44 364 GLY B C 1
ATOM 6582 O O . GLY B 1 364 ? -18.859 -2.789 3.352 1 75.44 364 GLY B O 1
ATOM 6583 N N . LYS B 1 365 ? -16.875 -1.577 3.836 1 71.5 365 LYS B N 1
ATOM 6584 C CA . LYS B 1 365 ? -17.531 -0.271 3.838 1 71.5 365 LYS B CA 1
ATOM 6585 C C . LYS B 1 365 ? -17.781 0.226 2.416 1 71.5 365 LYS B C 1
ATOM 6587 O O . LYS B 1 365 ? -17.016 -0.101 1.501 1 71.5 365 LYS B O 1
ATOM 6592 N N . ASP B 1 366 ? -18.938 0.826 2.221 1 61.06 366 ASP B N 1
ATOM 6593 C CA . ASP B 1 366 ? -19.266 1.382 0.915 1 61.06 366 ASP B CA 1
ATOM 6594 C C . ASP B 1 366 ? -18.281 2.465 0.503 1 61.06 366 ASP B C 1
ATOM 6596 O O . ASP B 1 366 ? -18.172 3.496 1.169 1 61.06 366 ASP B O 1
ATOM 6600 N N . GLU B 1 367 ? -17.297 2.154 -0.372 1 56.72 367 GLU B N 1
ATOM 6601 C CA . GLU B 1 367 ? -16.312 3.152 -0.758 1 56.72 367 GLU B CA 1
ATOM 6602 C C . GLU B 1 367 ? -16.891 4.168 -1.735 1 56.72 367 GLU B C 1
ATOM 6604 O O . GLU B 1 367 ? -16.328 5.242 -1.94 1 56.72 367 GLU B O 1
ATOM 6609 N N . GLU B 1 368 ? -17.828 3.867 -2.613 1 51.78 368 GLU B N 1
ATOM 6610 C CA . GLU B 1 368 ? -18.281 4.742 -3.689 1 51.78 368 GLU B CA 1
ATOM 6611 C C . GLU B 1 368 ? -19.297 5.762 -3.182 1 51.78 368 GLU B C 1
ATOM 6613 O O . GLU B 1 368 ? -19.688 6.684 -3.91 1 51.78 368 GLU B O 1
ATOM 6618 N N . GLY B 1 369 ? -19.953 5.551 -2.129 1 46.41 369 GLY B N 1
ATOM 6619 C CA . GLY B 1 369 ? -21.047 6.469 -1.838 1 46.41 369 GLY B CA 1
ATOM 6620 C C . GLY B 1 369 ? -20.578 7.828 -1.361 1 46.41 369 GLY B C 1
ATOM 6621 O O . GLY B 1 369 ? -19.406 8 -1.038 1 46.41 369 GLY B O 1
ATOM 6622 N N . ASP B 1 370 ? -21.438 8.828 -1.503 1 44.88 370 ASP B N 1
ATOM 6623 C CA . ASP B 1 370 ? -21.234 10.188 -1.007 1 44.88 370 ASP B CA 1
ATOM 6624 C C . ASP B 1 370 ? -20.672 10.172 0.415 1 44.88 370 ASP B C 1
ATOM 6626 O O . ASP B 1 370 ? -21.047 9.328 1.228 1 44.88 370 ASP B O 1
ATOM 6630 N N . LYS B 1 371 ? -19.688 10.898 0.644 1 48.84 371 LYS B N 1
ATOM 6631 C CA . LYS B 1 371 ? -18.891 11.039 1.863 1 48.84 371 LYS B CA 1
ATOM 6632 C C . LYS B 1 371 ? -19.734 10.766 3.102 1 48.84 371 LYS B C 1
ATOM 6634 O O . LYS B 1 371 ? -19.234 10.234 4.098 1 48.84 371 LYS B O 1
ATOM 6639 N N . GLU B 1 372 ? -20.938 11.141 3.16 1 48.34 372 GLU B N 1
ATOM 6640 C CA . GLU B 1 372 ? -21.781 11.109 4.348 1 48.34 372 GLU B CA 1
ATOM 6641 C C . GLU B 1 372 ? -22.203 9.68 4.688 1 48.34 372 GLU B C 1
ATOM 6643 O O . GLU B 1 372 ? -22.359 9.336 5.863 1 48.34 372 GLU B O 1
ATOM 6648 N N . ASP B 1 373 ? -22.266 8.734 3.688 1 49.25 373 ASP B N 1
ATOM 6649 C CA . ASP B 1 373 ? -22.859 7.418 3.85 1 49.25 373 ASP B CA 1
ATOM 6650 C C . ASP B 1 373 ? -21.797 6.332 3.914 1 49.25 373 ASP B C 1
ATOM 6652 O O . ASP B 1 373 ? -22.094 5.145 3.785 1 49.25 373 ASP B O 1
ATOM 6656 N N . SER B 1 374 ? -20.625 6.688 3.939 1 53.47 374 SER B N 1
ATOM 6657 C CA . SER B 1 374 ? -19.422 5.871 3.775 1 53.47 374 SER B CA 1
ATOM 6658 C C . SER B 1 374 ? -19.234 4.934 4.961 1 53.47 374 SER B C 1
ATOM 6660 O O . SER B 1 374 ? -18.359 4.066 4.938 1 53.47 374 SER B O 1
ATOM 6662 N N . GLU B 1 375 ? -20.172 5.027 5.918 1 61.59 375 GLU B N 1
ATOM 6663 C CA . GLU B 1 375 ? -19.938 4.238 7.125 1 61.59 375 GLU B CA 1
ATOM 6664 C C . GLU B 1 375 ? -20.812 2.979 7.129 1 61.59 375 GLU B C 1
ATOM 6666 O O . GLU B 1 375 ? -20.688 2.141 8.023 1 61.59 375 GLU B O 1
ATOM 6671 N N . LYS B 1 376 ? -21.641 2.791 6.008 1 71.75 376 LYS B N 1
ATOM 6672 C CA . LYS B 1 376 ? -22.516 1.633 6.066 1 71.75 376 LYS B CA 1
ATOM 6673 C C . LYS B 1 376 ? -21.828 0.38 5.543 1 71.75 376 LYS B C 1
ATOM 6675 O O . LYS B 1 376 ? -21.172 0.415 4.5 1 71.75 376 LYS B O 1
ATOM 6680 N N . MET B 1 377 ? -21.875 -0.699 6.309 1 80.81 377 MET B N 1
ATOM 6681 C CA . MET B 1 377 ? -21.344 -2.008 5.945 1 80.81 377 MET B CA 1
ATOM 6682 C C . MET B 1 377 ? -22.219 -2.672 4.879 1 80.81 377 MET B C 1
ATOM 6684 O O . MET B 1 377 ? -23.438 -2.586 4.934 1 80.81 377 MET B O 1
ATOM 6688 N N . GLU B 1 378 ? -21.609 -3.146 3.852 1 86.69 378 GLU B N 1
ATOM 6689 C CA . GLU B 1 378 ? -22.297 -3.883 2.787 1 86.69 378 GLU B CA 1
ATOM 6690 C C . GLU B 1 378 ? -21.672 -5.262 2.586 1 86.69 378 GLU B C 1
ATOM 6692 O O . GLU B 1 378 ? -20.562 -5.527 3.078 1 86.69 378 GLU B O 1
ATOM 6697 N N . VAL B 1 379 ? -22.531 -6.109 1.95 1 88.56 379 VAL B N 1
ATOM 6698 C CA . VAL B 1 379 ? -22.062 -7.457 1.632 1 88.56 379 VAL B CA 1
ATOM 6699 C C . VAL B 1 379 ? -21.797 -7.57 0.131 1 88.56 379 VAL B C 1
ATOM 6701 O O . VAL B 1 379 ? -22.609 -7.117 -0.68 1 88.56 379 VAL B O 1
ATOM 6704 N N . TYR B 1 380 ? -20.656 -8.117 -0.146 1 88.56 380 TYR B N 1
ATOM 6705 C CA . TYR B 1 380 ? -20.281 -8.305 -1.542 1 88.56 380 TYR B CA 1
ATOM 6706 C C . TYR B 1 380 ? -20.172 -9.789 -1.882 1 88.56 380 TYR B C 1
ATOM 6708 O O . TYR B 1 380 ? -19.656 -10.578 -1.092 1 88.56 380 TYR B O 1
ATOM 6716 N N . VAL B 1 381 ? -20.719 -10.133 -3.029 1 92 381 VAL B N 1
ATOM 6717 C CA . VAL B 1 381 ? -20.594 -11.484 -3.561 1 92 381 VAL B CA 1
ATOM 6718 C C . VAL B 1 381 ? -19.797 -11.453 -4.867 1 92 381 VAL B C 1
ATOM 6720 O O . VAL B 1 381 ? -20.312 -11.008 -5.898 1 92 381 VAL B O 1
ATOM 6723 N N . TYR B 1 382 ? -18.609 -11.938 -4.797 1 91.94 382 TYR B N 1
ATOM 6724 C CA . TYR B 1 382 ? -17.797 -12.039 -6 1 91.94 382 TYR B CA 1
ATOM 6725 C C . TYR B 1 382 ? -17.891 -13.43 -6.613 1 91.94 382 TYR B C 1
ATOM 6727 O O . TYR B 1 382 ? -18.078 -14.422 -5.898 1 91.94 382 TYR B O 1
ATOM 6735 N N . TYR B 1 383 ? -17.844 -13.492 -7.922 1 93.75 383 TYR B N 1
ATOM 6736 C CA . TYR B 1 383 ? -17.984 -14.789 -8.578 1 93.75 383 TYR B CA 1
ATOM 6737 C C . TYR B 1 383 ? -17.094 -14.867 -9.812 1 93.75 383 TYR B C 1
ATOM 6739 O O . TYR B 1 383 ? -16.734 -13.844 -10.398 1 93.75 383 TYR B O 1
ATOM 6747 N N . SER B 1 384 ? -16.719 -16.062 -10.156 1 94.69 384 SER B N 1
ATOM 6748 C CA . SER B 1 384 ? -15.812 -16.281 -11.273 1 94.69 384 SER B CA 1
ATOM 6749 C C . SER B 1 384 ? -16.5 -17.031 -12.406 1 94.69 384 SER B C 1
ATOM 6751 O O . SER B 1 384 ? -15.836 -17.5 -13.344 1 94.69 384 SER B O 1
ATOM 6753 N N . THR B 1 385 ? -17.797 -17.188 -12.367 1 92.94 385 THR B N 1
ATOM 6754 C CA . THR B 1 385 ? -18.516 -18.016 -13.328 1 92.94 385 THR B CA 1
ATOM 6755 C C . THR B 1 385 ? -18.531 -17.359 -14.703 1 92.94 385 THR B C 1
ATOM 6757 O O . THR B 1 385 ? -18.781 -18.016 -15.711 1 92.94 385 THR B O 1
ATOM 6760 N N . ARG B 1 386 ? -18.266 -16.109 -14.773 1 90.5 386 ARG B N 1
ATOM 6761 C CA . ARG B 1 386 ? -18.312 -15.398 -16.047 1 90.5 386 ARG B CA 1
ATOM 6762 C C . ARG B 1 386 ? -16.906 -14.961 -16.484 1 90.5 386 ARG B C 1
ATOM 6764 O O . ARG B 1 386 ? -16.766 -14.078 -17.328 1 90.5 386 ARG B O 1
ATOM 6771 N N . ASN B 1 387 ? -15.914 -15.484 -15.836 1 93.69 387 ASN B N 1
ATOM 6772 C CA . ASN B 1 387 ? -14.547 -15.18 -16.25 1 93.69 387 ASN B CA 1
ATOM 6773 C C . ASN B 1 387 ? -14.258 -15.68 -17.656 1 93.69 387 ASN B C 1
ATOM 6775 O O . ASN B 1 387 ? -14.961 -16.562 -18.156 1 93.69 387 ASN B O 1
ATOM 6779 N N . ARG B 1 388 ? -13.297 -15.133 -18.297 1 91.56 388 ARG B N 1
ATOM 6780 C CA . ARG B 1 388 ? -12.906 -15.516 -19.641 1 91.56 388 ARG B CA 1
ATOM 6781 C C . ARG B 1 388 ? -11.703 -16.453 -19.625 1 91.56 388 ARG B C 1
ATOM 6783 O O . ARG B 1 388 ? -10.633 -16.094 -19.125 1 91.56 388 ARG B O 1
ATOM 6790 N N . ARG B 1 389 ? -11.891 -17.531 -20.188 1 91.62 389 ARG B N 1
ATOM 6791 C CA . ARG B 1 389 ? -10.852 -18.547 -20.266 1 91.62 389 ARG B CA 1
ATOM 6792 C C . ARG B 1 389 ? -9.664 -18.062 -21.078 1 91.62 389 ARG B C 1
ATOM 6794 O O . ARG B 1 389 ? -8.516 -18.375 -20.766 1 91.62 389 ARG B O 1
ATOM 6801 N N . ILE B 1 390 ? -9.844 -17.219 -22.062 1 91.94 390 ILE B N 1
ATOM 6802 C CA . ILE B 1 390 ? -8.844 -16.844 -23.047 1 91.94 390 ILE B CA 1
ATOM 6803 C C . ILE B 1 390 ? -7.816 -15.914 -22.406 1 91.94 390 ILE B C 1
ATOM 6805 O O . ILE B 1 390 ? -6.688 -15.805 -22.891 1 91.94 390 ILE B O 1
ATOM 6809 N N . THR B 1 391 ? -8.164 -15.273 -21.297 1 93.56 391 THR B N 1
ATOM 6810 C CA . THR B 1 391 ? -7.258 -14.32 -20.656 1 93.56 391 THR B CA 1
ATOM 6811 C C . THR B 1 391 ? -6.605 -14.945 -19.422 1 93.56 391 THR B C 1
ATOM 6813 O O . THR B 1 391 ? -5.844 -14.281 -18.719 1 93.56 391 THR B O 1
ATOM 6816 N N . HIS B 1 392 ? -6.898 -16.203 -19.203 1 95.69 392 HIS B N 1
ATOM 6817 C CA . HIS B 1 392 ? -6.398 -16.859 -18 1 95.69 392 HIS B CA 1
ATOM 6818 C C . HIS B 1 392 ? -4.871 -16.875 -17.969 1 95.69 392 HIS B C 1
ATOM 6820 O O . HIS B 1 392 ? -4.238 -17.375 -18.906 1 95.69 392 HIS B O 1
ATOM 6826 N N . MET B 1 393 ? -4.227 -16.297 -16.859 1 94.12 393 MET B N 1
ATOM 6827 C CA . MET B 1 393 ? -2.791 -16.266 -16.609 1 94.12 393 MET B CA 1
ATOM 6828 C C . MET B 1 393 ? -2.072 -15.422 -17.656 1 94.12 393 MET B C 1
ATOM 6830 O O . MET B 1 393 ? -0.891 -15.648 -17.938 1 94.12 393 MET B O 1
ATOM 6834 N N . MET B 1 394 ? -2.861 -14.555 -18.344 1 92.69 394 MET B N 1
ATOM 6835 C CA . MET B 1 394 ? -2.27 -13.594 -19.266 1 92.69 394 MET B CA 1
ATOM 6836 C C . MET B 1 394 ? -2.053 -12.25 -18.594 1 92.69 394 MET B C 1
ATOM 6838 O O . MET B 1 394 ? -2.426 -12.062 -17.438 1 92.69 394 MET B O 1
ATOM 6842 N N . GLU B 1 395 ? -1.37 -11.352 -19.25 1 84.56 395 GLU B N 1
ATOM 6843 C CA . GLU B 1 395 ? -0.981 -10.07 -18.672 1 84.56 395 GLU B CA 1
ATOM 6844 C C . GLU B 1 395 ? -2.201 -9.195 -18.406 1 84.56 395 GLU B C 1
ATOM 6846 O O . GLU B 1 395 ? -2.215 -8.414 -17.438 1 84.56 395 GLU B O 1
ATOM 6851 N N . GLU B 1 396 ? -3.176 -9.305 -19.094 1 79.94 396 GLU B N 1
ATOM 6852 C CA . GLU B 1 396 ? -4.383 -8.5 -18.922 1 79.94 396 GLU B CA 1
ATOM 6853 C C . GLU B 1 396 ? -5.191 -8.969 -17.719 1 79.94 396 GLU B C 1
ATOM 6855 O O . GLU B 1 396 ? -5.609 -10.125 -17.656 1 79.94 396 GLU B O 1
ATOM 6860 N N . GLU B 1 397 ? -5.324 -8.102 -16.766 1 80.56 397 GLU B N 1
ATOM 6861 C CA . GLU B 1 397 ? -6.109 -8.453 -15.586 1 80.56 397 GLU B CA 1
ATOM 6862 C C . GLU B 1 397 ? -7.535 -7.926 -15.695 1 80.56 397 GLU B C 1
ATOM 6864 O O . GLU B 1 397 ? -7.762 -6.836 -16.219 1 80.56 397 GLU B O 1
ATOM 6869 N N . GLU B 1 398 ? -8.391 -8.859 -15.25 1 85.12 398 GLU B N 1
ATOM 6870 C CA . GLU B 1 398 ? -9.805 -8.492 -15.25 1 85.12 398 GLU B CA 1
ATOM 6871 C C . GLU B 1 398 ? -10.234 -7.949 -13.891 1 85.12 398 GLU B C 1
ATOM 6873 O O . GLU B 1 398 ? -9.648 -8.289 -12.867 1 85.12 398 GLU B O 1
ATOM 6878 N N . LYS B 1 399 ? -11.227 -7.117 -13.953 1 88.31 399 LYS B N 1
ATOM 6879 C CA . LYS B 1 399 ? -11.82 -6.625 -12.719 1 88.31 399 LYS B CA 1
ATOM 6880 C C . LYS B 1 399 ? -12.773 -7.656 -12.109 1 88.31 399 LYS B C 1
ATOM 6882 O O . LYS B 1 399 ? -13.461 -8.375 -12.844 1 88.31 399 LYS B O 1
ATOM 6887 N N . PRO B 1 400 ? -12.75 -7.672 -10.844 1 90.19 400 PRO B N 1
ATOM 6888 C CA . PRO B 1 400 ? -13.656 -8.617 -10.195 1 90.19 400 PRO B CA 1
ATOM 6889 C C . PRO B 1 400 ? -15.125 -8.328 -10.5 1 90.19 400 PRO B C 1
ATOM 6891 O O . PRO B 1 400 ? -15.523 -7.16 -10.578 1 90.19 400 PRO B O 1
ATOM 6894 N N . LYS B 1 401 ? -15.867 -9.336 -10.773 1 91.81 401 LYS B N 1
ATOM 6895 C CA . LYS B 1 401 ? -17.312 -9.25 -10.906 1 91.81 401 LYS B CA 1
ATOM 6896 C C . LYS B 1 401 ? -18.016 -9.578 -9.594 1 91.81 401 LYS B C 1
ATOM 6898 O O . LYS B 1 401 ? -17.609 -10.516 -8.891 1 91.81 401 LYS B O 1
ATOM 6903 N N . GLY B 1 402 ? -18.953 -8.711 -9.32 1 92.44 402 GLY B N 1
ATOM 6904 C CA . GLY B 1 402 ? -19.594 -8.969 -8.039 1 92.44 402 GLY B CA 1
ATOM 6905 C C . GLY B 1 402 ? -20.938 -8.281 -7.91 1 92.44 402 GLY B C 1
ATOM 6906 O O . GLY B 1 402 ? -21.328 -7.492 -8.773 1 92.44 402 GLY B O 1
ATOM 6907 N N . LEU B 1 403 ? -21.75 -8.75 -6.922 1 93.75 403 LEU B N 1
ATOM 6908 C CA . LEU B 1 403 ? -23.016 -8.172 -6.492 1 93.75 403 LEU B CA 1
ATOM 6909 C C . LEU B 1 403 ? -22.891 -7.562 -5.102 1 93.75 403 LEU B C 1
ATOM 6911 O O . LEU B 1 403 ? -22.078 -8.008 -4.293 1 93.75 403 LEU B O 1
ATOM 6915 N N . ARG B 1 404 ? -23.656 -6.559 -4.957 1 92.62 404 ARG B N 1
ATOM 6916 C CA . ARG B 1 404 ? -23.672 -5.879 -3.664 1 92.62 404 ARG B CA 1
ATOM 6917 C C . ARG B 1 404 ? -25.047 -5.996 -3.002 1 92.62 404 ARG B C 1
ATOM 6919 O O . ARG B 1 404 ? -26.062 -5.844 -3.664 1 92.62 404 ARG B O 1
ATOM 6926 N N . PHE B 1 405 ? -25.016 -6.273 -1.717 1 92.88 405 PHE B N 1
ATOM 6927 C CA . PHE B 1 405 ? -26.25 -6.406 -0.959 1 92.88 405 PHE B CA 1
ATOM 6928 C C . PHE B 1 405 ? -26.156 -5.688 0.379 1 92.88 405 PHE B C 1
ATOM 6930 O O . PHE B 1 405 ? -25.047 -5.332 0.816 1 92.88 405 PHE B O 1
ATOM 6937 N N . ALA B 1 406 ? -27.312 -5.516 0.999 1 90.56 406 ALA B N 1
ATOM 6938 C CA . ALA B 1 406 ? -27.359 -4.906 2.326 1 90.56 406 ALA B CA 1
ATOM 6939 C C . ALA B 1 406 ? -26.688 -5.805 3.365 1 90.56 406 ALA B C 1
ATOM 6941 O O . ALA B 1 406 ? -26.672 -7.027 3.221 1 90.56 406 ALA B O 1
ATOM 6942 N N . ALA B 1 407 ? -26.234 -5.203 4.402 1 88.62 407 ALA B N 1
ATOM 6943 C CA . ALA B 1 407 ? -25.516 -5.902 5.461 1 88.62 407 ALA B CA 1
ATOM 6944 C C . ALA B 1 407 ? -26.375 -7 6.086 1 88.62 407 ALA B C 1
ATOM 6946 O O . ALA B 1 407 ? -25.844 -8.031 6.523 1 88.62 407 ALA B O 1
ATOM 6947 N N . GLU B 1 408 ? -27.656 -6.781 6.043 1 91.25 408 GLU B N 1
ATOM 6948 C CA . GLU B 1 408 ? -28.578 -7.719 6.676 1 91.25 408 GLU B CA 1
ATOM 6949 C C . GLU B 1 408 ? -28.609 -9.047 5.93 1 91.25 408 GLU B C 1
ATOM 6951 O O . GLU B 1 408 ? -29.062 -10.055 6.473 1 91.25 408 GLU B O 1
ATOM 6956 N N . CYS B 1 409 ? -28.109 -9.109 4.758 1 92.44 409 CYS B N 1
ATOM 6957 C CA . CYS B 1 409 ? -28.125 -10.32 3.945 1 92.44 409 CYS B CA 1
ATOM 6958 C C . CYS B 1 409 ? -26.969 -11.242 4.336 1 92.44 409 CYS B C 1
ATOM 6960 O O . CYS B 1 409 ? -26.906 -12.391 3.879 1 92.44 409 CYS B O 1
ATOM 6962 N N . TRP B 1 410 ? -26.125 -10.797 5.148 1 89.31 410 TRP B N 1
ATOM 6963 C CA . TRP B 1 410 ? -24.922 -11.523 5.523 1 89.31 410 TRP B CA 1
ATOM 6964 C C . TRP B 1 410 ? -25.266 -12.906 6.055 1 89.31 410 TRP B C 1
ATOM 6966 O O . TRP B 1 410 ? -24.688 -13.906 5.613 1 89.31 410 TRP B O 1
ATOM 6976 N N . GLY B 1 411 ? -26.141 -12.961 6.961 1 88.69 411 GLY B N 1
ATOM 6977 C CA . GLY B 1 411 ? -26.5 -14.227 7.582 1 88.69 411 GLY B CA 1
ATOM 6978 C C . GLY B 1 411 ? -27 -15.258 6.59 1 88.69 411 GLY B C 1
ATOM 6979 O O . GLY B 1 411 ? -26.547 -16.406 6.602 1 88.69 411 GLY B O 1
ATOM 6980 N N . GLY B 1 412 ? -27.922 -14.883 5.742 1 91.62 412 GLY B N 1
ATOM 6981 C CA . GLY B 1 412 ? -28.469 -15.781 4.73 1 91.62 412 GLY B CA 1
ATOM 6982 C C . GLY B 1 412 ? -27.406 -16.266 3.752 1 91.62 412 GLY B C 1
ATOM 6983 O O . GLY B 1 412 ? -27.391 -17.453 3.398 1 91.62 412 GLY B O 1
ATOM 6984 N N . LEU B 1 413 ? -26.578 -15.383 3.355 1 91.19 413 LEU B N 1
ATOM 6985 C CA . LEU B 1 413 ? -25.516 -15.719 2.412 1 91.19 413 LEU B CA 1
ATOM 6986 C C . LEU B 1 413 ? -24.516 -16.688 3.041 1 91.19 413 LEU B C 1
ATOM 6988 O O . LEU B 1 413 ? -24.031 -17.609 2.379 1 91.19 413 LEU B O 1
ATOM 6992 N N . THR B 1 414 ? -24.203 -16.438 4.27 1 88.69 414 THR B N 1
ATOM 6993 C CA . THR B 1 414 ? -23.266 -17.297 4.984 1 88.69 414 THR B CA 1
ATOM 6994 C C . THR B 1 414 ? -23.812 -18.719 5.094 1 88.69 414 THR B C 1
ATOM 6996 O O . THR B 1 414 ? -23.094 -19.688 4.887 1 88.69 414 THR B O 1
ATOM 6999 N N . THR B 1 415 ? -25.094 -18.797 5.406 1 91.12 415 THR B N 1
ATOM 7000 C CA . THR B 1 415 ? -25.75 -20.094 5.5 1 91.12 415 THR B CA 1
ATOM 7001 C C . THR B 1 415 ? -25.734 -20.797 4.145 1 91.12 415 THR B C 1
ATOM 7003 O O . THR B 1 415 ? -25.453 -22 4.066 1 91.12 415 THR B O 1
ATOM 7006 N N . LEU B 1 416 ? -26.031 -20.078 3.168 1 91.56 416 LEU B N 1
ATOM 7007 C CA . LEU B 1 416 ? -26.031 -20.625 1.815 1 91.56 416 LEU B CA 1
ATOM 7008 C C . LEU B 1 416 ? -24.641 -21.141 1.438 1 91.56 416 LEU B C 1
ATOM 7010 O O . LEU B 1 416 ? -24.516 -22.234 0.896 1 91.56 416 LEU B O 1
ATOM 7014 N N . LYS B 1 417 ? -23.594 -20.375 1.711 1 90.25 417 LYS B N 1
ATOM 7015 C CA . LYS B 1 417 ? -22.219 -20.75 1.387 1 90.25 417 LYS B CA 1
ATOM 7016 C C . LYS B 1 417 ? -21.797 -21.984 2.172 1 90.25 417 LYS B C 1
ATOM 7018 O O . LYS B 1 417 ? -21.141 -22.875 1.627 1 90.25 417 LYS B O 1
ATOM 7023 N N . LYS B 1 418 ? -22.203 -22.094 3.389 1 87.69 418 LYS B N 1
ATOM 7024 C CA . LYS B 1 418 ? -21.828 -23.203 4.254 1 87.69 418 LYS B CA 1
ATOM 7025 C C . LYS B 1 418 ? -22.5 -24.5 3.814 1 87.69 418 LYS B C 1
ATOM 7027 O O . LYS B 1 418 ? -22.016 -25.594 4.098 1 87.69 418 LYS B O 1
ATOM 7032 N N . SER B 1 419 ? -23.609 -24.359 3.084 1 90 419 SER B N 1
ATOM 7033 C CA . SER B 1 419 ? -24.344 -25.531 2.621 1 90 419 SER B CA 1
ATOM 7034 C C . SER B 1 419 ? -23.656 -26.172 1.42 1 90 419 SER B C 1
ATOM 7036 O O . SER B 1 419 ? -24.016 -27.266 1 1 90 419 SER B O 1
ATOM 7038 N N . GLU B 1 420 ? -22.609 -25.516 0.912 1 86.19 420 GLU B N 1
ATOM 7039 C CA . GLU B 1 420 ? -21.844 -26 -0.229 1 86.19 420 GLU B CA 1
ATOM 7040 C C . GLU B 1 420 ? -22.75 -26.344 -1.408 1 86.19 420 GLU B C 1
ATOM 7042 O O . GLU B 1 420 ? -23.516 -25.484 -1.872 1 86.19 420 GLU B O 1
ATOM 7047 N N . SER B 1 421 ? -22.953 -27.672 -1.723 1 84.56 421 SER B N 1
ATOM 7048 C CA . SER B 1 421 ? -23.734 -28.031 -2.9 1 84.56 421 SER B CA 1
ATOM 7049 C C . SER B 1 421 ? -25.078 -28.641 -2.51 1 84.56 421 SER B C 1
ATOM 7051 O O . SER B 1 421 ? -25.797 -29.156 -3.361 1 84.56 421 SER B O 1
ATOM 7053 N N . ASP B 1 422 ? -25.438 -28.469 -1.234 1 92.19 422 ASP B N 1
ATOM 7054 C CA . ASP B 1 422 ? -26.703 -29.016 -0.78 1 92.19 422 ASP B CA 1
ATOM 7055 C C . ASP B 1 422 ? -27.828 -28 -0.927 1 92.19 422 ASP B C 1
ATOM 7057 O O . ASP B 1 422 ? -27.609 -26.797 -0.726 1 92.19 422 ASP B O 1
ATOM 7061 N N . PHE B 1 423 ? -28.953 -28.5 -1.225 1 94.38 423 PHE B N 1
ATOM 7062 C CA . PHE B 1 423 ? -30.125 -27.625 -1.294 1 94.38 423 PHE B CA 1
ATOM 7063 C C . PHE B 1 423 ? -30.578 -27.234 0.103 1 94.38 423 PHE B C 1
ATOM 7065 O O . PHE B 1 423 ? -30.594 -28.062 1.017 1 94.38 423 PHE B O 1
ATOM 7072 N N . VAL B 1 424 ? -30.969 -26.016 0.254 1 94.81 424 VAL B N 1
ATOM 7073 C CA . VAL B 1 424 ? -31.484 -25.484 1.51 1 94.81 424 VAL B CA 1
ATOM 7074 C C . VAL B 1 424 ? -32.844 -24.812 1.261 1 94.81 424 VAL B C 1
ATOM 7076 O O . VAL B 1 424 ? -33.031 -24.188 0.218 1 94.81 424 VAL B O 1
ATOM 7079 N N . LYS B 1 425 ? -33.625 -24.969 2.242 1 94.38 425 LYS B N 1
ATOM 7080 C CA . LYS B 1 425 ? -34.906 -24.25 2.15 1 94.38 425 LYS B CA 1
ATOM 7081 C C . LYS B 1 425 ? -34.719 -22.75 2.334 1 94.38 425 LYS B C 1
ATOM 7083 O O . LYS B 1 425 ? -33.969 -22.312 3.221 1 94.38 425 LYS B O 1
ATOM 7088 N N . VAL B 1 426 ? -35.375 -22.031 1.494 1 93.5 426 VAL B N 1
ATOM 7089 C CA . VAL B 1 426 ? -35.25 -20.578 1.587 1 93.5 426 VAL B CA 1
ATOM 7090 C C . VAL B 1 426 ? -35.688 -20.125 2.98 1 93.5 426 VAL B C 1
ATOM 7092 O O . VAL B 1 426 ? -35.094 -19.172 3.525 1 93.5 426 VAL B O 1
ATOM 7095 N N . SER B 1 427 ? -36.656 -20.75 3.57 1 90.25 427 SER B N 1
ATOM 7096 C CA . SER B 1 427 ? -37.125 -20.391 4.902 1 90.25 427 SER B CA 1
ATOM 7097 C C . SER B 1 427 ? -36.031 -20.547 5.945 1 90.25 427 SER B C 1
ATOM 7099 O O . SER B 1 427 ? -36 -19.844 6.957 1 90.25 427 SER B O 1
ATOM 7101 N N . ASP B 1 428 ? -35.125 -21.469 5.664 1 92.06 428 ASP B N 1
ATOM 7102 C CA . ASP B 1 428 ? -34.031 -21.766 6.613 1 92.06 428 ASP B CA 1
ATOM 7103 C C . ASP B 1 428 ? -32.938 -20.719 6.527 1 92.06 428 ASP B C 1
ATOM 7105 O O . ASP B 1 428 ? -32.031 -20.688 7.375 1 92.06 428 ASP B O 1
ATOM 7109 N N . LEU B 1 429 ? -32.938 -19.859 5.566 1 92.94 429 LEU B N 1
ATOM 7110 C CA . LEU B 1 429 ? -31.891 -18.859 5.375 1 92.94 429 LEU B CA 1
ATOM 7111 C C . LEU B 1 429 ? -32.156 -17.641 6.238 1 92.94 429 LEU B C 1
ATOM 7113 O O . LEU B 1 429 ? -31.266 -16.797 6.414 1 92.94 429 LEU B O 1
ATOM 7117 N N . ASN B 1 430 ? -33.312 -17.531 6.859 1 88.56 430 ASN B N 1
ATOM 7118 C CA . ASN B 1 430 ? -33.656 -16.391 7.711 1 88.56 430 ASN B CA 1
ATOM 7119 C C . ASN B 1 430 ? -33.344 -15.062 7.035 1 88.56 430 ASN B C 1
ATOM 7121 O O . ASN B 1 430 ? -32.688 -14.203 7.625 1 88.56 430 ASN B O 1
ATOM 7125 N N . LEU B 1 431 ? -33.938 -14.883 5.922 1 87.88 431 LEU B N 1
ATOM 7126 C CA . LEU B 1 431 ? -33.656 -13.703 5.113 1 87.88 431 LEU B CA 1
ATOM 7127 C C . LEU B 1 431 ? -34.375 -12.477 5.672 1 87.88 431 LEU B C 1
ATOM 7129 O O . LEU B 1 431 ? -35.469 -12.594 6.199 1 87.88 431 LEU B O 1
ATOM 7133 N N . PRO B 1 432 ? -33.625 -11.328 5.684 1 87.94 432 PRO B N 1
ATOM 7134 C CA . PRO B 1 432 ? -34.312 -10.109 6.086 1 87.94 432 PRO B CA 1
ATOM 7135 C C . PRO B 1 432 ? -35.531 -9.82 5.227 1 87.94 432 PRO B C 1
ATOM 7137 O O . PRO B 1 432 ? -35.562 -10.109 4.027 1 87.94 432 PRO B O 1
ATOM 7140 N N . MET B 1 433 ? -36.406 -9.023 6 1 76.75 433 MET B N 1
ATOM 7141 C CA . MET B 1 433 ? -37.688 -8.688 5.359 1 76.75 433 MET B CA 1
ATOM 7142 C C . MET B 1 433 ? -37.469 -7.723 4.199 1 76.75 433 MET B C 1
ATOM 7144 O O . MET B 1 433 ? -36.594 -6.848 4.266 1 76.75 433 MET B O 1
ATOM 7148 N N . HIS B 1 434 ? -37.844 -7.996 2.9 1 76.88 434 HIS B N 1
ATOM 7149 C CA . HIS B 1 434 ? -37.938 -7.141 1.724 1 76.88 434 HIS B CA 1
ATOM 7150 C C . HIS B 1 434 ? -36.719 -7.305 0.809 1 76.88 434 HIS B C 1
ATOM 7152 O O . HIS B 1 434 ? -36.875 -7.266 -0.417 1 76.88 434 HIS B O 1
ATOM 7158 N N . VAL B 1 435 ? -35.5 -7.578 1.556 1 83.19 435 VAL B N 1
ATOM 7159 C CA . VAL B 1 435 ? -34.344 -7.543 0.671 1 83.19 435 VAL B CA 1
ATOM 7160 C C . VAL B 1 435 ? -33.812 -8.961 0.47 1 83.19 435 VAL B C 1
ATOM 7162 O O . VAL B 1 435 ? -33.062 -9.219 -0.479 1 83.19 435 VAL B O 1
ATOM 7165 N N . GLY B 1 436 ? -34.25 -9.828 1.254 1 87.38 436 GLY B N 1
ATOM 7166 C CA . GLY B 1 436 ? -33.719 -11.172 1.225 1 87.38 436 GLY B CA 1
ATOM 7167 C C . GLY B 1 436 ? -34.031 -11.922 -0.052 1 87.38 436 GLY B C 1
ATOM 7168 O O . GLY B 1 436 ? -33.156 -12.523 -0.668 1 87.38 436 GLY B O 1
ATOM 7169 N N . LEU B 1 437 ? -35.281 -11.906 -0.384 1 90 437 LEU B N 1
ATOM 7170 C CA . LEU B 1 437 ? -35.719 -12.602 -1.595 1 90 437 LEU B CA 1
ATOM 7171 C C . LEU B 1 437 ? -35.094 -11.961 -2.832 1 90 437 LEU B C 1
ATOM 7173 O O . LEU B 1 437 ? -34.719 -12.656 -3.781 1 90 437 LEU B O 1
ATOM 7177 N N . ASP B 1 438 ? -34.938 -10.688 -2.805 1 92.5 438 ASP B N 1
ATOM 7178 C CA . ASP B 1 438 ? -34.312 -9.969 -3.908 1 92.5 438 ASP B CA 1
ATOM 7179 C C . ASP B 1 438 ? -32.875 -10.43 -4.102 1 92.5 438 ASP B C 1
ATOM 7181 O O . ASP B 1 438 ? -32.375 -10.531 -5.234 1 92.5 438 ASP B O 1
ATOM 7185 N N . MET B 1 439 ? -32.219 -10.664 -3.018 1 94.75 439 MET B N 1
ATOM 7186 C CA . MET B 1 439 ? -30.844 -11.172 -3.072 1 94.75 439 MET B CA 1
ATOM 7187 C C . MET B 1 439 ? -30.781 -12.516 -3.789 1 94.75 439 MET B C 1
ATOM 7189 O O . MET B 1 439 ? -29.953 -12.719 -4.672 1 94.75 439 MET B O 1
ATOM 7193 N N . LEU B 1 440 ? -31.719 -13.352 -3.461 1 93.5 440 LEU B N 1
ATOM 7194 C CA . LEU B 1 440 ? -31.734 -14.672 -4.078 1 93.5 440 LEU B CA 1
ATOM 7195 C C . LEU B 1 440 ? -32.062 -14.57 -5.566 1 93.5 440 LEU B C 1
ATOM 7197 O O . LEU B 1 440 ? -31.469 -15.289 -6.379 1 93.5 440 LEU B O 1
ATOM 7201 N N . VAL B 1 441 ? -32.969 -13.688 -5.848 1 92.62 441 VAL B N 1
ATOM 7202 C CA . VAL B 1 441 ? -33.312 -13.492 -7.242 1 92.62 441 VAL B CA 1
ATOM 7203 C C . VAL B 1 441 ? -32.125 -12.945 -8.023 1 92.62 441 VAL B C 1
ATOM 7205 O O . VAL B 1 441 ? -31.891 -13.352 -9.156 1 92.62 441 VAL B O 1
ATOM 7208 N N . ALA B 1 442 ? -31.469 -12.055 -7.414 1 93.38 442 ALA B N 1
ATOM 7209 C CA . ALA B 1 442 ? -30.281 -11.492 -8.062 1 93.38 442 ALA B CA 1
ATOM 7210 C C . ALA B 1 442 ? -29.219 -12.57 -8.305 1 93.38 442 ALA B C 1
ATOM 7212 O O . ALA B 1 442 ? -28.641 -12.633 -9.391 1 93.38 442 ALA B O 1
ATOM 7213 N N . LEU B 1 443 ? -28.984 -13.383 -7.312 1 93.56 443 LEU B N 1
ATOM 7214 C CA . LEU B 1 443 ? -28.031 -14.477 -7.461 1 93.56 443 LEU B CA 1
ATOM 7215 C C . LEU B 1 443 ? -28.469 -15.445 -8.555 1 93.56 443 LEU B C 1
ATOM 7217 O O . LEU B 1 443 ? -27.656 -15.891 -9.359 1 93.56 443 LEU B O 1
ATOM 7221 N N . TRP B 1 444 ? -29.75 -15.688 -8.531 1 92.12 444 TRP B N 1
ATOM 7222 C CA . TRP B 1 444 ? -30.328 -16.578 -9.531 1 92.12 444 TRP B CA 1
ATOM 7223 C C . TRP B 1 444 ? -30.203 -15.992 -10.93 1 92.12 444 TRP B C 1
ATOM 7225 O O . TRP B 1 444 ? -29.828 -16.703 -11.875 1 92.12 444 TRP B O 1
ATOM 7235 N N . ALA B 1 445 ? -30.438 -14.742 -11.008 1 89.56 445 ALA B N 1
ATOM 7236 C CA . ALA B 1 445 ? -30.375 -14.062 -12.297 1 89.56 445 ALA B CA 1
ATOM 7237 C C . ALA B 1 445 ? -28.969 -14.094 -12.867 1 89.56 445 ALA B C 1
ATOM 7239 O O . ALA B 1 445 ? -28.781 -14.094 -14.086 1 89.56 445 ALA B O 1
ATOM 7240 N N . GLU B 1 446 ? -28 -14.172 -12.031 1 90.19 446 GLU B N 1
ATOM 7241 C CA . GLU B 1 446 ? -26.609 -14.203 -12.461 1 90.19 446 GLU B CA 1
ATOM 7242 C C . GLU B 1 446 ? -26.125 -15.633 -12.672 1 90.19 446 GLU B C 1
ATOM 7244 O O . GLU B 1 446 ? -24.953 -15.859 -12.992 1 90.19 446 GLU B O 1
ATOM 7249 N N . GLY B 1 447 ? -27 -16.578 -12.461 1 87.81 447 GLY B N 1
ATOM 7250 C CA . GLY B 1 447 ? -26.656 -17.984 -12.664 1 87.81 447 GLY B CA 1
ATOM 7251 C C . GLY B 1 447 ? -25.875 -18.578 -11.516 1 87.81 447 GLY B C 1
ATOM 7252 O O . GLY B 1 447 ? -25.234 -19.625 -11.672 1 87.81 447 GLY B O 1
ATOM 7253 N N . LEU B 1 448 ? -25.906 -17.953 -10.352 1 91.56 448 LEU B N 1
ATOM 7254 C CA . LEU B 1 448 ? -25.125 -18.406 -9.211 1 91.56 448 LEU B CA 1
ATOM 7255 C C . LEU B 1 448 ? -25.953 -19.328 -8.312 1 91.56 448 LEU B C 1
ATOM 7257 O O . LEU B 1 448 ? -25.406 -19.984 -7.418 1 91.56 448 LEU B O 1
ATOM 7261 N N . LEU B 1 449 ? -27.203 -19.328 -8.617 1 91.56 449 LEU B N 1
ATOM 7262 C CA . LEU B 1 449 ? -28.125 -20.062 -7.75 1 91.56 449 LEU B CA 1
ATOM 7263 C C . LEU B 1 449 ? -29 -21 -8.562 1 91.56 449 LEU B C 1
ATOM 7265 O O . LEU B 1 449 ? -29.5 -20.625 -9.633 1 91.56 449 LEU B O 1
ATOM 7269 N N . GLU B 1 450 ? -29.125 -22.203 -8.062 1 90.06 450 GLU B N 1
ATOM 7270 C CA . GLU B 1 450 ? -30.094 -23.156 -8.586 1 90.06 450 GLU B CA 1
ATOM 7271 C C . GLU B 1 450 ? -31.312 -23.25 -7.684 1 90.06 450 GLU B C 1
ATOM 7273 O O . GLU B 1 450 ? -31.203 -23.203 -6.457 1 90.06 450 GLU B O 1
ATOM 7278 N N . CYS B 1 451 ? -32.406 -23.312 -8.266 1 90.75 451 CYS B N 1
ATOM 7279 C CA . CYS B 1 451 ? -33.688 -23.312 -7.523 1 90.75 451 CYS B CA 1
ATOM 7280 C C . CYS B 1 451 ? -34.531 -24.516 -7.887 1 90.75 451 CYS B C 1
ATOM 7282 O O . CYS B 1 451 ? -34.625 -24.875 -9.062 1 90.75 451 CYS B O 1
ATOM 7284 N N . LYS B 1 452 ? -34.938 -25.266 -6.824 1 87.44 452 LYS B N 1
ATOM 7285 C CA . LYS B 1 452 ? -35.938 -26.312 -6.961 1 87.44 452 LYS B CA 1
ATOM 7286 C C . LYS B 1 452 ? -37.25 -25.922 -6.301 1 87.44 452 LYS B C 1
ATOM 7288 O O . LYS B 1 452 ? -37.281 -25.484 -5.145 1 87.44 452 LYS B O 1
ATOM 7293 N N . ASN B 1 453 ? -38.312 -25.828 -7.094 1 77.44 453 ASN B N 1
ATOM 7294 C CA . ASN B 1 453 ? -39.594 -25.469 -6.539 1 77.44 453 ASN B CA 1
ATOM 7295 C C . ASN B 1 453 ? -40.375 -26.703 -6.102 1 77.44 453 ASN B C 1
ATOM 7297 O O . ASN B 1 453 ? -40.281 -27.766 -6.711 1 77.44 453 ASN B O 1
ATOM 7301 N N . ASP B 1 454 ? -40.812 -26.797 -4.902 1 62.25 454 ASP B N 1
ATOM 7302 C CA . ASP B 1 454 ? -41.719 -27.859 -4.488 1 62.25 454 ASP B CA 1
ATOM 7303 C C . ASP B 1 454 ? -42.969 -27.906 -5.375 1 62.25 454 ASP B C 1
ATOM 7305 O O . ASP B 1 454 ? -43.531 -26.859 -5.738 1 62.25 454 ASP B O 1
ATOM 7309 N N . ASN B 1 455 ? -43.188 -29 -6.184 1 47.06 455 ASN B N 1
ATOM 7310 C CA . ASN B 1 455 ? -44.531 -29.281 -6.668 1 47.06 455 ASN B CA 1
ATOM 7311 C C . ASN B 1 455 ? -45.531 -29.359 -5.523 1 47.06 455 ASN B C 1
ATOM 7313 O O . ASN B 1 455 ? -45.219 -29.906 -4.461 1 47.06 455 ASN B O 1
#

Radius of gyration: 34.44 Å; Cα contacts (8 Å, |Δi|>4): 1889; chains: 2; bounding box: 87×96×72 Å

Nearest PDB structures (foldseek):
  4e4h-assembly1_D  TM=8.247E-01  e=1.530E-34  Homo sapiens
  4ccn-assembly1_A-2  TM=8.405E-01  e=3.511E-34  Homo sapiens
  4diq-assembly1_B  TM=8.458E-01  e=1.123E-33  Homo sapiens
  4ccj-assembly1_D  TM=8.314E-01  e=1.955E-33  Homo sapiens
  4e4h-assembly1_A  TM=8.306E-01  e=7.386E-33  Homo sapiens

Solvent-accessible surface area (backbone atoms only — not comparable to full-atom values): 47528 Å² total; per-residue (Å²): 126,85,80,69,81,78,79,59,74,90,49,52,56,57,39,79,89,39,34,64,46,26,53,34,41,67,59,29,85,87,39,50,64,69,51,39,56,72,64,25,61,78,70,36,64,46,80,43,76,58,84,78,77,50,36,32,62,28,32,36,68,70,52,45,72,66,54,51,50,50,46,41,74,74,39,91,42,32,35,79,72,34,34,44,42,24,23,44,34,81,86,77,57,37,62,44,68,61,94,64,71,52,71,50,46,69,66,58,54,48,42,40,32,71,73,66,49,21,18,36,35,37,48,42,49,44,53,80,33,67,70,50,33,46,52,37,36,32,46,20,58,47,47,53,39,57,54,50,42,36,34,41,39,28,28,52,50,28,38,33,58,47,36,30,27,42,26,30,35,38,36,37,38,26,20,34,36,32,36,36,35,41,35,28,48,45,93,47,74,37,32,85,56,56,54,67,72,46,46,71,68,59,55,67,72,40,50,76,71,48,76,45,76,41,40,39,30,16,34,38,37,38,27,27,16,40,23,33,36,49,32,23,36,70,88,57,42,47,18,30,35,38,40,37,32,31,55,62,84,38,19,43,44,51,48,45,66,58,45,42,63,59,51,43,60,62,36,44,79,74,35,55,73,31,37,37,65,56,68,60,44,54,67,78,42,87,54,69,45,64,67,55,52,52,50,49,31,50,44,38,43,52,53,31,66,60,63,48,90,76,51,74,65,48,58,69,44,56,67,59,46,47,36,40,20,43,31,60,26,58,74,84,55,43,72,82,60,42,47,57,63,73,65,80,71,50,73,75,17,29,36,26,37,64,50,50,86,39,50,46,69,35,38,43,60,39,79,83,50,62,82,88,59,36,80,45,59,28,27,35,40,33,40,14,63,76,34,59,50,78,46,46,92,47,90,67,80,56,72,63,44,70,48,80,44,58,48,72,43,45,62,24,51,51,50,48,59,72,43,34,80,44,73,38,50,43,67,76,34,65,52,42,92,82,55,27,64,56,48,51,39,52,37,22,62,68,35,45,34,40,45,46,70,73,129,124,85,82,68,79,78,78,57,73,91,50,52,57,58,37,80,87,39,35,63,45,27,52,34,40,66,59,29,85,88,40,49,64,68,53,38,56,73,64,24,62,77,70,36,64,47,80,44,76,57,85,78,80,52,38,33,62,29,32,34,70,70,53,45,73,67,55,50,50,50,47,42,74,75,39,93,42,30,36,78,74,34,35,45,42,25,22,45,35,82,86,77,56,36,63,44,68,62,95,63,71,53,72,53,49,67,66,56,53,47,42,41,34,70,70,65,48,20,17,37,35,38,48,43,50,44,51,81,33,67,70,51,33,47,51,38,35,30,46,22,57,47,47,54,41,58,53,50,42,36,36,41,39,27,29,52,50,30,40,32,58,45,36,30,26,41,26,30,36,39,35,38,38,25,20,34,36,31,36,36,37,41,36,28,49,46,93,47,75,38,33,84,57,55,54,66,74,47,46,70,70,58,55,67,74,40,51,78,71,49,76,46,76,40,40,39,29,16,34,37,37,40,28,27,16,40,24,34,36,49,32,22,36,67,87,56,41,47,17,30,36,37,38,38,32,32,56,63,84,38,18,43,43,53,48,46,66,55,44,43,62,58,51,42,59,62,37,44,79,73,35,57,75,30,37,37,67,58,68,60,44,54,68,78,44,88,54,71,45,65,67,55,52,52,49,50,30,50,44,37,44,49,53,31,65,62,63,48,88,75,52,72,65,48,58,69,44,57,66,60,45,47,38,41,18,44,33,61,26,58,74,82,54,44,73,83,62,43,48,58,64,73,62,81,69,49,74,75,16,29,34,27,36,66,50,49,86,41,52,45,70,37,38,44,60,40,80,83,50,62,83,89,56,35,78,45,59,29,27,36,41,33,41,13,62,78,33,59,49,78,46,45,93,47,89,66,78,56,73,63,44,69,47,78,44,58,50,69,43,45,62,26,52,50,51,49,59,73,43,35,80,43,73,38,49,43,68,76,33,66,54,41,88,86,53,28,66,51,50,51,39,51,37,22,61,68,34,44,35,39,46,45,70,74,129

Sequence (910 aa):
KSLLKTIPMDEVALDLSSPDSLFQSLIQHSCSIERFYEYYWEQRHLYIPCLKGTRSSYFNKLFNHEILKEVVLSKKLKYDKDICACRFDDEKKCRVNAEVHGPVTAEKVHSLFHDDKMTLQFHQPQRFHDELWKIQEKLESFFGSQVGSNVYMTPDGSQGLAPHHDNVEVFILQLEGEKEWKLYSPVVNLPRNSSSDFDDSTVKGLTLLDTIIMKPGDVLYFPRGTVHQDKSTSGTGHSTHLTISTYETQCWGDYILDFIPYLTDAAADKVVSLRRGLPRKYYNQVELPTTVIQNLKKALISLAESLTESTDVEMSDSIVCNFFANRLPPFGSVQEQLACSGKNPTLSSMVRLSYPDHVLISRGKDEEGDKEDSEKMEVYVYYSTRNRRITHMMEEEEKPKGLRFAAECWGGLTTLKKSESDFVKVSDLNLPMHVGLDMLVALWAEGLLECKNDNKSLLKTIPMDEVALDLSSPDSLFQSLIQHSCSIERFYEYYWEQRHLYIPCLKGTRSSYFNKLFNHEILKEVVLSKKLKYDKDICACRFDDEKKCRVNAEVHGPVTAEKVHSLFHDDKMTLQFHQPQRFHDELWKIQEKLESFFGSQVGSNVYMTPDGSQGLAPHHDNVEVFILQLEGEKEWKLYSPVVNLPRNSSSDFDDSTVKGLTLLDTIIMKPGDVLYFPRGTVHQDKSTSGTGHSTHLTISTYETQCWGDYILDFIPYLTDAAADKVVSLRRGLPRKYYNQVELPTTVIQNLKKALISLAESLTESTDVEMSDSIVCNFFANRLPPFGSVQEQLACSGKNPTLSSMVRLSYPDHVLISRGKDEEGDKEDSEKMEVYVYYSTRNRRITHMMEEEEKPKGLRFAAECWGGLTTLKKSESDFVKVSDLNLPMHVGLDMLVALWAEGLLECKNDN

Foldseek 3Di:
DQPQDDDDPVLDQADLVALLRRVCSQLDVVAHPVRCVVDAELHWKDKFADDDDNLLVNLLSQDDPVVVQVQLVVDFDWEPAFKWWWFQDPVVRFIDTDPDTGTDDPVVVCCSCPVVQTKMKGWQCLLRHQSVLSSQLSNCLVVVWHKTKMKIKGWAFTWGGAKWFALWKKKKAWHAAKKKKWWWDFPDRNDLGIDHHDGPVVRVPTHTDDIDIGHRSMMMTGHGRIIMTMTGYHPGTMTMMMMMTTCNCPDPVSQCVQQVVVLLVVCVVPPVLSVDDQDPPLVVDVDGDPVNVVSVVVNVVSSVVSDDPPPLSQCPPPRSLQRLQAHRAHRPLPLVPLALPDDQDDQFKWKAFPALSFKDKGKDFDPPDDPVRRHFIKIKIWGNNNHRSNCHPHPDGGGTDIDIFHPQLVQLVVVRSVCGGDIDRSNVSVADPPGRSVVSRVCSRSSGMDIDHDD/DQPQDDDDPVLDQADLVALLRRVCSQLDVVAHPVRCVVDAELHWKDKFADDDDNLLVNLLSQDDPVNVQVQLVVDFDWEPAFKWWWFQDPVVRFIDTDPDTGTDDPVVVCCSCPPVQTKMKGWQCLLRHQSVLSSQLSNCLVVVWHKTKMKIKGWAFTWGGAKWFALWKKKKAWHAAKKKKWWWDFPDRNDLGIDDHDGPVVRVPTHTDDIDIGHRSMMMTGHGRIIMTMTGYHPTTMTMMMMMTTCRCPDPVSQCVQQVVVLLVVCVVPPVLSVDDQDPPLVVDVDGDPVNVVSVVVNVVSSVVSDDPPPLSQCSPPRSLQRLQAHRAHRPLPLVPLALPDDQDDQAKWKAFPALSFKDKGKDFDPPDDPVRRHFIKIKIWGNNNHRSNCHPHPDGGGTDIDIGHPQLVQLVVVRSVCGGDIDRSNVSPADDPGNSVVSRVCSRSSGMDIDHDD

Secondary structure (DSSP, 8-state):
---S-PPPGGG--S-TTSHHHHHHHHSTTTS-HHHHHHHTTTT--EEE---SSSHHHHHHHHS-HHHHHHHHHHS--BBTTTEEEEEEETTTTEEEE----SB--HHHHHIIIIIS-PEEEEE-GGGT-HHHHHHHHHHHHHHTS-EEEEEEEE-TT---S-SB--SSEEEEEEEES-EEEEEE--SSSS-SSPPPPP-HHHHHTS-EEEEEEE-TT-EEEE-TT-EEEEEEPTTS--EEEEEEEE-TT-BHHHHHHHHHHHHHHHHHTT-GGGTSBPPTTTTSSSS--HHHHHHHHHHHHHHHHH--TT-------HHHHHHHHHSPPPTT--GGG-S--SSPP-TT-EEEES-GGGEEEEEEE-SSS-GGGTT-EEEEEEE-TT--GGGTTSSPPPPPEEEEEEGGGHHHHHHHHHTTTS-EEGGGG---TTTHHHHHHHHHHTT-EEEE---/---SPPPPGGG--S-TTSHHHHHHHHSTTTS-HHHHHHHTTTT--EEE---SSSHHHHHHHHS-HHHHHHHHHHS--BBTTTEEEEEEETTTTEEEE----SB--HHHHHIIIIIS-PEEEEE-GGGT-HHHHHHHHHHHHHHTS-EEEEEEEE-TT---S-SB--SSEEEEEEEES-EEEEEE--SSSS-SSPPPPP-HHHHHTS-EEEEEEE-TT-EEEE-TT-EEEEEEPTTS--EEEEEEEE-TT-BHHHHHHHHHHHHHHHHHTT-GGGTSBPPTTTTSSSS--HHHHHHHHHHHHHHHHH--TT-------HHHHHHHHHSPPPTT--TTT-S--SSPP-TT-EEEES-GGGEEEEEEE-SSS-GGGTT-EEEEEEE-TT--GGGTTSSPPPPPEEEEEEGGGHHHHHHHHHTTTS-EEGGGG-PPTTTHHHHHHHHHHTT-EEEE---

Organism: Ciona intestinalis (NCBI:txid7719)